Protein AF-0000000084687276 (afdb_homodimer)

Sequence (1014 aa):
MADNKDFTITIEEEQPKSFYSAPSSTTGGLPERPPQPSLLARISDFITEWTPFALIFCYFVFSVCIYMVATNKAIGIFWFVYLATNFYVSASTVIEAFLSLSPIRDARKAVVKAEERGWTFPTPDANLPIIDILIVAYLPNEKDIIMDRAMHALTKIVYPVDKIRINILYNTPKPIEPLETELRDLQMKFSQLRVIKVPNSTSKADNLNYFFTLDTGSDVIAIYDCDHYPHPHGPRWAAERFCQDSTVDIVQGRCVVFNSKDCVLASMIAVEFDKIYAVSHPGRATMWEFGLFCGSNGYWRASLLKDLRMDGDMLTEDIDSALRAVSRGANTVHDLNVVSYELAPTTLASFWKQRLRWAQGWTQASIKHCKLAYNKSPDGTPRRLKVRFGLFSLLAIRELSYYLVTQYTCLVFGFIITKWPANPVQFVKLIWFTFPVSVWFFIITIACLVATLWITARVRSEFVNLRMIAMFSVLYPFYLVLNATIGLYGNARQLVNYNNWNPTARSMADNKDFTITIEEEQPKSFYSAPSSTTGGLPERPPQPSLLARISDFITEWTPFALIFCYFVFSVCIYMVATNKAIGIFWFVYLATNFYVSASTVIEAFLSLSPIRDARKAVVKAEERGWTFPTPDANLPIIDILIVAYLPNEKDIIMDRAMHALTKIVYPVDKIRINILYNTPKPIEPLETELRDLQMKFSQLRVIKVPNSTSKADNLNYFFTLDTGSDVIAIYDCDHYPHPHGPRWAAERFCQDSTVDIVQGRCVVFNSKDCVLASMIAVEFDKIYAVSHPGRATMWEFGLFCGSNGYWRASLLKDLRMDGDMLTEDIDSALRAVSRGANTVHDLNVVSYELAPTTLASFWKQRLRWAQGWTQASIKHCKLAYNKSPDGTPRRLKVRFGLFSLLAIRELSYYLVTQYTCLVFGFIITKWPANPVQFVKLIWFTFPVSVWFFIITIACLVATLWITARVRSEFVNLRMIAMFSVLYPFYLVLNATIGLYGNARQLVNYNNWNPTARS

pLDDT: mean 84.65, std 17.94, range [24.59, 98.44]

Foldseek 3Di:
DPPPPPLDDPPPPPDPDCVPPPPPPPVPPPPPPPPDPDPVVVVVVVCLVCVLVVVLVCVLVVLLVCLLPDDLVVLVVLLVVLLVLLLVVLVLLLLLQVLLVVLLVVLVVQVVVCVVVVNDDPDDLVPFFQEEEEEEDACVQCVVCQVVQQVLVQPQADHPLSRYAYEYFYEYPDDDPPSVVVLVVVCVVRVRYHYDHQPPDDDSLSRQLVVLVDDSVGQKYFYAYSQKRWHNCQVVVVRSVCVVDVQAFKEAEAEAEQPLPVDLVSLLVRLVSLLVQSGNQQSLCSQLVAGFHDRHLMMGGSVLCSVQGFDPQALRRRRLSRLVCVLQVHHYHYRHVNYMYGHDDPDPVLVLLVLLSVLLRLLVSLVVRVCSLPDARPVRHRDDNSNSVSNCCSRPVVLVVLVSLSSVVSSVSSCCVNVVDPDVVVVCCSSCPVDVVSVVSVVSSLVSLVSSLVSSQVRRDPNHHPVSSVVSSVCVSVVSNVSSSSNSSSVSCVVSVVRDNDDRRDD/DPPPPPLDDPPPPPDPDCVPPVPPPPVPPPPPPPPDPDPVRVVVVVCLVCVLVVVLVCVLVVLLVCLLPDDLVVLQVLLLVLLVLLLVVLVLLLLLQVLLVVLLVVLVVQVVVCVVVVNDDPDDLVPFFAEEEEEEDACVQCVVCQVVQVVLVQPQADHPLSRYAYEYFYEYPDDDPPSVVVLVVVCVVRVRYHYDHQPPDDDSLSRQLVVLVDDSVGFKYFYAYSQKRWHNCQVVVVRSVCVVDVQAFKEAEAEAEQCLPVDLVSLLVRLVSLLVQSGNQQSLCSQLVAGFHDGHLMMGGSVLCSVQGFDPQALCRRRLSRLVCVLQVHHYHYHHVNYMYGHDDPDPVLVLLVLLSVLLRLLVSLVVRVCSLPDARPVRDRDDNSNSVSNCCSRPVVLVVLVSLSSVVSSVSSCCVNVVDPDVVVVCCSSCVVPVVSVVSVVSSLVSLVSSLVSSQVRRDPNHHPVSSVVSSVCVSVVSNVSSSSNSSSVSCVVSVPRDNDDRRDD

Secondary structure (DSSP, 8-state):
--------------------------------------HHHHHHHHHHHHHHHHHHHHHHHHHHHHHHHS-HHHHHHHHHHHHHHHHHHHHHHHHHHHHTHHHHHHHHHHHHHHHHTTT--SS-GGGPPPEEEEEEEEHHHHTTTHHHHHHHHHHT--S-GGGEEEEEEEE-SS--TTHHHHHHHHHHH-TTEEEEE-TT--SHHHHHHHHHTS----SEEEEEETT-EE-TTHHHHHHHHHHH-TT--EEEEEEEES-TTS-HHHHHHHHHHIIIIIIIHHHHHHHHS-----SSSEEEEHHHHHHH---TT-TTHHHHHHHHHHHTT--EEEEEEEEEEEPPP-SHHHHHHHHHHHHHHHHHHHHHHGGGGTSPPTTSPPPPHHHHHHHHIIIIIHHHHHHHHHHHHHHHHHHHHH---SSHHHHHHHHHSS-HHHHHHHHHHHHHHHHHHHHHHHT--TT--HHHHHHHHHHHHHHHHHHHHHHHHHHHHHHTT-----PPP--/--------------------------------------HHHHHHHHHHHHHHHHHHHHHHHHHHHHHHHS-HHHHHHHHHHHHHHHHHHHHHHHHHHHHTHHHHHHHHHHHHHHHHTTS--SS-GGGPPPEEEEEEEEHHHHTTTHHHHHHHHHHT--S-GGGEEEEEEEE-SS--TTHHHHHHHHHHH-TTEEEEE-TT--SHHHHHHHHHTS----SEEEEEETT-EE-TTHHHHHHHHHHH-TT--EEEEEEEES-TTS-HHHHHHHHHHIIIIIIIHHHHHHHHS-----SSSEEEEHHHHHHH---TT-TTHHHHHHHHHHHTT--EEEEEEEEEEEPPP-SHHHHHHHHHHHHHHHHHHHHHHGGGGTSPPTTSPPPPHHHHHHHHIIIIIHHHHHHHHHHHHHHHHHHHHH---SSHHHHHHHHHHS-HHHHHHHHHHHHHHHHHHHHHHHT--TT--HHHHHHHHHHHHHHHHHHHHHHHHHHHHHHTT-----PPP--

Nearest PDB structures (foldseek):
  8smm-assembly1_A  TM=5.829E-01  e=2.467E-13  Xenopus laevis
  5ej1-assembly1_A  TM=5.403E-01  e=1.748E-14  Cereibacter sphaeroides 2.4.1
  8smn-assembly1_A  TM=6.090E-01  e=1.441E-12  Xenopus laevis
  8smp-assembly1_A  TM=5.503E-01  e=2.516E-12  Xenopus laevis
  7sp8-assembly1_A  TM=5.223E-01  e=3.324E-12  Paramecium bursaria Chlorella virus CZ-2

Radius of gyration: 40.54 Å; Cα contacts (8 Å, |Δi|>4): 1472; chains: 2; bounding box: 62×125×109 Å

InterPro domains:
  IPR001173 Glycosyltransferase 2-like [PF13632] (221-442)
  IPR001969 Aspartic peptidase, active site [PS00141] (212-223)
  IPR029044 Nucleotide-diphospho-sugar transferases [G3DSA:3.90.550.10] (120-345)
  IPR029044 Nucleotide-diphospho-sugar transferases [SSF53448] (131-489)
  IPR050321 Glycosyltransferase 2/OpgH subfamily [PTHR43867] (46-487)

Structure (mmCIF, N/CA/C/O backbone):
data_AF-0000000084687276-model_v1
#
loop_
_entity.id
_entity.type
_entity.pdbx_description
1 polymer 'Putative glycosyltransferase family 2 protein'
#
loop_
_atom_site.group_PDB
_atom_site.id
_atom_site.type_symbol
_atom_site.label_atom_id
_atom_site.label_alt_id
_atom_site.label_comp_id
_atom_site.label_asym_id
_atom_site.label_entity_id
_atom_site.label_seq_id
_atom_site.pdbx_PDB_ins_code
_atom_site.Cartn_x
_atom_site.Cartn_y
_atom_site.Cartn_z
_atom_site.occupancy
_atom_site.B_iso_or_equiv
_atom_site.auth_seq_id
_atom_site.auth_comp_id
_atom_site.auth_asym_id
_atom_site.auth_atom_id
_atom_site.pdbx_PDB_model_num
ATOM 1 N N . MET A 1 1 ? -7.977 -63.812 -41.625 1 25.09 1 MET A N 1
ATOM 2 C CA . MET A 1 1 ? -6.863 -62.969 -41.969 1 25.09 1 MET A CA 1
ATOM 3 C C . MET A 1 1 ? -7.062 -61.562 -41.406 1 25.09 1 MET A C 1
ATOM 5 O O . MET A 1 1 ? -7.992 -60.844 -41.812 1 25.09 1 MET A O 1
ATOM 9 N N . ALA A 1 2 ? -6.844 -61.406 -40.125 1 31.25 2 ALA A N 1
ATOM 10 C CA . ALA A 1 2 ? -7.246 -60.344 -39.219 1 31.25 2 ALA A CA 1
ATOM 11 C C . ALA A 1 2 ? -6.684 -59 -39.688 1 31.25 2 ALA A C 1
ATOM 13 O O . ALA A 1 2 ? -5.547 -58.938 -40.156 1 31.25 2 ALA A O 1
ATOM 14 N N . ASP A 1 3 ? -7.504 -58.156 -40.344 1 27.36 3 ASP A N 1
ATOM 15 C CA . ASP A 1 3 ? -7.266 -56.844 -40.906 1 27.36 3 ASP A CA 1
ATOM 16 C C . ASP A 1 3 ? -6.266 -56.031 -40.094 1 27.36 3 ASP A C 1
ATOM 18 O O . ASP A 1 3 ? -6.512 -55.75 -38.906 1 27.36 3 ASP A O 1
ATOM 22 N N . ASN A 1 4 ? -4.965 -56.312 -40.219 1 26.05 4 ASN A N 1
ATOM 23 C CA . ASN A 1 4 ? -3.818 -55.656 -39.625 1 26.05 4 ASN A CA 1
ATOM 24 C C . ASN A 1 4 ? -3.939 -54.125 -39.781 1 26.05 4 ASN A C 1
ATOM 26 O O . ASN A 1 4 ? -3.945 -53.594 -40.875 1 26.05 4 ASN A O 1
ATOM 30 N N . LYS A 1 5 ? -4.785 -53.531 -38.938 1 34.47 5 LYS A N 1
ATOM 31 C CA . LYS A 1 5 ? -4.988 -52.094 -38.906 1 34.47 5 LYS A CA 1
ATOM 32 C C . LYS A 1 5 ? -3.66 -51.344 -39 1 34.47 5 LYS A C 1
ATOM 34 O O . LYS A 1 5 ? -2.82 -51.438 -38.094 1 34.47 5 LYS A O 1
ATOM 39 N N . ASP A 1 6 ? -3.072 -51.25 -40.219 1 27.8 6 ASP A N 1
ATOM 40 C CA . ASP A 1 6 ? -1.87 -50.594 -40.719 1 27.8 6 ASP A CA 1
ATOM 41 C C . ASP A 1 6 ? -1.77 -49.156 -40.156 1 27.8 6 ASP A C 1
ATOM 43 O O . ASP A 1 6 ? -2.756 -48.438 -40.156 1 27.8 6 ASP A O 1
ATOM 47 N N . PHE A 1 7 ? -1.02 -49 -39.156 1 32.25 7 PHE A N 1
ATOM 48 C CA . PHE A 1 7 ? -0.68 -47.812 -38.344 1 32.25 7 PHE A CA 1
ATOM 49 C C . PHE A 1 7 ? -0.185 -46.688 -39.25 1 32.25 7 PHE A C 1
ATOM 51 O O . PHE A 1 7 ? 0.397 -45.719 -38.75 1 32.25 7 PHE A O 1
ATOM 58 N N . THR A 1 8 ? -0.067 -46.875 -40.688 1 30.73 8 THR A N 1
ATOM 59 C CA . THR A 1 8 ? 0.612 -45.875 -41.5 1 30.73 8 THR A CA 1
ATOM 60 C C . THR A 1 8 ? -0.292 -44.688 -41.781 1 30.73 8 THR A C 1
ATOM 62 O O . THR A 1 8 ? -1.393 -44.812 -42.312 1 30.73 8 THR A O 1
ATOM 65 N N . ILE A 1 9 ? -0.438 -43.844 -40.938 1 34.66 9 ILE A N 1
ATOM 66 C CA . ILE A 1 9 ? -1.14 -42.625 -41.344 1 34.66 9 ILE A CA 1
ATOM 67 C C . ILE A 1 9 ? -0.383 -41.938 -42.469 1 34.66 9 ILE A C 1
ATOM 69 O O . ILE A 1 9 ? 0.839 -41.781 -42.406 1 34.66 9 ILE A O 1
ATOM 73 N N . THR A 1 10 ? -0.814 -41.969 -43.719 1 30.33 10 THR A N 1
ATOM 74 C CA . THR A 1 10 ? -0.305 -41.188 -44.844 1 30.33 10 THR A CA 1
ATOM 75 C C . THR A 1 10 ? -0.353 -39.688 -44.531 1 30.33 10 THR A C 1
ATOM 77 O O . THR A 1 10 ? -1.431 -39.125 -44.312 1 30.33 10 THR A O 1
ATOM 80 N N . ILE A 1 11 ? 0.594 -39.188 -43.938 1 36.16 11 ILE A N 1
ATOM 81 C CA . ILE A 1 11 ? 0.697 -37.75 -43.781 1 36.16 11 ILE A CA 1
ATOM 82 C C . ILE A 1 11 ? 0.846 -37.094 -45.156 1 36.16 11 ILE A C 1
ATOM 84 O O . ILE A 1 11 ? 1.794 -37.375 -45.906 1 36.16 11 ILE A O 1
ATOM 88 N N . GLU A 1 12 ? -0.223 -36.812 -45.906 1 30.36 12 GLU A N 1
ATOM 89 C CA . GLU A 1 12 ? -0.135 -36.062 -47.156 1 30.36 12 GLU A CA 1
ATOM 90 C C . GLU A 1 12 ? 0.72 -34.812 -47 1 30.36 12 GLU A C 1
ATOM 92 O O . GLU A 1 12 ? 0.454 -34 -46.125 1 30.36 12 GLU A O 1
ATOM 97 N N . GLU A 1 13 ? 1.977 -34.938 -47.344 1 29.78 13 GLU A N 1
ATOM 98 C CA . GLU A 1 13 ? 2.873 -33.781 -47.406 1 29.78 13 GLU A CA 1
ATOM 99 C C . GLU A 1 13 ? 2.311 -32.719 -48.312 1 29.78 13 GLU A C 1
ATOM 101 O O . GLU A 1 13 ? 2.117 -32.938 -49.531 1 29.78 13 GLU A O 1
ATOM 106 N N . GLU A 1 14 ? 1.311 -32.031 -48 1 30.66 14 GLU A N 1
ATOM 107 C CA . GLU A 1 14 ? 1.028 -30.938 -48.906 1 30.66 14 GLU A CA 1
ATOM 108 C C . GLU A 1 14 ? 2.309 -30.203 -49.312 1 30.66 14 GLU A C 1
ATOM 110 O O . GLU A 1 14 ? 3.131 -29.875 -48.469 1 30.66 14 GLU A O 1
ATOM 115 N N . GLN A 1 15 ? 2.74 -30.5 -50.531 1 27.69 15 GLN A N 1
ATOM 116 C CA . GLN A 1 15 ? 3.854 -29.812 -51.188 1 27.69 15 GLN A CA 1
ATOM 117 C C . GLN A 1 15 ? 3.771 -28.312 -50.969 1 27.69 15 GLN A C 1
ATOM 119 O O . GLN A 1 15 ? 2.715 -27.703 -51.188 1 27.69 15 GLN A O 1
ATOM 124 N N . PRO A 1 16 ? 4.574 -27.797 -50.219 1 25.77 16 PRO A N 1
ATOM 125 C CA . PRO A 1 16 ? 4.57 -26.344 -50.125 1 25.77 16 PRO A CA 1
ATOM 126 C C . PRO A 1 16 ? 4.586 -25.672 -51.5 1 25.77 16 PRO A C 1
ATOM 128 O O . PRO A 1 16 ? 5.238 -26.156 -52.438 1 25.77 16 PRO A O 1
ATOM 131 N N . LYS A 1 17 ? 3.494 -25.219 -51.938 1 31.41 17 LYS A N 1
ATOM 132 C CA . LYS A 1 17 ? 3.494 -24.359 -53.125 1 31.41 17 LYS A CA 1
ATOM 133 C C . LYS A 1 17 ? 4.73 -23.469 -53.156 1 31.41 17 LYS A C 1
ATOM 135 O O . LYS A 1 17 ? 5.121 -22.906 -52.125 1 31.41 17 LYS A O 1
ATOM 140 N N . SER A 1 18 ? 5.664 -23.812 -54.125 1 25.73 18 SER A N 1
ATOM 141 C CA . SER A 1 18 ? 6.855 -23.016 -54.406 1 25.73 18 SER A CA 1
ATOM 142 C C . SER A 1 18 ? 6.523 -21.516 -54.469 1 25.73 18 SER A C 1
ATOM 144 O O . SER A 1 18 ? 5.953 -21.047 -55.469 1 25.73 18 SER A O 1
ATOM 146 N N . PHE A 1 19 ? 5.875 -21.031 -53.469 1 26.73 19 PHE A N 1
ATOM 147 C CA . PHE A 1 19 ? 5.504 -19.625 -53.594 1 26.73 19 PHE A CA 1
ATOM 148 C C . PHE A 1 19 ? 6.715 -18.781 -53.969 1 26.73 19 PHE A C 1
ATOM 150 O O . PHE A 1 19 ? 7.176 -17.969 -53.156 1 26.73 19 PHE A O 1
ATOM 157 N N . TYR A 1 20 ? 7.801 -19.531 -54.5 1 27.88 20 TYR A N 1
ATOM 158 C CA . TYR A 1 20 ? 8.93 -18.656 -54.781 1 27.88 20 TYR A CA 1
ATOM 159 C C . TYR A 1 20 ? 8.641 -17.781 -56 1 27.88 20 TYR A C 1
ATOM 161 O O . TYR A 1 20 ? 9.133 -18.062 -57.094 1 27.88 20 TYR A O 1
ATOM 169 N N . SER A 1 21 ? 7.418 -17.734 -56.469 1 25.34 21 SER A N 1
ATOM 170 C CA . SER A 1 21 ? 7.566 -16.844 -57.625 1 25.34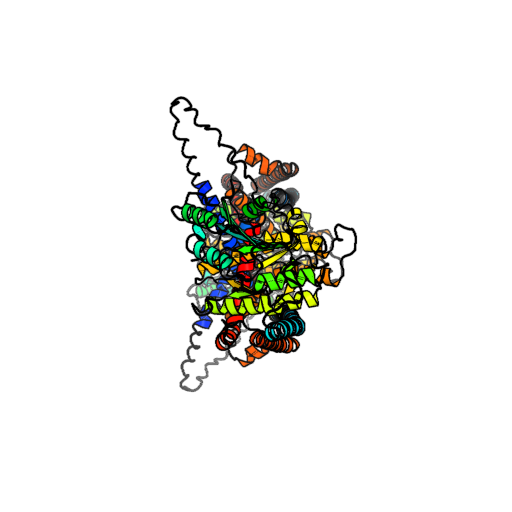 21 SER A CA 1
ATOM 171 C C . SER A 1 21 ? 8.344 -15.586 -57.219 1 25.34 21 SER A C 1
ATOM 173 O O . SER A 1 21 ? 8.148 -15.031 -56.156 1 25.34 21 SER A O 1
ATOM 175 N N . ALA A 1 22 ? 9.438 -15.438 -57.969 1 28.38 22 ALA A N 1
ATOM 176 C CA . ALA A 1 22 ? 10.383 -14.328 -57.906 1 28.38 22 ALA A CA 1
ATOM 177 C C . ALA A 1 22 ? 9.648 -12.984 -57.938 1 28.38 22 ALA A C 1
ATOM 179 O O . ALA A 1 22 ? 9.008 -12.633 -58.906 1 28.38 22 ALA A O 1
ATOM 180 N N . PRO A 1 23 ? 8.797 -12.625 -56.969 1 27.69 23 PRO A N 1
ATOM 181 C CA . PRO A 1 23 ? 8.328 -11.297 -57.344 1 27.69 23 PRO A CA 1
ATOM 182 C C . PRO A 1 23 ? 9.445 -10.398 -57.875 1 27.69 23 PRO A C 1
ATOM 184 O O . PRO A 1 23 ? 10.617 -10.641 -57.594 1 27.69 23 PRO A O 1
ATOM 187 N N . SER A 1 24 ? 9.305 -9.734 -59.094 1 29.75 24 SER A N 1
ATOM 188 C CA . SER A 1 24 ? 10.156 -8.703 -59.688 1 29.75 24 SER A CA 1
ATOM 189 C C . SER A 1 24 ? 10.852 -7.871 -58.594 1 29.75 24 SER A C 1
ATOM 191 O O . SER A 1 24 ? 10.359 -7.785 -57.469 1 29.75 24 SER A O 1
ATOM 193 N N . SER A 1 25 ? 12.141 -7.574 -58.844 1 29.45 25 SER A N 1
ATOM 194 C CA . SER A 1 25 ? 13.18 -6.855 -58.094 1 29.45 25 SER A CA 1
ATOM 195 C C . SER A 1 25 ? 12.633 -5.57 -57.5 1 29.45 25 SER A C 1
ATOM 197 O O . SER A 1 25 ? 13.297 -4.531 -57.5 1 29.45 25 SER A O 1
ATOM 199 N N . THR A 1 26 ? 11.289 -5.348 -57.406 1 30.83 26 THR A N 1
ATOM 200 C CA . THR A 1 26 ? 11.195 -3.967 -56.969 1 30.83 26 THR A CA 1
ATOM 201 C C . THR A 1 26 ? 12.102 -3.73 -55.75 1 30.83 26 THR A C 1
ATOM 203 O O . THR A 1 26 ? 12.242 -4.605 -54.906 1 30.83 26 THR A O 1
ATOM 206 N N . THR A 1 27 ? 13.141 -2.812 -55.875 1 32.94 27 THR A N 1
ATOM 207 C CA . THR A 1 27 ? 14.086 -2.33 -54.875 1 32.94 27 THR A CA 1
ATOM 208 C C . THR A 1 27 ? 13.469 -2.352 -53.5 1 32.94 27 THR A C 1
ATOM 210 O O . THR A 1 27 ? 12.523 -1.613 -53.219 1 32.94 27 THR A O 1
ATOM 213 N N . GLY A 1 28 ? 13.164 -3.518 -53 1 32.31 28 GLY A N 1
ATOM 214 C CA . GLY A 1 28 ? 12.633 -3.773 -51.688 1 32.31 28 GLY A CA 1
ATOM 215 C C . GLY A 1 28 ? 13.289 -2.934 -50.594 1 32.31 28 GLY A C 1
ATOM 216 O O . GLY A 1 28 ? 14.438 -3.188 -50.219 1 32.31 28 GLY A O 1
ATOM 217 N N . GLY A 1 29 ? 13.039 -1.645 -50.75 1 35 29 GLY A N 1
ATOM 218 C CA . GLY A 1 29 ? 13.594 -0.784 -49.719 1 35 29 GLY A CA 1
ATOM 219 C C . GLY A 1 29 ? 13.586 -1.425 -48.344 1 35 29 GLY A C 1
ATOM 220 O O . GLY A 1 29 ? 12.805 -2.34 -48.062 1 35 29 GLY A O 1
ATOM 221 N N . LEU A 1 30 ? 14.828 -1.636 -47.875 1 36 30 LEU A N 1
ATOM 222 C CA . LEU A 1 30 ? 15.055 -2.113 -46.5 1 36 30 LEU A CA 1
ATOM 223 C C . LEU A 1 30 ? 13.891 -1.747 -45.594 1 36 30 LEU A C 1
ATOM 225 O O . LEU A 1 30 ? 13.391 -0.619 -45.656 1 36 30 LEU A O 1
ATOM 229 N N . PRO A 1 31 ? 12.961 -2.732 -45.469 1 39.41 31 PRO A N 1
ATOM 230 C CA . PRO A 1 31 ? 11.969 -2.264 -44.5 1 39.41 31 PRO A CA 1
ATOM 231 C C . PRO A 1 31 ? 12.555 -1.272 -43.469 1 39.41 31 PRO A C 1
ATOM 233 O O . PRO A 1 31 ? 13.711 -1.407 -43.062 1 39.41 31 PRO A O 1
ATOM 236 N N . GLU A 1 32 ? 12.305 -0.023 -43.719 1 39.5 32 GLU A N 1
ATOM 237 C CA . GLU A 1 32 ? 12.727 0.999 -42.78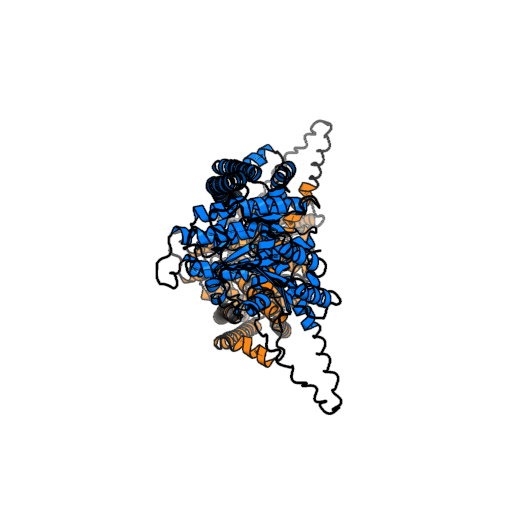1 1 39.5 32 GLU A CA 1
ATOM 238 C C . GLU A 1 32 ? 12.789 0.438 -41.344 1 39.5 32 GLU A C 1
ATOM 240 O O . GLU A 1 32 ? 11.906 -0.32 -40.938 1 39.5 32 GLU A O 1
ATOM 245 N N . ARG A 1 33 ? 14 0.22 -40.844 1 41.47 33 ARG A N 1
ATOM 246 C CA . ARG A 1 33 ? 14.195 -0.083 -39.438 1 41.47 33 ARG A CA 1
ATOM 247 C C . ARG A 1 33 ? 13.055 0.479 -38.594 1 41.47 33 ARG A C 1
ATOM 249 O O . ARG A 1 33 ? 12.703 1.652 -38.719 1 41.47 33 ARG A O 1
ATOM 256 N N . PRO A 1 34 ? 12.148 -0.39 -38.219 1 46.88 34 PRO A N 1
ATOM 257 C CA . PRO A 1 34 ? 11.172 0.297 -37.375 1 46.88 34 PRO A CA 1
ATOM 258 C C . PRO A 1 34 ? 11.789 1.439 -36.594 1 46.88 34 PRO A C 1
ATOM 260 O O . PRO A 1 34 ? 12.945 1.351 -36.156 1 46.88 34 PRO A O 1
ATOM 263 N N . PRO A 1 35 ? 11.508 2.643 -36.812 1 50.72 35 PRO A N 1
ATOM 264 C CA . PRO A 1 35 ? 12.164 3.744 -36.094 1 50.72 35 PRO A CA 1
ATOM 265 C C . PRO A 1 35 ? 12.453 3.412 -34.625 1 50.72 35 PRO A C 1
ATOM 267 O O . PRO A 1 35 ? 11.734 2.615 -34.031 1 50.72 35 PRO A O 1
ATOM 270 N N . GLN A 1 36 ? 13.727 3.389 -34.219 1 55.66 36 GLN A N 1
ATOM 271 C CA . GLN A 1 36 ? 14.18 3.227 -32.844 1 55.66 36 GLN A CA 1
ATOM 272 C C . GLN A 1 36 ? 13.211 3.875 -31.859 1 55.66 36 GLN A C 1
ATOM 274 O O . GLN A 1 36 ? 12.82 5.031 -32.031 1 55.66 36 GLN A O 1
ATOM 279 N N . PRO A 1 37 ? 12.531 2.977 -31.172 1 63.34 37 PRO A N 1
ATOM 280 C CA . PRO A 1 37 ? 11.594 3.594 -30.234 1 63.34 37 PRO A CA 1
ATOM 281 C C . PRO A 1 37 ? 12.156 4.852 -29.578 1 63.34 37 PRO A C 1
ATOM 283 O O . PRO A 1 37 ? 13.367 4.957 -29.375 1 63.34 37 PRO A O 1
ATOM 286 N N . SER A 1 38 ? 11.469 5.992 -29.672 1 70.5 38 SER A N 1
ATOM 287 C CA . SER A 1 38 ? 11.828 7.246 -29.016 1 70.5 38 SER A CA 1
ATOM 288 C C . SER A 1 38 ? 12.297 7.012 -27.578 1 70.5 38 SER A C 1
ATOM 290 O O . SER A 1 38 ? 12.062 5.941 -27.016 1 70.5 38 SER A O 1
ATOM 292 N N . LEU A 1 39 ? 13.312 7.73 -27.156 1 75.31 39 LEU A N 1
ATOM 293 C CA . LEU A 1 39 ? 13.828 7.676 -25.781 1 75.31 39 LEU A CA 1
ATOM 294 C C . LEU A 1 39 ? 12.695 7.523 -24.781 1 75.31 39 LEU A C 1
ATOM 296 O O . LEU A 1 39 ? 12.812 6.762 -23.812 1 75.31 39 LEU A O 1
ATOM 300 N N . LEU A 1 40 ? 11.609 8.18 -25.125 1 74 40 LEU A N 1
ATOM 301 C CA . LEU A 1 40 ? 10.477 8.117 -24.219 1 74 40 LEU A CA 1
ATOM 302 C C . LEU A 1 40 ? 9.836 6.734 -24.234 1 74 40 LEU A C 1
ATOM 304 O O . LEU A 1 40 ? 9.383 6.242 -23.188 1 74 40 LEU A O 1
ATOM 308 N N . ALA A 1 41 ? 9.938 6.145 -25.375 1 75.94 41 ALA A N 1
ATOM 309 C CA . ALA A 1 41 ? 9.375 4.801 -25.484 1 75.94 41 ALA A CA 1
ATOM 310 C C . ALA A 1 41 ? 10.25 3.777 -24.766 1 75.94 41 ALA A C 1
ATOM 312 O O . ALA A 1 41 ? 9.742 2.852 -24.125 1 75.94 41 ALA A O 1
ATOM 313 N N . ARG A 1 42 ? 11.523 3.988 -24.797 1 80.69 42 ARG A N 1
ATOM 314 C CA . ARG A 1 42 ? 12.445 3.082 -24.125 1 80.69 42 ARG A CA 1
ATOM 315 C C . ARG A 1 42 ? 12.305 3.189 -22.609 1 80.69 42 ARG A C 1
ATOM 317 O O . ARG A 1 42 ? 12.367 2.182 -21.891 1 80.69 42 ARG A O 1
ATOM 324 N N . ILE A 1 43 ? 12.109 4.469 -22.203 1 79.94 43 ILE A N 1
ATOM 325 C CA . ILE A 1 43 ? 11.93 4.699 -20.766 1 79.94 43 ILE A CA 1
ATOM 326 C C . ILE A 1 43 ? 10.617 4.078 -20.312 1 79.94 43 ILE A C 1
ATOM 328 O O . ILE A 1 43 ? 10.555 3.453 -19.25 1 79.94 43 ILE A O 1
ATOM 332 N N . SER A 1 44 ? 9.695 4.199 -21.141 1 80.06 44 SER A N 1
ATOM 333 C CA . SER A 1 44 ? 8.398 3.621 -20.828 1 80.06 44 SER A CA 1
ATOM 334 C C . SER A 1 44 ? 8.477 2.102 -20.734 1 80.06 44 SER A C 1
ATOM 336 O O . SER A 1 44 ? 7.922 1.503 -19.812 1 80.06 44 SER A O 1
ATOM 338 N N . ASP A 1 45 ? 9.227 1.524 -21.609 1 79.56 45 ASP A N 1
ATOM 339 C CA . ASP A 1 45 ? 9.367 0.072 -21.609 1 79.56 45 ASP A CA 1
ATOM 340 C C . ASP A 1 45 ? 10.164 -0.409 -20.406 1 79.56 45 ASP A C 1
ATOM 342 O O . ASP A 1 45 ? 9.828 -1.435 -19.797 1 79.56 45 ASP A O 1
ATOM 346 N N . PHE A 1 46 ? 11.109 0.361 -20.062 1 83.19 46 PHE A N 1
ATOM 347 C CA . PHE A 1 46 ? 11.938 0.02 -18.922 1 83.19 46 PHE A CA 1
ATOM 348 C C . PHE A 1 46 ? 11.117 0.067 -17.625 1 83.19 46 PHE A C 1
ATOM 350 O O . PHE A 1 46 ? 11.172 -0.862 -16.812 1 83.19 46 PHE A O 1
ATOM 357 N N . ILE A 1 47 ? 10.344 1.088 -17.516 1 84.62 47 ILE A N 1
ATOM 358 C CA . ILE A 1 47 ? 9.547 1.266 -16.312 1 84.62 47 ILE A CA 1
ATOM 359 C C . ILE A 1 47 ? 8.477 0.178 -16.234 1 84.62 47 ILE A C 1
ATOM 361 O O . ILE A 1 47 ? 8.227 -0.378 -15.164 1 84.62 47 ILE A O 1
ATOM 365 N N . THR A 1 48 ? 8.023 -0.126 -17.359 1 81.69 48 THR A N 1
ATOM 366 C CA . THR A 1 48 ? 6.98 -1.146 -17.391 1 81.69 48 THR A CA 1
ATOM 367 C C . THR A 1 48 ? 7.555 -2.518 -17.047 1 81.69 48 THR A C 1
ATOM 369 O O . THR A 1 48 ? 6.93 -3.299 -16.328 1 81.69 48 THR A O 1
ATOM 372 N N . GLU A 1 49 ? 8.75 -2.756 -17.453 1 83.5 49 GLU A N 1
ATOM 373 C CA . GLU A 1 49 ? 9.391 -4.039 -17.188 1 83.5 49 GLU A CA 1
ATOM 374 C C . GLU A 1 49 ? 9.742 -4.188 -15.719 1 83.5 49 GLU A C 1
ATOM 376 O O . GLU A 1 49 ? 9.734 -5.297 -15.18 1 83.5 49 GLU A O 1
ATOM 381 N N . TRP A 1 50 ? 9.922 -3.053 -15.07 1 89.88 50 TRP A N 1
ATOM 382 C CA . TRP A 1 50 ? 10.359 -3.096 -13.672 1 89.88 50 TRP A CA 1
ATOM 383 C C . TRP A 1 50 ? 9.18 -2.865 -12.734 1 89.88 50 TRP A C 1
ATOM 385 O O . TRP A 1 50 ? 9.359 -2.812 -11.516 1 89.88 50 TRP A O 1
ATOM 395 N N . THR A 1 51 ? 8.062 -2.727 -13.281 1 90.31 51 THR A N 1
ATOM 396 C CA . THR A 1 51 ? 6.879 -2.416 -12.492 1 90.31 51 THR A CA 1
ATOM 397 C C . THR A 1 51 ? 6.59 -3.529 -11.484 1 90.31 51 THR A C 1
ATOM 399 O O . THR A 1 51 ? 6.344 -3.262 -10.305 1 90.31 51 THR A O 1
ATOM 402 N N . PRO A 1 52 ? 6.777 -4.848 -11.883 1 91.62 52 PRO A N 1
ATOM 403 C CA . PRO A 1 52 ? 6.531 -5.887 -10.883 1 91.62 52 PRO A CA 1
ATOM 404 C C . PRO A 1 52 ? 7.52 -5.84 -9.727 1 91.62 52 PRO A C 1
ATOM 406 O O . PRO A 1 52 ? 7.133 -6.031 -8.57 1 91.62 52 PRO A O 1
ATOM 409 N N . PHE A 1 53 ? 8.719 -5.559 -10.016 1 93 53 PHE A N 1
ATOM 410 C CA . PHE A 1 53 ? 9.734 -5.453 -8.969 1 93 53 PHE A CA 1
ATOM 411 C C . PHE A 1 53 ? 9.414 -4.293 -8.031 1 93 53 PHE A C 1
ATOM 413 O O . PHE A 1 53 ? 9.508 -4.434 -6.809 1 93 53 PHE A O 1
ATOM 420 N N . ALA A 1 54 ? 9.039 -3.148 -8.656 1 94.19 54 ALA A N 1
ATOM 421 C CA . ALA A 1 54 ? 8.734 -1.965 -7.859 1 94.19 54 ALA A CA 1
ATOM 422 C C . ALA A 1 54 ? 7.539 -2.215 -6.941 1 94.19 54 ALA A C 1
ATOM 424 O O . ALA A 1 54 ? 7.547 -1.806 -5.777 1 94.19 54 ALA A O 1
ATOM 425 N N . LEU A 1 55 ? 6.598 -2.904 -7.422 1 94.5 55 LEU A N 1
ATOM 426 C CA . LEU A 1 55 ? 5.398 -3.199 -6.641 1 94.5 55 LEU A CA 1
ATOM 427 C C . LEU A 1 55 ? 5.734 -4.082 -5.441 1 94.5 55 LEU A C 1
ATOM 429 O O . LEU A 1 55 ? 5.324 -3.789 -4.316 1 94.5 55 LEU A O 1
ATOM 433 N N . ILE A 1 56 ? 6.527 -5.086 -5.684 1 95.5 56 ILE A N 1
ATOM 434 C CA . ILE A 1 56 ? 6.844 -6.027 -4.617 1 95.5 56 ILE A CA 1
ATOM 435 C C . ILE A 1 56 ? 7.789 -5.375 -3.613 1 95.5 56 ILE A C 1
ATOM 437 O O . ILE A 1 56 ? 7.652 -5.562 -2.402 1 95.5 56 ILE A O 1
ATOM 441 N N . PHE A 1 57 ? 8.789 -4.59 -4.102 1 96 57 PHE A N 1
ATOM 442 C CA . PHE A 1 57 ? 9.711 -3.873 -3.227 1 96 57 PHE A CA 1
ATOM 443 C C . PHE A 1 57 ? 8.945 -2.943 -2.291 1 96 57 PHE A C 1
ATOM 445 O O . PHE A 1 57 ? 9.188 -2.938 -1.081 1 96 57 PHE A O 1
ATOM 452 N N . CYS A 1 58 ? 8.008 -2.152 -2.873 1 96.06 58 CYS A N 1
ATOM 453 C CA . CYS A 1 58 ? 7.211 -1.223 -2.08 1 96.06 58 CYS A CA 1
ATOM 454 C C . CYS A 1 58 ? 6.316 -1.97 -1.099 1 96.06 58 CYS A C 1
ATOM 456 O O . CYS A 1 58 ? 6.082 -1.502 0.017 1 96.06 58 CYS A O 1
ATOM 458 N N . TYR A 1 59 ? 5.812 -3.113 -1.506 1 96.56 59 TYR A N 1
ATOM 459 C CA . TYR A 1 59 ? 4.992 -3.945 -0.63 1 96.56 59 TYR A CA 1
ATOM 460 C C . TYR A 1 59 ? 5.762 -4.328 0.63 1 96.56 59 TYR A C 1
ATOM 462 O O . TYR A 1 59 ? 5.258 -4.172 1.744 1 96.56 59 TYR A O 1
ATOM 470 N N . PHE A 1 60 ? 6.957 -4.762 0.452 1 96.31 60 PHE A N 1
ATOM 471 C CA . PHE A 1 60 ? 7.746 -5.219 1.589 1 96.31 60 PHE A CA 1
ATOM 472 C C . PHE A 1 60 ? 8.148 -4.043 2.475 1 96.31 60 PHE A C 1
ATOM 474 O O . PHE A 1 60 ? 7.996 -4.102 3.697 1 96.31 60 PHE A O 1
ATOM 481 N N . VAL A 1 61 ? 8.664 -2.99 1.861 1 95.56 61 VAL A N 1
ATOM 482 C CA . VAL A 1 61 ? 9.156 -1.844 2.619 1 95.56 61 VAL A CA 1
ATOM 483 C C . VAL A 1 61 ? 8.008 -1.198 3.389 1 95.56 61 VAL A C 1
ATOM 485 O O . VAL A 1 61 ? 8.133 -0.904 4.578 1 95.56 61 VAL A O 1
ATOM 488 N N . PHE A 1 62 ? 6.914 -0.987 2.76 1 95.62 62 PHE A N 1
ATOM 489 C CA . PHE A 1 62 ? 5.746 -0.373 3.381 1 95.62 62 PHE A CA 1
ATOM 490 C C . PHE A 1 62 ? 5.246 -1.216 4.547 1 95.62 62 PHE A C 1
ATOM 492 O O . PHE A 1 62 ? 4.965 -0.688 5.625 1 95.62 62 PHE A O 1
ATOM 499 N N . SER A 1 63 ? 5.133 -2.525 4.289 1 95.69 63 SER A N 1
ATOM 500 C CA . SER A 1 63 ? 4.637 -3.422 5.328 1 95.69 63 SER A CA 1
ATOM 501 C C . SER A 1 63 ? 5.555 -3.412 6.547 1 95.69 63 SER A C 1
ATOM 503 O O . SER A 1 63 ? 5.082 -3.309 7.684 1 95.69 63 SER A O 1
ATOM 505 N N . VAL A 1 64 ? 6.848 -3.453 6.328 1 93.31 64 VAL A N 1
ATOM 506 C CA . VAL A 1 64 ? 7.793 -3.459 7.438 1 93.31 64 VAL A CA 1
ATOM 507 C C . VAL A 1 64 ? 7.688 -2.15 8.219 1 93.31 64 VAL A C 1
ATOM 509 O O . VAL A 1 64 ? 7.656 -2.154 9.445 1 93.31 64 VAL A O 1
ATOM 512 N N . CYS A 1 65 ? 7.582 -1.048 7.504 1 92.56 65 CYS A N 1
ATOM 513 C CA . CYS A 1 65 ? 7.477 0.258 8.141 1 92.56 65 CYS A CA 1
ATOM 514 C C . CYS A 1 65 ? 6.219 0.347 9 1 92.56 65 CYS A C 1
ATOM 516 O O . CYS A 1 65 ? 6.254 0.875 10.109 1 92.56 65 CYS A O 1
ATOM 518 N N . ILE A 1 66 ? 5.164 -0.191 8.5 1 91.81 66 ILE A N 1
ATOM 519 C CA . ILE A 1 66 ? 3.898 -0.142 9.227 1 91.81 66 ILE A CA 1
ATOM 520 C C . ILE A 1 66 ? 4.004 -0.974 10.508 1 91.81 66 ILE A C 1
ATOM 522 O O . ILE A 1 66 ? 3.539 -0.554 11.57 1 91.81 66 ILE A O 1
ATOM 526 N N . TYR A 1 67 ? 4.641 -2.102 10.414 1 89.12 67 TYR A N 1
ATOM 527 C CA . TYR A 1 67 ? 4.75 -2.961 11.594 1 89.12 67 TYR A CA 1
ATOM 528 C C . TYR A 1 67 ? 5.715 -2.367 12.609 1 89.12 67 TYR A C 1
ATOM 530 O O . TYR A 1 67 ? 5.602 -2.643 13.812 1 89.12 67 TYR A O 1
ATOM 538 N N . MET A 1 68 ? 6.656 -1.598 12.195 1 87 68 MET A N 1
ATOM 539 C CA . MET A 1 68 ? 7.586 -0.946 13.117 1 87 68 MET A CA 1
ATOM 540 C C . MET A 1 68 ? 6.867 0.074 13.992 1 87 68 MET A C 1
ATOM 542 O O . MET A 1 68 ? 7.238 0.28 15.148 1 87 68 MET A O 1
ATOM 546 N N . VAL A 1 69 ? 5.836 0.668 13.391 1 86.94 69 VAL A N 1
ATOM 547 C CA . VAL A 1 69 ? 5.188 1.773 14.094 1 86.94 69 VAL A CA 1
ATOM 548 C C . VAL A 1 69 ? 3.885 1.293 14.719 1 86.94 69 VAL A C 1
ATOM 550 O O . VAL A 1 69 ? 3.289 1.995 15.539 1 86.94 69 VAL A O 1
ATOM 553 N N . ALA A 1 70 ? 3.463 0.097 14.383 1 83.81 70 ALA A N 1
ATOM 554 C CA . ALA A 1 70 ? 2.197 -0.429 14.891 1 83.81 70 ALA A CA 1
ATOM 555 C C . ALA A 1 70 ? 2.236 -0.588 16.406 1 83.81 70 ALA A C 1
ATOM 557 O O . ALA A 1 70 ? 3.295 -0.849 16.984 1 83.81 70 ALA A O 1
ATOM 558 N N . THR A 1 71 ? 1.095 -0.445 17 1 79.81 71 THR A N 1
ATOM 559 C CA . THR A 1 71 ? 0.971 -0.597 18.453 1 79.81 71 THR A CA 1
ATOM 560 C C . THR A 1 71 ? 1.126 -2.061 18.859 1 79.81 71 THR A C 1
ATOM 562 O O . THR A 1 71 ? 0.978 -2.959 18.016 1 79.81 71 THR A O 1
ATOM 565 N N . ASN A 1 72 ? 1.383 -2.316 20.109 1 75.31 72 ASN A N 1
ATOM 566 C CA . ASN A 1 72 ? 1.542 -3.676 20.609 1 75.31 72 ASN A CA 1
ATOM 567 C C . ASN A 1 72 ? 0.254 -4.484 20.469 1 75.31 72 ASN A C 1
ATOM 569 O O . ASN A 1 72 ? 0.295 -5.676 20.156 1 75.31 72 ASN A O 1
ATOM 573 N N . LYS A 1 73 ? -0.825 -3.805 20.688 1 77.12 73 LYS A N 1
ATOM 574 C CA . LYS A 1 73 ? -2.107 -4.492 20.562 1 77.12 73 LYS A CA 1
ATOM 575 C C . LYS A 1 73 ? -2.348 -4.938 19.125 1 77.12 73 LYS A C 1
ATOM 577 O O . LYS A 1 73 ? -2.781 -6.066 18.875 1 77.12 73 LYS A O 1
ATOM 582 N N . ALA A 1 74 ? -2 -4.027 18.172 1 82.06 74 ALA A N 1
ATOM 583 C CA . ALA A 1 74 ? -2.178 -4.363 16.766 1 82.06 74 ALA A CA 1
ATOM 584 C C . ALA A 1 74 ? -1.254 -5.504 16.359 1 82.06 74 ALA A C 1
ATOM 586 O O . ALA A 1 74 ? -1.672 -6.422 15.641 1 82.06 74 ALA A O 1
ATOM 587 N N . ILE A 1 75 ? -0.052 -5.465 16.812 1 79.94 75 ILE A N 1
ATOM 588 C CA . ILE A 1 75 ? 0.919 -6.508 16.484 1 79.94 75 ILE A CA 1
ATOM 589 C C . ILE A 1 75 ? 0.441 -7.848 17.047 1 79.94 75 ILE A C 1
ATOM 591 O O . ILE A 1 75 ? 0.58 -8.883 16.391 1 79.94 75 ILE A O 1
ATOM 595 N N . GLY A 1 76 ? -0.103 -7.781 18.266 1 78.25 76 GLY A N 1
ATOM 596 C CA . GLY A 1 76 ? -0.654 -8.992 18.844 1 78.25 76 GLY A CA 1
ATOM 597 C C . GLY A 1 76 ? -1.768 -9.602 18.016 1 78.25 76 GLY A C 1
ATOM 598 O O . GLY A 1 76 ? -1.82 -10.82 17.828 1 78.25 76 GLY A O 1
ATOM 599 N N . ILE A 1 77 ? -2.582 -8.758 17.453 1 83.31 77 ILE A N 1
ATOM 600 C CA . ILE A 1 77 ? -3.701 -9.211 16.641 1 83.31 77 ILE A CA 1
ATOM 601 C C . ILE A 1 77 ? -3.176 -9.812 15.336 1 83.31 77 ILE A C 1
ATOM 603 O O . ILE A 1 77 ? -3.594 -10.898 14.938 1 83.31 77 ILE A O 1
ATOM 607 N N . PHE A 1 78 ? -2.254 -9.086 14.711 1 85 78 PHE A N 1
ATOM 608 C CA . PHE A 1 78 ? -1.686 -9.594 13.469 1 85 78 PHE A CA 1
ATOM 609 C C . PHE A 1 78 ? -0.954 -10.914 13.711 1 85 78 PHE A C 1
ATOM 611 O O . PHE A 1 78 ? -1.067 -11.844 12.914 1 85 78 PHE A O 1
ATOM 618 N N . TRP A 1 79 ? -0.271 -10.984 14.766 1 82.19 79 TRP A N 1
ATOM 619 C CA . TRP A 1 79 ? 0.458 -12.195 15.125 1 82.19 79 TRP A CA 1
ATOM 620 C C . TRP A 1 79 ? -0.497 -13.375 15.305 1 82.19 79 TRP A C 1
ATOM 622 O O . TRP A 1 79 ? -0.239 -14.477 14.812 1 82.19 79 TRP A O 1
ATOM 632 N N . PHE A 1 80 ? -1.566 -13.133 15.93 1 81.56 80 PHE A N 1
ATOM 633 C CA . PHE A 1 80 ? -2.566 -14.172 16.156 1 81.56 80 PHE A CA 1
ATOM 634 C C . PHE A 1 80 ? -3.148 -14.656 14.836 1 81.56 80 PHE A C 1
ATOM 636 O O . PHE A 1 80 ? -3.279 -15.859 14.609 1 81.56 80 PHE A O 1
ATOM 643 N N . VAL A 1 81 ? -3.43 -13.719 13.977 1 84.81 81 VAL A N 1
ATOM 644 C CA . VAL A 1 81 ? -4.039 -14.062 12.695 1 84.81 81 VAL A CA 1
ATOM 645 C C . VAL A 1 81 ? -3.061 -14.891 11.867 1 84.81 81 VAL A C 1
ATOM 647 O O . VAL A 1 81 ? -3.441 -15.906 11.273 1 84.81 81 VAL A O 1
ATOM 650 N N . TYR A 1 82 ? -1.811 -14.523 11.875 1 86.12 82 TYR A N 1
ATOM 651 C CA . TYR A 1 82 ? -0.819 -15.234 11.07 1 86.12 82 TYR A CA 1
ATOM 652 C C . TYR A 1 82 ? -0.543 -16.625 11.633 1 86.12 82 TYR A C 1
ATOM 654 O O . TYR A 1 82 ? -0.424 -17.594 10.883 1 86.12 82 TYR A O 1
ATOM 662 N N . LEU A 1 83 ? -0.531 -16.766 12.93 1 82.94 83 LEU A N 1
ATOM 663 C CA . LEU A 1 83 ? -0.284 -18.062 13.539 1 82.94 83 LEU A CA 1
ATOM 664 C C . LEU A 1 83 ? -1.49 -18.984 13.375 1 82.94 83 LEU A C 1
ATOM 666 O O . LEU A 1 83 ? -1.335 -20.188 13.188 1 82.94 83 LEU A O 1
ATOM 670 N N . ALA A 1 84 ? -2.68 -18.359 13.438 1 83.12 84 ALA A N 1
ATOM 671 C CA . ALA A 1 84 ? -3.889 -19.141 13.219 1 83.12 84 ALA A CA 1
ATOM 672 C C . ALA A 1 84 ? -3.945 -19.688 11.797 1 83.12 84 ALA A C 1
ATOM 674 O O . ALA A 1 84 ? -4.301 -20.844 11.578 1 83.12 84 ALA A O 1
ATOM 675 N N . THR A 1 85 ? -3.574 -18.859 10.945 1 84.31 85 THR A N 1
ATOM 676 C CA . THR A 1 85 ? -3.59 -19.281 9.555 1 84.31 85 THR A CA 1
ATOM 677 C C . THR A 1 85 ? -2.5 -20.328 9.289 1 84.31 85 THR A C 1
ATOM 679 O O . THR A 1 85 ? -2.717 -21.281 8.547 1 84.31 85 THR A O 1
ATOM 682 N N . ASN A 1 86 ? -1.386 -20.141 9.875 1 82.44 86 ASN A N 1
ATOM 683 C CA . ASN A 1 86 ? -0.322 -21.125 9.758 1 82.44 86 ASN A CA 1
ATOM 684 C C . ASN A 1 86 ? -0.746 -22.469 10.344 1 82.44 86 ASN A C 1
ATOM 686 O O . ASN A 1 86 ? -0.364 -23.531 9.828 1 82.44 86 ASN A O 1
ATOM 690 N N . PHE A 1 87 ? -1.466 -22.375 11.375 1 81.94 87 PHE A N 1
ATOM 691 C CA . PHE A 1 87 ? -1.993 -23.594 11.977 1 81.94 87 PHE A CA 1
ATOM 692 C C . PHE A 1 87 ? -2.939 -24.312 11.023 1 81.94 87 PHE A C 1
ATOM 694 O O . PHE A 1 87 ? -2.863 -25.531 10.859 1 81.94 87 PHE A O 1
ATOM 701 N N . TYR A 1 88 ? -3.768 -23.625 10.398 1 82.81 88 TYR A N 1
ATOM 702 C CA . TYR A 1 88 ? -4.695 -24.203 9.438 1 82.81 88 TYR A CA 1
ATOM 703 C C . TYR A 1 88 ? -3.941 -24.891 8.305 1 82.81 88 TYR A C 1
ATOM 705 O O . TYR A 1 88 ? -4.258 -26.016 7.934 1 82.81 88 TYR A O 1
ATOM 713 N N . VAL A 1 89 ? -2.977 -24.219 7.754 1 82.94 89 VAL A N 1
ATOM 714 C CA . VAL A 1 89 ? -2.234 -24.75 6.613 1 82.94 89 VAL A CA 1
ATOM 715 C C . VAL A 1 89 ? -1.442 -25.984 7.039 1 82.94 89 VAL A C 1
ATOM 717 O O . VAL A 1 89 ? -1.438 -27 6.336 1 82.94 89 VAL A O 1
ATOM 720 N N . SER A 1 90 ? -0.861 -25.906 8.195 1 83.56 90 SER A N 1
ATOM 721 C CA . SER A 1 90 ? -0.075 -27.016 8.688 1 83.56 90 SER A CA 1
ATOM 722 C C . SER A 1 90 ? -0.964 -28.219 9.016 1 83.56 90 SER A C 1
ATOM 724 O O . SER A 1 90 ? -0.606 -29.359 8.727 1 83.56 90 SER A O 1
ATOM 726 N N . ALA A 1 91 ? -2.088 -27.922 9.594 1 84.12 91 ALA A N 1
ATOM 727 C CA . ALA A 1 91 ? -3.023 -29 9.922 1 84.12 91 ALA A CA 1
ATOM 728 C C . ALA A 1 91 ? -3.541 -29.688 8.656 1 84.12 91 ALA A C 1
ATOM 730 O O . ALA A 1 91 ? -3.656 -30.906 8.602 1 84.12 91 ALA A O 1
ATOM 731 N N . SER A 1 92 ? -3.805 -28.922 7.699 1 84.75 92 SER A N 1
ATOM 732 C CA . SER A 1 92 ? -4.266 -29.469 6.43 1 84.75 92 SER A CA 1
ATOM 733 C C . SER A 1 92 ? -3.189 -30.344 5.785 1 84.75 92 SER A C 1
ATOM 735 O O . SER A 1 92 ? -3.486 -31.406 5.238 1 84.75 92 SER A O 1
ATOM 737 N N . THR A 1 93 ? -2.014 -29.922 5.895 1 85.56 93 THR A N 1
ATOM 738 C CA . THR A 1 93 ? -0.907 -30.641 5.293 1 85.56 93 THR A CA 1
ATOM 739 C C . THR A 1 93 ? -0.688 -31.984 6.004 1 85.56 93 THR A C 1
ATOM 741 O O . THR A 1 93 ? -0.396 -33 5.363 1 85.56 93 THR A O 1
ATOM 744 N N . VAL A 1 94 ? -0.883 -31.969 7.266 1 88 94 VAL A N 1
ATOM 745 C CA . VAL A 1 94 ? -0.669 -33.188 8.023 1 88 94 VAL A CA 1
ATOM 746 C C . VAL A 1 94 ? -1.816 -34.188 7.766 1 88 94 VAL A C 1
ATOM 748 O O . VAL A 1 94 ? -1.604 -35.375 7.684 1 88 94 VAL A O 1
ATOM 751 N N . ILE A 1 95 ? -2.949 -33.656 7.672 1 89.06 95 ILE A N 1
ATOM 752 C CA . ILE A 1 95 ? -4.09 -34.5 7.359 1 89.06 95 ILE A CA 1
ATOM 753 C C . ILE A 1 95 ? -3.902 -35.156 5.98 1 89.06 95 ILE A C 1
ATOM 755 O O . ILE A 1 95 ? -4.145 -36.344 5.801 1 89.06 95 ILE A O 1
ATOM 759 N N . GLU A 1 96 ? -3.447 -34.375 5.098 1 88.75 96 GLU A N 1
ATOM 760 C CA . GLU A 1 96 ? -3.139 -34.906 3.773 1 88.75 96 GLU A CA 1
ATOM 761 C C . GLU A 1 96 ? -2.09 -36 3.854 1 88.75 96 GLU A C 1
ATOM 763 O O . GLU A 1 96 ? -2.215 -37.031 3.193 1 88.75 96 GLU A O 1
ATOM 768 N N . ALA A 1 97 ? -1.147 -35.75 4.617 1 90.38 97 ALA A N 1
ATOM 769 C CA . ALA A 1 97 ? -0.068 -36.719 4.762 1 90.38 97 ALA A CA 1
ATOM 770 C C . ALA A 1 97 ? -0.582 -38.031 5.367 1 90.38 97 ALA A C 1
ATOM 772 O O . ALA A 1 97 ? -0.243 -39.125 4.895 1 90.38 97 ALA A O 1
ATOM 773 N N . PHE A 1 98 ? -1.452 -37.938 6.301 1 90.94 98 PHE A N 1
ATOM 774 C CA . PHE A 1 98 ? -2.01 -39.125 6.941 1 90.94 98 PHE A CA 1
ATOM 775 C C . PHE A 1 98 ? -2.902 -39.875 5.977 1 90.94 98 PHE A C 1
ATOM 777 O O . PHE A 1 98 ? -2.879 -41.125 5.949 1 90.94 98 PHE A O 1
ATOM 784 N N . LEU A 1 99 ? -3.609 -39.156 5.246 1 92 99 LEU A N 1
ATOM 785 C CA . LEU A 1 99 ? -4.535 -39.781 4.312 1 92 99 LEU A CA 1
ATOM 786 C C . LEU A 1 99 ? -3.783 -40.406 3.143 1 92 99 LEU A C 1
ATOM 788 O O . LEU A 1 99 ? -4.336 -41.219 2.414 1 92 99 LEU A O 1
ATOM 792 N N . SER A 1 100 ? -2.539 -40.031 2.959 1 92.06 100 SER A N 1
ATOM 793 C CA . SER A 1 100 ? -1.73 -40.594 1.885 1 92.06 100 SER A CA 1
ATOM 794 C C . SER A 1 100 ? -1.197 -41.969 2.264 1 92.06 100 SER A C 1
ATOM 796 O O . SER A 1 100 ? -0.723 -42.719 1.404 1 92.06 100 SER A O 1
ATOM 798 N N . LEU A 1 101 ? -1.329 -42.375 3.482 1 90.94 101 LEU A N 1
ATOM 799 C CA . LEU A 1 101 ? -0.761 -43.656 3.959 1 90.94 101 LEU A CA 1
ATOM 800 C C . LEU A 1 101 ? -1.467 -44.844 3.32 1 90.94 101 LEU A C 1
ATOM 802 O O . LEU A 1 101 ? -0.825 -45.844 2.973 1 90.94 101 LEU A O 1
ATOM 806 N N . SER A 1 102 ? -2.715 -44.75 3.109 1 90 102 SER A N 1
ATOM 807 C CA . SER A 1 102 ? -3.463 -45.844 2.516 1 90 102 SER A CA 1
ATOM 808 C C . SER A 1 102 ? -3.068 -46.062 1.06 1 90 102 SER A C 1
ATOM 810 O O . SER A 1 102 ? -2.688 -47.156 0.671 1 90 102 SER A O 1
ATOM 812 N N . PRO A 1 103 ? -3.111 -45.031 0.314 1 89.75 103 PRO A N 1
ATOM 813 C CA . PRO A 1 103 ? -2.652 -45.219 -1.065 1 89.75 103 PRO A CA 1
ATOM 814 C C . PRO A 1 103 ? -1.218 -45.719 -1.146 1 89.75 103 PRO A C 1
ATOM 816 O O . PRO A 1 103 ? -0.885 -46.5 -2.053 1 89.75 103 PRO A O 1
ATOM 819 N N . ILE A 1 104 ? -0.385 -45.344 -0.304 1 89.94 104 ILE A N 1
ATOM 820 C CA . ILE A 1 104 ? 1.008 -45.781 -0.277 1 89.94 104 ILE A CA 1
ATOM 821 C C . ILE A 1 104 ? 1.078 -47.25 0.025 1 89.94 104 ILE A C 1
ATOM 823 O O . ILE A 1 104 ? 1.815 -48 -0.634 1 89.94 104 ILE A O 1
ATOM 827 N N . ARG A 1 105 ? 0.336 -47.688 0.969 1 91.12 105 ARG A N 1
ATOM 828 C CA . ARG A 1 105 ? 0.29 -49.125 1.317 1 91.12 105 ARG A CA 1
ATOM 829 C C . ARG A 1 105 ? -0.241 -49.938 0.156 1 91.12 105 ARG A C 1
ATOM 831 O O . ARG A 1 105 ? 0.306 -51 -0.155 1 91.12 105 ARG A O 1
ATOM 838 N N . ASP A 1 106 ? -1.246 -49.469 -0.422 1 91.12 106 ASP A N 1
ATOM 839 C CA . ASP A 1 106 ? -1.832 -50.188 -1.555 1 91.12 106 ASP A CA 1
ATOM 840 C C . ASP A 1 106 ? -0.838 -50.281 -2.709 1 91.12 106 ASP A C 1
ATOM 842 O O . ASP A 1 106 ? -0.754 -51.312 -3.371 1 91.12 106 ASP A O 1
ATOM 846 N N . ALA A 1 107 ? -0.148 -49.219 -2.963 1 91.19 107 ALA A N 1
ATOM 847 C CA . ALA A 1 107 ? 0.85 -49.219 -4.031 1 91.19 107 ALA A CA 1
ATOM 848 C C . ALA A 1 107 ? 1.968 -50.219 -3.74 1 91.19 107 ALA A C 1
ATOM 850 O O . ALA A 1 107 ? 2.41 -50.938 -4.637 1 91.19 107 ALA A O 1
ATOM 851 N N . ARG A 1 108 ? 2.389 -50.312 -2.531 1 91.06 108 ARG A N 1
ATOM 852 C CA . ARG A 1 108 ? 3.438 -51.25 -2.135 1 91.06 108 ARG A CA 1
ATOM 853 C C . ARG A 1 108 ? 2.965 -52.688 -2.262 1 91.06 108 ARG A C 1
ATOM 855 O O . ARG A 1 108 ? 3.711 -53.531 -2.723 1 91.06 108 ARG A O 1
ATOM 862 N N . LYS A 1 109 ? 1.795 -52.906 -1.851 1 92.88 109 LYS A N 1
ATOM 863 C CA . LYS A 1 109 ? 1.222 -54.219 -1.962 1 92.88 109 LYS A CA 1
ATOM 864 C C . LYS A 1 109 ? 1.137 -54.688 -3.42 1 92.88 109 LYS A C 1
ATOM 866 O O . LYS A 1 109 ? 1.393 -55.844 -3.736 1 92.88 109 LYS A O 1
ATOM 871 N N . ALA A 1 110 ? 0.779 -53.75 -4.238 1 92.38 110 ALA A N 1
ATOM 872 C CA . ALA A 1 110 ? 0.676 -54.062 -5.66 1 92.38 110 ALA A CA 1
ATOM 873 C C . ALA A 1 110 ? 2.033 -54.469 -6.234 1 92.38 110 ALA A C 1
ATOM 875 O O . ALA A 1 110 ? 2.125 -55.406 -7.047 1 92.38 110 ALA A O 1
ATOM 876 N N . VAL A 1 111 ? 3.039 -53.812 -5.844 1 92.44 111 VAL A N 1
ATOM 877 C CA . VAL A 1 111 ? 4.383 -54.094 -6.332 1 92.44 111 VAL A CA 1
ATOM 878 C C . VAL A 1 111 ? 4.836 -55.469 -5.824 1 92.44 111 VAL A C 1
ATOM 880 O O . VAL A 1 111 ? 5.398 -56.25 -6.578 1 92.44 111 VAL A O 1
ATOM 883 N N . VAL A 1 112 ? 4.605 -55.75 -4.555 1 92.62 112 VAL A N 1
ATOM 884 C CA . VAL A 1 112 ? 4.984 -57.031 -3.953 1 92.62 112 VAL A CA 1
ATOM 885 C C . VAL A 1 112 ? 4.27 -58.156 -4.668 1 92.62 112 VAL A C 1
ATOM 887 O O . VAL A 1 112 ? 4.879 -59.188 -4.984 1 92.62 112 VAL A O 1
ATOM 890 N N . LYS A 1 113 ? 3.055 -57.938 -4.906 1 92.81 113 LYS A N 1
ATOM 891 C CA . LYS A 1 113 ? 2.275 -58.938 -5.609 1 92.81 113 LYS A CA 1
ATOM 892 C C . LYS A 1 113 ? 2.814 -59.156 -7.02 1 92.81 113 LYS A C 1
ATOM 894 O O . LYS A 1 113 ? 2.918 -60.312 -7.473 1 92.81 113 LYS A O 1
ATOM 899 N N . ALA A 1 114 ? 3.109 -58.125 -7.707 1 91.88 114 ALA A N 1
ATOM 900 C CA . ALA A 1 114 ? 3.662 -58.25 -9.055 1 91.88 114 ALA A CA 1
ATOM 901 C C . ALA A 1 114 ? 5.012 -58.938 -9.039 1 91.88 114 ALA A C 1
ATOM 903 O O . ALA A 1 114 ? 5.293 -59.781 -9.906 1 91.88 114 ALA A O 1
ATOM 904 N N . GLU A 1 115 ? 5.812 -58.656 -8.109 1 90.88 115 GLU A N 1
ATOM 905 C CA . GLU A 1 115 ? 7.117 -59.281 -7.969 1 90.88 115 GLU A CA 1
ATOM 906 C C . GLU A 1 115 ? 6.977 -60.781 -7.695 1 90.88 115 GLU A C 1
ATOM 908 O O . GLU A 1 115 ? 7.711 -61.594 -8.258 1 90.88 115 GLU A O 1
ATOM 913 N N . GLU A 1 116 ? 6.113 -61.156 -6.828 1 92.75 116 GLU A N 1
ATOM 914 C CA . GLU A 1 116 ? 5.875 -62.531 -6.48 1 92.75 116 GLU A CA 1
ATOM 915 C C . GLU A 1 116 ? 5.387 -63.344 -7.684 1 92.75 116 GLU A C 1
ATOM 917 O O . GLU A 1 116 ? 5.656 -64.562 -7.797 1 92.75 116 GLU A O 1
ATOM 922 N N . ARG A 1 117 ? 4.707 -62.656 -8.531 1 92.38 117 ARG A N 1
ATOM 923 C CA . ARG A 1 117 ? 4.164 -63.312 -9.711 1 92.38 117 ARG A CA 1
ATOM 924 C C . ARG A 1 117 ? 5.102 -63.188 -10.906 1 92.38 117 ARG A C 1
ATOM 926 O O . ARG A 1 117 ? 4.695 -63.375 -12.055 1 92.38 117 ARG A O 1
ATOM 933 N N . GLY A 1 118 ? 6.355 -62.719 -10.719 1 90.25 118 GLY A N 1
ATOM 934 C CA . GLY A 1 118 ? 7.34 -62.562 -11.773 1 90.25 118 GLY A CA 1
ATOM 935 C C . GLY A 1 118 ? 7.004 -61.438 -12.742 1 90.25 118 GLY A C 1
ATOM 936 O O . GLY A 1 118 ? 7.203 -61.562 -13.953 1 90.25 118 GLY A O 1
ATOM 937 N N . TRP A 1 119 ? 6.293 -60.406 -12.234 1 90.06 119 TRP A N 1
ATOM 938 C CA . TRP A 1 119 ? 5.926 -59.219 -13 1 90.06 119 TRP A CA 1
ATOM 939 C C . TRP A 1 119 ? 4.887 -59.562 -14.062 1 90.06 119 TRP A C 1
ATOM 941 O O . TRP A 1 119 ? 4.926 -59 -15.164 1 90.06 119 TRP A O 1
ATOM 951 N N . THR A 1 120 ? 4.148 -60.625 -13.703 1 88.62 120 THR A N 1
ATOM 952 C CA . THR A 1 120 ? 2.947 -60.875 -14.492 1 88.62 120 THR A CA 1
ATOM 953 C C . THR A 1 120 ? 1.763 -60.094 -13.953 1 88.62 120 THR A C 1
ATOM 955 O O . THR A 1 120 ? 1.372 -60.25 -12.797 1 88.62 120 THR A O 1
ATOM 958 N N . PHE A 1 121 ? 1.217 -59.25 -14.734 1 92.56 121 PHE A N 1
ATOM 959 C CA . PHE A 1 121 ? 0.142 -58.344 -14.336 1 92.56 121 PHE A CA 1
ATOM 960 C C . PHE A 1 121 ? -1.219 -59 -14.547 1 92.56 121 PHE A C 1
ATOM 962 O O . PHE A 1 121 ? -1.332 -60 -15.273 1 92.56 121 PHE A O 1
ATOM 969 N N . PRO A 1 122 ? -2.217 -58.562 -13.852 1 90.25 122 PRO A N 1
ATOM 970 C CA . PRO A 1 122 ? -3.543 -59.188 -13.898 1 90.25 122 PRO A CA 1
ATOM 971 C C . PRO A 1 122 ? -4.16 -59.156 -15.297 1 90.25 122 PRO A C 1
ATOM 973 O O . PRO A 1 122 ? -4.789 -60.125 -15.727 1 90.25 122 PRO A O 1
ATOM 976 N N . THR A 1 123 ? -3.969 -58.062 -16.031 1 94.75 123 THR A N 1
ATOM 977 C CA . THR A 1 123 ? -4.539 -57.938 -17.359 1 94.75 123 THR A CA 1
ATOM 978 C C . THR A 1 123 ? -3.623 -58.594 -18.406 1 94.75 123 THR A C 1
ATOM 980 O O . THR A 1 123 ? -2.441 -58.25 -18.484 1 94.75 123 THR A O 1
ATOM 983 N N . PRO A 1 124 ? -4.164 -59.438 -19.156 1 94.5 124 PRO A N 1
ATOM 984 C CA . PRO A 1 124 ? -3.354 -60.062 -20.219 1 94.5 124 PRO A CA 1
ATOM 985 C C . PRO A 1 124 ? -2.887 -59.031 -21.25 1 94.5 124 PRO A C 1
ATOM 987 O O . PRO A 1 124 ? -3.59 -58.062 -21.531 1 94.5 124 PRO A O 1
ATOM 990 N N . ASP A 1 125 ? -1.78 -59.281 -21.844 1 94.06 125 ASP A N 1
ATOM 991 C CA . ASP A 1 125 ? -1.158 -58.375 -22.797 1 94.06 125 ASP A CA 1
ATOM 992 C C . ASP A 1 125 ? -2.098 -58.094 -23.969 1 94.06 125 ASP A C 1
ATOM 994 O O . ASP A 1 125 ? -2.137 -56.969 -24.469 1 94.06 125 ASP A O 1
ATOM 998 N N . ALA A 1 126 ? -2.883 -59 -24.328 1 93.62 126 ALA A N 1
ATOM 999 C CA . ALA A 1 126 ? -3.775 -58.875 -25.469 1 93.62 126 ALA A CA 1
ATOM 1000 C C . ALA A 1 126 ? -4.895 -57.875 -25.188 1 93.62 126 ALA A C 1
ATOM 1002 O O . ALA A 1 126 ? -5.438 -57.281 -26.109 1 93.62 126 ALA A O 1
ATOM 1003 N N . ASN A 1 127 ? -5.191 -57.688 -23.953 1 95 127 ASN A N 1
ATOM 1004 C CA . ASN A 1 127 ? -6.324 -56.844 -23.578 1 95 127 ASN A CA 1
ATOM 1005 C C . ASN A 1 127 ? -5.867 -55.438 -23.125 1 95 127 ASN A C 1
ATOM 1007 O O . ASN A 1 127 ? -6.684 -54.625 -22.703 1 95 127 ASN A O 1
ATOM 1011 N N . LEU A 1 128 ? -4.645 -55.188 -23.281 1 96.88 128 LEU A N 1
ATOM 1012 C CA . LEU A 1 128 ? -4.113 -53.906 -22.859 1 96.88 128 LEU A CA 1
ATOM 1013 C C . LEU A 1 128 ? -4.496 -52.812 -23.859 1 96.88 128 LEU A C 1
ATOM 1015 O O . LEU A 1 128 ? -4.648 -53.062 -25.047 1 96.88 128 LEU A O 1
ATOM 1019 N N . PRO A 1 129 ? -4.684 -51.656 -23.359 1 97.31 129 PRO A N 1
ATOM 1020 C CA . PRO A 1 129 ? -5.004 -50.531 -24.266 1 97.31 129 PRO A CA 1
ATOM 1021 C C . PRO A 1 129 ? -3.805 -50.094 -25.094 1 97.31 129 PRO A C 1
ATOM 1023 O O . PRO A 1 129 ? -2.658 -50.312 -24.703 1 97.31 129 PRO A O 1
ATOM 1026 N N . ILE A 1 130 ? -4.105 -49.5 -26.203 1 97.44 130 ILE A N 1
ATOM 1027 C CA . ILE A 1 130 ? -3.072 -48.875 -27.031 1 97.44 130 ILE A CA 1
ATOM 1028 C C . ILE A 1 130 ? -2.67 -47.531 -26.438 1 97.44 130 ILE A C 1
ATOM 1030 O O . ILE A 1 130 ? -3.52 -46.656 -26.219 1 97.44 130 ILE A O 1
ATOM 1034 N N . ILE A 1 131 ? -1.366 -47.375 -26.172 1 98.06 131 ILE A N 1
ATOM 1035 C CA . ILE A 1 131 ? -0.889 -46.156 -25.5 1 98.06 131 ILE A CA 1
ATOM 1036 C C . ILE A 1 131 ? -0.015 -45.344 -26.469 1 98.06 131 ILE A C 1
ATOM 1038 O O . ILE A 1 131 ? 0.923 -45.906 -27.062 1 98.06 131 ILE A O 1
ATOM 1042 N N . ASP A 1 132 ? -0.347 -44.125 -26.641 1 98.19 132 ASP A N 1
ATOM 1043 C CA . ASP A 1 132 ? 0.55 -43.156 -27.281 1 98.19 132 ASP A CA 1
ATOM 1044 C C . ASP A 1 132 ? 1.311 -42.344 -26.25 1 98.19 132 ASP A C 1
ATOM 1046 O O . ASP A 1 132 ? 0.706 -41.594 -25.484 1 98.19 132 ASP A O 1
ATOM 1050 N N . ILE A 1 133 ? 2.586 -42.438 -26.203 1 98.12 133 ILE A N 1
ATOM 1051 C CA . ILE A 1 133 ? 3.432 -41.625 -25.344 1 98.12 133 ILE A CA 1
ATOM 1052 C C . ILE A 1 133 ? 3.922 -40.406 -26.109 1 98.12 133 ILE A C 1
ATOM 1054 O O . ILE A 1 133 ? 4.578 -40.531 -27.141 1 98.12 133 ILE A O 1
ATOM 1058 N N . LEU A 1 134 ? 3.586 -39.25 -25.594 1 97.94 134 LEU A N 1
ATOM 1059 C CA . LEU A 1 134 ? 4.016 -38 -26.219 1 97.94 134 LEU A CA 1
ATOM 1060 C C . LEU A 1 134 ? 5.195 -37.406 -25.469 1 97.94 134 LEU A C 1
ATOM 1062 O O . LEU A 1 134 ? 5.105 -37.125 -24.281 1 97.94 134 LEU A O 1
ATOM 1066 N N . ILE A 1 135 ? 6.273 -37.219 -26.141 1 97.25 135 ILE A N 1
ATOM 1067 C CA . ILE A 1 135 ? 7.434 -36.5 -25.641 1 97.25 135 ILE A CA 1
ATOM 1068 C C . ILE A 1 135 ? 7.527 -35.156 -26.359 1 97.25 135 ILE A C 1
ATOM 1070 O O . ILE A 1 135 ? 7.824 -35.094 -27.547 1 97.25 135 ILE A O 1
ATOM 1074 N N . VAL A 1 136 ? 7.293 -34.094 -25.594 1 95.75 136 VAL A N 1
ATOM 1075 C CA . VAL A 1 136 ? 7.215 -32.781 -26.172 1 95.75 136 VAL A CA 1
ATOM 1076 C C . VAL A 1 136 ? 8.508 -32 -25.891 1 95.75 136 VAL A C 1
ATOM 1078 O O . VAL A 1 136 ? 9.016 -32 -24.766 1 95.75 136 VAL A O 1
ATOM 1081 N N . ALA A 1 137 ? 9 -31.344 -26.984 1 93.75 137 ALA A N 1
ATOM 1082 C CA . ALA A 1 137 ? 10.305 -30.703 -26.812 1 93.75 137 ALA A CA 1
ATOM 1083 C C . ALA A 1 137 ? 10.367 -29.391 -27.578 1 93.75 137 ALA A C 1
ATOM 1085 O O . ALA A 1 137 ? 9.797 -29.25 -28.656 1 93.75 137 ALA A O 1
ATOM 1086 N N . TYR A 1 138 ? 10.945 -28.438 -26.938 1 93.06 138 TYR A N 1
ATOM 1087 C CA . TYR A 1 138 ? 11.539 -27.297 -27.625 1 93.06 138 TYR A CA 1
ATOM 1088 C C . TYR A 1 138 ? 13.016 -27.547 -27.906 1 93.06 138 TYR A C 1
ATOM 1090 O O . TYR A 1 138 ? 13.844 -27.516 -27 1 93.06 138 TYR A O 1
ATOM 1098 N N . LEU A 1 139 ? 13.305 -27.75 -29.094 1 92.12 139 LEU A N 1
ATOM 1099 C CA . LEU A 1 139 ? 14.555 -28.391 -29.484 1 92.12 139 LEU A CA 1
ATOM 1100 C C . LEU A 1 139 ? 15.758 -27.578 -29.031 1 92.12 139 LEU A C 1
ATOM 1102 O O . LEU A 1 139 ? 16.766 -28.141 -28.578 1 92.12 139 LEU A O 1
ATOM 1106 N N . PRO A 1 140 ? 15.703 -26.203 -29.109 1 90.62 140 PRO A N 1
ATOM 1107 C CA . PRO A 1 140 ? 16.875 -25.453 -28.656 1 90.62 140 PRO A CA 1
ATOM 1108 C C . PRO A 1 140 ? 17.219 -25.719 -27.188 1 90.62 140 PRO A C 1
ATOM 1110 O O . PRO A 1 140 ? 18.406 -25.75 -26.828 1 90.62 140 PRO A O 1
ATOM 1113 N N . ASN A 1 141 ? 16.234 -26.047 -26.406 1 87.5 141 ASN A N 1
ATOM 1114 C CA . ASN A 1 141 ? 16.469 -26.25 -24.969 1 87.5 141 ASN A CA 1
ATOM 1115 C C . ASN A 1 141 ? 16.797 -27.703 -24.672 1 87.5 141 ASN A C 1
ATOM 1117 O O . ASN A 1 141 ? 17.453 -28 -23.672 1 87.5 141 ASN A O 1
ATOM 1121 N N . GLU A 1 142 ? 16.281 -28.609 -25.547 1 90.69 142 GLU A N 1
ATOM 1122 C CA . GLU A 1 142 ? 16.359 -30.031 -25.234 1 90.69 142 GLU A CA 1
ATOM 1123 C C . GLU A 1 142 ? 17.281 -30.766 -26.203 1 90.69 142 GLU A C 1
ATOM 1125 O O . GLU A 1 142 ? 17.281 -32 -26.281 1 90.69 142 GLU A O 1
ATOM 1130 N N . LYS A 1 143 ? 18.078 -30.047 -26.875 1 91.62 143 LYS A N 1
ATOM 1131 C CA . LYS A 1 143 ? 18.891 -30.609 -27.953 1 91.62 143 LYS A CA 1
ATOM 1132 C C . LYS A 1 143 ? 19.875 -31.641 -27.406 1 91.62 143 LYS A C 1
ATOM 1134 O O . LYS A 1 143 ? 20.188 -32.625 -28.094 1 91.62 143 LYS A O 1
ATOM 1139 N N . ASP A 1 144 ? 20.266 -31.5 -26.203 1 90.38 144 ASP A N 1
ATOM 1140 C CA . ASP A 1 144 ? 21.328 -32.344 -25.672 1 90.38 144 ASP A CA 1
ATOM 1141 C C . ASP A 1 144 ? 20.766 -33.594 -25 1 90.38 144 ASP A C 1
ATOM 1143 O O . ASP A 1 144 ? 21.5 -34.531 -24.703 1 90.38 144 ASP A O 1
ATOM 1147 N N . ILE A 1 145 ? 19.422 -33.656 -24.844 1 91.12 145 ILE A N 1
ATOM 1148 C CA . ILE A 1 145 ? 18.922 -34.781 -24.031 1 91.12 145 ILE A CA 1
ATOM 1149 C C . ILE A 1 145 ? 17.875 -35.562 -24.812 1 91.12 145 ILE A C 1
ATOM 1151 O O . ILE A 1 145 ? 17.547 -36.688 -24.453 1 91.12 145 ILE A O 1
ATOM 1155 N N . ILE A 1 146 ? 17.359 -35.062 -25.875 1 94.44 146 ILE A N 1
ATOM 1156 C CA . ILE A 1 146 ? 16.188 -35.625 -26.547 1 94.44 146 ILE A CA 1
ATOM 1157 C C . ILE A 1 146 ? 16.531 -37.031 -27.094 1 94.44 146 ILE A C 1
ATOM 1159 O O . ILE A 1 146 ? 15.711 -37.938 -27.031 1 94.44 146 ILE A O 1
ATOM 1163 N N . MET A 1 147 ? 17.719 -37.219 -27.641 1 95.19 147 MET A N 1
ATOM 1164 C CA . MET A 1 147 ? 18.109 -38.5 -28.219 1 95.19 147 MET A CA 1
ATOM 1165 C C . MET A 1 147 ? 18.156 -39.594 -27.141 1 95.19 147 MET A C 1
ATOM 1167 O O . MET A 1 147 ? 17.656 -40.688 -27.344 1 95.19 147 MET A O 1
ATOM 1171 N N . ASP A 1 148 ? 18.703 -39.219 -26.078 1 94.94 148 ASP A N 1
ATOM 1172 C CA . ASP A 1 148 ? 18.812 -40.156 -24.953 1 94.94 148 ASP A CA 1
ATOM 1173 C C . ASP A 1 148 ? 17.438 -40.531 -24.422 1 94.94 148 ASP A C 1
ATOM 1175 O O . ASP A 1 148 ? 17.188 -41.719 -24.125 1 94.94 148 ASP A O 1
ATOM 1179 N N . ARG A 1 149 ? 16.578 -39.594 -24.344 1 94.19 149 ARG A N 1
ATOM 1180 C CA . ARG A 1 149 ? 15.227 -39.844 -23.844 1 94.19 149 ARG A CA 1
ATOM 1181 C C . ARG A 1 149 ? 14.43 -40.688 -24.828 1 94.19 149 ARG A C 1
ATOM 1183 O O . ARG A 1 149 ? 13.648 -41.562 -24.422 1 94.19 149 ARG A O 1
ATOM 1190 N N . ALA A 1 150 ? 14.602 -40.438 -26.078 1 95.31 150 ALA A N 1
ATOM 1191 C CA . ALA A 1 150 ? 13.945 -41.219 -27.109 1 95.31 150 ALA A CA 1
ATOM 1192 C C . ALA A 1 150 ? 14.391 -42.688 -27.047 1 95.31 150 ALA A C 1
ATOM 1194 O O . ALA A 1 150 ? 13.562 -43.594 -27.047 1 95.31 150 ALA A O 1
ATOM 1195 N N . MET A 1 151 ? 15.656 -42.844 -26.922 1 95.75 151 MET A N 1
ATOM 1196 C CA . MET A 1 151 ? 16.219 -44.188 -26.875 1 95.75 151 MET A CA 1
ATOM 1197 C C . MET A 1 151 ? 15.727 -44.938 -25.625 1 95.75 151 MET A C 1
ATOM 1199 O O . MET A 1 151 ? 15.406 -46.125 -25.688 1 95.75 151 MET A O 1
ATOM 1203 N N . HIS A 1 152 ? 15.68 -44.219 -24.594 1 96.06 152 HIS A N 1
ATOM 1204 C CA . HIS A 1 152 ? 15.188 -44.844 -23.359 1 96.06 152 HIS A CA 1
ATOM 1205 C C . HIS A 1 152 ? 13.742 -45.312 -23.516 1 96.06 152 HIS A C 1
ATOM 1207 O O . HIS A 1 152 ? 13.414 -46.438 -23.141 1 96.06 152 HIS A O 1
ATOM 1213 N N . ALA A 1 153 ? 12.914 -44.469 -24.047 1 96.19 153 ALA A N 1
ATOM 1214 C CA . ALA A 1 153 ? 11.5 -44.812 -24.219 1 96.19 153 ALA A CA 1
ATOM 1215 C C . ALA A 1 153 ? 11.336 -46.031 -25.141 1 96.19 153 ALA A C 1
ATOM 1217 O O . ALA A 1 153 ? 10.438 -46.844 -24.953 1 96.19 153 ALA A O 1
ATOM 1218 N N . LEU A 1 154 ? 12.258 -46.188 -26.078 1 95.75 154 LEU A N 1
ATOM 1219 C CA . LEU A 1 154 ? 12.148 -47.219 -27.109 1 95.75 154 LEU A CA 1
ATOM 1220 C C . LEU A 1 154 ? 12.703 -48.562 -26.594 1 95.75 154 LEU A C 1
ATOM 1222 O O . LEU A 1 154 ? 12.25 -49.625 -27 1 95.75 154 LEU A O 1
ATOM 1226 N N . THR A 1 155 ? 13.641 -48.469 -25.656 1 95.56 155 THR A N 1
ATOM 1227 C CA . THR A 1 155 ? 14.375 -49.688 -25.328 1 95.56 155 THR A CA 1
ATOM 1228 C C . THR A 1 155 ? 14.086 -50.156 -23.906 1 95.56 155 THR A C 1
ATOM 1230 O O . THR A 1 155 ? 14.219 -51.344 -23.578 1 95.56 155 THR A O 1
ATOM 1233 N N . LYS A 1 156 ? 13.68 -49.25 -23.094 1 95.81 156 LYS A N 1
ATOM 1234 C CA . LYS A 1 156 ? 13.633 -49.625 -21.688 1 95.81 156 LYS A CA 1
ATOM 1235 C C . LYS A 1 156 ? 12.203 -49.844 -21.219 1 95.81 156 LYS A C 1
ATOM 1237 O O . LYS A 1 156 ? 11.961 -50.562 -20.25 1 95.81 156 LYS A O 1
ATOM 1242 N N . ILE A 1 157 ? 11.234 -49.281 -21.844 1 96.44 157 ILE A N 1
ATOM 1243 C CA . ILE A 1 157 ? 9.844 -49.406 -21.422 1 96.44 157 ILE A CA 1
ATOM 1244 C C . ILE A 1 157 ? 9.352 -50.844 -21.672 1 96.44 157 ILE A C 1
ATOM 1246 O O . ILE A 1 157 ? 9.594 -51.406 -22.734 1 96.44 157 ILE A O 1
ATOM 1250 N N . VAL A 1 158 ? 8.688 -51.406 -20.672 1 95.38 158 VAL A N 1
ATOM 1251 C CA . VAL A 1 158 ? 8.148 -52.75 -20.766 1 95.38 158 VAL A CA 1
ATOM 1252 C C . VAL A 1 158 ? 6.648 -52.719 -21.047 1 95.38 158 VAL A C 1
ATOM 1254 O O . VAL A 1 158 ? 5.848 -52.562 -20.125 1 95.38 158 VAL A O 1
ATOM 1257 N N . TYR A 1 159 ? 6.25 -52.906 -22.266 1 96.25 159 TYR A N 1
ATOM 1258 C CA . TYR A 1 159 ? 4.891 -52.906 -22.797 1 96.25 159 TYR A CA 1
ATOM 1259 C C . TYR A 1 159 ? 4.848 -53.594 -24.172 1 96.25 159 TYR A C 1
ATOM 1261 O O . TYR A 1 159 ? 5.836 -53.562 -24.906 1 96.25 159 TYR A O 1
ATOM 1269 N N . PRO A 1 160 ? 3.746 -54.25 -24.5 1 95 160 PRO A N 1
ATOM 1270 C CA . PRO A 1 160 ? 3.709 -54.844 -25.828 1 95 160 PRO A CA 1
ATOM 1271 C C . PRO A 1 160 ? 4 -53.844 -26.938 1 95 160 PRO A C 1
ATOM 1273 O O . PRO A 1 160 ? 3.359 -52.812 -27.016 1 95 160 PRO A O 1
ATOM 1276 N N . VAL A 1 161 ? 4.93 -54.188 -27.828 1 92.88 161 VAL A N 1
ATOM 1277 C CA . VAL A 1 161 ? 5.465 -53.281 -28.844 1 92.88 161 VAL A CA 1
ATOM 1278 C C . VAL A 1 161 ? 4.355 -52.906 -29.812 1 92.88 161 VAL A C 1
ATOM 1280 O O . VAL A 1 161 ? 4.348 -51.781 -30.328 1 92.88 161 VAL A O 1
ATOM 1283 N N . ASP A 1 162 ? 3.389 -53.781 -29.969 1 93.06 162 ASP A N 1
ATOM 1284 C CA . ASP A 1 162 ? 2.318 -53.5 -30.922 1 93.06 162 ASP A CA 1
ATOM 1285 C C . ASP A 1 162 ? 1.231 -52.625 -30.297 1 93.06 162 ASP A C 1
ATOM 1287 O O . ASP A 1 162 ? 0.312 -52.188 -31 1 93.06 162 ASP A O 1
ATOM 1291 N N . LYS A 1 163 ? 1.399 -52.281 -29.062 1 96.62 163 LYS A N 1
ATOM 1292 C CA . LYS A 1 163 ? 0.347 -51.531 -28.391 1 96.62 163 LYS A CA 1
ATOM 1293 C C . LYS A 1 163 ? 0.895 -50.219 -27.797 1 96.62 163 LYS A C 1
ATOM 1295 O O . LYS A 1 163 ? 0.208 -49.562 -27.031 1 96.62 163 LYS A O 1
ATOM 1300 N N . ILE A 1 164 ? 2.141 -49.938 -28.078 1 96.75 164 ILE A N 1
ATOM 1301 C CA . ILE A 1 164 ? 2.732 -48.719 -27.578 1 96.75 164 ILE A CA 1
ATOM 1302 C C . ILE A 1 164 ? 3.385 -47.938 -28.734 1 96.75 164 ILE A C 1
ATOM 1304 O O . ILE A 1 164 ? 4.02 -48.562 -29.609 1 96.75 164 ILE A O 1
ATOM 1308 N N . ARG A 1 165 ? 3.135 -46.688 -28.75 1 96.94 165 ARG A N 1
ATOM 1309 C CA . ARG A 1 165 ? 3.736 -45.812 -29.75 1 96.94 165 ARG A CA 1
ATOM 1310 C C . ARG A 1 165 ? 4.422 -44.625 -29.062 1 96.94 165 ARG A C 1
ATOM 1312 O O . ARG A 1 165 ? 3.865 -44.031 -28.156 1 96.94 165 ARG A O 1
ATOM 1319 N N . ILE A 1 166 ? 5.648 -44.406 -29.484 1 97.62 166 ILE A N 1
ATOM 1320 C CA . ILE A 1 166 ? 6.418 -43.281 -28.969 1 97.62 166 ILE A CA 1
ATOM 1321 C C . ILE A 1 166 ? 6.395 -42.125 -29.984 1 97.62 166 ILE A C 1
ATOM 1323 O O . ILE A 1 166 ? 6.805 -42.312 -31.125 1 97.62 166 ILE A O 1
ATOM 1327 N N . ASN A 1 167 ? 5.844 -40.969 -29.562 1 97.75 167 ASN A N 1
ATOM 1328 C CA . ASN A 1 167 ? 5.742 -39.812 -30.438 1 97.75 167 ASN A CA 1
ATOM 1329 C C . ASN A 1 167 ? 6.598 -38.656 -29.922 1 97.75 167 ASN A C 1
ATOM 1331 O O . ASN A 1 167 ? 6.395 -38.156 -28.812 1 97.75 167 ASN A O 1
ATOM 1335 N N . ILE A 1 168 ? 7.535 -38.25 -30.688 1 97.5 168 ILE A N 1
ATOM 1336 C CA . ILE A 1 168 ? 8.328 -37.062 -30.375 1 97.5 168 ILE A CA 1
ATOM 1337 C C . ILE A 1 168 ? 7.777 -35.844 -31.141 1 97.5 168 ILE A C 1
ATOM 1339 O O . ILE A 1 168 ? 7.805 -35.812 -32.375 1 97.5 168 ILE A O 1
ATOM 1343 N N . LEU A 1 169 ? 7.195 -34.938 -30.375 1 97.31 169 LEU A N 1
ATOM 1344 C CA . LEU A 1 169 ? 6.676 -33.688 -30.922 1 97.31 169 LEU A CA 1
ATOM 1345 C C . LEU A 1 169 ? 7.602 -32.5 -30.578 1 97.31 169 LEU A C 1
ATOM 1347 O O . LEU A 1 169 ? 7.785 -32.188 -29.406 1 97.31 169 LEU A O 1
ATOM 1351 N N . TYR A 1 170 ? 8.188 -31.875 -31.609 1 95.75 170 TYR A N 1
ATOM 1352 C CA . TYR A 1 170 ? 9.117 -30.797 -31.281 1 95.75 170 TYR A CA 1
ATOM 1353 C C . TYR A 1 170 ? 8.914 -29.594 -32.188 1 95.75 170 TYR A C 1
ATOM 1355 O O . TYR A 1 170 ? 8.32 -29.703 -33.25 1 95.75 170 TYR A O 1
ATOM 1363 N N . ASN A 1 171 ? 9.195 -28.469 -31.672 1 94.88 171 ASN A N 1
ATOM 1364 C CA . ASN A 1 171 ? 9.258 -27.219 -32.438 1 94.88 171 ASN A CA 1
ATOM 1365 C C . ASN A 1 171 ? 10.633 -26.562 -32.344 1 94.88 171 ASN A C 1
ATOM 1367 O O . ASN A 1 171 ? 11.375 -26.812 -31.375 1 94.88 171 ASN A O 1
ATOM 1371 N N . THR A 1 172 ? 11.023 -25.938 -33.281 1 93.62 172 THR A N 1
ATOM 1372 C CA . THR A 1 172 ? 12.289 -25.219 -33.375 1 93.62 172 THR A CA 1
ATOM 1373 C C . THR A 1 172 ? 12.18 -24.031 -34.312 1 93.62 172 THR A C 1
ATOM 1375 O O . THR A 1 172 ? 11.609 -24.141 -35.406 1 93.62 172 THR A O 1
ATOM 1378 N N . PRO A 1 173 ? 12.664 -22.891 -33.875 1 90.56 173 PRO A N 1
ATOM 1379 C CA . PRO A 1 173 ? 12.625 -21.719 -34.75 1 90.56 173 PRO A CA 1
ATOM 1380 C C . PRO A 1 173 ? 13.578 -21.859 -35.938 1 90.56 173 PRO A C 1
ATOM 1382 O O . PRO A 1 173 ? 13.273 -21.391 -37.031 1 90.56 173 PRO A O 1
ATOM 1385 N N . LYS A 1 174 ? 14.789 -22.5 -35.75 1 91.81 174 LYS A N 1
ATOM 1386 C CA . LYS A 1 174 ? 15.789 -22.766 -36.781 1 91.81 174 LYS A CA 1
ATOM 1387 C C . LYS A 1 174 ? 16.203 -24.234 -36.781 1 91.81 174 LYS A C 1
ATOM 1389 O O . LYS A 1 174 ? 16.234 -24.859 -35.719 1 91.81 174 LYS A O 1
ATOM 1394 N N . PRO A 1 175 ? 16.484 -24.688 -37.938 1 92.69 175 PRO A N 1
ATOM 1395 C CA . PRO A 1 175 ? 16.906 -26.094 -38 1 92.69 175 PRO A CA 1
ATOM 1396 C C . PRO A 1 175 ? 18.141 -26.375 -37.156 1 92.69 175 PRO A C 1
ATOM 1398 O O . PRO A 1 175 ? 19.062 -25.562 -37.094 1 92.69 175 PRO A O 1
ATOM 1401 N N . ILE A 1 176 ? 18.016 -27.453 -36.469 1 95.31 176 ILE A N 1
ATOM 1402 C CA . ILE A 1 176 ? 19.141 -27.875 -35.656 1 95.31 176 ILE A CA 1
ATOM 1403 C C . ILE A 1 176 ? 19.672 -29.219 -36.156 1 95.31 176 ILE A C 1
ATOM 1405 O O . ILE A 1 176 ? 19.172 -30.281 -35.75 1 95.31 176 ILE A O 1
ATOM 1409 N N . GLU A 1 177 ? 20.719 -29.109 -36.969 1 94.31 177 GLU A N 1
ATOM 1410 C CA . GLU A 1 177 ? 21.328 -30.297 -37.562 1 94.31 177 GLU A CA 1
ATOM 1411 C C . GLU A 1 177 ? 22.672 -30.625 -36.906 1 94.31 177 GLU A C 1
ATOM 1413 O O . GLU A 1 177 ? 23.359 -29.719 -36.438 1 94.31 177 GLU A O 1
ATOM 1418 N N . PRO A 1 178 ? 23 -31.969 -36.812 1 95.12 178 PRO A N 1
ATOM 1419 C CA . PRO A 1 178 ? 22.391 -33.125 -37.469 1 95.12 178 PRO A CA 1
ATOM 1420 C C . PRO A 1 178 ? 21.312 -33.781 -36.594 1 95.12 178 PRO A C 1
ATOM 1422 O O . PRO A 1 178 ? 20.875 -34.906 -36.906 1 95.12 178 PRO A O 1
ATOM 1425 N N . LEU A 1 179 ? 20.922 -33.188 -35.594 1 95.38 179 LEU A N 1
ATOM 1426 C CA . LEU A 1 179 ? 20.031 -33.781 -34.625 1 95.38 179 LEU A CA 1
ATOM 1427 C C . LEU A 1 179 ? 18.688 -34.125 -35.25 1 95.38 179 LEU A C 1
ATOM 1429 O O . LEU A 1 179 ? 18.188 -35.25 -35.062 1 95.38 179 LEU A O 1
ATOM 1433 N N . GLU A 1 180 ? 18.094 -33.281 -36 1 95.75 180 GLU A N 1
ATOM 1434 C CA . GLU A 1 180 ? 16.812 -33.562 -36.625 1 95.75 180 GLU A CA 1
ATOM 1435 C C . GLU A 1 180 ? 16.906 -34.75 -37.562 1 95.75 180 GLU A C 1
ATOM 1437 O O . GLU A 1 180 ? 15.992 -35.594 -37.625 1 95.75 180 GLU A O 1
ATOM 1442 N N . THR A 1 181 ? 18.031 -34.781 -38.312 1 96.06 181 THR A N 1
ATOM 1443 C CA . THR A 1 181 ? 18.25 -35.906 -39.219 1 96.06 181 THR A CA 1
ATOM 1444 C C . THR A 1 181 ? 18.422 -37.219 -38.406 1 96.06 181 THR A C 1
ATOM 1446 O O . THR A 1 181 ? 17.891 -38.25 -38.812 1 96.0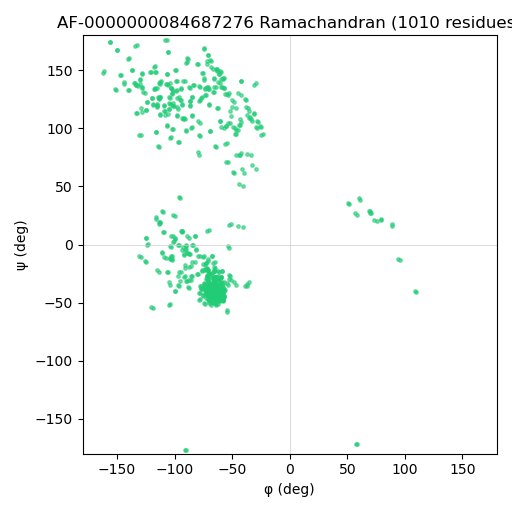6 181 THR A O 1
ATOM 1449 N N . GLU A 1 182 ? 19.094 -37.125 -37.406 1 95.44 182 GLU A N 1
ATOM 1450 C CA . GLU A 1 182 ? 19.297 -38.281 -36.562 1 95.44 182 GLU A CA 1
ATOM 1451 C C . GLU A 1 182 ? 17.969 -38.781 -36 1 95.44 182 GLU A C 1
ATOM 1453 O O . GLU A 1 182 ? 17.766 -40 -35.906 1 95.44 182 GLU A O 1
ATOM 1458 N N . LEU A 1 183 ? 17.125 -37.938 -35.625 1 95.5 183 LEU A N 1
ATOM 1459 C CA . LEU A 1 183 ? 15.805 -38.312 -35.094 1 95.5 183 LEU A CA 1
ATOM 1460 C C . LEU A 1 183 ? 14.977 -39 -36.188 1 95.5 183 LEU A C 1
ATOM 1462 O O . LEU A 1 183 ? 14.305 -40 -35.906 1 95.5 183 LEU A O 1
ATOM 1466 N N . ARG A 1 184 ? 15.062 -38.531 -37.344 1 93.5 184 ARG A N 1
ATOM 1467 C CA . ARG A 1 184 ? 14.344 -39.156 -38.438 1 93.5 184 ARG A CA 1
ATOM 1468 C C . ARG A 1 184 ? 14.898 -40.531 -38.75 1 93.5 184 ARG A C 1
ATOM 1470 O O . ARG A 1 184 ? 14.133 -41.469 -39.062 1 93.5 184 ARG A O 1
ATOM 1477 N N . ASP A 1 185 ? 16.203 -40.625 -38.719 1 94.88 185 ASP A N 1
ATOM 1478 C CA . ASP A 1 185 ? 16.828 -41.906 -38.938 1 94.88 185 ASP A CA 1
ATOM 1479 C C . ASP A 1 185 ? 16.422 -42.938 -37.875 1 94.88 185 ASP A C 1
ATOM 1481 O O . ASP A 1 185 ? 16.266 -44.094 -38.188 1 94.88 185 ASP A O 1
ATOM 1485 N N . LEU A 1 186 ? 16.281 -42.469 -36.719 1 94.62 186 LEU A N 1
ATOM 1486 C CA . LEU A 1 186 ? 15.852 -43.344 -35.625 1 94.62 186 LEU A CA 1
ATOM 1487 C C . LEU A 1 186 ? 14.453 -43.875 -35.875 1 94.62 186 LEU A C 1
ATOM 1489 O O . LEU A 1 186 ? 14.156 -45.031 -35.562 1 94.62 186 LEU A O 1
ATOM 1493 N N . GLN A 1 187 ? 13.602 -43.062 -36.406 1 93.31 187 GLN A N 1
ATOM 1494 C CA . GLN A 1 187 ? 12.242 -43.469 -36.75 1 93.31 187 GLN A CA 1
ATOM 1495 C C . GLN A 1 187 ? 12.227 -44.594 -37.75 1 93.31 187 GLN A C 1
ATOM 1497 O O . GLN A 1 187 ? 11.336 -45.469 -37.719 1 93.31 187 GLN A O 1
ATOM 1502 N N . MET A 1 188 ? 13.227 -44.719 -38.594 1 92.75 188 MET A N 1
ATOM 1503 C CA . MET A 1 188 ? 13.328 -45.75 -39.594 1 92.75 188 MET A CA 1
ATOM 1504 C C . MET A 1 188 ? 13.734 -47.094 -38.969 1 92.75 188 MET A C 1
ATOM 1506 O O . MET A 1 188 ? 13.414 -48.156 -39.469 1 92.75 188 MET A O 1
ATOM 1510 N N . LYS A 1 189 ? 14.32 -46.969 -37.875 1 93.12 189 LYS A N 1
ATOM 1511 C CA . LYS A 1 189 ? 14.836 -48.156 -37.219 1 93.12 189 LYS A CA 1
ATOM 1512 C C . LYS A 1 189 ? 13.789 -48.781 -36.281 1 93.12 189 LYS A C 1
ATOM 1514 O O . LYS A 1 189 ? 13.797 -49.969 -36.031 1 93.12 189 LYS A O 1
ATOM 1519 N N . PHE A 1 190 ? 12.977 -47.906 -35.75 1 93.62 190 PHE A N 1
ATOM 1520 C CA . PHE A 1 190 ? 11.961 -48.375 -34.812 1 93.62 190 PHE A CA 1
ATOM 1521 C C . PHE A 1 190 ? 10.562 -48.062 -35.344 1 93.62 190 PHE A C 1
ATOM 1523 O O . PHE A 1 190 ? 10.164 -46.906 -35.438 1 93.62 190 PHE A O 1
ATOM 1530 N N . SER A 1 191 ? 9.773 -49.062 -35.531 1 89.94 191 SER A N 1
ATOM 1531 C CA . SER A 1 191 ? 8.453 -48.906 -36.125 1 89.94 191 SER A CA 1
ATOM 1532 C C . SER A 1 191 ? 7.484 -48.219 -35.188 1 89.94 191 SER A C 1
ATOM 1534 O O . SER A 1 191 ? 6.508 -47.625 -35.625 1 89.94 191 SER A O 1
ATOM 1536 N N . GLN A 1 192 ? 7.805 -48.281 -33.938 1 92.56 192 GLN A N 1
ATOM 1537 C CA . GLN A 1 192 ? 6.875 -47.719 -32.969 1 92.56 192 GLN A CA 1
ATOM 1538 C C . GLN A 1 192 ? 7.188 -46.25 -32.719 1 92.56 192 GLN A C 1
ATOM 1540 O O . GLN A 1 192 ? 6.5 -45.562 -31.938 1 92.56 192 GLN A O 1
ATOM 1545 N N . LEU A 1 193 ? 8.219 -45.719 -33.375 1 95.94 193 LEU A N 1
ATOM 1546 C CA . LEU A 1 193 ? 8.625 -44.312 -33.156 1 95.94 193 LEU A CA 1
ATOM 1547 C C . LEU A 1 193 ? 8.062 -43.406 -34.25 1 95.94 193 LEU A C 1
ATOM 1549 O O . LEU A 1 193 ? 8.102 -43.781 -35.438 1 95.94 193 LEU A O 1
ATOM 1553 N N . ARG A 1 194 ? 7.484 -42.312 -33.781 1 95.62 194 ARG A N 1
ATOM 1554 C CA . ARG A 1 194 ? 7.043 -41.25 -34.688 1 95.62 194 ARG A CA 1
ATOM 1555 C C . ARG A 1 194 ? 7.68 -39.906 -34.312 1 95.62 194 ARG A C 1
ATOM 1557 O O . ARG A 1 194 ? 7.57 -39.469 -33.156 1 95.62 194 ARG A O 1
ATOM 1564 N N . VAL A 1 195 ? 8.383 -39.344 -35.281 1 96.75 195 VAL A N 1
ATOM 1565 C CA . VAL A 1 195 ? 9.008 -38.031 -35.062 1 96.75 195 VAL A CA 1
ATOM 1566 C C . VAL A 1 195 ? 8.297 -36.969 -35.875 1 96.75 195 VAL A C 1
ATOM 1568 O O . VAL A 1 195 ? 8.258 -37.062 -37.125 1 96.75 195 VAL A O 1
ATOM 1571 N N . ILE A 1 196 ? 7.727 -35.938 -35.125 1 96.12 196 ILE A N 1
ATOM 1572 C CA . ILE A 1 196 ? 6.938 -34.938 -35.844 1 96.12 196 ILE A CA 1
ATOM 1573 C C . ILE A 1 196 ? 7.496 -33.531 -35.531 1 96.12 196 ILE A C 1
ATOM 1575 O O . ILE A 1 196 ? 7.492 -33.094 -34.375 1 96.12 196 ILE A O 1
ATOM 1579 N N . LYS A 1 197 ? 7.969 -32.938 -36.5 1 96.25 197 LYS A N 1
ATOM 1580 C CA . LYS A 1 197 ? 8.211 -31.484 -36.438 1 96.25 197 LYS A CA 1
ATOM 1581 C C . LYS A 1 197 ? 6.922 -30.688 -36.625 1 96.25 197 LYS A C 1
ATOM 1583 O O . LYS A 1 197 ? 6.43 -30.578 -37.75 1 96.25 197 LYS A O 1
ATOM 1588 N N . VAL A 1 198 ? 6.352 -30.125 -35.594 1 95.94 198 VAL A N 1
ATOM 1589 C CA . VAL A 1 198 ? 5.035 -29.5 -35.656 1 95.94 198 VAL A CA 1
ATOM 1590 C C . VAL A 1 198 ? 5.121 -28.172 -36.406 1 95.94 198 VAL A C 1
ATOM 1592 O O . VAL A 1 198 ? 5.926 -27.297 -36.031 1 95.94 198 VAL A O 1
ATOM 1595 N N . PRO A 1 199 ? 4.297 -28 -37.344 1 92.62 199 PRO A N 1
ATOM 1596 C CA . PRO A 1 199 ? 4.359 -26.781 -38.156 1 92.62 199 PRO A CA 1
ATOM 1597 C C . PRO A 1 199 ? 3.889 -25.547 -37.406 1 92.62 199 PRO A C 1
ATOM 1599 O O . PRO A 1 199 ? 2.879 -25.594 -36.688 1 92.62 199 PRO A O 1
ATOM 1602 N N . ASN A 1 200 ? 4.605 -24.484 -37.531 1 89.38 200 ASN A N 1
ATOM 1603 C CA . ASN A 1 200 ? 4.262 -23.156 -37 1 89.38 200 ASN A CA 1
ATOM 1604 C C . ASN A 1 200 ? 4.066 -23.188 -35.469 1 89.38 200 ASN A C 1
ATOM 1606 O O . ASN A 1 200 ? 3.273 -22.422 -34.938 1 89.38 200 ASN A O 1
ATOM 1610 N N . SER A 1 201 ? 4.707 -24.141 -34.875 1 91.69 201 SER A N 1
ATOM 1611 C CA . SER A 1 201 ? 4.535 -24.266 -33.438 1 91.69 201 SER A CA 1
ATOM 1612 C C . SER A 1 201 ? 5.512 -23.375 -32.656 1 91.69 201 SER A C 1
ATOM 1614 O O . SER A 1 201 ? 6.691 -23.297 -33.031 1 91.69 201 SER A O 1
ATOM 1616 N N . THR A 1 202 ? 4.941 -22.688 -31.641 1 87.31 202 THR A N 1
ATOM 1617 C CA . THR A 1 202 ? 5.801 -21.844 -30.812 1 87.31 202 THR A CA 1
ATOM 1618 C C . THR A 1 202 ? 5.691 -22.25 -29.344 1 87.31 202 THR A C 1
ATOM 1620 O O . THR A 1 202 ? 6.305 -21.609 -28.469 1 87.31 202 THR A O 1
ATOM 1623 N N . SER A 1 203 ? 4.906 -23.234 -29.047 1 88.88 203 SER A N 1
ATOM 1624 C CA . SER A 1 203 ? 4.691 -23.594 -27.641 1 88.88 203 SER A CA 1
ATOM 1625 C C . SER A 1 203 ? 4.41 -25.078 -27.484 1 88.88 203 SER A C 1
ATOM 1627 O O . SER A 1 203 ? 4.176 -25.781 -28.469 1 88.88 203 SER A O 1
ATOM 1629 N N . LYS A 1 204 ? 4.453 -25.547 -26.234 1 90.44 204 LYS A N 1
ATOM 1630 C CA . LYS A 1 204 ? 4.098 -26.922 -25.906 1 90.44 204 LYS A CA 1
ATOM 1631 C C . LYS A 1 204 ? 2.633 -27.203 -26.234 1 90.44 204 LYS A C 1
ATOM 1633 O O . LYS A 1 204 ? 2.297 -28.281 -26.719 1 90.44 204 LYS A O 1
ATOM 1638 N N . ALA A 1 205 ? 1.813 -26.234 -26 1 92.88 205 ALA A N 1
ATOM 1639 C CA . ALA A 1 205 ? 0.387 -26.359 -26.297 1 92.88 205 ALA A CA 1
ATOM 1640 C C . ALA A 1 205 ? 0.146 -26.594 -27.781 1 92.88 205 ALA A C 1
ATOM 1642 O O . ALA A 1 205 ? -0.662 -27.453 -28.156 1 92.88 205 ALA A O 1
ATOM 1643 N N . ASP A 1 206 ? 0.904 -25.906 -28.562 1 94.19 206 ASP A N 1
ATOM 1644 C CA . ASP A 1 206 ? 0.78 -26.062 -30.016 1 94.19 206 ASP A CA 1
ATOM 1645 C C . ASP A 1 206 ? 1.166 -27.484 -30.438 1 94.19 206 ASP A C 1
ATOM 1647 O O . ASP A 1 206 ? 0.492 -28.078 -31.281 1 94.19 206 ASP A O 1
ATOM 1651 N N . ASN A 1 207 ? 2.211 -27.938 -29.875 1 95.62 207 ASN A N 1
ATOM 1652 C CA . ASN A 1 207 ? 2.674 -29.281 -30.188 1 95.62 207 ASN A CA 1
ATOM 1653 C C . ASN A 1 207 ? 1.623 -30.328 -29.844 1 95.62 207 ASN A C 1
ATOM 1655 O O . ASN A 1 207 ? 1.305 -31.188 -30.672 1 95.62 207 ASN A O 1
ATOM 1659 N N . LEU A 1 208 ? 1.063 -30.203 -28.703 1 96.25 208 LEU A N 1
ATOM 1660 C CA . LEU A 1 208 ? 0.075 -31.172 -28.219 1 96.25 208 LEU A CA 1
ATOM 1661 C C . LEU A 1 208 ? -1.212 -31.078 -29.031 1 96.25 208 LEU A C 1
ATOM 1663 O O . LEU A 1 208 ? -1.764 -32.094 -29.453 1 96.25 208 LEU A O 1
ATOM 1667 N N . ASN A 1 209 ? -1.632 -29.891 -29.281 1 96.44 209 ASN A N 1
ATOM 1668 C CA . ASN A 1 209 ? -2.877 -29.688 -30.016 1 96.44 209 ASN A CA 1
ATOM 1669 C C . ASN A 1 209 ? -2.781 -30.234 -31.438 1 96.44 209 ASN A C 1
ATOM 1671 O O . ASN A 1 209 ? -3.77 -30.719 -32 1 96.44 209 ASN A O 1
ATOM 1675 N N . TYR A 1 210 ? -1.611 -30.094 -32.031 1 96.44 210 TYR A N 1
ATOM 1676 C CA . TYR A 1 210 ? -1.411 -30.672 -33.344 1 96.44 210 TYR A CA 1
ATOM 1677 C C . TYR A 1 210 ? -1.603 -32.188 -33.312 1 96.44 210 TYR A C 1
ATOM 1679 O O . TYR A 1 210 ? -2.318 -32.75 -34.156 1 96.44 210 TYR A O 1
ATOM 1687 N N . PHE A 1 211 ? -1.034 -32.875 -32.375 1 97 211 PHE A N 1
ATOM 1688 C CA . PHE A 1 211 ? -1.144 -34.312 -32.25 1 97 211 PHE A CA 1
ATOM 1689 C C . PHE A 1 211 ? -2.594 -34.719 -32.062 1 97 211 PHE A C 1
ATOM 1691 O O . PHE A 1 211 ? -3.027 -35.781 -32.562 1 97 211 PHE A O 1
ATOM 1698 N N . PHE A 1 212 ? -3.359 -33.969 -31.297 1 96.31 212 PHE A N 1
ATOM 1699 C CA . PHE A 1 212 ? -4.734 -34.312 -30.953 1 96.31 212 PHE A CA 1
ATOM 1700 C C . PHE A 1 212 ? -5.621 -34.312 -32.188 1 96.31 212 PHE A C 1
ATOM 1702 O O . PHE A 1 212 ? -6.727 -34.844 -32.156 1 96.31 212 PHE A O 1
ATOM 1709 N N . THR A 1 213 ? -5.172 -33.75 -33.25 1 94.31 213 THR A N 1
ATOM 1710 C CA . THR A 1 213 ? -5.941 -33.75 -34.5 1 94.31 213 THR A CA 1
ATOM 1711 C C . THR A 1 213 ? -5.707 -35.031 -35.281 1 94.31 213 THR A C 1
ATOM 1713 O O . THR A 1 213 ? -6.469 -35.375 -36.188 1 94.31 213 THR A O 1
ATOM 1716 N N . LEU A 1 214 ? -4.684 -35.75 -34.906 1 93.88 214 LEU A N 1
ATOM 1717 C CA . LEU A 1 214 ? -4.332 -36.969 -35.625 1 93.88 214 LEU A CA 1
ATOM 1718 C C . LEU A 1 214 ? -5.156 -38.156 -35.125 1 93.88 214 LEU A C 1
ATOM 1720 O O . LEU A 1 214 ? -5.418 -38.25 -33.906 1 93.88 214 LEU A O 1
ATOM 1724 N N . ASP A 1 215 ? -5.617 -38.938 -36.031 1 91 215 ASP A N 1
ATOM 1725 C CA . ASP A 1 215 ? -6.316 -40.156 -35.656 1 91 215 ASP A CA 1
ATOM 1726 C C . ASP A 1 215 ? -5.348 -41.312 -35.531 1 91 215 ASP A C 1
ATOM 1728 O O . ASP A 1 215 ? -5.008 -41.938 -36.562 1 91 215 ASP A O 1
ATOM 1732 N N . THR A 1 216 ? -4.938 -41.625 -34.375 1 90.38 216 THR A N 1
ATOM 1733 C CA . THR A 1 216 ? -3.943 -42.656 -34.156 1 90.38 216 THR A CA 1
ATOM 1734 C C . THR A 1 216 ? -4.594 -43.938 -33.625 1 90.38 216 THR A C 1
ATOM 1736 O O . THR A 1 216 ? -3.953 -44.969 -33.531 1 90.38 216 THR A O 1
ATOM 1739 N N . GLY A 1 217 ? -5.879 -43.875 -33.188 1 91.75 217 GLY A N 1
ATOM 1740 C CA . GLY A 1 217 ? -6.566 -45.031 -32.625 1 91.75 217 GLY A CA 1
ATOM 1741 C C . GLY A 1 217 ? -6.125 -45.344 -31.203 1 91.75 217 GLY A C 1
ATOM 1742 O O . GLY A 1 217 ? -6.266 -46.469 -30.734 1 91.75 217 GLY A O 1
ATOM 1743 N N . SER A 1 218 ? -5.578 -44.406 -30.594 1 94.12 218 SER A N 1
ATOM 1744 C CA . SER A 1 218 ? -5.074 -44.594 -29.234 1 94.12 218 SER A CA 1
ATOM 1745 C C . SER A 1 218 ? -6.215 -44.656 -28.219 1 94.12 218 SER A C 1
ATOM 1747 O O . SER A 1 218 ? -7.207 -43.938 -28.344 1 94.12 218 SER A O 1
ATOM 1749 N N . ASP A 1 219 ? -6.062 -45.531 -27.219 1 97.25 219 ASP A N 1
ATOM 1750 C CA . ASP A 1 219 ? -6.988 -45.594 -26.094 1 97.25 219 ASP A CA 1
ATOM 1751 C C . ASP A 1 219 ? -6.578 -44.625 -25 1 97.25 219 ASP A C 1
ATOM 1753 O O . ASP A 1 219 ? -7.43 -44 -24.359 1 97.25 219 ASP A O 1
ATOM 1757 N N . VAL A 1 220 ? -5.277 -44.531 -24.828 1 98.19 220 VAL A N 1
ATOM 1758 C CA . VAL A 1 220 ? -4.699 -43.719 -23.766 1 98.19 220 VAL A CA 1
ATOM 1759 C C . VAL A 1 220 ? -3.545 -42.906 -24.328 1 98.19 220 VAL A C 1
ATOM 1761 O O . VAL A 1 220 ? -2.768 -43.375 -25.156 1 98.19 220 VAL A O 1
ATOM 1764 N N . ILE A 1 221 ? -3.449 -41.656 -23.906 1 98.19 221 ILE A N 1
ATOM 1765 C CA . ILE A 1 221 ? -2.35 -40.781 -24.297 1 98.19 221 ILE A CA 1
ATOM 1766 C C . ILE A 1 221 ? -1.582 -40.344 -23.047 1 98.19 221 ILE A C 1
ATOM 1768 O O . ILE A 1 221 ? -2.176 -39.844 -22.078 1 98.19 221 ILE A O 1
ATOM 1772 N N . ALA A 1 222 ? -0.298 -40.562 -23.078 1 98.25 222 ALA A N 1
ATOM 1773 C CA . ALA A 1 222 ? 0.576 -40.125 -21.984 1 98.25 222 ALA A CA 1
ATOM 1774 C C . ALA A 1 222 ? 1.395 -38.906 -22.422 1 98.25 222 ALA A C 1
ATOM 1776 O O . ALA A 1 222 ? 1.915 -38.844 -23.531 1 98.25 222 ALA A O 1
ATOM 1777 N N . ILE A 1 223 ? 1.503 -37.938 -21.531 1 97.44 223 ILE A N 1
ATOM 1778 C CA . ILE A 1 223 ? 2.244 -36.719 -21.828 1 97.44 223 ILE A CA 1
ATOM 1779 C C . ILE A 1 223 ? 3.496 -36.656 -20.953 1 97.44 223 ILE A C 1
ATOM 1781 O O . ILE A 1 223 ? 3.412 -36.75 -19.734 1 97.44 223 ILE A O 1
ATOM 1785 N N . TYR A 1 224 ? 4.648 -36.469 -21.578 1 96.62 224 TYR A N 1
ATOM 1786 C CA . TYR A 1 224 ? 5.918 -36.281 -20.875 1 96.62 224 TYR A CA 1
ATOM 1787 C C . TYR A 1 224 ? 6.668 -35.062 -21.406 1 96.62 224 TYR A C 1
ATOM 1789 O O . TYR A 1 224 ? 6.719 -34.844 -22.609 1 96.62 224 TYR A O 1
ATOM 1797 N N . ASP A 1 225 ? 7.195 -34.375 -20.453 1 93.12 225 ASP A N 1
ATOM 1798 C CA . ASP A 1 225 ? 8.219 -33.438 -20.859 1 93.12 225 ASP A CA 1
ATOM 1799 C C . ASP A 1 225 ? 9.477 -34.156 -21.328 1 93.12 225 ASP A C 1
ATOM 1801 O O . ASP A 1 225 ? 9.734 -35.281 -20.953 1 93.12 225 ASP A O 1
ATOM 1805 N N . CYS A 1 226 ? 10.227 -33.469 -22.078 1 92.44 226 CYS A N 1
ATOM 1806 C CA . CYS A 1 226 ? 11.359 -34.094 -22.75 1 92.44 226 CYS A CA 1
ATOM 1807 C C . CYS A 1 226 ? 12.406 -34.531 -21.734 1 92.44 226 CYS A C 1
ATOM 1809 O O . CYS A 1 226 ? 13.141 -35.5 -21.969 1 92.44 226 CYS A O 1
ATOM 1811 N N . ASP A 1 227 ? 12.43 -33.969 -20.641 1 90.5 227 ASP A N 1
ATOM 1812 C CA . ASP A 1 227 ? 13.5 -34.281 -19.688 1 90.5 227 ASP A CA 1
ATOM 1813 C C . ASP A 1 227 ? 13.117 -35.5 -18.812 1 90.5 227 ASP A C 1
ATOM 1815 O O . ASP A 1 227 ? 13.883 -35.906 -17.938 1 90.5 227 ASP A O 1
ATOM 1819 N N . HIS A 1 228 ? 12.047 -36.125 -19.062 1 94.81 228 HIS A N 1
ATOM 1820 C CA . HIS A 1 228 ? 11.562 -37.188 -18.203 1 94.81 228 HIS A CA 1
ATOM 1821 C C . HIS A 1 228 ? 12.078 -38.562 -18.688 1 94.81 228 HIS A C 1
ATOM 1823 O O . HIS A 1 228 ? 12.164 -38.812 -19.891 1 94.81 228 HIS A O 1
ATOM 1829 N N . TYR A 1 229 ? 12.445 -39.438 -17.734 1 95.5 229 TYR A N 1
ATOM 1830 C CA . TYR A 1 229 ? 12.648 -40.875 -17.922 1 95.5 229 TYR A CA 1
ATOM 1831 C C . TYR A 1 229 ? 11.523 -41.688 -17.297 1 95.5 229 TYR A C 1
ATOM 1833 O O . TYR A 1 229 ? 11.492 -41.875 -16.078 1 95.5 229 TYR A O 1
ATOM 1841 N N . PRO A 1 230 ? 10.617 -42.156 -18.156 1 96.56 230 PRO A N 1
ATOM 1842 C CA . PRO A 1 230 ? 9.586 -43.031 -17.562 1 96.56 230 PRO A CA 1
ATOM 1843 C C . PRO A 1 230 ? 10.156 -44.312 -17 1 96.56 230 PRO A C 1
ATOM 1845 O O . PRO A 1 230 ? 11.047 -44.906 -17.609 1 96.56 230 PRO A O 1
ATOM 1848 N N . HIS A 1 231 ? 9.727 -44.688 -15.844 1 96.19 231 HIS A N 1
ATOM 1849 C CA . HIS A 1 231 ? 10.102 -46 -15.32 1 96.19 231 HIS A CA 1
ATOM 1850 C C . HIS A 1 231 ? 9.672 -47.094 -16.266 1 96.19 231 HIS A C 1
ATOM 1852 O O . HIS A 1 231 ? 8.586 -47.062 -16.859 1 96.19 231 HIS A O 1
ATOM 1858 N N . PRO A 1 232 ? 10.461 -48.125 -16.406 1 96 232 PRO A N 1
ATOM 1859 C CA . PRO A 1 232 ? 10.188 -49.188 -17.375 1 96 232 PRO A CA 1
ATOM 1860 C C . PRO A 1 232 ? 8.789 -49.781 -17.219 1 96 232 PRO A C 1
ATOM 1862 O O . PRO A 1 232 ? 8.141 -50.125 -18.219 1 96 232 PRO A O 1
ATOM 1865 N N . HIS A 1 233 ? 8.289 -49.875 -16.047 1 95.56 233 HIS A N 1
ATOM 1866 C CA . HIS A 1 233 ? 6.977 -50.469 -15.828 1 95.56 233 HIS A CA 1
ATOM 1867 C C . HIS A 1 233 ? 5.906 -49.375 -15.664 1 95.56 233 HIS A C 1
ATOM 1869 O O . HIS A 1 233 ? 4.762 -49.688 -15.32 1 95.56 233 HIS A O 1
ATOM 1875 N N . GLY A 1 234 ? 6.262 -48.125 -15.844 1 96.25 234 GLY A N 1
ATOM 1876 C CA . GLY A 1 234 ? 5.344 -47.031 -15.672 1 96.25 234 GLY A CA 1
ATOM 1877 C C . GLY A 1 234 ? 4.078 -47.156 -16.5 1 96.25 234 GLY A C 1
ATOM 1878 O O . GLY A 1 234 ? 2.975 -47.188 -15.945 1 96.25 234 GLY A O 1
ATOM 1879 N N . PRO A 1 235 ? 4.227 -47.25 -17.797 1 97.62 235 PRO A N 1
ATOM 1880 C CA . PRO A 1 235 ? 3.053 -47.375 -18.656 1 97.62 235 PRO A CA 1
ATOM 1881 C C . PRO A 1 235 ? 2.201 -48.625 -18.328 1 97.62 235 PRO A C 1
ATOM 1883 O O . PRO A 1 235 ? 0.973 -48.562 -18.422 1 97.62 235 PRO A O 1
ATOM 1886 N N . ARG A 1 236 ? 2.826 -49.719 -17.906 1 97.44 236 ARG A N 1
ATOM 1887 C CA . ARG A 1 236 ? 2.088 -50.906 -17.547 1 97.44 236 ARG A CA 1
ATOM 1888 C C . ARG A 1 236 ? 1.214 -50.688 -16.328 1 97.44 236 ARG A C 1
ATOM 1890 O O . ARG A 1 236 ? 0.047 -51.062 -16.297 1 97.44 236 ARG A O 1
ATOM 1897 N N . TRP A 1 237 ? 1.799 -50.062 -15.344 1 97.12 237 TRP A N 1
ATOM 1898 C CA . TRP A 1 237 ? 1.045 -49.75 -14.133 1 97.12 237 TRP A CA 1
ATOM 1899 C C . TRP A 1 237 ? -0.147 -48.844 -14.453 1 97.12 237 TRP A C 1
ATOM 1901 O O . TRP A 1 237 ? -1.248 -49.062 -13.945 1 97.12 237 TRP A O 1
ATOM 1911 N N . ALA A 1 238 ? 0.067 -47.844 -15.297 1 97.94 238 ALA A N 1
ATOM 1912 C CA . ALA A 1 238 ? -1.011 -46.938 -15.68 1 97.94 238 ALA A CA 1
ATOM 1913 C C . ALA A 1 238 ? -2.119 -47.688 -16.422 1 97.94 238 ALA A C 1
ATOM 1915 O O . ALA A 1 238 ? -3.303 -47.5 -16.125 1 97.94 238 ALA A O 1
ATOM 1916 N N . ALA A 1 239 ? -1.756 -48.562 -17.344 1 97.81 239 ALA A N 1
ATOM 1917 C CA . ALA A 1 239 ? -2.715 -49.312 -18.125 1 97.81 239 ALA A CA 1
ATOM 1918 C C . ALA A 1 239 ? -3.578 -50.188 -17.219 1 97.81 239 ALA A C 1
ATOM 1920 O O . ALA A 1 239 ? -4.785 -50.344 -17.438 1 97.81 239 ALA A O 1
ATOM 1921 N N . GLU A 1 240 ? -2.961 -50.781 -16.219 1 96.69 240 GLU A N 1
ATOM 1922 C CA . GLU A 1 240 ? -3.691 -51.625 -15.297 1 96.69 240 GLU A CA 1
ATOM 1923 C C . GLU A 1 240 ? -4.812 -50.875 -14.602 1 96.69 240 GLU A C 1
ATOM 1925 O O . GLU A 1 240 ? -5.887 -51.406 -14.352 1 96.69 240 GLU A O 1
ATOM 1930 N N . ARG A 1 241 ? -4.523 -49.594 -14.289 1 95.38 241 ARG A N 1
ATOM 1931 C CA . ARG A 1 241 ? -5.535 -48.781 -13.625 1 95.38 241 ARG A CA 1
ATOM 1932 C C . ARG A 1 241 ? -6.742 -48.562 -14.523 1 95.38 241 ARG A C 1
ATOM 1934 O O . ARG A 1 241 ? -7.887 -48.594 -14.062 1 95.38 241 ARG A O 1
ATOM 1941 N N . PHE A 1 242 ? -6.496 -48.344 -15.797 1 97.19 242 PHE A N 1
ATOM 1942 C CA . PHE A 1 242 ? -7.578 -48.156 -16.75 1 97.19 242 PHE A CA 1
ATOM 1943 C C . PHE A 1 242 ? -8.375 -49.438 -16.938 1 97.19 242 PHE A C 1
ATOM 1945 O O . PHE A 1 242 ? -9.594 -49.406 -17.141 1 97.19 242 PHE A O 1
ATOM 1952 N N . CYS A 1 243 ? -7.73 -50.531 -16.859 1 96.56 243 CYS A N 1
ATOM 1953 C CA . CYS A 1 243 ? -8.375 -51.844 -17.078 1 96.56 243 CYS A CA 1
ATOM 1954 C C . CYS A 1 243 ? -9.188 -52.25 -15.867 1 96.56 243 CYS A C 1
ATOM 1956 O O . CYS A 1 243 ? -10.25 -52.875 -16 1 96.56 243 CYS A O 1
ATOM 1958 N N . GLN A 1 244 ? -8.727 -51.969 -14.711 1 93.38 244 GLN A N 1
ATOM 1959 C CA . GLN A 1 244 ? -9.359 -52.375 -13.469 1 93.38 244 GLN A CA 1
ATOM 1960 C C . GLN A 1 244 ? -10.602 -51.562 -13.172 1 93.38 244 GLN A C 1
ATOM 1962 O O . GLN A 1 244 ? -11.555 -52.031 -12.555 1 93.38 244 GLN A O 1
ATOM 1967 N N . ASP A 1 245 ? -10.531 -50.312 -13.508 1 94.38 245 ASP A N 1
ATOM 1968 C CA . ASP A 1 245 ? -11.625 -49.406 -13.211 1 94.38 245 ASP A CA 1
ATOM 1969 C C . ASP A 1 245 ? -11.977 -48.562 -14.438 1 94.38 245 ASP A C 1
ATOM 1971 O O . ASP A 1 245 ? -11.25 -47.625 -14.789 1 94.38 245 ASP A O 1
ATOM 1975 N N . SER A 1 246 ? -13.102 -48.75 -14.977 1 93.62 246 SER A N 1
ATOM 1976 C CA . SER A 1 246 ? -13.523 -48.094 -16.219 1 93.62 246 SER A CA 1
ATOM 1977 C C . SER A 1 246 ? -13.891 -46.625 -15.969 1 93.62 246 SER A C 1
ATOM 1979 O O . SER A 1 246 ? -14.023 -45.844 -16.906 1 93.62 246 SER A O 1
ATOM 1981 N N . THR A 1 247 ? -13.984 -46.25 -14.766 1 93.88 247 THR A N 1
ATOM 1982 C CA . THR A 1 247 ? -14.383 -44.875 -14.453 1 93.88 247 THR A CA 1
ATOM 1983 C C . THR A 1 247 ? -13.172 -43.938 -14.43 1 93.88 247 THR A C 1
ATOM 1985 O O . THR A 1 247 ? -13.328 -42.719 -14.398 1 93.88 247 THR A O 1
ATOM 1988 N N . VAL A 1 248 ? -11.992 -44.531 -14.516 1 95.88 248 VAL A N 1
ATOM 1989 C CA . VAL A 1 248 ? -10.773 -43.719 -14.461 1 95.88 248 VAL A CA 1
ATOM 1990 C C . VAL A 1 248 ? -10.562 -43 -15.797 1 95.88 248 VAL A C 1
ATOM 1992 O O . VAL A 1 248 ? -10.586 -43.656 -16.859 1 95.88 248 VAL A O 1
ATOM 1995 N N . ASP A 1 249 ? -10.398 -41.688 -15.711 1 96.88 249 ASP A N 1
ATOM 1996 C CA . ASP A 1 249 ? -10.188 -40.906 -16.922 1 96.88 249 ASP A CA 1
ATOM 1997 C C . ASP A 1 249 ? -8.727 -40.469 -17.062 1 96.88 249 ASP A C 1
ATOM 1999 O O . ASP A 1 249 ? -8.234 -40.281 -18.172 1 96.88 249 ASP A O 1
ATOM 2003 N N . ILE A 1 250 ? -8.109 -40.25 -15.938 1 97.5 250 ILE A N 1
ATOM 2004 C CA . ILE A 1 250 ? -6.73 -39.781 -15.922 1 97.5 250 ILE A CA 1
ATOM 2005 C C . ILE A 1 250 ? -5.953 -40.469 -14.812 1 97.5 250 ILE A C 1
ATOM 2007 O O . ILE A 1 250 ? -6.453 -40.656 -13.695 1 97.5 250 ILE A O 1
ATOM 2011 N N . VAL A 1 251 ? -4.762 -40.969 -15.109 1 97.19 251 VAL A N 1
ATOM 2012 C CA . VAL A 1 251 ? -3.836 -41.5 -14.117 1 97.19 251 VAL A CA 1
ATOM 2013 C C . VAL A 1 251 ? -2.607 -40.594 -14.023 1 97.19 251 VAL A C 1
ATOM 2015 O O . VAL A 1 251 ? -1.862 -40.438 -14.992 1 97.19 251 VAL A O 1
ATOM 2018 N N . GLN A 1 252 ? -2.471 -39.938 -12.922 1 96.81 252 GLN A N 1
ATOM 2019 C CA . GLN A 1 252 ? -1.291 -39.125 -12.664 1 96.81 252 GLN A CA 1
ATOM 2020 C C . GLN A 1 252 ? -0.239 -39.906 -11.883 1 96.81 252 GLN A C 1
ATOM 2022 O O . GLN A 1 252 ? -0.536 -40.5 -10.828 1 96.81 252 GLN A O 1
ATOM 2027 N N . GLY A 1 253 ? 0.944 -39.969 -12.422 1 95.75 253 GLY A N 1
ATOM 2028 C CA . GLY A 1 253 ? 2.039 -40.625 -11.75 1 95.75 253 GLY A CA 1
ATOM 2029 C C . GLY A 1 253 ? 2.857 -39.719 -10.859 1 95.75 253 GLY A C 1
ATOM 2030 O O . GLY A 1 253 ? 2.482 -38.562 -10.641 1 95.75 253 GLY A O 1
ATOM 2031 N N . ARG A 1 254 ? 3.889 -40.281 -10.305 1 94.44 254 ARG A N 1
ATOM 2032 C CA . ARG A 1 254 ? 4.781 -39.5 -9.438 1 94.44 254 ARG A CA 1
ATOM 2033 C C . ARG A 1 254 ? 6.059 -39.125 -10.172 1 94.44 254 ARG A C 1
ATOM 2035 O O . ARG A 1 254 ? 6.652 -39.938 -10.875 1 94.44 254 ARG A O 1
ATOM 2042 N N . CYS A 1 255 ? 6.445 -37.906 -10.055 1 95.31 255 CYS A N 1
ATOM 2043 C CA . CYS A 1 255 ? 7.691 -37.406 -10.633 1 95.31 255 CYS A CA 1
ATOM 2044 C C . CYS A 1 255 ? 8.805 -37.375 -9.586 1 95.31 255 CYS A C 1
ATOM 2046 O O . CYS A 1 255 ? 8.617 -36.844 -8.492 1 95.31 255 CYS A O 1
ATOM 2048 N N . VAL A 1 256 ? 9.906 -38 -9.914 1 96.12 256 VAL A N 1
ATOM 2049 C CA . VAL A 1 256 ? 11.031 -38.094 -8.984 1 96.12 256 VAL A CA 1
ATOM 2050 C C . VAL A 1 256 ? 12.242 -37.375 -9.555 1 96.12 256 VAL A C 1
ATOM 2052 O O . VAL A 1 256 ? 12.57 -37.531 -10.734 1 96.12 256 VAL A O 1
ATOM 2055 N N . VAL A 1 257 ? 12.875 -36.594 -8.711 1 95.94 257 VAL A N 1
ATOM 2056 C CA . VAL A 1 257 ? 14.086 -35.906 -9.125 1 95.94 257 VAL A CA 1
ATOM 2057 C C . VAL A 1 257 ? 15.305 -36.781 -8.914 1 95.94 257 VAL A C 1
ATOM 2059 O O . VAL A 1 257 ? 15.586 -37.219 -7.789 1 95.94 257 VAL A O 1
ATOM 2062 N N . PHE A 1 258 ? 16.031 -37 -9.969 1 95.12 258 PHE A N 1
ATOM 2063 C CA . PHE A 1 258 ? 17.094 -38 -9.836 1 95.12 258 PHE A CA 1
ATOM 2064 C C . PHE A 1 258 ? 18.453 -37.312 -9.672 1 95.12 258 PHE A C 1
ATOM 2066 O O . PHE A 1 258 ? 19.422 -37.969 -9.297 1 95.12 258 PHE A O 1
ATOM 2073 N N . ASN A 1 259 ? 18.625 -36.062 -9.898 1 94.62 259 ASN A N 1
ATOM 2074 C CA . ASN A 1 259 ? 19.891 -35.375 -9.688 1 94.62 259 ASN A CA 1
ATOM 2075 C C . ASN A 1 259 ? 19.938 -34.688 -8.32 1 94.62 259 ASN A C 1
ATOM 2077 O O . ASN A 1 259 ? 20.422 -33.562 -8.203 1 94.62 259 ASN A O 1
ATOM 2081 N N . SER A 1 260 ? 19.453 -35.312 -7.34 1 95.5 260 SER A N 1
ATOM 2082 C CA . SER A 1 260 ? 19.328 -34.75 -6 1 95.5 260 SER A CA 1
ATOM 2083 C C . SER A 1 260 ? 20.703 -34.469 -5.383 1 95.5 260 SER A C 1
ATOM 2085 O O . SER A 1 260 ? 20.844 -33.594 -4.523 1 95.5 260 SER A O 1
ATOM 2087 N N . LYS A 1 261 ? 21.781 -35.156 -5.848 1 94.5 261 LYS A N 1
ATOM 2088 C CA . LYS A 1 261 ? 23.094 -35.031 -5.227 1 94.5 261 LYS A CA 1
ATOM 2089 C C . LYS A 1 261 ? 23.938 -33.969 -5.895 1 94.5 261 LYS A C 1
ATOM 2091 O O . LYS A 1 261 ? 25.047 -33.656 -5.449 1 94.5 261 LYS A O 1
ATOM 2096 N N . ASP A 1 262 ? 23.453 -33.375 -6.875 1 94.06 262 ASP A N 1
ATOM 2097 C CA . ASP A 1 262 ? 24.234 -32.406 -7.641 1 94.06 262 ASP A CA 1
ATOM 2098 C C . ASP A 1 262 ? 24.547 -31.156 -6.809 1 94.06 262 ASP A C 1
ATOM 2100 O O . ASP A 1 262 ? 25.656 -30.641 -6.848 1 94.06 262 ASP A O 1
ATOM 2104 N N . CYS A 1 263 ? 23.531 -30.594 -6.121 1 94.81 263 CYS A N 1
ATOM 2105 C CA . CYS A 1 263 ? 23.703 -29.406 -5.277 1 94.81 263 CYS A CA 1
ATOM 2106 C C . CYS A 1 263 ? 22.625 -29.344 -4.207 1 94.81 263 CYS A C 1
ATOM 2108 O O . CYS A 1 263 ? 21.688 -30.141 -4.207 1 94.81 263 CYS A O 1
ATOM 2110 N N . VAL A 1 264 ? 22.75 -28.438 -3.371 1 94.5 264 VAL A N 1
ATOM 2111 C CA . VAL A 1 264 ? 21.828 -28.281 -2.25 1 94.5 264 VAL A CA 1
ATOM 2112 C C . VAL A 1 264 ? 20.438 -27.938 -2.77 1 94.5 264 VAL A C 1
ATOM 2114 O O . VAL A 1 264 ? 19.438 -28.469 -2.291 1 94.5 264 VAL A O 1
ATOM 2117 N N . LEU A 1 265 ? 20.391 -27.094 -3.738 1 94.81 265 LEU A N 1
ATOM 2118 C CA . LEU A 1 265 ? 19.109 -26.703 -4.316 1 94.81 265 LEU A CA 1
ATOM 2119 C C . LEU A 1 265 ? 18.375 -27.906 -4.906 1 94.81 265 LEU A C 1
ATOM 2121 O O . LEU A 1 265 ? 17.188 -28.109 -4.652 1 94.81 265 LEU A O 1
ATOM 2125 N N . ALA A 1 266 ? 19.094 -28.734 -5.645 1 96.06 266 ALA A N 1
ATOM 2126 C CA . ALA A 1 266 ? 18.516 -29.938 -6.246 1 96.06 266 ALA A CA 1
ATOM 2127 C C . ALA A 1 266 ? 18.031 -30.906 -5.172 1 96.06 266 ALA A C 1
ATOM 2129 O O . ALA A 1 266 ? 17 -31.562 -5.336 1 96.06 266 ALA A O 1
ATOM 2130 N N . SER A 1 267 ? 18.781 -30.922 -4.109 1 96.31 267 SER A N 1
ATOM 2131 C CA . SER A 1 267 ? 18.375 -31.766 -2.988 1 96.31 267 SER A CA 1
ATOM 2132 C C . SER A 1 267 ? 17.062 -31.297 -2.375 1 96.31 267 SER A C 1
ATOM 2134 O O . SER A 1 267 ? 16.188 -32.094 -2.066 1 96.31 267 SER A O 1
ATOM 2136 N N . MET A 1 268 ? 16.938 -30.031 -2.203 1 95.5 268 MET A N 1
ATOM 2137 C CA . MET A 1 268 ? 15.727 -29.453 -1.651 1 95.5 268 MET A CA 1
ATOM 2138 C C . MET A 1 268 ? 14.531 -29.719 -2.557 1 95.5 268 MET A C 1
ATOM 2140 O O . MET A 1 268 ? 13.461 -30.094 -2.076 1 95.5 268 MET A O 1
ATOM 2144 N N . ILE A 1 269 ? 14.773 -29.641 -3.811 1 96.75 269 ILE A N 1
ATOM 2145 C CA . ILE A 1 269 ? 13.695 -29.844 -4.777 1 96.75 269 ILE A CA 1
ATOM 2146 C C . ILE A 1 269 ? 13.289 -31.312 -4.801 1 96.75 269 ILE A C 1
ATOM 2148 O O . ILE A 1 269 ? 12.102 -31.625 -4.934 1 96.75 269 ILE A O 1
ATOM 2152 N N . ALA A 1 270 ? 14.234 -32.156 -4.68 1 97 270 ALA A N 1
ATOM 2153 C CA . ALA A 1 270 ? 13.945 -33.562 -4.66 1 97 270 ALA A CA 1
ATOM 2154 C C . ALA A 1 270 ? 13.023 -33.938 -3.5 1 97 270 ALA A C 1
ATOM 2156 O O . ALA A 1 270 ? 12.039 -34.656 -3.682 1 97 270 ALA A O 1
ATOM 2157 N N . VAL A 1 271 ? 13.328 -33.438 -2.367 1 94.94 271 VAL A N 1
ATOM 2158 C CA . VAL A 1 271 ? 12.5 -33.688 -1.196 1 94.94 271 VAL A CA 1
ATOM 2159 C C . VAL A 1 271 ? 11.117 -33.062 -1.401 1 94.94 271 VAL A C 1
ATOM 2161 O O . VAL A 1 271 ? 10.102 -33.688 -1.07 1 94.94 271 VAL A O 1
ATOM 2164 N N . GLU A 1 272 ? 11.109 -31.891 -1.92 1 94.38 272 GLU A N 1
ATOM 2165 C CA . GLU A 1 272 ? 9.844 -31.219 -2.203 1 94.38 272 GLU A CA 1
ATOM 2166 C C . GLU A 1 272 ? 8.969 -32.062 -3.129 1 94.38 272 GLU A C 1
ATOM 2168 O O . GLU A 1 272 ? 7.766 -32.219 -2.895 1 94.38 272 GLU A O 1
ATOM 2173 N N . PHE A 1 273 ? 9.562 -32.625 -4.16 1 95.31 273 PHE A N 1
ATOM 2174 C CA . PHE A 1 273 ? 8.812 -33.406 -5.129 1 95.31 273 PHE A CA 1
ATOM 2175 C C . PHE A 1 273 ? 8.289 -34.688 -4.492 1 95.31 273 PHE A C 1
ATOM 2177 O O . PHE A 1 273 ? 7.164 -35.125 -4.766 1 95.31 273 PHE A O 1
ATOM 2184 N N . ASP A 1 274 ? 9.078 -35.281 -3.68 1 94.38 274 ASP A N 1
ATOM 2185 C CA . ASP A 1 274 ? 8.594 -36.438 -2.959 1 94.38 274 ASP A CA 1
ATOM 2186 C C . ASP A 1 274 ? 7.406 -36.094 -2.064 1 94.38 274 ASP A C 1
ATOM 2188 O O . ASP A 1 274 ? 6.43 -36.844 -1.994 1 94.38 274 ASP A O 1
ATOM 2192 N N . LYS A 1 275 ? 7.566 -34.969 -1.472 1 92.38 275 LYS A N 1
ATOM 2193 C CA . LYS A 1 275 ? 6.484 -34.531 -0.597 1 92.38 275 LYS A CA 1
ATOM 2194 C C . LYS A 1 275 ? 5.215 -34.219 -1.395 1 92.38 275 LYS A C 1
ATOM 2196 O O . LYS A 1 275 ? 4.117 -34.625 -0.987 1 92.38 275 LYS A O 1
ATOM 2201 N N . ILE A 1 276 ? 5.383 -33.625 -2.525 1 91.88 276 ILE A N 1
ATOM 2202 C CA . ILE A 1 276 ? 4.246 -33.219 -3.33 1 91.88 276 ILE A CA 1
ATOM 2203 C C . ILE A 1 276 ? 3.594 -34.438 -3.988 1 91.88 276 ILE A C 1
ATOM 2205 O O . ILE A 1 276 ? 2.393 -34.656 -3.83 1 91.88 276 ILE A O 1
ATOM 2209 N N . TYR A 1 277 ? 4.348 -35.219 -4.621 1 92.25 277 TYR A N 1
ATOM 2210 C CA . TYR A 1 277 ? 3.805 -36.281 -5.488 1 92.25 277 TYR A CA 1
ATOM 2211 C C . TYR A 1 277 ? 3.504 -37.531 -4.691 1 92.25 277 TYR A C 1
ATOM 2213 O O . TYR A 1 277 ? 2.588 -38.281 -5.035 1 92.25 277 TYR A O 1
ATOM 2221 N N . ALA A 1 278 ? 4.242 -37.781 -3.646 1 90.56 278 ALA A N 1
ATOM 2222 C CA . ALA A 1 278 ? 4.051 -39.062 -2.926 1 90.56 278 ALA A CA 1
ATOM 2223 C C . ALA A 1 278 ? 3.113 -38.875 -1.737 1 90.56 278 ALA A C 1
ATOM 2225 O O . ALA A 1 278 ? 2.441 -39.812 -1.314 1 90.56 278 ALA A O 1
ATOM 2226 N N . VAL A 1 279 ? 3.051 -37.656 -1.274 1 90.19 279 VAL A N 1
ATOM 2227 C CA . VAL A 1 279 ? 2.3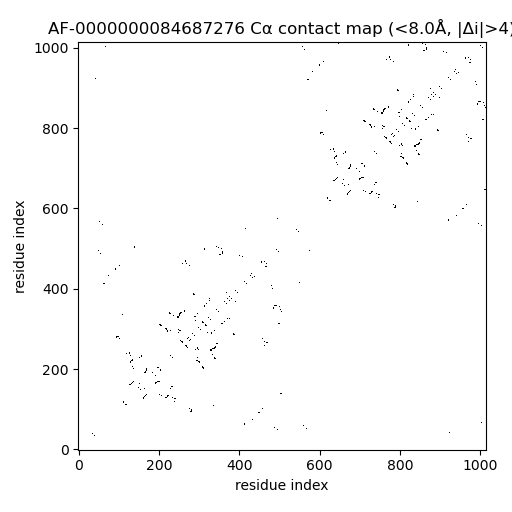03 -37.469 -0.035 1 90.19 279 VAL A CA 1
ATOM 2228 C C . VAL A 1 279 ? 1.123 -36.531 -0.274 1 90.19 279 VAL A C 1
ATOM 2230 O O . VAL A 1 279 ? -0.036 -36.938 -0.143 1 90.19 279 VAL A O 1
ATOM 2233 N N . SER A 1 280 ? 1.391 -35.375 -0.792 1 90 280 SER A N 1
ATOM 2234 C CA . SER A 1 280 ? 0.37 -34.344 -0.869 1 90 280 SER A CA 1
ATOM 2235 C C . SER A 1 280 ? -0.692 -34.688 -1.908 1 90 280 SER A C 1
ATOM 2237 O O . SER A 1 280 ? -1.89 -34.562 -1.642 1 90 280 SER A O 1
ATOM 2239 N N . HIS A 1 281 ? -0.252 -35.125 -3.1 1 90.62 281 HIS A N 1
ATOM 2240 C CA . HIS A 1 281 ? -1.198 -35.375 -4.18 1 90.62 281 HIS A CA 1
ATOM 2241 C C . HIS A 1 281 ? -2.152 -36.5 -3.832 1 90.62 281 HIS A C 1
ATOM 2243 O O . HIS A 1 281 ? -3.373 -36.344 -3.877 1 90.62 281 HIS A O 1
ATOM 2249 N N . PRO A 1 282 ? -1.669 -37.625 -3.43 1 90.31 282 PRO A N 1
ATOM 2250 C CA . PRO A 1 282 ? -2.602 -38.688 -3.062 1 90.31 282 PRO A CA 1
ATOM 2251 C C . PRO A 1 282 ? -3.447 -38.344 -1.84 1 90.31 282 PRO A C 1
ATOM 2253 O O . PRO A 1 282 ? -4.625 -38.719 -1.779 1 90.31 282 PRO A O 1
ATOM 2256 N N . GLY A 1 283 ? -2.854 -37.688 -0.895 1 90.31 283 GLY A N 1
ATOM 2257 C CA . GLY A 1 283 ? -3.592 -37.25 0.283 1 90.31 283 GLY A CA 1
ATOM 2258 C C . GLY A 1 283 ? -4.711 -36.281 -0.032 1 90.31 283 GLY A C 1
ATOM 2259 O O . GLY A 1 283 ? -5.824 -36.438 0.471 1 90.31 283 GLY A O 1
ATOM 2260 N N . ARG A 1 284 ? -4.387 -35.375 -0.843 1 88.94 284 ARG A N 1
ATOM 2261 C CA . ARG A 1 284 ? -5.375 -34.375 -1.23 1 88.94 284 ARG A CA 1
ATOM 2262 C C . ARG A 1 284 ? -6.512 -35 -2.029 1 88.94 284 ARG A C 1
ATOM 2264 O O . ARG A 1 284 ? -7.672 -34.625 -1.87 1 88.94 284 ARG A O 1
ATOM 2271 N N . ALA A 1 285 ? -6.145 -35.906 -2.893 1 88.75 285 ALA A N 1
ATOM 2272 C CA . ALA A 1 285 ? -7.156 -36.625 -3.676 1 88.75 285 ALA A CA 1
ATOM 2273 C C . ALA A 1 285 ? -8.133 -37.375 -2.77 1 88.75 285 ALA A C 1
ATOM 2275 O O . ALA A 1 285 ? -9.336 -37.375 -3.012 1 88.75 285 ALA A O 1
ATOM 2276 N N . THR A 1 286 ? -7.578 -37.938 -1.764 1 87.88 286 THR A N 1
ATOM 2277 C CA . THR A 1 286 ? -8.406 -38.656 -0.808 1 87.88 286 THR A CA 1
ATOM 2278 C C . THR A 1 286 ? -9.242 -37.688 0.028 1 87.88 286 THR A C 1
ATOM 2280 O O . THR A 1 286 ? -10.422 -37.938 0.272 1 87.88 286 THR A O 1
ATOM 2283 N N . MET A 1 287 ? -8.625 -36.625 0.361 1 88.38 287 MET A N 1
ATOM 2284 C CA . MET A 1 287 ? -9.266 -35.656 1.24 1 88.38 287 MET A CA 1
ATOM 2285 C C . MET A 1 287 ? -10.406 -34.938 0.522 1 88.38 287 MET A C 1
ATOM 2287 O O . MET A 1 287 ? -11.5 -34.812 1.069 1 88.38 287 MET A O 1
ATOM 2291 N N . TRP A 1 288 ? -10.141 -34.562 -0.738 1 86.81 288 TRP A N 1
ATOM 2292 C CA . TRP A 1 288 ? -11.086 -33.688 -1.428 1 86.81 288 TRP A CA 1
ATOM 2293 C C . TRP A 1 288 ? -11.828 -34.438 -2.52 1 86.81 288 TRP A C 1
ATOM 2295 O O . TRP A 1 288 ? -12.727 -33.906 -3.162 1 86.81 288 TRP A O 1
ATOM 2305 N N . GLU A 1 289 ? -11.391 -35.656 -2.854 1 83.94 289 GLU A N 1
ATOM 2306 C CA . GLU A 1 289 ? -12.102 -36.562 -3.736 1 83.94 289 GLU A CA 1
ATOM 2307 C C . GLU A 1 289 ? -11.906 -36.188 -5.199 1 83.94 289 GLU A C 1
ATOM 2309 O O . GLU A 1 289 ? -12.828 -36.344 -6.012 1 83.94 289 GLU A O 1
ATOM 2314 N N . PHE A 1 290 ? -10.852 -35.469 -5.422 1 83 290 PHE A N 1
ATOM 2315 C CA . PHE A 1 290 ? -10.484 -35.25 -6.816 1 83 290 PHE A CA 1
ATOM 2316 C C . PHE A 1 290 ? -8.969 -35.156 -6.969 1 83 290 PHE A C 1
ATOM 2318 O O . PHE A 1 290 ? -8.281 -34.688 -6.066 1 83 290 PHE A O 1
ATOM 2325 N N . GLY A 1 291 ? -8.484 -35.656 -8.094 1 88.19 291 GLY A N 1
ATOM 2326 C CA . GLY A 1 291 ? -7.082 -35.531 -8.461 1 88.19 291 GLY A CA 1
ATOM 2327 C C . GLY A 1 291 ? -6.824 -34.531 -9.555 1 88.19 291 GLY A C 1
ATOM 2328 O O . GLY A 1 291 ? -7.762 -34 -10.164 1 88.19 291 GLY A O 1
ATOM 2329 N N . LEU A 1 292 ? -5.531 -34.219 -9.656 1 90.69 292 LEU A N 1
ATOM 2330 C CA . LEU A 1 292 ? -5.168 -33.219 -10.664 1 90.69 292 LEU A CA 1
ATOM 2331 C C . LEU A 1 292 ? -3.965 -33.688 -11.477 1 90.69 292 LEU A C 1
ATOM 2333 O O . LEU A 1 292 ? -3.016 -34.25 -10.922 1 90.69 292 LEU A O 1
ATOM 2337 N N . PHE A 1 293 ? -4.121 -33.438 -12.773 1 90.06 293 PHE A N 1
ATOM 2338 C CA . PHE A 1 293 ? -2.971 -33.625 -13.648 1 90.06 293 PHE A CA 1
ATOM 2339 C C . PHE A 1 293 ? -1.964 -32.5 -13.453 1 90.06 293 PHE A C 1
ATOM 2341 O O . PHE A 1 293 ? -2.344 -31.312 -13.367 1 90.06 293 PHE A O 1
ATOM 2348 N N . CYS A 1 294 ? -0.671 -32.812 -13.336 1 85.44 294 CYS A N 1
ATOM 2349 C CA . CYS A 1 294 ? 0.329 -31.844 -12.953 1 85.44 294 CYS A CA 1
ATOM 2350 C C . CYS A 1 294 ? 1.338 -31.625 -14.078 1 85.44 294 CYS A C 1
ATOM 2352 O O . CYS A 1 294 ? 2.51 -31.344 -13.82 1 85.44 294 CYS A O 1
ATOM 2354 N N . GLY A 1 295 ? 1.019 -31.906 -15.281 1 85.25 295 GLY A N 1
ATOM 2355 C CA . GLY A 1 295 ? 1.829 -31.422 -16.391 1 85.25 295 GLY A CA 1
ATOM 2356 C C . GLY A 1 295 ? 2.602 -32.531 -17.078 1 85.25 295 GLY A C 1
ATOM 2357 O O . GLY A 1 295 ? 2.801 -32.5 -18.297 1 85.25 295 GLY A O 1
ATOM 2358 N N . SER A 1 296 ? 3.146 -33.438 -16.359 1 92.06 296 SER A N 1
ATOM 2359 C CA . SER A 1 296 ? 3.908 -34.531 -16.938 1 92.06 296 SER A CA 1
ATOM 2360 C C . SER A 1 296 ? 3.621 -35.844 -16.234 1 92.06 296 SER A C 1
ATOM 2362 O O . SER A 1 296 ? 3.045 -35.875 -15.141 1 92.06 296 SER A O 1
ATOM 2364 N N . ASN A 1 297 ? 3.924 -36.938 -16.906 1 96.69 297 ASN A N 1
ATOM 2365 C CA . ASN A 1 297 ? 3.697 -38.281 -16.375 1 96.69 297 ASN A CA 1
ATOM 2366 C C . ASN A 1 297 ? 2.221 -38.531 -16.062 1 96.69 297 ASN A C 1
ATOM 2368 O O . ASN A 1 297 ? 1.878 -39.062 -15.008 1 96.69 297 ASN A O 1
ATOM 2372 N N . GLY A 1 298 ? 1.421 -38.031 -16.969 1 97.25 298 GLY A N 1
ATOM 2373 C CA . GLY A 1 298 ? -0.018 -38.219 -16.891 1 97.25 298 GLY A CA 1
ATOM 2374 C C . GLY A 1 298 ? -0.584 -39 -18.062 1 97.25 298 GLY A C 1
ATOM 2375 O O . GLY A 1 298 ? -0.174 -38.812 -19.203 1 97.25 298 GLY A O 1
ATOM 2376 N N . TYR A 1 299 ? -1.437 -39.969 -17.797 1 98.44 299 TYR A N 1
ATOM 2377 C CA . TYR A 1 299 ? -2.098 -40.812 -18.781 1 98.44 299 TYR A CA 1
ATOM 2378 C C . TYR A 1 299 ? -3.578 -40.469 -18.891 1 98.44 299 TYR A C 1
ATOM 2380 O O . TYR A 1 299 ? -4.332 -40.625 -17.922 1 98.44 299 TYR A O 1
ATOM 2388 N N . TRP A 1 300 ? -3.955 -39.969 -20.047 1 98.12 300 TRP A N 1
ATOM 2389 C CA . TRP A 1 300 ? -5.324 -39.531 -20.297 1 98.12 300 TRP A CA 1
ATOM 2390 C C . TRP A 1 300 ? -6.055 -40.5 -21.203 1 98.12 300 TRP A C 1
ATOM 2392 O O . TRP A 1 300 ? -5.48 -41.031 -22.172 1 98.12 300 TRP A O 1
ATOM 2402 N N . ARG A 1 301 ? -7.312 -40.781 -20.875 1 97.88 301 ARG A N 1
ATOM 2403 C CA . ARG A 1 301 ? -8.125 -41.344 -21.953 1 97.88 301 ARG A CA 1
ATOM 2404 C C . ARG A 1 301 ? -8.07 -40.469 -23.188 1 97.88 301 ARG A C 1
ATOM 2406 O O . ARG A 1 301 ? -8.281 -39.25 -23.109 1 97.88 301 ARG A O 1
ATOM 2413 N N . ALA A 1 302 ? -7.809 -41.062 -24.297 1 97.38 302 ALA A N 1
ATOM 2414 C CA . ALA A 1 302 ? -7.551 -40.344 -25.531 1 97.38 302 ALA A CA 1
ATOM 2415 C C . ALA A 1 302 ? -8.742 -39.438 -25.891 1 97.38 302 ALA A C 1
ATOM 2417 O O . ALA A 1 302 ? -8.57 -38.281 -26.281 1 97.38 302 ALA A O 1
ATOM 2418 N N . SER A 1 303 ? -9.898 -39.906 -25.719 1 96 303 SER A N 1
ATOM 2419 C CA . SER A 1 303 ? -11.102 -39.156 -26.094 1 96 303 SER A CA 1
ATOM 2420 C C . SER A 1 303 ? -11.258 -37.906 -25.266 1 96 303 SER A C 1
ATOM 2422 O O . SER A 1 303 ? -11.57 -36.844 -25.812 1 96 303 SER A O 1
ATOM 2424 N N . LEU A 1 304 ? -10.969 -38 -24.016 1 96.06 304 LEU A N 1
ATOM 2425 C CA . LEU A 1 304 ? -11.102 -36.844 -23.109 1 96.06 304 LEU A CA 1
ATOM 2426 C C . LEU A 1 304 ? -10.078 -35.75 -23.453 1 96.06 304 LEU A C 1
ATOM 2428 O O . LEU A 1 304 ? -10.43 -34.594 -23.594 1 96.06 304 LEU A O 1
ATOM 2432 N N . LEU A 1 305 ? -8.883 -36.188 -23.625 1 96.62 305 LEU A N 1
ATOM 2433 C CA . LEU A 1 305 ? -7.797 -35.219 -23.875 1 96.62 305 LEU A CA 1
ATOM 2434 C C . LEU A 1 305 ? -7.965 -34.562 -25.234 1 96.62 305 LEU A C 1
ATOM 2436 O O . LEU A 1 305 ? -7.738 -33.375 -25.375 1 96.62 305 LEU A O 1
ATOM 2440 N N . LYS A 1 306 ? -8.383 -35.312 -26.234 1 96 306 LYS A N 1
ATOM 2441 C CA . LYS A 1 306 ? -8.594 -34.781 -27.578 1 96 306 LYS A CA 1
ATOM 2442 C C . LYS A 1 306 ? -9.758 -33.781 -27.594 1 96 306 LYS A C 1
ATOM 2444 O O . LYS A 1 306 ? -9.75 -32.844 -28.375 1 96 306 LYS A O 1
ATOM 2449 N N . ASP A 1 307 ? -10.664 -33.969 -26.719 1 94.75 307 ASP A N 1
ATOM 2450 C CA . ASP A 1 307 ? -11.805 -33.062 -26.625 1 94.75 307 ASP A CA 1
ATOM 2451 C C . ASP A 1 307 ? -11.414 -31.781 -25.891 1 94.75 307 ASP A C 1
ATOM 2453 O O . ASP A 1 307 ? -11.797 -30.688 -26.297 1 94.75 307 ASP A O 1
ATOM 2457 N N . LEU A 1 308 ? -10.664 -31.922 -24.844 1 94.62 308 LEU A N 1
ATOM 2458 C CA . LEU A 1 308 ? -10.312 -30.781 -23.984 1 94.62 308 LEU A CA 1
ATOM 2459 C C . LEU A 1 308 ? -9.25 -29.922 -24.656 1 94.62 308 LEU A C 1
ATOM 2461 O O . LEU A 1 308 ? -9.297 -28.688 -24.547 1 94.62 308 LEU A O 1
ATOM 2465 N N . ARG A 1 309 ? -8.227 -30.562 -25.25 1 95.25 309 ARG A N 1
ATOM 2466 C CA . ARG A 1 309 ? -7.09 -29.891 -25.859 1 95.25 309 ARG A CA 1
ATOM 2467 C C . ARG A 1 309 ? -6.375 -29 -24.844 1 95.25 309 ARG A C 1
ATOM 2469 O O . ARG A 1 309 ? -6.543 -29.172 -23.641 1 95.25 309 ARG A O 1
ATOM 2476 N N . MET A 1 310 ? -5.441 -28.219 -25.375 1 94.75 310 MET A N 1
ATOM 2477 C CA . MET A 1 310 ? -4.699 -27.281 -24.531 1 94.75 310 MET A CA 1
ATOM 2478 C C . MET A 1 310 ? -5.039 -25.844 -24.906 1 94.75 310 MET A C 1
ATOM 2480 O O . MET A 1 310 ? -5.207 -25.516 -26.078 1 94.75 310 MET A O 1
ATOM 2484 N N . ASP A 1 311 ? -5.188 -25.016 -23.875 1 91.94 311 ASP A N 1
ATOM 2485 C CA . ASP A 1 311 ? -5.387 -23.578 -24.109 1 91.94 311 ASP A CA 1
ATOM 2486 C C . ASP A 1 311 ? -4.055 -22.859 -24.281 1 91.94 311 ASP A C 1
ATOM 2488 O O . ASP A 1 311 ? -3.312 -22.688 -23.312 1 91.94 311 ASP A O 1
ATOM 2492 N N . GLY A 1 312 ? -3.734 -22.391 -25.406 1 88.38 312 GLY A N 1
ATOM 2493 C CA . GLY A 1 312 ? -2.459 -21.797 -25.766 1 88.38 312 GLY A CA 1
ATOM 2494 C C . GLY A 1 312 ? -2.248 -20.438 -25.109 1 88.38 312 GLY A C 1
ATOM 2495 O O . GLY A 1 312 ? -1.123 -19.938 -25.062 1 88.38 312 GLY A O 1
ATOM 2496 N N . ASP A 1 313 ? -3.258 -19.859 -24.578 1 85.44 313 ASP A N 1
ATOM 2497 C CA . ASP A 1 313 ? -3.148 -18.531 -23.969 1 85.44 313 ASP A CA 1
ATOM 2498 C C . ASP A 1 313 ? -2.748 -18.641 -22.5 1 85.44 313 ASP A C 1
ATOM 2500 O O . ASP A 1 313 ? -2.434 -17.625 -21.859 1 85.44 313 ASP A O 1
ATOM 2504 N N . MET A 1 314 ? -2.738 -19.859 -22.047 1 88.69 314 MET A N 1
ATOM 2505 C CA . MET A 1 314 ? -2.387 -20.094 -20.641 1 88.69 314 MET A CA 1
ATOM 2506 C C . MET A 1 314 ? -0.902 -20.406 -20.5 1 88.69 314 MET A C 1
ATOM 2508 O O . MET A 1 314 ? -0.354 -21.188 -21.281 1 88.69 314 MET A O 1
ATOM 2512 N N . LEU A 1 315 ? -0.251 -19.797 -19.562 1 83.56 315 LEU A N 1
ATOM 2513 C CA . LEU A 1 315 ? 1.156 -20.078 -19.312 1 83.56 315 LEU A CA 1
ATOM 2514 C C . LEU A 1 315 ? 1.346 -21.516 -18.859 1 83.56 315 LEU A C 1
ATOM 2516 O O . LEU A 1 315 ? 2.371 -22.141 -19.156 1 83.56 315 LEU A O 1
ATOM 2520 N N . THR A 1 316 ? 0.362 -21.953 -18.094 1 87.62 316 THR A N 1
ATOM 2521 C CA . THR A 1 316 ? 0.312 -23.359 -17.688 1 87.62 316 THR A CA 1
ATOM 2522 C C . THR A 1 316 ? -0.897 -24.047 -18.297 1 87.62 316 THR A C 1
ATOM 2524 O O . THR A 1 316 ? -1.909 -24.266 -17.625 1 87.62 316 THR A O 1
ATOM 2527 N N . GLU A 1 317 ? -0.657 -24.469 -19.5 1 90.81 317 GLU A N 1
ATOM 2528 C CA . GLU A 1 317 ? -1.726 -25.094 -20.281 1 90.81 317 GLU A CA 1
ATOM 2529 C C . GLU A 1 317 ? -2.178 -26.406 -19.656 1 90.81 317 GLU A C 1
ATOM 2531 O O . GLU A 1 317 ? -3.352 -26.781 -19.766 1 90.81 317 GLU A O 1
ATOM 2536 N N . ASP A 1 318 ? -1.262 -27.047 -19 1 92 318 ASP A N 1
ATOM 2537 C CA . ASP A 1 318 ? -1.548 -28.344 -18.375 1 92 318 ASP A CA 1
ATOM 2538 C C . ASP A 1 318 ? -2.516 -28.172 -17.203 1 92 318 ASP A C 1
ATOM 2540 O O . ASP A 1 318 ? -3.486 -28.922 -17.094 1 92 318 ASP A O 1
ATOM 2544 N N . ILE A 1 319 ? -2.25 -27.172 -16.391 1 92.88 319 ILE A N 1
ATOM 2545 C CA . ILE A 1 319 ? -3.109 -26.922 -15.242 1 92.88 319 ILE A CA 1
ATOM 2546 C C . ILE A 1 319 ? -4.5 -26.5 -15.711 1 92.88 319 ILE A C 1
ATOM 2548 O O . ILE A 1 319 ? -5.508 -26.922 -15.133 1 92.88 319 ILE A O 1
ATOM 2552 N N . ASP A 1 320 ? -4.555 -25.688 -16.719 1 94.5 320 ASP A N 1
ATOM 2553 C CA . ASP A 1 320 ? -5.84 -25.281 -17.281 1 94.5 320 ASP A CA 1
ATOM 2554 C C . ASP A 1 320 ? -6.645 -26.5 -17.75 1 94.5 320 ASP A C 1
ATOM 2556 O O . ASP A 1 320 ? -7.82 -26.641 -17.391 1 94.5 320 ASP A O 1
ATOM 2560 N N . SER A 1 321 ? -6 -27.406 -18.5 1 95.44 321 SER A N 1
ATOM 2561 C CA . SER A 1 321 ? -6.676 -28.609 -18.984 1 95.44 321 SER A CA 1
ATOM 2562 C C . SER A 1 321 ? -7.113 -29.5 -17.828 1 95.44 321 SER A C 1
ATOM 2564 O O . SER A 1 321 ? -8.195 -30.094 -17.859 1 95.44 321 SER A O 1
ATOM 2566 N N . ALA A 1 322 ? -6.258 -29.594 -16.875 1 94.75 322 ALA A N 1
ATOM 2567 C CA . ALA A 1 322 ? -6.586 -30.391 -15.695 1 94.75 322 ALA A CA 1
ATOM 2568 C C . ALA A 1 322 ? -7.832 -29.859 -14.992 1 94.75 322 ALA A C 1
ATOM 2570 O O . ALA A 1 322 ? -8.719 -30.641 -14.625 1 94.75 322 ALA A O 1
ATOM 2571 N N . LEU A 1 323 ? -7.91 -28.562 -14.836 1 93.62 323 LEU A N 1
ATOM 2572 C CA . LEU A 1 323 ? -9.047 -27.953 -14.156 1 93.62 323 LEU A CA 1
ATOM 2573 C C . LEU A 1 323 ? -10.312 -28.062 -15 1 93.62 323 LEU A C 1
ATOM 2575 O O . LEU A 1 323 ? -11.406 -28.25 -14.469 1 93.62 323 LEU A O 1
ATOM 2579 N N . ARG A 1 324 ? -10.172 -27.984 -16.297 1 93.75 324 ARG A N 1
ATOM 2580 C CA . ARG A 1 324 ? -11.32 -28.188 -17.172 1 93.75 324 ARG A CA 1
ATOM 2581 C C . ARG A 1 324 ? -11.805 -29.641 -17.094 1 93.75 324 ARG A C 1
ATOM 2583 O O . ARG A 1 324 ? -13.016 -29.891 -17.156 1 93.75 324 ARG A O 1
ATOM 2590 N N . ALA A 1 325 ? -10.891 -30.547 -16.953 1 94 325 ALA A N 1
ATOM 2591 C CA . ALA A 1 325 ? -11.266 -31.938 -16.766 1 94 325 ALA A CA 1
ATOM 2592 C C . ALA A 1 325 ? -12.047 -32.125 -15.477 1 94 325 ALA A C 1
ATOM 2594 O O . ALA A 1 325 ? -13.07 -32.844 -15.453 1 94 325 ALA A O 1
ATOM 2595 N N . VAL A 1 326 ? -11.594 -31.5 -14.461 1 90.94 326 VAL A N 1
ATOM 2596 C CA . VAL A 1 326 ? -12.297 -31.562 -13.18 1 90.94 326 VAL A CA 1
ATOM 2597 C C . VAL A 1 326 ? -13.695 -30.969 -13.328 1 90.94 326 VAL A C 1
ATOM 2599 O O . VAL A 1 326 ? -14.664 -31.516 -12.781 1 90.94 326 VAL A O 1
ATOM 2602 N N . SER A 1 327 ? -13.734 -29.891 -14.055 1 89.81 327 SER A N 1
ATOM 2603 C CA . SER A 1 327 ? -15.016 -29.234 -14.266 1 89.81 327 SER A CA 1
ATOM 2604 C C . SER A 1 327 ? -16.016 -30.156 -14.961 1 89.81 327 SER A C 1
ATOM 2606 O O . SER A 1 327 ? -17.219 -30.078 -14.711 1 89.81 327 SER A O 1
ATOM 2608 N N . ARG A 1 328 ? -15.492 -31.078 -15.758 1 89.06 328 ARG A N 1
ATOM 2609 C CA . ARG A 1 328 ? -16.344 -32 -16.5 1 89.06 328 ARG A CA 1
ATOM 2610 C C . ARG A 1 328 ? -16.625 -33.25 -15.703 1 89.06 328 ARG A C 1
ATOM 2612 O O . ARG A 1 328 ? -17.312 -34.156 -16.188 1 89.06 328 ARG A O 1
ATOM 2619 N N . GLY A 1 329 ? -15.992 -33.312 -14.516 1 87.5 329 GLY A N 1
ATOM 2620 C CA . GLY A 1 329 ? -16.25 -34.469 -13.648 1 87.5 329 GLY A CA 1
ATOM 2621 C C . GLY A 1 329 ? -15.328 -35.625 -13.922 1 87.5 329 GLY A C 1
ATOM 2622 O O . GLY A 1 329 ? -15.648 -36.781 -13.586 1 87.5 329 GLY A O 1
ATOM 2623 N N . ALA A 1 330 ? -14.258 -35.406 -14.602 1 92.12 330 ALA A N 1
ATOM 2624 C CA . ALA A 1 330 ? -13.297 -36.469 -14.891 1 92.12 330 ALA A CA 1
ATOM 2625 C C . ALA A 1 330 ? -12.711 -37.062 -13.609 1 92.12 330 ALA A C 1
ATOM 2627 O O . ALA A 1 330 ? -12.445 -36.312 -12.656 1 92.12 330 ALA A O 1
ATOM 2628 N N . ASN A 1 331 ? -12.57 -38.312 -13.602 1 93.44 331 ASN A N 1
ATOM 2629 C CA . ASN A 1 331 ? -11.984 -39 -12.461 1 93.44 331 ASN A CA 1
ATOM 2630 C C . ASN A 1 331 ? -10.477 -39.156 -12.617 1 93.44 331 ASN A C 1
ATOM 2632 O O . ASN A 1 331 ? -10.008 -40 -13.414 1 93.44 331 ASN A O 1
ATOM 2636 N N . THR A 1 332 ? -9.734 -38.438 -11.852 1 94.75 332 THR A N 1
ATOM 2637 C CA . THR A 1 332 ? -8.273 -38.5 -11.867 1 94.75 332 THR A CA 1
ATOM 2638 C C . THR A 1 332 ? -7.754 -39.25 -10.648 1 94.75 332 THR A C 1
ATOM 2640 O O . THR A 1 332 ? -8.055 -38.906 -9.508 1 94.75 332 THR A O 1
ATOM 2643 N N . VAL A 1 333 ? -6.934 -40.25 -10.898 1 93.25 333 VAL A N 1
ATOM 2644 C CA . VAL A 1 333 ? -6.371 -41.031 -9.805 1 93.25 333 VAL A CA 1
ATOM 2645 C C . VAL A 1 333 ? -4.852 -40.875 -9.789 1 93.25 333 VAL A C 1
ATOM 2647 O O . VAL A 1 333 ? -4.227 -40.688 -10.836 1 93.25 333 VAL A O 1
ATOM 2650 N N . HIS A 1 334 ? -4.316 -40.938 -8.625 1 93.81 334 HIS A N 1
ATOM 2651 C CA . HIS A 1 334 ? -2.869 -40.875 -8.453 1 93.81 334 HIS A CA 1
ATOM 2652 C C . HIS A 1 334 ? -2.289 -42.25 -8.148 1 93.81 334 HIS A C 1
ATOM 2654 O O . HIS A 1 334 ? -2.727 -42.906 -7.215 1 93.81 334 HIS A O 1
ATOM 2660 N N . ASP A 1 335 ? -1.398 -42.656 -9 1 94.44 335 ASP A N 1
ATOM 2661 C CA . ASP A 1 335 ? -0.747 -43.938 -8.781 1 94.44 335 ASP A CA 1
ATOM 2662 C C . ASP A 1 335 ? 0.746 -43.75 -8.516 1 94.44 335 ASP A C 1
ATOM 2664 O O . ASP A 1 335 ? 1.491 -43.312 -9.391 1 94.44 335 ASP A O 1
ATOM 2668 N N . LEU A 1 336 ? 1.191 -44.219 -7.348 1 94.12 336 LEU A N 1
ATOM 2669 C CA . LEU A 1 336 ? 2.557 -44 -6.883 1 94.12 336 LEU A CA 1
ATOM 2670 C C . LEU A 1 336 ? 3.535 -44.906 -7.625 1 94.12 336 LEU A C 1
ATOM 2672 O O . LEU A 1 336 ? 4.746 -44.656 -7.602 1 94.12 336 LEU A O 1
ATOM 2676 N N . ASN A 1 337 ? 3.039 -45.875 -8.242 1 95.19 337 ASN A N 1
ATOM 2677 C CA . ASN A 1 337 ? 3.914 -46.812 -8.938 1 95.19 337 ASN A CA 1
ATOM 2678 C C . ASN A 1 337 ? 4.207 -46.344 -10.359 1 95.19 337 ASN A C 1
ATOM 2680 O O . ASN A 1 337 ? 5.117 -46.875 -11.016 1 95.19 337 ASN A O 1
ATOM 2684 N N . VAL A 1 338 ? 3.396 -45.469 -10.891 1 97.06 338 VAL A N 1
ATOM 2685 C CA . VAL A 1 338 ? 3.674 -44.844 -12.172 1 97.06 338 VAL A CA 1
ATOM 2686 C C . VAL A 1 338 ? 4.707 -43.719 -11.984 1 97.06 338 VAL A C 1
ATOM 2688 O O . VAL A 1 338 ? 4.352 -42.594 -11.688 1 97.06 338 VAL A O 1
ATOM 2691 N N . VAL A 1 339 ? 5.977 -44.094 -12.203 1 96.38 339 VAL A N 1
ATOM 2692 C CA . VAL A 1 339 ? 7.062 -43.188 -11.82 1 96.38 339 VAL A CA 1
ATOM 2693 C C . VAL A 1 339 ? 7.762 -42.656 -13.062 1 96.38 339 VAL A C 1
ATOM 2695 O O . VAL A 1 339 ? 7.914 -43.375 -14.055 1 96.38 339 VAL A O 1
ATOM 2698 N N . SER A 1 340 ? 8.094 -41.438 -13.016 1 97 340 SER A N 1
ATOM 2699 C CA . SER A 1 340 ? 8.969 -40.812 -14 1 97 340 SER A CA 1
ATOM 2700 C C . SER A 1 340 ? 10.094 -40.031 -13.328 1 97 340 SER A C 1
ATOM 2702 O O . SER A 1 340 ? 9.898 -39.438 -12.266 1 97 340 SER A O 1
ATOM 2704 N N . TYR A 1 341 ? 11.297 -40.062 -13.883 1 96.38 341 TYR A N 1
ATOM 2705 C CA . TYR A 1 341 ? 12.461 -39.375 -13.336 1 96.38 341 TYR A CA 1
ATOM 2706 C C . TYR A 1 341 ? 12.75 -38.094 -14.117 1 96.38 341 TYR A C 1
ATOM 2708 O O . TYR A 1 341 ? 12.703 -38.094 -15.352 1 96.38 341 TYR A O 1
ATOM 2716 N N . GLU A 1 342 ? 12.922 -37.031 -13.422 1 94.19 342 GLU A N 1
ATOM 2717 C CA . GLU A 1 342 ? 13.195 -35.781 -14.102 1 94.19 342 GLU A CA 1
ATOM 2718 C C . GLU A 1 342 ? 14.352 -35.031 -13.438 1 94.19 342 GLU A C 1
ATOM 2720 O O . GLU A 1 342 ? 14.797 -35.406 -12.352 1 94.19 342 GLU A O 1
ATOM 2725 N N . LEU A 1 343 ? 14.805 -33.969 -14.094 1 91.31 343 LEU A N 1
ATOM 2726 C CA . LEU A 1 343 ? 15.914 -33.125 -13.617 1 91.31 343 LEU A CA 1
ATOM 2727 C C . LEU A 1 343 ? 15.398 -31.891 -12.906 1 91.31 343 LEU A C 1
ATOM 2729 O O . LEU A 1 343 ? 14.398 -31.297 -13.328 1 91.31 343 LEU A O 1
ATOM 2733 N N . ALA A 1 344 ? 16.094 -31.547 -11.828 1 94.38 344 ALA A N 1
ATOM 2734 C CA . ALA A 1 344 ? 15.844 -30.266 -11.156 1 94.38 344 ALA A CA 1
ATOM 2735 C C . ALA A 1 344 ? 16.875 -29.219 -11.562 1 94.38 344 ALA A C 1
ATOM 2737 O O . ALA A 1 344 ? 18.016 -29.562 -11.883 1 94.38 344 ALA A O 1
ATOM 2738 N N . PRO A 1 345 ? 16.438 -27.953 -11.547 1 93.31 345 PRO A N 1
ATOM 2739 C CA . PRO A 1 345 ? 17.422 -26.906 -11.812 1 93.31 345 PRO A CA 1
ATOM 2740 C C . PRO A 1 345 ? 18.547 -26.875 -10.773 1 93.31 345 PRO A C 1
ATOM 2742 O O . PRO A 1 345 ? 18.312 -27.125 -9.594 1 93.31 345 PRO A O 1
ATOM 2745 N N . THR A 1 346 ? 19.719 -26.516 -11.219 1 93.12 346 THR A N 1
ATOM 2746 C CA . THR A 1 346 ? 20.875 -26.547 -10.336 1 93.12 346 THR A CA 1
ATOM 2747 C C . THR A 1 346 ? 21.344 -25.125 -10.023 1 93.12 346 THR A C 1
ATOM 2749 O O . THR A 1 346 ? 22.25 -24.938 -9.203 1 93.12 346 THR A O 1
ATOM 2752 N N . THR A 1 347 ? 20.766 -24.125 -10.688 1 93.88 347 THR A N 1
ATOM 2753 C CA . THR A 1 347 ? 21.109 -22.734 -10.422 1 93.88 347 THR A CA 1
ATOM 2754 C C . THR A 1 347 ? 19.906 -21.969 -9.898 1 93.88 347 THR A C 1
ATOM 2756 O O . THR A 1 347 ? 18.766 -22.297 -10.234 1 93.88 347 THR A O 1
ATOM 2759 N N . LEU A 1 348 ? 20.188 -20.938 -9.148 1 93.38 348 LEU A N 1
ATOM 2760 C CA . LEU A 1 348 ? 19.109 -20.125 -8.578 1 93.38 348 LEU A CA 1
ATOM 2761 C C . LEU A 1 348 ? 18.344 -19.391 -9.68 1 93.38 348 LEU A C 1
ATOM 2763 O O . LEU A 1 348 ? 17.141 -19.188 -9.57 1 93.38 348 LEU A O 1
ATOM 2767 N N . ALA A 1 349 ? 19.062 -19.016 -10.688 1 93.12 349 ALA A N 1
ATOM 2768 C CA . ALA A 1 349 ? 18.422 -18.297 -11.789 1 93.12 349 ALA A CA 1
ATOM 2769 C C . ALA A 1 349 ? 17.422 -19.188 -12.516 1 93.12 349 ALA A C 1
ATOM 2771 O O . ALA A 1 349 ? 16.297 -18.766 -12.789 1 93.12 349 ALA A O 1
ATOM 2772 N N . SER A 1 350 ? 17.844 -20.422 -12.766 1 91.19 350 SER A N 1
ATOM 2773 C CA . SER A 1 350 ? 16.953 -21.359 -13.445 1 91.19 350 SER A CA 1
ATOM 2774 C C . SER A 1 350 ? 15.766 -21.734 -12.555 1 91.19 350 SER A C 1
ATOM 2776 O O . SER A 1 350 ? 14.648 -21.875 -13.047 1 91.19 350 SER A O 1
ATOM 2778 N N . PHE A 1 351 ? 16.094 -21.828 -11.32 1 94.62 351 PHE A N 1
ATOM 2779 C CA . PHE A 1 351 ? 15.031 -22.109 -10.352 1 94.62 351 PHE A CA 1
ATOM 2780 C C . PHE A 1 351 ? 14.008 -20.984 -10.32 1 94.62 351 PHE A C 1
ATOM 2782 O O . PHE A 1 351 ? 12.805 -21.234 -10.398 1 94.62 351 PHE A O 1
ATOM 2789 N N . TRP A 1 352 ? 14.484 -19.812 -10.25 1 93.5 352 TRP A N 1
ATOM 2790 C CA . TRP A 1 352 ? 13.609 -18.641 -10.18 1 93.5 352 TRP A CA 1
ATOM 2791 C C . TRP A 1 352 ? 12.727 -18.547 -11.422 1 93.5 352 TRP A C 1
ATOM 2793 O O . TRP A 1 352 ? 11.523 -18.328 -11.312 1 93.5 352 TRP A O 1
ATOM 2803 N N . LYS A 1 353 ? 13.305 -18.719 -12.562 1 91 353 LYS A N 1
ATOM 2804 C CA . LYS A 1 353 ? 12.562 -18.641 -13.82 1 91 353 LYS A CA 1
ATOM 2805 C C . LYS A 1 353 ? 11.469 -19.688 -13.883 1 91 353 LYS A C 1
ATOM 2807 O O . LYS A 1 353 ? 10.328 -19.391 -14.258 1 91 353 LYS A O 1
ATOM 2812 N N . GLN A 1 354 ? 11.789 -20.812 -13.445 1 91.25 354 GLN A N 1
ATOM 2813 C CA . GLN A 1 354 ? 10.844 -21.922 -13.477 1 91.25 354 GLN A CA 1
ATOM 2814 C C . GLN A 1 354 ? 9.68 -21.688 -12.508 1 91.25 354 GLN A C 1
ATOM 2816 O O . GLN A 1 354 ? 8.516 -21.766 -12.898 1 91.25 354 GLN A O 1
ATOM 2821 N N . ARG A 1 355 ? 10.055 -21.359 -11.328 1 94.81 355 ARG A N 1
ATOM 2822 C CA . ARG A 1 355 ? 9.039 -21.172 -10.297 1 94.81 355 ARG A CA 1
ATOM 2823 C C . ARG A 1 355 ? 8.156 -19.969 -10.602 1 94.81 355 ARG A C 1
ATOM 2825 O O . ARG A 1 355 ? 6.965 -19.969 -10.297 1 94.81 355 ARG A O 1
ATOM 2832 N N . LEU A 1 356 ? 8.781 -18.969 -11.156 1 93.19 356 LEU A N 1
ATOM 2833 C CA . LEU A 1 356 ? 8.016 -17.766 -11.508 1 93.19 356 LEU A CA 1
ATOM 2834 C C . LEU A 1 356 ? 6.988 -18.078 -12.594 1 93.19 356 LEU A C 1
ATOM 2836 O O . LEU A 1 356 ? 5.848 -17.625 -12.523 1 93.19 356 LEU A O 1
ATOM 2840 N N . ARG A 1 357 ? 7.379 -18.891 -13.531 1 89.38 357 ARG A N 1
ATOM 2841 C CA . ARG A 1 357 ? 6.449 -19.312 -14.57 1 89.38 357 ARG A CA 1
ATOM 2842 C C . ARG A 1 357 ? 5.289 -20.109 -13.977 1 89.38 357 ARG A C 1
ATOM 2844 O O . ARG A 1 357 ? 4.133 -19.891 -14.359 1 89.38 357 ARG A O 1
ATOM 2851 N N . TRP A 1 358 ? 5.633 -20.969 -13.07 1 92.5 358 TRP A N 1
ATOM 2852 C CA . TRP A 1 358 ? 4.602 -21.766 -12.414 1 92.5 358 TRP A CA 1
ATOM 2853 C C . TRP A 1 358 ? 3.658 -20.891 -11.602 1 92.5 358 TRP A C 1
ATOM 2855 O O . TRP A 1 358 ? 2.439 -21.062 -11.656 1 92.5 358 TRP A O 1
ATOM 2865 N N . ALA A 1 359 ? 4.273 -19.969 -10.961 1 94.5 359 ALA A N 1
ATOM 2866 C CA . ALA A 1 359 ? 3.477 -19.094 -10.102 1 94.5 359 ALA A CA 1
ATOM 2867 C C . ALA A 1 359 ? 2.521 -18.234 -10.922 1 94.5 359 ALA A C 1
ATOM 2869 O O . ALA A 1 359 ? 1.334 -18.141 -10.609 1 94.5 359 ALA A O 1
ATOM 2870 N N . GLN A 1 360 ? 3.043 -17.625 -11.898 1 93.19 360 GLN A N 1
ATOM 2871 C CA . GLN A 1 360 ? 2.199 -16.797 -12.758 1 93.19 360 GLN A CA 1
ATOM 2872 C C . GLN A 1 360 ? 1.122 -17.625 -13.438 1 93.19 360 GLN A C 1
ATOM 2874 O O . GLN A 1 360 ? -0.019 -17.188 -13.578 1 93.19 360 GLN A O 1
ATOM 2879 N N . GLY A 1 361 ? 1.494 -18.812 -13.859 1 93 361 GLY A N 1
ATOM 2880 C CA . GLY A 1 361 ? 0.531 -19.719 -14.469 1 93 361 GLY A CA 1
ATOM 2881 C C . GLY A 1 361 ? -0.605 -20.094 -13.531 1 93 361 GLY A C 1
ATOM 2882 O O . GLY A 1 361 ? -1.769 -20.109 -13.938 1 93 361 GLY A O 1
ATOM 2883 N N . TRP A 1 362 ? -0.236 -20.328 -12.375 1 93.62 362 TRP A N 1
ATOM 2884 C CA . TRP A 1 362 ? -1.246 -20.672 -11.375 1 93.62 362 TRP A CA 1
ATOM 2885 C C . TRP A 1 362 ? -2.156 -19.484 -11.094 1 93.62 362 TRP A C 1
ATOM 2887 O O . TRP A 1 362 ? -3.357 -19.641 -10.875 1 93.62 362 TRP A O 1
ATOM 2897 N N . THR A 1 363 ? -1.554 -18.359 -11.094 1 94.19 363 THR A N 1
ATOM 2898 C CA . THR A 1 363 ? -2.363 -17.156 -10.898 1 94.19 363 THR A CA 1
ATOM 2899 C C . THR A 1 363 ? -3.383 -17.016 -12.023 1 94.19 363 THR A C 1
ATOM 2901 O O . THR A 1 363 ? -4.566 -16.766 -11.766 1 94.19 363 THR A O 1
ATOM 2904 N N . GLN A 1 364 ? -2.963 -17.25 -13.195 1 92.94 364 GLN A N 1
ATOM 2905 C CA . GLN A 1 364 ? -3.85 -17.172 -14.352 1 92.94 364 GLN A CA 1
ATOM 2906 C C . GLN A 1 364 ? -4.961 -18.203 -14.258 1 92.94 364 GLN A C 1
ATOM 2908 O O . GLN A 1 364 ? -6.133 -17.891 -14.492 1 92.94 364 GLN A O 1
ATOM 2913 N N . ALA A 1 365 ? -4.547 -19.328 -13.914 1 93.44 365 ALA A N 1
ATOM 2914 C CA . ALA A 1 365 ? -5.512 -20.422 -13.812 1 93.44 365 ALA A CA 1
ATOM 2915 C C . ALA A 1 365 ? -6.516 -20.156 -12.695 1 93.44 365 ALA A C 1
ATOM 2917 O O . ALA A 1 365 ? -7.711 -20.438 -12.852 1 93.44 365 ALA A O 1
ATOM 2918 N N . SER A 1 366 ? -6.02 -19.625 -11.641 1 94.38 366 SER A N 1
ATOM 2919 C CA . SER A 1 366 ? -6.895 -19.328 -10.516 1 94.38 366 SER A CA 1
ATOM 2920 C C . SER A 1 366 ? -7.934 -18.281 -10.883 1 94.38 366 SER A C 1
ATOM 2922 O O . SER A 1 366 ? -9.109 -18.406 -10.531 1 94.38 366 SER A O 1
ATOM 2924 N N . ILE A 1 367 ? -7.555 -17.281 -11.555 1 92 367 ILE A N 1
ATOM 2925 C CA . ILE A 1 367 ? -8.469 -16.203 -11.953 1 92 367 ILE A CA 1
ATOM 2926 C C . ILE A 1 367 ? -9.5 -16.75 -12.938 1 92 367 ILE A C 1
ATOM 2928 O O . ILE A 1 367 ? -10.695 -16.5 -12.797 1 92 367 ILE A O 1
ATOM 2932 N N . LYS A 1 368 ? -9.062 -17.594 -13.859 1 90.88 368 LYS A N 1
ATOM 2933 C CA . LYS A 1 368 ? -9.938 -18.109 -14.914 1 90.88 368 LYS A CA 1
ATOM 2934 C C . LYS A 1 368 ? -10.938 -19.109 -14.352 1 90.88 368 LYS A C 1
ATOM 2936 O O . LYS A 1 368 ? -12.094 -19.141 -14.758 1 90.88 368 LYS A O 1
ATOM 2941 N N . HIS A 1 369 ? -10.453 -19.906 -13.406 1 92.5 369 HIS A N 1
ATOM 2942 C CA . HIS A 1 369 ? -11.25 -21.047 -12.992 1 92.5 369 HIS A CA 1
ATOM 2943 C C . HIS A 1 369 ? -11.812 -20.859 -11.586 1 92.5 369 HIS A C 1
ATOM 2945 O O . HIS A 1 369 ? -12.367 -21.797 -11.008 1 92.5 369 HIS A O 1
ATOM 2951 N N . CYS A 1 370 ? -11.703 -19.703 -11.055 1 89.75 370 CYS A N 1
ATOM 2952 C CA . CYS A 1 370 ? -12.203 -19.438 -9.711 1 89.75 370 CYS A CA 1
ATOM 2953 C C . CYS A 1 370 ? -13.695 -19.734 -9.625 1 89.75 370 CYS A C 1
ATOM 2955 O O . CYS A 1 370 ? -14.195 -20.094 -8.562 1 89.75 370 CYS A O 1
ATOM 2957 N N . LYS A 1 371 ? -14.375 -19.719 -10.672 1 85.88 371 LYS A N 1
ATOM 2958 C CA . LYS A 1 371 ? -15.82 -19.938 -10.703 1 85.88 371 LYS A CA 1
ATOM 2959 C C . LYS A 1 371 ? -16.172 -21.391 -10.43 1 85.88 371 LYS A C 1
ATOM 2961 O O . LYS A 1 371 ? -17.312 -21.719 -10.086 1 85.88 371 LYS A O 1
ATOM 2966 N N . LEU A 1 372 ? -15.242 -22.297 -10.609 1 85 372 LEU A N 1
ATOM 2967 C CA . LEU A 1 372 ? -15.461 -23.719 -10.383 1 85 372 LEU A CA 1
ATOM 2968 C C . LEU A 1 372 ? -15.805 -23.984 -8.922 1 85 372 LEU A C 1
ATOM 2970 O O . LEU A 1 372 ? -16.453 -24.984 -8.609 1 85 372 LEU A O 1
ATOM 2974 N N . ALA A 1 373 ? -15.375 -23.031 -8.07 1 81.44 373 ALA A N 1
ATOM 2975 C CA . ALA A 1 373 ? -15.586 -23.234 -6.641 1 81.44 373 ALA A CA 1
ATOM 2976 C C . ALA A 1 373 ? -17.047 -23.016 -6.27 1 81.44 373 ALA A C 1
ATOM 2978 O O . ALA A 1 373 ? -17.547 -23.578 -5.289 1 81.44 373 ALA A O 1
ATOM 2979 N N . TYR A 1 374 ? -17.75 -22.297 -7.082 1 81 374 TYR A N 1
ATOM 2980 C CA . TYR A 1 374 ? -19.125 -22.016 -6.645 1 81 374 TYR A CA 1
ATOM 2981 C C . TYR A 1 374 ? -20.125 -22.344 -7.742 1 81 374 TYR A C 1
ATOM 2983 O O . TYR A 1 374 ? -21.328 -22.422 -7.492 1 81 374 TYR A O 1
ATOM 2991 N N . ASN A 1 375 ? -19.625 -22.609 -8.969 1 79.88 375 ASN A N 1
ATOM 2992 C CA . ASN A 1 375 ? -20.547 -22.891 -10.062 1 79.88 375 ASN A CA 1
ATOM 2993 C C . ASN A 1 375 ? -20.875 -24.391 -10.148 1 79.88 375 ASN A C 1
ATOM 2995 O O . ASN A 1 375 ? -20.125 -25.219 -9.641 1 79.88 375 ASN A O 1
ATOM 2999 N N . LYS A 1 376 ? -22 -24.641 -10.836 1 75.5 376 LYS A N 1
ATOM 3000 C CA . LYS A 1 376 ? -22.438 -26.016 -11.055 1 75.5 376 LYS A CA 1
ATOM 3001 C C . LYS A 1 376 ? -21.672 -26.656 -12.219 1 75.5 376 LYS A C 1
ATOM 3003 O O . LYS A 1 376 ? -21.047 -25.953 -13.023 1 75.5 376 LYS A O 1
ATOM 3008 N N . SER A 1 377 ? -21.594 -28.016 -12.195 1 75.38 377 SER A N 1
ATOM 3009 C CA . SER A 1 377 ? -20.953 -28.75 -13.289 1 75.38 377 SER A CA 1
ATOM 3010 C C . SER A 1 377 ? -21.672 -28.484 -14.609 1 75.38 377 SER A C 1
ATOM 3012 O O . SER A 1 377 ? -22.859 -28.125 -14.625 1 75.38 377 SER A O 1
ATOM 3014 N N . PRO A 1 378 ? -20.922 -28.516 -15.695 1 71.12 378 PRO A N 1
ATOM 3015 C CA . PRO A 1 378 ? -21.547 -28.266 -17 1 71.12 378 PRO A CA 1
ATOM 3016 C C . PRO A 1 378 ? -22.766 -29.141 -17.25 1 71.12 378 PRO A C 1
ATOM 3018 O O . PRO A 1 378 ? -23.672 -28.75 -18 1 71.12 378 PRO A O 1
ATOM 3021 N N . ASP A 1 379 ? -22.781 -30.328 -16.609 1 70.19 379 ASP A N 1
ATOM 3022 C CA . ASP A 1 379 ? -23.922 -31.219 -16.766 1 70.19 379 ASP A CA 1
ATOM 3023 C C . ASP A 1 379 ? -25.078 -30.812 -15.852 1 70.19 379 ASP A C 1
ATOM 3025 O O . ASP A 1 379 ? -26.141 -31.406 -15.883 1 70.19 379 ASP A O 1
ATOM 3029 N N . GLY A 1 380 ? -24.859 -29.844 -15.07 1 68.69 380 GLY A N 1
ATOM 3030 C CA . GLY A 1 380 ? -25.922 -29.328 -14.219 1 68.69 380 GLY A CA 1
ATOM 3031 C C . GLY A 1 380 ? -25.938 -29.938 -12.836 1 68.69 380 GLY A C 1
ATOM 3032 O O . GLY A 1 380 ? -26.656 -29.469 -11.953 1 68.69 380 GLY A O 1
ATOM 3033 N N . THR A 1 381 ? -25.219 -30.969 -12.641 1 71.06 381 THR A N 1
ATOM 3034 C CA . THR A 1 381 ? -25.219 -31.625 -11.344 1 71.06 381 THR A CA 1
ATOM 3035 C C . THR A 1 381 ? -24.344 -30.859 -10.352 1 71.06 381 THR A C 1
ATOM 3037 O O . THR A 1 381 ? -23.297 -30.328 -10.719 1 71.06 381 THR A O 1
ATOM 3040 N N . PRO A 1 382 ? -24.969 -30.781 -9.18 1 74.62 382 PRO A N 1
ATOM 3041 C CA . PRO A 1 382 ? -24.188 -30.047 -8.18 1 74.62 382 PRO A CA 1
ATOM 3042 C C . PRO A 1 382 ? -22.906 -30.766 -7.781 1 74.62 382 PRO A C 1
ATOM 3044 O O . PRO A 1 382 ? -22.891 -32 -7.691 1 74.62 382 PRO A O 1
ATOM 3047 N N . ARG A 1 383 ? -21.906 -29.984 -7.828 1 79.69 383 ARG A N 1
ATOM 3048 C CA . ARG A 1 383 ? -20.625 -30.547 -7.387 1 79.69 383 ARG A CA 1
ATOM 3049 C C . ARG A 1 383 ? -20.656 -30.875 -5.895 1 79.69 383 ARG A C 1
ATOM 3051 O O . ARG A 1 383 ? -21.297 -30.172 -5.113 1 79.69 383 ARG A O 1
ATOM 3058 N N . ARG A 1 384 ? -20.047 -31.891 -5.535 1 85.38 384 ARG A N 1
ATOM 3059 C CA . ARG A 1 384 ? -19.953 -32.281 -4.129 1 85.38 384 ARG A CA 1
ATOM 3060 C C . ARG A 1 384 ? -19.281 -31.188 -3.309 1 85.38 384 ARG A C 1
ATOM 3062 O O . ARG A 1 384 ? -18.375 -30.5 -3.797 1 85.38 384 ARG A O 1
ATOM 3069 N N . LEU A 1 385 ? -19.719 -30.984 -2.158 1 86 385 LEU A N 1
ATOM 3070 C CA . LEU A 1 385 ? -19.234 -29.938 -1.273 1 86 385 LEU A CA 1
ATOM 3071 C C . LEU A 1 385 ? -17.734 -30.078 -1.019 1 86 385 LEU A C 1
ATOM 3073 O O . LEU A 1 385 ? -17.016 -29.078 -0.952 1 86 385 LEU A O 1
ATOM 3077 N N . LYS A 1 386 ? -17.266 -31.281 -0.898 1 87.94 386 LYS A N 1
ATOM 3078 C CA . LYS A 1 386 ? -15.844 -31.5 -0.648 1 87.94 386 LYS A CA 1
ATOM 3079 C C . LYS A 1 386 ? -14.992 -31.047 -1.828 1 87.94 386 LYS A C 1
ATOM 3081 O O . LYS A 1 386 ? -13.93 -30.453 -1.639 1 87.94 386 LYS A O 1
ATOM 3086 N N . VAL A 1 387 ? -15.516 -31.281 -2.955 1 88.31 387 VAL A N 1
ATOM 3087 C CA . VAL A 1 387 ? -14.797 -30.875 -4.156 1 88.31 387 VAL A CA 1
ATOM 3088 C C . VAL A 1 387 ? -14.773 -29.359 -4.266 1 88.31 387 VAL A C 1
ATOM 3090 O O . VAL A 1 387 ? -13.75 -28.766 -4.605 1 88.31 387 VAL A O 1
ATOM 3093 N N . ARG A 1 388 ? -15.867 -28.734 -3.877 1 88.81 388 ARG A N 1
ATOM 3094 C CA . ARG A 1 388 ? -15.945 -27.281 -3.91 1 88.81 388 ARG A CA 1
ATOM 3095 C C . ARG A 1 388 ? -14.938 -26.656 -2.957 1 88.81 388 ARG A C 1
ATOM 3097 O O . ARG A 1 388 ? -14.234 -25.703 -3.322 1 88.81 388 ARG A O 1
ATOM 3104 N N . PHE A 1 389 ? -14.836 -27.203 -1.841 1 88.38 389 PHE A N 1
ATOM 3105 C CA . PHE A 1 389 ? -13.914 -26.672 -0.845 1 88.38 389 PHE A CA 1
ATOM 3106 C C . PHE A 1 389 ? -12.469 -26.938 -1.243 1 88.38 389 PHE A C 1
ATOM 3108 O O . PHE A 1 389 ? -11.586 -26.125 -0.988 1 88.38 389 PHE A O 1
ATOM 3115 N N . GLY A 1 390 ? -12.297 -28.094 -1.804 1 89 390 GLY A N 1
ATOM 3116 C CA . GLY A 1 390 ? -10.961 -28.406 -2.291 1 89 390 GLY A CA 1
ATOM 3117 C C . GLY A 1 390 ? -10.484 -27.453 -3.371 1 89 390 GLY A C 1
ATOM 3118 O O . GLY A 1 390 ? -9.336 -27.016 -3.354 1 89 390 GLY A O 1
ATOM 3119 N N . LEU A 1 391 ? -11.438 -27.156 -4.211 1 90.75 391 LEU A N 1
ATOM 3120 C CA . LEU A 1 391 ? -11.102 -26.219 -5.285 1 90.75 391 LEU A CA 1
ATOM 3121 C C . LEU A 1 391 ? -10.883 -24.812 -4.742 1 90.75 391 LEU A C 1
ATOM 3123 O O . LEU A 1 391 ? -9.992 -24.094 -5.199 1 90.75 391 LEU A O 1
ATOM 3127 N N . PHE A 1 392 ? -11.664 -24.438 -3.783 1 90.25 392 PHE A N 1
ATOM 3128 C CA . PHE A 1 392 ? -11.492 -23.141 -3.127 1 90.25 392 PHE A CA 1
ATOM 3129 C C . PHE A 1 392 ? -10.133 -23.062 -2.445 1 90.25 392 PHE A C 1
ATOM 3131 O O . PHE A 1 392 ? -9.445 -22.047 -2.545 1 90.25 392 PHE A O 1
ATOM 3138 N N . SER A 1 393 ? -9.758 -24.109 -1.828 1 88.62 393 SER A N 1
ATOM 3139 C CA . SER A 1 393 ? -8.469 -24.156 -1.142 1 88.62 393 SER A CA 1
ATOM 3140 C C . SER A 1 393 ? -7.312 -24.094 -2.133 1 88.62 393 SER A C 1
ATOM 3142 O O . SER A 1 393 ? -6.355 -23.344 -1.932 1 88.62 393 SER A O 1
ATOM 3144 N N . LEU A 1 394 ? -7.48 -24.797 -3.188 1 89.5 394 LEU A N 1
ATOM 3145 C CA . LEU A 1 394 ? -6.414 -24.906 -4.18 1 89.5 394 LEU A CA 1
ATOM 3146 C C . LEU A 1 394 ? -6.258 -23.594 -4.949 1 89.5 394 LEU A C 1
ATOM 3148 O O . LEU A 1 394 ? -5.133 -23.156 -5.203 1 89.5 394 LEU A O 1
ATOM 3152 N N . LEU A 1 395 ? -7.316 -22.938 -5.23 1 92.56 395 LEU A N 1
ATOM 3153 C CA . LEU A 1 395 ? -7.266 -21.797 -6.137 1 92.56 395 LEU A CA 1
ATOM 3154 C C . LEU A 1 395 ? -7.18 -20.484 -5.359 1 92.56 395 LEU A C 1
ATOM 3156 O O . LEU A 1 395 ? -6.469 -19.562 -5.766 1 92.56 395 LEU A O 1
ATOM 3160 N N . ALA A 1 396 ? -7.832 -20.406 -4.215 1 90.75 396 ALA A N 1
ATOM 3161 C CA . ALA A 1 396 ? -7.902 -19.125 -3.502 1 90.75 396 ALA A CA 1
ATOM 3162 C C . ALA A 1 396 ? -6.965 -19.125 -2.299 1 90.75 396 ALA A C 1
ATOM 3164 O O . ALA A 1 396 ? -6.105 -18.25 -2.18 1 90.75 396 ALA A O 1
ATOM 3165 N N . ILE A 1 397 ? -7.07 -20.125 -1.468 1 88 397 ILE A N 1
ATOM 3166 C CA . ILE A 1 397 ? -6.309 -20.125 -0.224 1 88 397 ILE A CA 1
ATOM 3167 C C . ILE A 1 397 ? -4.816 -20.219 -0.531 1 88 397 ILE A C 1
ATOM 3169 O O . ILE A 1 397 ? -3.99 -19.625 0.155 1 88 397 ILE A O 1
ATOM 3173 N N . ARG A 1 398 ? -4.488 -21 -1.5 1 89.94 398 ARG A N 1
ATOM 3174 C CA . ARG A 1 398 ? -3.092 -21.109 -1.907 1 89.94 398 ARG A CA 1
ATOM 3175 C C . ARG A 1 398 ? -2.52 -19.75 -2.299 1 89.94 398 ARG A C 1
ATOM 3177 O O . ARG A 1 398 ? -1.426 -19.391 -1.865 1 89.94 398 ARG A O 1
ATOM 3184 N N . GLU A 1 399 ? -3.254 -19 -3.057 1 93.25 399 GLU A N 1
ATOM 3185 C CA . GLU A 1 399 ? -2.814 -17.672 -3.467 1 93.25 399 GLU A CA 1
ATOM 3186 C C . GLU A 1 399 ? -2.699 -16.734 -2.266 1 93.25 399 GLU A C 1
ATOM 3188 O O . GLU A 1 399 ? -1.749 -15.953 -2.17 1 93.25 399 GLU A O 1
ATOM 3193 N N . LEU A 1 400 ? -3.654 -16.859 -1.376 1 91.88 400 LEU A N 1
ATOM 3194 C CA . LEU A 1 400 ? -3.68 -15.992 -0.198 1 91.88 400 LEU A CA 1
ATOM 3195 C C . LEU A 1 400 ? -2.518 -16.312 0.736 1 91.88 400 LEU A C 1
ATOM 3197 O O . LEU A 1 400 ? -2.041 -15.445 1.466 1 91.88 400 LEU A O 1
ATOM 3201 N N . SER A 1 401 ? -2.074 -17.516 0.643 1 91.88 401 SER A N 1
ATOM 3202 C CA . SER A 1 401 ? -0.994 -17.938 1.523 1 91.88 401 SER A CA 1
ATOM 3203 C C . SER A 1 401 ? 0.295 -17.172 1.229 1 91.88 401 SER A C 1
ATOM 3205 O O . SER A 1 401 ? 1.109 -16.953 2.127 1 91.88 401 SER A O 1
ATOM 3207 N N . TYR A 1 402 ? 0.532 -16.75 -0.062 1 94.25 402 TYR A N 1
ATOM 3208 C CA . TYR A 1 402 ? 1.711 -15.953 -0.387 1 94.25 402 TYR A CA 1
ATOM 3209 C C . TYR A 1 402 ? 1.755 -14.68 0.446 1 94.25 402 TYR A C 1
ATOM 3211 O O . TYR A 1 402 ? 2.805 -14.312 0.981 1 94.25 402 TYR A O 1
ATOM 3219 N N . TYR A 1 403 ? 0.601 -14.102 0.619 1 95.06 403 TYR A N 1
ATOM 3220 C CA . TYR A 1 403 ? 0.507 -12.828 1.337 1 95.06 403 TYR A CA 1
ATOM 3221 C C . TYR A 1 403 ? 0.632 -13.047 2.84 1 95.06 403 TYR A C 1
ATOM 3223 O O . TYR A 1 403 ? 1.257 -12.242 3.539 1 95.06 403 TYR A O 1
ATOM 3231 N N . LEU A 1 404 ? 0.063 -14.094 3.297 1 91.75 404 LEU A N 1
ATOM 3232 C CA . LEU A 1 404 ? 0.099 -14.359 4.73 1 91.75 404 LEU A CA 1
ATOM 3233 C C . LEU A 1 404 ? 1.522 -14.648 5.195 1 91.75 404 LEU A C 1
ATOM 3235 O O . LEU A 1 404 ? 1.97 -14.117 6.215 1 91.75 404 LEU A O 1
ATOM 3239 N N . VAL A 1 405 ? 2.215 -15.398 4.414 1 91.5 405 VAL A N 1
ATOM 3240 C CA . VAL A 1 405 ? 3.586 -15.766 4.762 1 91.5 405 VAL A CA 1
ATOM 3241 C C . VAL A 1 405 ? 4.477 -14.523 4.703 1 91.5 405 VAL A C 1
ATOM 3243 O O . VAL A 1 405 ? 5.266 -14.273 5.617 1 91.5 405 VAL A O 1
ATOM 3246 N N . THR A 1 406 ? 4.355 -13.758 3.699 1 95.12 406 THR A N 1
ATOM 3247 C CA . THR A 1 406 ? 5.23 -12.602 3.533 1 95.12 406 THR A CA 1
ATOM 3248 C C . THR A 1 406 ? 4.887 -11.516 4.547 1 95.12 406 THR A C 1
ATOM 3250 O O . THR A 1 406 ? 5.773 -10.812 5.035 1 95.12 406 THR A O 1
ATOM 3253 N N . GLN A 1 407 ? 3.629 -11.352 4.863 1 95.25 407 GLN A N 1
ATOM 3254 C CA . GLN A 1 407 ? 3.246 -10.375 5.879 1 95.25 407 GLN A CA 1
ATOM 3255 C C . GLN A 1 407 ? 3.779 -10.773 7.25 1 95.25 407 GLN A C 1
ATOM 3257 O O . GLN A 1 407 ? 4.219 -9.914 8.023 1 95.25 407 GLN A O 1
ATOM 3262 N N . TYR A 1 408 ? 3.682 -12.047 7.535 1 90.25 408 TYR A N 1
ATOM 3263 C CA . TYR A 1 408 ? 4.262 -12.523 8.789 1 90.25 408 TYR A CA 1
ATOM 3264 C C . TYR A 1 408 ? 5.762 -12.25 8.828 1 90.25 408 TYR A C 1
ATOM 3266 O O . TYR A 1 408 ? 6.297 -11.859 9.867 1 90.25 408 TYR A O 1
ATOM 3274 N N . THR A 1 409 ? 6.375 -12.5 7.734 1 91.19 409 THR A N 1
ATOM 3275 C CA . THR A 1 409 ? 7.805 -12.234 7.641 1 91.19 409 THR A CA 1
ATOM 3276 C C . THR A 1 409 ? 8.094 -10.75 7.879 1 91.19 409 THR A C 1
ATOM 3278 O O . THR A 1 409 ? 9.023 -10.406 8.609 1 91.19 409 THR A O 1
ATOM 3281 N N . CYS A 1 410 ? 7.305 -9.891 7.285 1 94 410 CYS A N 1
ATOM 3282 C CA . CYS A 1 410 ? 7.469 -8.453 7.477 1 94 410 CYS A CA 1
ATOM 3283 C C . CYS A 1 410 ? 7.242 -8.07 8.93 1 94 410 CYS A C 1
ATOM 3285 O O . CYS A 1 410 ? 7.926 -7.188 9.461 1 94 410 CYS A O 1
ATOM 3287 N N . LEU A 1 411 ? 6.27 -8.664 9.523 1 89.56 411 LEU A N 1
ATOM 3288 C CA . LEU A 1 411 ? 5.992 -8.406 10.93 1 89.56 411 LEU A CA 1
ATOM 3289 C C . LEU A 1 411 ? 7.195 -8.766 11.797 1 89.56 411 LEU A C 1
ATOM 3291 O O . LEU A 1 411 ? 7.59 -7.992 12.672 1 89.56 411 LEU A O 1
ATOM 3295 N N . VAL A 1 412 ? 7.801 -9.922 11.523 1 84.62 412 VAL A N 1
ATOM 3296 C CA . VAL A 1 412 ? 8.969 -10.367 12.281 1 84.62 412 VAL A CA 1
ATOM 3297 C C . VAL A 1 412 ? 10.125 -9.398 12.062 1 84.62 412 VAL A C 1
ATOM 3299 O O . VAL A 1 412 ? 10.805 -9.016 13.008 1 84.62 412 VAL A O 1
ATOM 3302 N N . PHE A 1 413 ? 10.336 -8.961 10.852 1 86.81 413 PHE A N 1
ATOM 3303 C CA . PHE A 1 413 ? 11.414 -8.023 10.547 1 86.81 413 PHE A CA 1
ATOM 3304 C C . PHE A 1 413 ? 11.18 -6.688 11.25 1 86.81 413 PHE A C 1
ATOM 3306 O O . PHE A 1 413 ? 12.117 -6.086 11.773 1 86.81 413 PHE A O 1
ATOM 3313 N N . GLY A 1 414 ? 9.93 -6.219 11.164 1 84.56 414 GLY A N 1
ATOM 3314 C CA . GLY A 1 414 ? 9.602 -4.992 11.875 1 84.56 414 GLY A CA 1
ATOM 3315 C C . GLY A 1 414 ? 9.891 -5.066 13.359 1 84.56 414 GLY A C 1
ATOM 3316 O O . GLY A 1 414 ? 10.391 -4.105 13.945 1 84.56 414 GLY A O 1
ATOM 3317 N N . PHE A 1 415 ? 9.609 -6.195 13.867 1 77.31 415 PHE A N 1
ATOM 3318 C CA . PHE A 1 415 ? 9.844 -6.418 15.289 1 77.31 415 PHE A CA 1
ATOM 3319 C C . PHE A 1 415 ? 11.336 -6.453 15.594 1 77.31 415 PHE A C 1
ATOM 3321 O O . PHE A 1 415 ? 11.781 -5.902 16.609 1 77.31 415 PHE A O 1
ATOM 3328 N N . ILE A 1 416 ? 12.117 -7.074 14.758 1 77.69 416 ILE A N 1
ATOM 3329 C CA . ILE A 1 416 ? 13.555 -7.195 14.953 1 77.69 416 ILE A CA 1
ATOM 3330 C C . ILE A 1 416 ? 14.203 -5.812 14.891 1 77.69 416 ILE A C 1
ATOM 3332 O O . ILE A 1 416 ? 15.133 -5.523 15.641 1 77.69 416 ILE A O 1
ATOM 3336 N N . ILE A 1 417 ? 13.688 -4.969 14.164 1 80.12 417 ILE A N 1
ATOM 3337 C CA . ILE A 1 417 ? 14.273 -3.648 13.961 1 80.12 417 ILE A CA 1
ATOM 3338 C C . ILE A 1 417 ? 13.961 -2.758 15.164 1 80.12 417 ILE A C 1
ATOM 3340 O O . ILE A 1 417 ? 14.828 -2.037 15.656 1 80.12 417 ILE A O 1
ATOM 3344 N N . THR A 1 418 ? 12.812 -2.662 15.672 1 76.31 418 THR A N 1
ATOM 3345 C CA . THR A 1 418 ? 12.398 -1.673 16.656 1 76.31 418 THR A CA 1
ATOM 3346 C C . THR A 1 418 ? 12.414 -2.271 18.062 1 76.31 418 THR A C 1
ATOM 3348 O O . THR A 1 418 ? 12.578 -1.55 19.047 1 76.31 418 THR A O 1
ATOM 3351 N N . LYS A 1 419 ? 11.992 -3.475 18.172 1 65.69 419 LYS A N 1
ATOM 3352 C CA . LYS A 1 419 ? 11.75 -3.994 19.516 1 65.69 419 LYS A CA 1
ATOM 3353 C C . LYS A 1 419 ? 12.773 -5.062 19.891 1 65.69 419 LYS A C 1
ATOM 3355 O O . LYS A 1 419 ? 12.43 -6.066 20.531 1 65.69 419 LYS A O 1
ATOM 3360 N N . TRP A 1 420 ? 13.969 -4.84 19.203 1 58.16 420 TRP A N 1
ATOM 3361 C CA . TRP A 1 420 ? 14.977 -5.848 19.516 1 58.16 420 TRP A CA 1
ATOM 3362 C C . TRP A 1 420 ? 15.18 -5.953 21.031 1 58.16 420 TRP A C 1
ATOM 3364 O O . TRP A 1 420 ? 15.453 -4.953 21.688 1 58.16 420 TRP A O 1
ATOM 3374 N N . PRO A 1 421 ? 14.609 -7.047 21.562 1 52.97 421 PRO A N 1
ATOM 3375 C CA . PRO A 1 421 ? 14.633 -7.152 23.031 1 52.97 421 PRO A CA 1
ATOM 3376 C C . PRO A 1 421 ? 16.031 -6.973 23.609 1 52.97 421 PRO A C 1
ATOM 3378 O O . PRO A 1 421 ? 17.016 -7.465 23.047 1 52.97 421 PRO A O 1
ATOM 3381 N N . ALA A 1 422 ? 16.188 -5.941 24.344 1 54.44 422 ALA A N 1
ATOM 3382 C CA . ALA A 1 422 ? 17.422 -5.836 25.141 1 54.44 422 ALA A CA 1
ATOM 3383 C C . ALA A 1 422 ? 17.688 -7.129 25.906 1 54.44 422 ALA A C 1
ATOM 3385 O O . ALA A 1 422 ? 18.844 -7.48 26.156 1 54.44 422 ALA A O 1
ATOM 3386 N N . ASN A 1 423 ? 16.562 -7.879 26.344 1 54.94 423 ASN A N 1
ATOM 3387 C CA . ASN A 1 423 ? 16.688 -9.117 27.109 1 54.94 423 ASN A CA 1
ATOM 3388 C C . ASN A 1 423 ? 15.867 -10.242 26.484 1 54.94 423 ASN A C 1
ATOM 3390 O O . ASN A 1 423 ? 14.742 -10.023 26.031 1 54.94 423 ASN A O 1
ATOM 3394 N N . PRO A 1 424 ? 16.484 -11.297 26.047 1 54.31 424 PRO A N 1
ATOM 3395 C CA . PRO A 1 424 ? 15.828 -12.461 25.453 1 54.31 424 PRO A CA 1
ATOM 3396 C C . PRO A 1 424 ? 14.5 -12.797 26.125 1 54.31 424 PRO A C 1
ATOM 3398 O O . PRO A 1 424 ? 13.578 -13.289 25.469 1 54.31 424 PRO A O 1
ATOM 3401 N N . VAL A 1 425 ? 14.43 -12.562 27.391 1 56.19 425 VAL A N 1
ATOM 3402 C CA . VAL A 1 425 ? 13.203 -12.891 28.125 1 56.19 425 VAL A CA 1
ATOM 3403 C C . VAL A 1 425 ? 12.055 -12.008 27.625 1 56.19 425 VAL A C 1
ATOM 3405 O O . VAL A 1 425 ? 10.93 -12.484 27.469 1 56.19 425 VAL A O 1
ATOM 3408 N N . GLN A 1 426 ? 12.359 -10.852 27.375 1 56.88 426 GLN A N 1
ATOM 3409 C CA . GLN A 1 426 ? 11.328 -9.93 26.938 1 56.88 426 GLN A CA 1
ATOM 3410 C C . GLN A 1 426 ? 10.867 -10.25 25.516 1 56.88 426 GLN A C 1
ATOM 3412 O O . GLN A 1 426 ? 9.695 -10.062 25.172 1 56.88 426 GLN A O 1
ATOM 3417 N N . PHE A 1 427 ? 11.758 -10.797 24.828 1 55.28 427 PHE A N 1
ATOM 3418 C CA . PHE A 1 427 ? 11.43 -11.25 23.484 1 55.28 427 PHE A CA 1
ATOM 3419 C C . PHE A 1 427 ? 10.398 -12.367 23.531 1 55.28 427 PHE A C 1
ATOM 3421 O O . PHE A 1 427 ? 9.414 -12.336 22.797 1 55.28 427 PHE A O 1
ATOM 3428 N N . VAL A 1 428 ? 10.75 -13.312 24.359 1 57.97 428 VAL A N 1
ATOM 3429 C CA . VAL A 1 428 ? 9.867 -14.469 24.5 1 57.97 428 VAL A CA 1
ATOM 3430 C C . VAL A 1 428 ? 8.5 -14.008 25.016 1 57.97 428 VAL A C 1
ATOM 3432 O O . VAL A 1 428 ? 7.465 -14.508 24.578 1 57.97 428 VAL A O 1
ATOM 3435 N N . LYS A 1 429 ? 8.531 -13.07 25.828 1 59.56 429 LYS A N 1
ATOM 3436 C CA . LYS A 1 429 ? 7.273 -12.57 26.375 1 59.56 429 LYS A CA 1
ATOM 3437 C C . LYS A 1 429 ? 6.469 -11.82 25.312 1 59.56 429 LYS A C 1
ATOM 3439 O O . LYS A 1 429 ? 5.238 -11.898 25.281 1 59.56 429 LYS A O 1
ATOM 3444 N N . LEU A 1 430 ? 7.062 -11.109 24.656 1 55.28 430 LEU A N 1
ATOM 3445 C CA . LEU A 1 430 ? 6.395 -10.305 23.641 1 55.28 430 LEU A CA 1
ATOM 3446 C C . LEU A 1 430 ? 5.738 -11.188 22.594 1 55.28 430 LEU A C 1
ATOM 3448 O O . LEU A 1 430 ? 4.609 -10.93 22.172 1 55.28 430 LEU A O 1
ATOM 3452 N N . ILE A 1 431 ? 6.465 -12.094 22.062 1 55.78 431 ILE A N 1
ATOM 3453 C CA . ILE A 1 431 ? 5.984 -12.953 20.984 1 55.78 431 ILE A CA 1
ATOM 3454 C C . ILE A 1 431 ? 4.91 -13.898 21.516 1 55.78 431 ILE A C 1
ATOM 3456 O O . ILE A 1 431 ? 3.902 -14.141 20.859 1 55.78 431 ILE A O 1
ATOM 3460 N N . TRP A 1 432 ? 5.137 -14.539 22.656 1 57.03 432 TRP A N 1
ATOM 3461 C CA . TRP A 1 432 ? 4.309 -15.641 23.125 1 57.03 432 TRP A CA 1
ATOM 3462 C C . TRP A 1 432 ? 3.238 -15.148 24.094 1 57.03 432 TRP A C 1
ATOM 3464 O O . TRP A 1 432 ? 2.135 -15.695 24.141 1 57.03 432 TRP A O 1
ATOM 3474 N N . PHE A 1 433 ? 3.592 -14.109 24.812 1 54.22 433 PHE A N 1
ATOM 3475 C CA . PHE A 1 433 ? 2.701 -13.945 25.953 1 54.22 433 PHE A CA 1
ATOM 3476 C C . PHE A 1 433 ? 1.536 -13.023 25.594 1 54.22 433 PHE A C 1
ATOM 3478 O O . PHE A 1 433 ? 0.598 -12.875 26.375 1 54.22 433 PHE A O 1
ATOM 3485 N N . THR A 1 434 ? 1.678 -12.273 24.531 1 54.97 434 THR A N 1
ATOM 3486 C CA . THR A 1 434 ? 0.47 -11.469 24.391 1 54.97 434 THR A CA 1
ATOM 3487 C C . THR A 1 434 ? -0.746 -12.359 24.141 1 54.97 434 THR A C 1
ATOM 3489 O O . THR A 1 434 ? -1.829 -12.094 24.672 1 54.97 434 THR A O 1
ATOM 3492 N N . PHE A 1 435 ? -0.593 -13.414 23.391 1 61.47 435 PHE A N 1
ATOM 3493 C CA . PHE A 1 435 ? -1.669 -14.383 23.188 1 61.47 435 PHE A CA 1
ATOM 3494 C C . PHE A 1 435 ? -1.18 -15.797 23.453 1 61.47 435 PHE A C 1
ATOM 3496 O O . PHE A 1 435 ? -0.62 -16.438 22.562 1 61.47 435 PHE A O 1
ATOM 3503 N N . PRO A 1 436 ? -1.352 -16.297 24.609 1 64.56 436 PRO A N 1
ATOM 3504 C CA . PRO A 1 436 ? -0.842 -17.609 24.984 1 64.56 436 PRO A CA 1
ATOM 3505 C C . PRO A 1 436 ? -1.231 -18.703 24 1 64.56 436 PRO A C 1
ATOM 3507 O O . PRO A 1 436 ? -0.472 -19.656 23.781 1 64.56 436 PRO A O 1
ATOM 3510 N N . VAL A 1 437 ? -2.4 -18.531 23.375 1 67.38 437 VAL A N 1
ATOM 3511 C CA . VAL A 1 437 ? -2.865 -19.531 22.422 1 67.38 437 VAL A CA 1
ATOM 3512 C C . VAL A 1 437 ? -1.931 -19.578 21.219 1 67.38 437 VAL A C 1
ATOM 3514 O O . VAL A 1 437 ? -1.802 -20.609 20.562 1 67.38 437 VAL A O 1
ATOM 3517 N N . SER A 1 438 ? -1.204 -18.5 21.062 1 69.31 438 SER A N 1
ATOM 3518 C CA . SER A 1 438 ? -0.313 -18.422 19.906 1 69.31 438 SER A CA 1
ATOM 3519 C C . SER A 1 438 ? 0.876 -19.375 20.062 1 69.31 438 SER A C 1
ATOM 3521 O O . SER A 1 438 ? 1.41 -19.875 19.078 1 69.31 438 SER A O 1
ATOM 3523 N N . VAL A 1 439 ? 1.156 -19.719 21.25 1 70.69 439 VAL A N 1
ATOM 3524 C CA . VAL A 1 439 ? 2.258 -20.641 21.5 1 70.69 439 VAL A CA 1
ATOM 3525 C C . VAL A 1 439 ? 1.864 -22.047 21.062 1 70.69 439 VAL A C 1
ATOM 3527 O O . VAL A 1 439 ? 2.662 -22.766 20.453 1 70.69 439 VAL A O 1
ATOM 3530 N N . TRP A 1 440 ? 0.672 -22.312 21.312 1 73.31 440 TRP A N 1
ATOM 3531 C CA . TRP A 1 440 ? 0.192 -23.625 20.938 1 73.31 440 TRP A CA 1
ATOM 3532 C C . TRP A 1 440 ? 0.114 -23.781 19.422 1 73.31 440 TRP A C 1
ATOM 3534 O O . TRP A 1 440 ? 0.434 -24.828 18.875 1 73.31 440 TRP A O 1
ATOM 3544 N N . PHE A 1 441 ? -0.252 -22.703 18.812 1 74.25 441 PHE A N 1
ATOM 3545 C CA . PHE A 1 441 ? -0.289 -22.75 17.359 1 74.25 441 PHE A CA 1
ATOM 3546 C C . PHE A 1 441 ? 1.105 -22.969 16.797 1 74.25 441 PHE A C 1
ATOM 3548 O O . PHE A 1 441 ? 1.274 -23.734 15.836 1 74.25 441 PHE A O 1
ATOM 3555 N N . PHE A 1 442 ? 1.996 -22.453 17.438 1 75.25 442 PHE A N 1
ATOM 3556 C CA . PHE A 1 442 ? 3.371 -22.578 16.969 1 75.25 442 PHE A CA 1
ATOM 3557 C C . PHE A 1 442 ? 3.887 -24 17.188 1 75.25 442 PHE A C 1
ATOM 3559 O O . PHE A 1 442 ? 4.469 -24.594 16.281 1 75.25 442 PHE A O 1
ATOM 3566 N N . ILE A 1 443 ? 3.572 -24.547 18.328 1 78.69 443 ILE A N 1
ATOM 3567 C CA . ILE A 1 443 ? 4.035 -25.891 18.688 1 78.69 443 ILE A CA 1
ATOM 3568 C C . ILE A 1 443 ? 3.381 -26.922 17.766 1 78.69 443 ILE A C 1
ATOM 3570 O O . ILE A 1 443 ? 4.051 -27.812 17.234 1 78.69 443 ILE A O 1
ATOM 3574 N N . ILE A 1 444 ? 2.174 -26.672 17.531 1 80.75 444 ILE A N 1
ATOM 3575 C CA . ILE A 1 444 ? 1.443 -27.625 16.703 1 80.75 444 ILE A CA 1
ATOM 3576 C C . ILE A 1 444 ? 1.94 -27.531 15.258 1 80.75 444 ILE A C 1
ATOM 3578 O O . ILE A 1 444 ? 2.039 -28.547 14.562 1 80.75 444 ILE A O 1
ATOM 3582 N N . THR A 1 445 ? 2.287 -26.375 14.867 1 81.12 445 THR A N 1
ATOM 3583 C CA . THR A 1 445 ? 2.807 -26.203 13.516 1 81.12 445 THR A CA 1
ATOM 3584 C C . THR A 1 445 ? 4.125 -26.953 13.344 1 81.12 445 THR A C 1
ATOM 3586 O O . THR A 1 445 ? 4.336 -27.625 12.328 1 81.12 445 THR A O 1
ATOM 3589 N N . ILE A 1 446 ? 4.902 -26.906 14.336 1 81.06 446 ILE A N 1
ATOM 3590 C CA . ILE A 1 446 ? 6.184 -27.609 14.273 1 81.06 446 ILE A CA 1
ATOM 3591 C C . ILE A 1 446 ? 5.949 -29.109 14.305 1 81.06 446 ILE A C 1
ATOM 3593 O O . ILE A 1 446 ? 6.586 -29.859 13.555 1 81.06 446 ILE A O 1
ATOM 3597 N N . ALA A 1 447 ? 5.016 -29.484 15.117 1 84.06 447 ALA A N 1
ATOM 3598 C CA . ALA A 1 447 ? 4.68 -30.906 15.203 1 84.06 447 ALA A CA 1
ATOM 3599 C C . ALA A 1 447 ? 4.145 -31.422 13.875 1 84.06 447 ALA A C 1
ATOM 3601 O O . ALA A 1 447 ? 4.488 -32.531 13.445 1 84.06 447 ALA A O 1
ATOM 3602 N N . CYS A 1 448 ? 3.406 -30.625 13.242 1 84.44 448 CYS A N 1
ATOM 3603 C CA . CYS A 1 448 ? 2.844 -31.016 11.953 1 84.44 448 CYS A CA 1
ATOM 3604 C C . CYS A 1 448 ? 3.934 -31.109 10.891 1 84.44 448 CYS A C 1
ATOM 3606 O O . CYS A 1 448 ? 3.906 -32.031 10.055 1 84.44 448 CYS A O 1
ATOM 3608 N N . LEU A 1 449 ? 4.816 -30.234 10.977 1 82.44 449 LEU A N 1
ATOM 3609 C CA . LEU A 1 449 ? 5.922 -30.281 10.023 1 82.44 449 LEU A CA 1
ATOM 3610 C C . LEU A 1 449 ? 6.746 -31.562 10.211 1 82.44 449 LEU A C 1
ATOM 3612 O O . LEU A 1 449 ? 7.062 -32.25 9.234 1 82.44 449 LEU A O 1
ATOM 3616 N N . VAL A 1 450 ? 6.973 -31.922 11.422 1 84.19 450 VAL A N 1
ATOM 3617 C CA . VAL A 1 450 ? 7.766 -33.094 11.727 1 84.19 450 VAL A CA 1
ATOM 3618 C C . VAL A 1 450 ? 7.008 -34.375 11.297 1 84.19 450 VAL A C 1
ATOM 3620 O O . VAL A 1 450 ? 7.59 -35.281 10.695 1 84.19 450 VAL A O 1
ATOM 3623 N N . ALA A 1 451 ? 5.773 -34.312 11.547 1 86.75 451 ALA A N 1
ATOM 3624 C CA . ALA A 1 451 ? 4.957 -35.469 11.164 1 86.75 451 ALA A CA 1
ATOM 3625 C C . ALA A 1 451 ? 4.934 -35.656 9.656 1 86.75 451 ALA A C 1
ATOM 3627 O O . ALA A 1 451 ? 5.09 -36.781 9.156 1 86.75 451 ALA A O 1
ATOM 3628 N N . THR A 1 452 ? 4.797 -34.594 8.977 1 86.44 452 THR A N 1
ATOM 3629 C CA . THR A 1 452 ? 4.746 -34.688 7.516 1 86.44 452 THR A CA 1
ATOM 3630 C C . THR A 1 452 ? 6.086 -35.125 6.953 1 86.44 452 THR A C 1
ATOM 3632 O O . THR A 1 452 ? 6.129 -35.938 6.027 1 86.44 452 THR A O 1
ATOM 3635 N N . LEU A 1 453 ? 7.098 -34.656 7.535 1 86.12 453 LEU A N 1
ATOM 3636 C CA . LEU A 1 453 ? 8.422 -35.031 7.055 1 86.12 453 LEU A CA 1
ATOM 3637 C C . LEU A 1 453 ? 8.734 -36.5 7.414 1 86.12 453 LEU A C 1
ATOM 3639 O O . LEU A 1 453 ? 9.422 -37.188 6.66 1 86.12 453 LEU A O 1
ATOM 3643 N N . TRP A 1 454 ? 8.195 -36.938 8.461 1 88.19 454 TRP A N 1
ATOM 3644 C CA . TRP A 1 454 ? 8.352 -38.344 8.836 1 88.19 454 TRP A CA 1
ATOM 3645 C C . TRP A 1 454 ? 7.656 -39.25 7.828 1 88.19 454 TRP A C 1
ATOM 3647 O O . TRP A 1 454 ? 8.219 -40.25 7.406 1 88.19 454 TRP A O 1
ATOM 3657 N N . ILE A 1 455 ? 6.578 -38.875 7.461 1 88.56 455 ILE A N 1
ATOM 3658 C CA . ILE A 1 455 ? 5.836 -39.656 6.48 1 88.56 455 ILE A CA 1
ATOM 3659 C C . ILE A 1 455 ? 6.547 -39.594 5.129 1 88.56 455 ILE A C 1
ATOM 3661 O O . ILE A 1 455 ? 6.656 -40.594 4.43 1 88.56 455 ILE A O 1
ATOM 3665 N N . THR A 1 456 ? 7.062 -38.438 4.828 1 88.75 456 THR A N 1
ATOM 3666 C CA . THR A 1 456 ? 7.805 -38.312 3.58 1 88.75 456 THR A CA 1
ATOM 3667 C C . THR A 1 456 ? 9.055 -39.156 3.588 1 88.75 456 THR A C 1
ATOM 3669 O O . THR A 1 456 ? 9.414 -39.75 2.568 1 88.75 456 THR A O 1
ATOM 3672 N N . ALA A 1 457 ? 9.648 -39.25 4.727 1 89.75 457 ALA A N 1
ATOM 3673 C CA . ALA A 1 457 ? 10.852 -40.062 4.855 1 89.75 457 ALA A CA 1
ATOM 3674 C C . ALA A 1 457 ? 10.555 -41.562 4.605 1 89.75 457 ALA A C 1
ATOM 3676 O O . ALA A 1 457 ? 11.398 -42.281 4.09 1 89.75 457 ALA A O 1
ATOM 3677 N N . ARG A 1 458 ? 9.367 -41.938 4.879 1 86.75 458 ARG A N 1
ATOM 3678 C CA . ARG A 1 458 ? 8.984 -43.344 4.715 1 86.75 458 ARG A CA 1
ATOM 3679 C C . ARG A 1 458 ? 8.688 -43.656 3.256 1 86.75 458 ARG A C 1
ATOM 3681 O O . ARG A 1 458 ? 8.773 -44.812 2.84 1 86.75 458 ARG A O 1
ATOM 3688 N N . VAL A 1 459 ? 8.32 -42.656 2.533 1 87.19 459 VAL A N 1
ATOM 3689 C CA . VAL A 1 459 ? 7.93 -42.906 1.15 1 87.19 459 VAL A CA 1
ATOM 3690 C C . VAL A 1 459 ? 8.93 -42.25 0.203 1 87.19 459 VAL A C 1
ATOM 3692 O O . VAL A 1 459 ? 8.664 -42.094 -0.991 1 87.19 459 VAL A O 1
ATOM 3695 N N . ARG A 1 460 ? 10.078 -41.938 0.641 1 87.69 460 ARG A N 1
ATOM 3696 C CA . ARG A 1 460 ? 11.062 -41.188 -0.135 1 87.69 460 ARG A CA 1
ATOM 3697 C C . ARG A 1 460 ? 11.578 -42.031 -1.306 1 87.69 460 ARG A C 1
ATOM 3699 O O . ARG A 1 460 ? 11.547 -43.25 -1.255 1 87.69 460 ARG A O 1
ATOM 3706 N N . SER A 1 461 ? 11.977 -41.344 -2.305 1 91.44 461 SER A N 1
ATOM 3707 C CA . SER A 1 461 ? 12.547 -41.969 -3.482 1 91.44 461 SER A CA 1
ATOM 3708 C C . SER A 1 461 ? 13.961 -42.469 -3.207 1 91.44 461 SER A C 1
ATOM 3710 O O . SER A 1 461 ? 14.539 -42.188 -2.158 1 91.44 461 SER A O 1
ATOM 3712 N N . GLU A 1 462 ? 14.422 -43.25 -4.156 1 91.56 462 GLU A N 1
ATOM 3713 C CA . GLU A 1 462 ? 15.766 -43.812 -4.016 1 91.56 462 GLU A CA 1
ATOM 3714 C C . GLU A 1 462 ? 16.828 -42.719 -4.098 1 91.56 462 GLU A C 1
ATOM 3716 O O . GLU A 1 462 ? 17.984 -42.969 -3.729 1 91.56 462 GLU A O 1
ATOM 3721 N N . PHE A 1 463 ? 16.453 -41.531 -4.461 1 94.12 463 PHE A N 1
ATOM 3722 C CA . PHE A 1 463 ? 17.438 -40.5 -4.664 1 94.12 463 PHE A CA 1
ATOM 3723 C C . PHE A 1 463 ? 17.438 -39.531 -3.486 1 94.12 463 PHE A C 1
ATOM 3725 O O . PHE A 1 463 ? 18.234 -38.594 -3.457 1 94.12 463 PHE A O 1
ATOM 3732 N N . VAL A 1 464 ? 16.594 -39.719 -2.512 1 94.88 464 VAL A N 1
ATOM 3733 C CA . VAL A 1 464 ? 16.484 -38.844 -1.351 1 94.88 464 VAL A CA 1
ATOM 3734 C C . VAL A 1 464 ? 16.922 -39.594 -0.094 1 94.88 464 VAL A C 1
ATOM 3736 O O . VAL A 1 464 ? 16.438 -40.719 0.17 1 94.88 464 VAL A O 1
ATOM 3739 N N . ASN A 1 465 ? 17.891 -39.062 0.683 1 94.19 465 ASN A N 1
ATOM 3740 C CA . ASN A 1 465 ? 18.328 -39.656 1.934 1 94.19 465 ASN A CA 1
ATOM 3741 C C . ASN A 1 465 ? 17.844 -38.875 3.145 1 94.19 465 ASN A C 1
ATOM 3743 O O . ASN A 1 465 ? 17.219 -37.812 2.994 1 94.19 465 ASN A O 1
ATOM 3747 N N . LEU A 1 466 ? 18.109 -39.375 4.301 1 93.19 466 LEU A N 1
ATOM 3748 C CA . LEU A 1 466 ? 17.594 -38.781 5.531 1 93.19 466 LEU A CA 1
ATOM 3749 C C . LEU A 1 466 ? 18.281 -37.469 5.816 1 93.19 466 LEU A C 1
ATOM 3751 O O . LEU A 1 466 ? 17.672 -36.531 6.379 1 93.19 466 LEU A O 1
ATOM 3755 N N . ARG A 1 467 ? 19.484 -37.312 5.383 1 93.31 467 ARG A N 1
ATOM 3756 C CA . ARG A 1 467 ? 20.203 -36.062 5.574 1 93.31 467 ARG A CA 1
ATOM 3757 C C . ARG A 1 467 ? 19.578 -34.938 4.762 1 93.31 467 ARG A C 1
ATOM 3759 O O . ARG A 1 467 ? 19.516 -33.812 5.219 1 93.31 467 ARG A O 1
ATOM 3766 N N . MET A 1 468 ? 19.125 -35.312 3.57 1 94.81 468 MET A N 1
ATOM 3767 C CA . MET A 1 468 ? 18.484 -34.312 2.719 1 94.81 468 MET A CA 1
ATOM 3768 C C . MET A 1 468 ? 17.172 -33.875 3.328 1 94.81 468 MET A C 1
ATOM 3770 O O . MET A 1 468 ? 16.828 -32.688 3.258 1 94.81 468 MET A O 1
ATOM 3774 N N . ILE A 1 469 ? 16.484 -34.75 3.98 1 93.44 469 ILE A N 1
ATOM 3775 C CA . ILE A 1 469 ? 15.211 -34.406 4.609 1 93.44 469 ILE A CA 1
ATOM 3776 C C . ILE A 1 469 ? 15.453 -33.5 5.812 1 93.44 469 ILE A C 1
ATOM 3778 O O . ILE A 1 469 ? 14.719 -32.531 6.02 1 93.44 469 ILE A O 1
ATOM 3782 N N . ALA A 1 470 ? 16.5 -33.812 6.551 1 90.62 470 ALA A N 1
ATOM 3783 C CA . ALA A 1 470 ? 16.859 -32.969 7.688 1 90.62 470 ALA A CA 1
ATOM 3784 C C . ALA A 1 470 ? 17.25 -31.562 7.23 1 90.62 470 ALA A C 1
ATOM 3786 O O . ALA A 1 470 ? 16.812 -30.562 7.828 1 90.62 470 ALA A O 1
ATOM 3787 N N . MET A 1 471 ? 18 -31.531 6.223 1 92.19 471 MET A N 1
ATOM 3788 C CA . MET A 1 471 ? 18.406 -30.25 5.672 1 92.19 471 MET A CA 1
ATOM 3789 C C . MET A 1 471 ? 17.188 -29.469 5.164 1 92.19 471 MET A C 1
ATOM 3791 O O . MET A 1 471 ? 17.094 -28.266 5.375 1 92.19 471 MET A O 1
ATOM 3795 N N . PHE A 1 472 ? 16.297 -30.094 4.508 1 92.31 472 PHE A N 1
ATOM 3796 C CA . PHE A 1 472 ? 15.07 -29.484 4.023 1 92.31 472 PHE A CA 1
ATOM 3797 C C . PHE A 1 472 ? 14.266 -28.891 5.18 1 92.31 472 PHE A C 1
ATOM 3799 O O . PHE A 1 472 ? 13.75 -27.781 5.086 1 92.31 472 PHE A O 1
ATOM 3806 N N . SER A 1 473 ? 14.266 -29.609 6.273 1 87.94 473 SER A N 1
ATOM 3807 C CA . SER A 1 473 ? 13.5 -29.172 7.434 1 87.94 473 SER A CA 1
ATOM 3808 C C . SER A 1 473 ? 14.078 -27.891 8.023 1 87.94 473 SER A C 1
ATOM 3810 O O . SER A 1 473 ? 13.336 -26.984 8.398 1 87.94 473 SER A O 1
ATOM 3812 N N . VAL A 1 474 ? 15.367 -27.781 8.047 1 86.75 474 VAL A N 1
ATOM 3813 C CA . VAL A 1 474 ? 16.031 -26.625 8.633 1 86.75 474 VAL A CA 1
ATOM 3814 C C . VAL A 1 474 ? 15.891 -25.422 7.699 1 86.75 474 VAL A C 1
ATOM 3816 O O . VAL A 1 474 ? 15.656 -24.297 8.156 1 86.75 474 VAL A O 1
ATOM 3819 N N . LEU A 1 475 ? 15.875 -25.656 6.422 1 91 475 LEU A N 1
ATOM 3820 C CA . LEU A 1 475 ? 15.891 -24.562 5.461 1 91 475 LEU A CA 1
ATOM 3821 C C . LEU A 1 475 ? 14.484 -24.234 4.988 1 91 475 LEU A C 1
ATOM 3823 O O . LEU A 1 475 ? 14.281 -23.281 4.238 1 91 475 LEU A O 1
ATOM 3827 N N . TYR A 1 476 ? 13.562 -24.938 5.484 1 88.94 476 TYR A N 1
ATOM 3828 C CA . TYR A 1 476 ? 12.203 -24.859 4.961 1 88.94 476 TYR A CA 1
ATOM 3829 C C . TYR A 1 476 ? 11.617 -23.469 5.188 1 88.94 476 TYR A C 1
ATOM 3831 O O . TYR A 1 476 ? 10.969 -22.906 4.297 1 88.94 476 TYR A O 1
ATOM 3839 N N . PRO A 1 477 ? 11.852 -22.828 6.363 1 85.25 477 PRO A N 1
ATOM 3840 C CA . PRO A 1 477 ? 11.281 -21.484 6.555 1 85.25 477 PRO A CA 1
ATOM 3841 C C . PRO A 1 477 ? 11.781 -20.484 5.527 1 85.25 477 PRO A C 1
ATOM 3843 O O . PRO A 1 477 ? 11.008 -19.656 5.035 1 85.25 477 PRO A O 1
ATOM 3846 N N . PHE A 1 478 ? 13 -20.547 5.172 1 90.62 478 PHE A N 1
ATOM 3847 C CA . PHE A 1 478 ? 13.562 -19.641 4.176 1 90.62 478 PHE A CA 1
ATOM 3848 C C . PHE A 1 478 ? 13.047 -19.984 2.783 1 90.62 478 PHE A C 1
ATOM 3850 O O . PHE A 1 478 ? 12.773 -19.078 1.978 1 90.62 478 PHE A O 1
ATOM 3857 N N . TYR A 1 479 ? 12.898 -21.281 2.609 1 92.44 479 TYR A N 1
ATOM 3858 C CA . TYR A 1 479 ? 12.367 -21.75 1.338 1 92.44 479 TYR A CA 1
ATOM 3859 C C . TYR A 1 479 ? 10.914 -21.328 1.155 1 92.44 479 TYR A C 1
ATOM 3861 O O . TYR A 1 479 ? 10.508 -20.953 0.055 1 92.44 479 TYR A O 1
ATOM 3869 N N . LEU A 1 480 ? 10.242 -21.312 2.215 1 90.38 480 LEU A N 1
ATOM 3870 C CA . LEU A 1 480 ? 8.836 -20.922 2.203 1 90.38 480 LEU A CA 1
ATOM 3871 C C . LEU A 1 480 ? 8.688 -19.453 1.863 1 90.38 480 LEU A C 1
ATOM 3873 O O . LEU A 1 480 ? 7.824 -19.078 1.062 1 90.38 480 LEU A O 1
ATOM 3877 N N . VAL A 1 481 ? 9.508 -18.625 2.447 1 93.19 481 VAL A N 1
ATOM 3878 C CA . VAL A 1 481 ? 9.469 -17.188 2.197 1 93.19 481 VAL A CA 1
ATOM 3879 C C . VAL A 1 481 ? 9.852 -16.906 0.747 1 93.19 481 VAL A C 1
ATOM 3881 O O . VAL A 1 481 ? 9.234 -16.062 0.088 1 93.19 481 VAL A O 1
ATOM 3884 N N . LEU A 1 482 ? 10.812 -17.594 0.284 1 95.12 482 LEU A N 1
ATOM 3885 C CA . LEU A 1 482 ? 11.242 -17.422 -1.101 1 95.12 482 LEU A CA 1
ATOM 3886 C C . LEU A 1 482 ? 10.117 -17.781 -2.064 1 95.12 482 LEU A C 1
ATOM 3888 O O . LEU A 1 482 ? 9.828 -17.031 -2.996 1 95.12 482 LEU A O 1
ATOM 3892 N N . ASN A 1 483 ? 9.492 -18.906 -1.786 1 95.25 483 ASN A N 1
ATOM 3893 C CA . ASN A 1 483 ? 8.398 -19.328 -2.646 1 95.25 483 ASN A CA 1
ATOM 3894 C C . ASN A 1 483 ? 7.227 -18.344 -2.594 1 95.25 483 ASN A C 1
ATOM 3896 O O . ASN A 1 483 ? 6.598 -18.078 -3.617 1 95.25 483 ASN A O 1
ATOM 3900 N N . ALA A 1 484 ? 6.977 -17.875 -1.445 1 95.75 484 ALA A N 1
ATOM 3901 C CA . ALA A 1 484 ? 5.895 -16.906 -1.303 1 95.75 484 ALA A CA 1
ATOM 3902 C C . ALA A 1 484 ? 6.215 -15.617 -2.049 1 95.75 484 ALA A C 1
ATOM 3904 O O . ALA A 1 484 ? 5.332 -15.008 -2.66 1 95.75 484 ALA A O 1
ATOM 3905 N N . THR A 1 485 ? 7.445 -15.172 -1.979 1 96.81 485 THR A N 1
ATOM 3906 C CA . THR A 1 485 ? 7.875 -13.977 -2.697 1 96.81 485 THR A CA 1
ATOM 3907 C C . THR A 1 485 ? 7.738 -14.172 -4.203 1 96.81 485 THR A C 1
ATOM 3909 O O . THR A 1 485 ? 7.289 -13.273 -4.918 1 96.81 485 THR A O 1
ATOM 3912 N N . ILE A 1 486 ? 8.086 -15.375 -4.641 1 96.56 486 ILE A N 1
ATOM 3913 C CA . ILE A 1 486 ? 7.938 -15.703 -6.055 1 96.56 486 ILE A CA 1
ATOM 3914 C C . ILE A 1 486 ? 6.461 -15.672 -6.438 1 96.56 486 ILE A C 1
ATOM 3916 O O . ILE A 1 486 ? 6.102 -15.203 -7.52 1 96.56 486 ILE A O 1
ATOM 3920 N N . GLY A 1 487 ? 5.664 -16.172 -5.547 1 96.81 487 GLY A N 1
ATOM 3921 C CA . GLY A 1 487 ? 4.23 -16.109 -5.773 1 96.81 487 GLY A CA 1
ATOM 3922 C C . GLY A 1 487 ? 3.717 -14.695 -5.934 1 96.81 487 GLY A C 1
ATOM 3923 O O . GLY A 1 487 ? 2.918 -14.414 -6.832 1 96.81 487 GLY A O 1
ATOM 3924 N N . LEU A 1 488 ? 4.219 -13.812 -5.102 1 96.31 488 LEU A N 1
ATOM 3925 C CA . LEU A 1 488 ? 3.828 -12.406 -5.199 1 96.31 488 LEU A CA 1
ATOM 3926 C C . LEU A 1 488 ? 4.281 -11.812 -6.531 1 96.31 488 LEU A C 1
ATOM 3928 O O . LEU A 1 488 ? 3.537 -11.055 -7.16 1 96.31 488 LEU A O 1
ATOM 3932 N N . TYR A 1 489 ? 5.469 -12.164 -6.855 1 94.94 489 TYR A N 1
ATOM 3933 C CA . TYR A 1 489 ? 5.98 -11.688 -8.133 1 94.94 489 TYR A CA 1
ATOM 3934 C C . TYR A 1 489 ? 5.117 -12.195 -9.289 1 94.94 489 TYR A C 1
ATOM 3936 O O . TYR A 1 489 ? 4.898 -11.484 -10.266 1 94.94 489 TYR A O 1
ATOM 3944 N N . GLY A 1 490 ? 4.688 -13.469 -9.148 1 94.56 490 GLY A N 1
ATOM 3945 C CA . GLY A 1 490 ? 3.779 -14.008 -10.141 1 94.56 490 GLY A CA 1
ATOM 3946 C C . GLY A 1 490 ? 2.482 -13.234 -10.25 1 94.56 490 GLY A C 1
ATOM 3947 O O . GLY A 1 490 ? 1.995 -12.977 -11.359 1 94.56 490 GLY A O 1
ATOM 3948 N N . ASN A 1 491 ? 1.951 -12.82 -9.133 1 94.44 491 ASN A N 1
ATOM 3949 C CA . ASN A 1 491 ? 0.743 -12 -9.133 1 94.44 491 ASN A CA 1
ATOM 3950 C C . ASN A 1 491 ? 0.98 -10.648 -9.805 1 94.44 491 ASN A C 1
ATOM 3952 O O . ASN A 1 491 ? 0.153 -10.195 -10.594 1 94.44 491 ASN A O 1
ATOM 3956 N N . ALA A 1 492 ? 2.113 -10.062 -9.438 1 92.94 492 ALA A N 1
ATOM 3957 C CA . ALA A 1 492 ? 2.436 -8.75 -9.992 1 92.94 492 ALA A CA 1
ATOM 3958 C C . ALA A 1 492 ? 2.629 -8.828 -11.5 1 92.94 492 ALA A C 1
ATOM 3960 O O . ALA A 1 492 ? 2.166 -7.953 -12.234 1 92.94 492 ALA A O 1
ATOM 3961 N N . ARG A 1 493 ? 3.227 -9.867 -11.945 1 90.06 493 ARG A N 1
ATOM 3962 C CA . ARG A 1 493 ? 3.449 -10.047 -13.375 1 90.06 493 ARG A CA 1
ATOM 3963 C C . ARG A 1 493 ? 2.133 -10.258 -14.117 1 90.06 493 ARG A C 1
ATOM 3965 O O . ARG A 1 493 ? 1.964 -9.789 -15.242 1 90.06 493 ARG A O 1
ATOM 3972 N N . GLN A 1 494 ? 1.323 -10.992 -13.461 1 89.25 494 GLN A N 1
ATOM 3973 C CA . GLN A 1 494 ? 0.014 -11.211 -14.07 1 89.25 494 GLN A CA 1
ATOM 3974 C C . GLN A 1 494 ? -0.77 -9.906 -14.164 1 89.25 494 GLN A C 1
ATOM 3976 O O . GLN A 1 494 ? -1.481 -9.672 -15.141 1 89.25 494 GLN A O 1
ATOM 3981 N N . LEU A 1 495 ? -0.593 -9.117 -13.219 1 84.38 495 LEU A N 1
ATOM 3982 C CA . LEU A 1 495 ? -1.273 -7.824 -13.188 1 84.38 495 LEU A CA 1
ATOM 3983 C C . LEU A 1 495 ? -0.782 -6.93 -14.32 1 84.38 495 LEU A C 1
ATOM 3985 O O . LEU A 1 495 ? -1.571 -6.203 -14.938 1 84.38 495 LEU A O 1
ATOM 3989 N N . VAL A 1 496 ? 0.511 -6.945 -14.617 1 80.94 496 VAL A N 1
ATOM 3990 C CA . VAL A 1 496 ? 1.108 -6.102 -15.648 1 80.94 496 VAL A CA 1
ATOM 3991 C C . VAL A 1 496 ? 0.915 -6.742 -17.016 1 80.94 496 VAL A C 1
ATOM 3993 O O . VAL A 1 496 ? 1.21 -6.129 -18.047 1 80.94 496 VAL A O 1
ATOM 3996 N N . ASN A 1 497 ? 0.129 -7.836 -17.094 1 72.38 497 ASN A N 1
ATOM 3997 C CA . ASN A 1 497 ? -0.125 -8.609 -18.297 1 72.38 497 ASN A CA 1
ATOM 3998 C C . ASN A 1 497 ? 1.174 -8.984 -19 1 72.38 497 ASN A C 1
ATOM 4000 O O . ASN A 1 497 ? 1.288 -8.836 -20.219 1 72.38 497 ASN A O 1
ATOM 4004 N N . TYR A 1 498 ? 2.105 -9.227 -18.25 1 57.59 498 TYR A N 1
ATOM 4005 C CA . TYR A 1 498 ? 3.371 -9.672 -18.812 1 57.59 498 TYR A CA 1
ATOM 4006 C C . TYR A 1 498 ? 3.242 -11.078 -19.391 1 57.59 498 TYR A C 1
ATOM 4008 O O . TYR A 1 498 ? 2.889 -12.023 -18.688 1 57.59 498 TYR A O 1
ATOM 4016 N N . ASN A 1 499 ? 3.041 -11.359 -20.688 1 55.75 499 ASN A N 1
ATOM 4017 C CA . ASN A 1 499 ? 2.783 -12.664 -21.297 1 55.75 499 ASN A CA 1
ATOM 4018 C C . ASN A 1 499 ? 4.039 -13.25 -21.922 1 55.75 499 ASN A C 1
ATOM 4020 O O . ASN A 1 499 ? 3.955 -14.102 -22.812 1 55.75 499 ASN A O 1
ATOM 4024 N N . ASN A 1 500 ? 5.367 -13 -21.609 1 45.72 500 ASN A N 1
ATOM 4025 C CA . ASN A 1 500 ? 6.43 -13.648 -22.375 1 45.72 500 ASN A CA 1
ATOM 4026 C C . ASN A 1 500 ? 6.754 -15.031 -21.812 1 45.72 500 ASN A C 1
ATOM 4028 O O . ASN A 1 500 ? 7.09 -15.164 -20.625 1 45.72 500 ASN A O 1
ATOM 4032 N N . TRP A 1 501 ? 6.227 -16.141 -22.438 1 42.81 501 TRP A N 1
ATOM 4033 C CA . TRP A 1 501 ? 6.613 -17.516 -22.125 1 42.81 501 TRP A CA 1
ATOM 4034 C C . TRP A 1 501 ? 8.117 -17.703 -22.25 1 42.81 501 TRP A C 1
ATOM 4036 O O . TRP A 1 501 ? 8.688 -17.484 -23.328 1 42.81 501 TRP A O 1
ATOM 4046 N N . ASN A 1 502 ? 8.945 -17.75 -21.234 1 42.25 502 ASN A N 1
ATOM 4047 C CA . ASN A 1 502 ? 10.359 -18.094 -21.312 1 42.25 502 ASN A CA 1
ATOM 4048 C C . ASN A 1 502 ? 10.625 -19.516 -20.812 1 42.25 502 ASN A C 1
ATOM 4050 O O . ASN A 1 502 ? 10.805 -19.719 -19.609 1 42.25 502 ASN A O 1
ATOM 4054 N N . PRO A 1 503 ? 10.617 -20.547 -21.719 1 45.28 503 PRO A N 1
ATOM 4055 C CA . PRO A 1 503 ? 10.867 -21.922 -21.281 1 45.28 503 PRO A CA 1
ATOM 4056 C C . PRO A 1 503 ? 12.211 -22.078 -20.578 1 45.28 503 PRO A C 1
ATOM 4058 O O . PRO A 1 503 ? 13.18 -21.391 -20.922 1 45.28 503 PRO A O 1
ATOM 4061 N N . THR A 1 504 ? 12.297 -22.734 -19.5 1 44.69 504 THR A N 1
ATOM 4062 C CA . THR A 1 504 ? 13.5 -22.984 -18.719 1 44.69 504 THR A CA 1
ATOM 4063 C C . THR A 1 504 ? 14.43 -23.953 -19.453 1 44.69 504 THR A C 1
ATOM 4065 O O . THR A 1 504 ? 14.023 -25.062 -19.781 1 44.69 504 THR A O 1
ATOM 4068 N N . ALA A 1 505 ? 15.617 -23.594 -19.766 1 44.12 505 ALA A N 1
ATOM 4069 C CA . ALA A 1 505 ? 16.641 -24.438 -20.375 1 44.12 505 ALA A CA 1
ATOM 4070 C C . ALA A 1 505 ? 17.016 -25.594 -19.438 1 44.12 505 ALA A C 1
ATOM 4072 O O . ALA A 1 505 ? 17.203 -25.391 -18.234 1 44.12 505 ALA A O 1
ATOM 4073 N N . ARG A 1 506 ? 16.812 -26.844 -19.797 1 42.53 506 ARG A N 1
ATOM 4074 C CA . ARG A 1 506 ? 17.234 -28 -19.016 1 42.53 506 ARG A CA 1
ATOM 4075 C C . ARG A 1 506 ? 18.562 -28.547 -19.5 1 42.53 506 ARG A C 1
ATOM 4077 O O . ARG A 1 506 ? 18.766 -28.734 -20.703 1 42.53 506 ARG A O 1
ATOM 4084 N N . SER A 1 507 ? 19.781 -28.109 -19.047 1 37 507 SER A N 1
ATOM 4085 C CA . SER A 1 507 ? 21.047 -28.766 -19.391 1 37 507 SER A CA 1
ATOM 4086 C C . SER A 1 507 ? 21.375 -29.891 -18.406 1 37 507 SER A C 1
ATOM 4088 O O . SER A 1 507 ? 20.984 -29.828 -17.234 1 37 507 SER A O 1
ATOM 4090 N N . MET B 1 1 ? -9.641 60.5 45.844 1 24.59 1 MET B N 1
ATOM 4091 C CA . MET B 1 1 ? -8.289 60.094 45.469 1 24.59 1 MET B CA 1
ATOM 4092 C C . MET B 1 1 ? -8.289 58.688 44.906 1 24.59 1 MET B C 1
ATOM 4094 O O . MET B 1 1 ? -8.633 57.719 45.594 1 24.59 1 MET B O 1
ATOM 4098 N N . ALA B 1 2 ? -8.656 58.562 43.656 1 29.42 2 ALA B N 1
ATOM 4099 C CA . ALA B 1 2 ? -9.016 57.344 42.875 1 29.42 2 ALA B CA 1
ATOM 4100 C C . ALA B 1 2 ? -7.883 56.344 42.906 1 29.42 2 ALA B C 1
ATOM 4102 O O . ALA B 1 2 ? -6.711 56.688 42.781 1 29.42 2 ALA B O 1
ATOM 4103 N N . ASP B 1 3 ? -7.977 55.312 43.75 1 26.41 3 ASP B N 1
ATOM 4104 C CA . ASP B 1 3 ? -7.078 54.219 44.031 1 26.41 3 ASP B CA 1
ATOM 4105 C C . ASP B 1 3 ? -6.367 53.719 42.781 1 26.41 3 ASP B C 1
ATOM 4107 O O . ASP B 1 3 ? -7.016 53.281 41.844 1 26.41 3 ASP B O 1
ATOM 4111 N N . ASN B 1 4 ? -5.344 54.438 42.312 1 26.09 4 ASN B N 1
ATOM 4112 C CA . ASN B 1 4 ? -4.445 54.156 41.219 1 26.09 4 ASN B CA 1
ATOM 4113 C C . ASN B 1 4 ? -3.977 52.688 41.25 1 26.09 4 ASN B C 1
ATOM 4115 O O . ASN B 1 4 ? -3.305 52.281 42.188 1 26.09 4 ASN B O 1
ATOM 4119 N N . LYS B 1 5 ? -4.84 51.781 40.812 1 33.94 5 LYS B N 1
ATOM 4120 C CA . LYS B 1 5 ? -4.547 50.344 40.719 1 33.94 5 LYS B CA 1
ATOM 4121 C C . LYS B 1 5 ? -3.146 50.125 40.156 1 33.94 5 LYS B C 1
ATOM 4123 O O . LYS B 1 5 ? -2.861 50.438 39 1 33.94 5 LYS B O 1
ATOM 4128 N N . ASP B 1 6 ? -2.1 50.281 41 1 27.2 6 ASP B N 1
ATOM 4129 C CA . ASP B 1 6 ? -0.661 50.094 40.844 1 27.2 6 ASP B CA 1
ATOM 4130 C C . ASP B 1 6 ? -0.358 48.781 40.156 1 27.2 6 ASP B C 1
ATOM 4132 O O . ASP B 1 6 ? -0.93 47.75 40.5 1 27.2 6 ASP B O 1
ATOM 4136 N N . PHE B 1 7 ? -0.125 48.812 38.906 1 30.98 7 PHE B N 1
ATOM 4137 C CA . PHE B 1 7 ? 0.214 47.781 37.938 1 30.98 7 PHE B CA 1
ATOM 4138 C C . PHE B 1 7 ? 1.396 46.969 38.406 1 30.98 7 PHE B C 1
ATOM 4140 O O . PHE B 1 7 ? 1.979 46.188 37.656 1 30.98 7 PHE B O 1
ATOM 4147 N N . THR B 1 8 ? 2.088 47.281 39.625 1 29.94 8 THR B N 1
ATOM 4148 C CA . THR B 1 8 ? 3.354 46.656 40 1 29.94 8 THR B CA 1
ATOM 4149 C C . THR B 1 8 ? 3.119 45.25 40.562 1 29.94 8 THR B C 1
ATOM 4151 O O . THR B 1 8 ? 2.418 45.125 41.594 1 29.94 8 THR B O 1
ATOM 4154 N N . ILE B 1 9 ? 2.893 44.344 39.875 1 34 9 ILE B N 1
ATOM 4155 C CA . ILE B 1 9 ? 2.883 43.031 40.469 1 34 9 ILE B CA 1
ATOM 4156 C C . ILE B 1 9 ? 4.254 42.719 41.062 1 34 9 ILE B C 1
ATOM 4158 O O . ILE B 1 9 ? 5.285 42.969 40.438 1 34 9 ILE B O 1
ATOM 4162 N N . THR B 1 10 ? 4.477 42.719 42.375 1 29.88 10 THR B N 1
ATOM 4163 C CA . THR B 1 10 ? 5.664 42.25 43.094 1 29.88 10 THR B CA 1
ATOM 4164 C C . THR B 1 10 ? 5.98 40.812 42.719 1 29.88 10 THR B C 1
ATOM 4166 O O . THR B 1 10 ? 5.176 39.906 43 1 29.88 10 THR B O 1
ATOM 4169 N N . ILE B 1 11 ? 6.68 40.594 41.75 1 35.09 11 ILE B N 1
ATOM 4170 C CA . ILE B 1 11 ? 7.172 39.25 41.438 1 35.09 11 ILE B CA 1
ATOM 4171 C C . ILE B 1 11 ? 8.125 38.812 42.562 1 35.09 11 ILE B C 1
ATOM 4173 O O . ILE B 1 11 ? 9.148 39.438 42.812 1 35.09 11 ILE B O 1
ATOM 4177 N N . GLU B 1 12 ? 7.691 38.25 43.688 1 29.56 12 GLU B N 1
ATOM 4178 C CA . GLU B 1 12 ? 8.57 37.688 44.688 1 29.56 12 GLU B CA 1
ATOM 4179 C C . GLU B 1 12 ? 9.625 36.781 44.062 1 29.56 12 GLU B C 1
ATOM 4181 O O . GLU B 1 12 ? 9.297 35.844 43.344 1 29.56 12 GLU B O 1
ATOM 4186 N N . GLU B 1 13 ? 10.789 37.375 43.812 1 28.95 13 GLU B N 1
ATOM 4187 C CA . GLU B 1 13 ? 11.953 36.594 43.406 1 28.95 13 GLU B CA 1
ATOM 4188 C C . GLU B 1 13 ? 12.25 35.469 44.375 1 28.95 13 GLU B C 1
ATOM 4190 O O . GLU B 1 13 ? 12.523 35.719 45.562 1 28.95 13 GLU B O 1
ATOM 4195 N N . GLU B 1 14 ? 11.531 34.469 44.469 1 29.8 14 GLU B N 1
ATOM 4196 C CA . GLU B 1 14 ? 12.078 33.438 45.344 1 29.8 14 GLU B CA 1
ATOM 4197 C C . GLU B 1 14 ? 13.57 33.219 45.094 1 29.8 14 GLU B C 1
ATOM 4199 O O . GLU B 1 14 ? 14.008 33.125 43.938 1 29.8 14 GLU B O 1
ATOM 4204 N N . GLN B 1 15 ? 14.352 33.781 46 1 26.95 15 GLN B N 1
ATOM 4205 C CA . GLN B 1 15 ? 15.797 33.594 46.062 1 26.95 15 GLN B CA 1
ATOM 4206 C C . GLN B 1 15 ? 16.156 32.125 45.812 1 26.95 15 GLN B C 1
ATOM 4208 O O . GLN B 1 15 ? 15.586 31.219 46.406 1 26.95 15 GLN B O 1
ATOM 4213 N N . PRO B 1 16 ? 16.641 31.859 44.719 1 24.95 16 PRO B N 1
ATOM 4214 C CA . PRO B 1 16 ? 17.094 30.469 44.562 1 24.95 16 PRO B CA 1
ATOM 4215 C C . PRO B 1 16 ? 17.953 29.984 45.75 1 24.95 16 PRO B C 1
ATOM 4217 O O . PRO B 1 16 ? 18.734 30.766 46.312 1 24.95 16 PRO B O 1
ATOM 4220 N N . LYS B 1 17 ? 17.375 29.266 46.625 1 30.89 17 LYS B N 1
ATOM 4221 C CA . LYS B 1 17 ? 18.188 28.562 47.594 1 30.89 17 LYS B CA 1
ATOM 4222 C C . LYS B 1 17 ? 19.531 28.141 47 1 30.89 17 LYS B C 1
ATOM 4224 O O . LYS B 1 17 ? 19.578 27.672 45.875 1 30.89 17 LYS B O 1
ATOM 4229 N N . SER B 1 18 ? 20.625 28.891 47.438 1 25.41 18 SER B N 1
ATOM 4230 C CA . SER B 1 18 ? 22.016 28.609 47.156 1 25.41 18 SER B CA 1
ATOM 4231 C C . SER B 1 18 ? 22.312 27.109 47.25 1 25.41 18 SER B C 1
ATOM 4233 O O . SER B 1 18 ? 22.406 26.547 48.344 1 25.41 18 SER B O 1
ATOM 4235 N N . PHE B 1 19 ? 21.578 26.312 46.625 1 25.52 19 PHE B N 1
ATOM 4236 C CA . PHE B 1 19 ? 21.812 24.875 46.781 1 25.52 19 PHE B CA 1
ATOM 4237 C C . PHE B 1 19 ? 23.266 24.531 46.5 1 25.52 19 PHE B C 1
ATOM 4239 O O . PHE B 1 19 ? 23.578 23.844 45.531 1 25.52 19 PHE B O 1
ATOM 4246 N N . TYR B 1 20 ? 24.156 25.672 46.531 1 26.3 20 TYR B N 1
ATOM 4247 C CA . TYR B 1 20 ? 25.531 25.281 46.312 1 26.3 20 TYR B CA 1
ATOM 4248 C C . TYR B 1 20 ? 26.094 24.516 47.5 1 26.3 20 TYR B C 1
ATOM 4250 O O . TYR B 1 20 ? 26.844 25.062 48.312 1 26.3 20 TYR B O 1
ATOM 4258 N N . SER B 1 21 ? 25.312 24.062 48.469 1 26.98 21 SER B N 1
ATOM 4259 C CA . SER B 1 21 ? 26.234 23.375 49.344 1 26.98 21 SER B CA 1
ATOM 4260 C C . SER B 1 21 ? 27.188 22.469 48.562 1 26.98 21 SER B C 1
ATOM 4262 O O . SER B 1 21 ? 26.75 21.75 47.656 1 26.98 21 SER B O 1
ATOM 4264 N N . ALA B 1 22 ? 28.516 22.828 48.688 1 26.97 22 ALA B N 1
ATOM 4265 C CA . ALA B 1 22 ? 29.656 22.156 48.094 1 26.97 22 ALA B CA 1
ATOM 4266 C C . ALA B 1 22 ? 29.594 20.641 48.344 1 26.97 22 ALA B C 1
ATOM 4268 O O . ALA B 1 22 ? 29.781 20.203 49.5 1 26.97 22 ALA B O 1
ATOM 4269 N N . PRO B 1 23 ? 28.625 19.922 47.906 1 28.08 23 PRO B N 1
ATOM 4270 C CA . PRO B 1 23 ? 28.812 18.531 48.344 1 28.08 23 PRO B CA 1
ATOM 4271 C C . PRO B 1 23 ? 30.25 18.047 48.156 1 28.08 23 PRO B C 1
ATOM 4273 O O . PRO B 1 23 ? 31 18.609 47.344 1 28.08 23 PRO B O 1
ATOM 4276 N N . SER B 1 24 ? 30.891 17.438 49.188 1 29.59 24 SER B N 1
ATOM 4277 C CA . SER B 1 24 ? 32.188 16.797 49.25 1 29.59 24 SER B CA 1
ATOM 4278 C C . SER B 1 24 ? 32.562 16.172 47.906 1 29.59 24 SER B C 1
ATOM 4280 O O . SER B 1 24 ? 31.672 15.852 47.094 1 29.59 24 SER B O 1
ATOM 4282 N N . SER B 1 25 ? 33.844 16.344 47.469 1 29.09 25 SER B N 1
ATOM 4283 C CA . SER B 1 25 ? 34.625 15.938 46.312 1 29.09 25 SER B CA 1
ATOM 4284 C C . SER B 1 25 ? 34.312 14.5 45.906 1 29.09 25 SER B C 1
ATOM 4286 O O . SER B 1 25 ? 35.156 13.781 45.406 1 29.09 25 SER B O 1
ATOM 4288 N N . THR B 1 26 ? 33.219 13.875 46.375 1 30.58 26 THR B N 1
ATOM 4289 C CA . THR B 1 26 ? 33.375 12.492 45.938 1 30.58 26 THR B CA 1
ATOM 4290 C C . THR B 1 26 ? 33.688 12.43 44.438 1 30.58 26 THR B C 1
ATOM 4292 O O . THR B 1 26 ? 33.188 13.25 43.688 1 30.58 26 THR B O 1
ATOM 4295 N N . THR B 1 27 ? 34.812 11.781 44.031 1 32.88 27 THR B N 1
ATOM 4296 C CA . THR B 1 27 ? 35.312 11.516 42.688 1 32.88 27 THR B CA 1
ATOM 4297 C C . THR B 1 27 ? 34.156 11.312 41.688 1 32.88 27 THR B C 1
ATOM 4299 O O . THR B 1 27 ? 33.375 10.375 41.844 1 32.88 27 THR B O 1
ATOM 4302 N N . GLY B 1 28 ? 33.406 12.383 41.406 1 32.12 28 GLY B N 1
ATOM 4303 C CA . GLY B 1 28 ? 32.344 12.43 40.438 1 32.12 28 GLY B CA 1
ATOM 4304 C C . GLY B 1 28 ? 32.656 11.648 39.156 1 32.12 28 GLY B C 1
ATOM 4305 O O . GLY B 1 28 ? 33.375 12.125 38.281 1 32.12 28 GLY B O 1
ATOM 4306 N N . GLY B 1 29 ? 32.844 10.359 39.406 1 34.38 29 GLY B N 1
ATOM 4307 C CA . GLY B 1 29 ? 33.062 9.594 38.188 1 34.38 29 GLY B CA 1
ATOM 4308 C C . GLY B 1 29 ? 32.219 10.07 37.031 1 34.38 29 GLY B C 1
ATOM 4309 O O . GLY B 1 29 ? 31.172 10.672 37.219 1 34.38 29 GLY B O 1
ATOM 4310 N N . LEU B 1 30 ? 32.938 10.648 36.031 1 36.19 30 LEU B N 1
ATOM 4311 C CA . LEU B 1 30 ? 32.344 11.023 34.75 1 36.19 30 LEU B CA 1
ATOM 4312 C C . LEU B 1 30 ? 31.078 10.195 34.469 1 36.19 30 LEU B C 1
ATOM 4314 O O . LEU B 1 30 ? 31.078 8.977 34.656 1 36.19 30 LEU B O 1
ATOM 4318 N N . PRO B 1 31 ? 29.906 10.805 34.844 1 39.66 31 PRO B N 1
ATOM 4319 C CA . PRO B 1 31 ? 28.812 9.938 34.406 1 39.66 31 PRO B CA 1
ATOM 4320 C C . PRO B 1 31 ? 29.172 9.117 33.156 1 39.66 31 PRO B C 1
ATOM 4322 O O . PRO B 1 31 ? 29.891 9.602 32.281 1 39.66 31 PRO B O 1
ATOM 4325 N N . GLU B 1 32 ? 29.5 7.895 33.375 1 39.47 32 GLU B N 1
ATOM 4326 C CA . GLU B 1 32 ? 29.75 6.988 32.281 1 39.47 32 GLU B CA 1
ATOM 4327 C C . GLU B 1 32 ? 28.969 7.387 31.031 1 39.47 32 GLU B C 1
ATOM 4329 O O . GLU B 1 32 ? 27.797 7.754 31.125 1 39.47 32 GLU B O 1
ATOM 4334 N N . ARG B 1 33 ? 29.672 7.949 30.047 1 42.69 33 ARG B N 1
ATOM 4335 C CA . ARG B 1 33 ? 29.078 8.148 28.719 1 42.69 33 ARG B CA 1
ATOM 4336 C C . ARG B 1 33 ? 27.969 7.152 28.469 1 42.69 33 ARG B C 1
ATOM 4338 O O . ARG B 1 33 ? 28.141 5.949 28.656 1 42.69 33 ARG B O 1
ATOM 4345 N N . PRO B 1 34 ? 26.75 7.621 28.609 1 47.19 34 PRO B N 1
ATOM 4346 C CA . PRO B 1 34 ? 25.797 6.562 28.25 1 47.19 34 PRO B CA 1
ATOM 4347 C C . PRO B 1 34 ? 26.344 5.621 27.172 1 47.19 34 PRO B C 1
ATOM 4349 O O . PRO B 1 34 ? 27.078 6.055 26.281 1 47.19 34 PRO B O 1
ATOM 4352 N N . PRO B 1 35 ? 26.594 4.422 27.422 1 51.41 35 PRO B N 1
ATOM 4353 C CA . PRO B 1 35 ? 27.203 3.535 26.422 1 51.41 35 PRO B CA 1
ATOM 4354 C C . PRO B 1 35 ? 26.672 3.797 25.016 1 51.41 35 PRO B C 1
ATOM 4356 O O . PRO B 1 35 ? 25.531 4.242 24.844 1 51.41 35 PRO B O 1
ATOM 4359 N N . GLN B 1 36 ? 27.531 4.191 24.062 1 56.38 36 GLN B N 1
ATOM 4360 C CA . GLN B 1 36 ? 27.234 4.359 22.641 1 56.38 36 GLN B CA 1
ATOM 4361 C C . GLN B 1 36 ? 26.219 3.33 22.172 1 56.38 36 GLN B C 1
ATOM 4363 O O . GLN B 1 36 ? 26.375 2.133 22.422 1 56.38 36 GLN B O 1
ATOM 4368 N N . PRO B 1 37 ? 25.047 3.877 21.906 1 63.72 37 PRO B N 1
ATOM 4369 C CA . PRO B 1 37 ? 24.047 2.898 21.438 1 63.72 37 PRO B CA 1
ATOM 4370 C C . PRO B 1 37 ? 24.656 1.844 20.516 1 63.72 37 PRO B C 1
ATOM 4372 O O . PRO B 1 37 ? 25.609 2.127 19.781 1 63.72 37 PRO B O 1
ATOM 4375 N N . SER B 1 38 ? 24.5 0.558 20.812 1 70.81 38 SER B N 1
ATOM 4376 C CA . SER B 1 38 ? 24.922 -0.56 19.984 1 70.81 38 SER B CA 1
ATOM 4377 C C . SER B 1 38 ? 24.609 -0.309 18.516 1 70.81 38 SER B C 1
ATOM 4379 O O . SER B 1 38 ? 23.812 0.567 18.188 1 70.81 38 SER B O 1
ATOM 4381 N N . LEU B 1 39 ? 25.5 -0.686 17.609 1 75.12 39 LEU B N 1
ATOM 4382 C CA . LEU B 1 39 ? 25.328 -0.572 16.172 1 75.12 39 LEU B CA 1
ATOM 4383 C C . LEU B 1 39 ? 23.891 -0.893 15.773 1 75.12 39 LEU B C 1
ATOM 4385 O O . LEU B 1 39 ? 23.312 -0.218 14.922 1 75.12 39 LEU B O 1
ATOM 4389 N N . LEU B 1 40 ? 23.344 -1.84 16.5 1 74.06 40 LEU B N 1
ATOM 4390 C CA . LEU B 1 40 ? 21.984 -2.236 16.188 1 74.06 40 LEU B CA 1
ATOM 4391 C C . LEU B 1 40 ? 21 -1.146 16.594 1 74.06 40 LEU B C 1
ATOM 4393 O O . LEU B 1 40 ? 20 -0.92 15.898 1 74.06 40 LEU B O 1
ATOM 4397 N N . ALA B 1 41 ? 21.375 -0.472 17.625 1 75.88 41 ALA B N 1
ATOM 4398 C CA . ALA B 1 41 ? 20.5 0.612 18.078 1 75.88 41 ALA B CA 1
ATOM 4399 C C . ALA B 1 41 ? 20.578 1.808 17.125 1 75.88 41 ALA B C 1
ATOM 4401 O O . ALA B 1 41 ? 19.578 2.457 16.844 1 75.88 41 ALA B O 1
ATOM 4402 N N . ARG B 1 42 ? 21.734 2.037 16.562 1 80.56 42 ARG B N 1
ATOM 4403 C CA . ARG B 1 42 ? 21.906 3.139 15.625 1 80.56 42 ARG B CA 1
ATOM 4404 C C . ARG B 1 42 ? 21.156 2.867 14.328 1 80.56 42 ARG B C 1
ATOM 4406 O O . ARG B 1 42 ? 20.562 3.777 13.742 1 80.56 42 ARG B O 1
ATOM 4413 N N . ILE B 1 43 ? 21.25 1.568 13.945 1 79.94 43 ILE B N 1
ATOM 4414 C CA . ILE B 1 43 ? 20.547 1.18 12.719 1 79.94 43 ILE B CA 1
ATOM 4415 C C . ILE B 1 43 ? 19.047 1.285 12.93 1 79.94 43 ILE B C 1
ATOM 4417 O O . ILE B 1 43 ? 18.312 1.768 12.055 1 79.94 43 ILE B O 1
ATOM 4421 N N . SER B 1 44 ? 18.688 0.917 14.078 1 80.25 44 SER B N 1
ATOM 4422 C CA . SER B 1 44 ? 17.266 1.002 14.398 1 80.25 44 SER B CA 1
ATOM 4423 C C . SER B 1 44 ? 16.781 2.449 14.398 1 80.25 44 SER B C 1
ATOM 4425 O O . SER B 1 44 ? 15.719 2.754 13.859 1 80.25 44 SER B O 1
ATOM 4427 N N . ASP B 1 45 ? 17.594 3.318 14.906 1 79.56 45 ASP B N 1
ATOM 4428 C CA . ASP B 1 45 ? 17.234 4.73 14.969 1 79.56 45 ASP B CA 1
ATOM 4429 C C . ASP B 1 45 ? 17.203 5.348 13.57 1 79.56 45 ASP B C 1
ATOM 4431 O O . ASP B 1 45 ? 16.328 6.148 13.258 1 79.56 45 ASP B O 1
ATOM 4435 N N . PHE B 1 46 ? 18.094 4.918 12.797 1 83.12 46 PHE B N 1
ATOM 4436 C CA . PHE B 1 46 ? 18.172 5.426 11.43 1 83.12 46 PHE B CA 1
ATOM 4437 C C . PHE B 1 46 ? 16.953 5.004 10.625 1 83.12 46 PHE B C 1
ATOM 4439 O O . PHE B 1 46 ? 16.328 5.832 9.953 1 83.12 46 PHE B O 1
ATOM 4446 N N . ILE B 1 47 ? 16.609 3.764 10.781 1 84.31 47 ILE B N 1
ATOM 4447 C CA . ILE B 1 47 ? 15.477 3.234 10.023 1 84.31 47 ILE B CA 1
ATOM 4448 C C . ILE B 1 47 ? 14.18 3.891 10.508 1 84.31 47 ILE B C 1
ATOM 4450 O O . ILE B 1 47 ? 13.32 4.238 9.695 1 84.31 47 ILE B O 1
ATOM 4454 N N . THR B 1 48 ? 14.18 4.117 11.719 1 81.5 48 THR B N 1
ATOM 4455 C CA . THR B 1 48 ? 12.977 4.723 12.289 1 81.5 48 THR B CA 1
ATOM 4456 C C . THR B 1 48 ? 12.852 6.18 11.844 1 81.5 48 THR B C 1
ATOM 4458 O O . THR B 1 48 ? 11.75 6.645 11.539 1 81.5 48 THR B O 1
ATOM 4461 N N . GLU B 1 49 ? 13.945 6.844 11.703 1 83.62 49 GLU B N 1
ATOM 4462 C CA . GLU B 1 49 ? 13.938 8.242 11.289 1 83.62 49 GLU B CA 1
ATOM 4463 C C . GLU B 1 49 ? 13.539 8.375 9.82 1 83.62 49 GLU B C 1
ATOM 4465 O O . GLU B 1 49 ? 12.914 9.375 9.43 1 83.62 49 GLU B O 1
ATOM 4470 N N . TRP B 1 50 ? 13.789 7.32 9.062 1 90 50 TRP B N 1
ATOM 4471 C CA . TRP B 1 50 ? 13.523 7.391 7.629 1 90 50 TRP B CA 1
ATOM 4472 C C . TRP B 1 50 ? 12.211 6.699 7.281 1 90 50 TRP B C 1
ATOM 4474 O O . TRP B 1 50 ? 11.836 6.613 6.109 1 90 50 TRP B O 1
ATOM 4484 N N . THR B 1 51 ? 11.555 6.242 8.25 1 90.44 51 THR B N 1
ATOM 4485 C CA . THR B 1 51 ? 10.32 5.484 8.039 1 90.44 51 THR B CA 1
ATOM 4486 C C . THR B 1 51 ? 9.266 6.348 7.352 1 90.44 51 THR B C 1
ATOM 4488 O O . THR B 1 51 ? 8.633 5.914 6.391 1 90.44 51 THR B O 1
ATOM 4491 N N . PRO B 1 52 ? 9.156 7.684 7.746 1 91.56 52 PRO B N 1
ATOM 4492 C CA . PRO B 1 52 ? 8.156 8.492 7.043 1 91.56 52 PRO B CA 1
ATOM 4493 C C . PRO B 1 52 ? 8.492 8.688 5.566 1 91.56 52 PRO B C 1
ATOM 4495 O O . PRO B 1 52 ? 7.598 8.641 4.715 1 91.56 52 PRO B O 1
ATOM 4498 N N . PHE B 1 53 ? 9.719 8.859 5.281 1 93.12 53 PHE B N 1
ATOM 4499 C CA . PHE B 1 53 ? 10.141 9.016 3.896 1 93.12 53 PHE B CA 1
ATOM 4500 C C . PHE B 1 53 ? 9.859 7.742 3.1 1 93.12 53 PHE B C 1
ATOM 4502 O O . PHE B 1 53 ? 9.352 7.805 1.979 1 93.12 53 PHE B O 1
ATOM 4509 N N . ALA B 1 54 ? 10.203 6.59 3.727 1 94.25 54 ALA B N 1
ATOM 4510 C CA . ALA B 1 54 ? 9.992 5.312 3.049 1 94.25 54 ALA B CA 1
ATOM 4511 C C . ALA B 1 54 ? 8.516 5.07 2.771 1 94.25 54 ALA B C 1
ATOM 4513 O O . ALA B 1 54 ? 8.148 4.598 1.693 1 94.25 54 ALA B O 1
ATOM 4514 N N . LEU B 1 55 ? 7.707 5.445 3.662 1 94.5 55 LEU B N 1
ATOM 4515 C CA . LEU B 1 55 ? 6.27 5.258 3.508 1 94.5 55 LEU B CA 1
ATOM 4516 C C . LEU B 1 55 ? 5.73 6.102 2.359 1 94.5 55 LEU B C 1
ATOM 4518 O O . LEU B 1 55 ? 4.992 5.598 1.508 1 94.5 55 LEU B O 1
ATOM 4522 N N . ILE B 1 56 ? 6.156 7.34 2.309 1 95.5 56 ILE B N 1
ATOM 4523 C CA . ILE B 1 56 ? 5.637 8.242 1.288 1 95.5 56 ILE B CA 1
ATOM 4524 C C . ILE B 1 56 ? 6.211 7.863 -0.076 1 95.5 56 ILE B C 1
ATOM 4526 O O . ILE B 1 56 ? 5.5 7.898 -1.085 1 95.5 56 ILE B O 1
ATOM 4530 N N . PHE B 1 57 ? 7.516 7.492 -0.14 1 96 57 PHE B N 1
ATOM 4531 C CA . PHE B 1 57 ? 8.141 7.055 -1.383 1 96 57 PHE B CA 1
ATOM 4532 C C . PHE B 1 57 ? 7.41 5.848 -1.961 1 96 57 PHE B C 1
ATOM 4534 O O . PHE B 1 57 ? 7.086 5.824 -3.148 1 96 57 PHE B O 1
ATOM 4541 N N . CYS B 1 58 ? 7.145 4.852 -1.083 1 96.19 58 CYS B N 1
ATOM 4542 C CA . CYS B 1 58 ? 6.445 3.646 -1.519 1 96.19 58 CYS B CA 1
ATOM 4543 C C . CYS B 1 58 ? 5.02 3.971 -1.951 1 96.19 58 CYS B C 1
ATOM 4545 O O . CYS B 1 58 ? 4.496 3.365 -2.887 1 96.19 58 CYS B O 1
ATOM 4547 N N . TYR B 1 59 ? 4.398 4.914 -1.28 1 96.56 59 TYR B N 1
ATOM 4548 C CA . TYR B 1 59 ? 3.053 5.352 -1.643 1 96.56 59 TYR B CA 1
ATOM 4549 C C . TYR B 1 59 ? 3.016 5.867 -3.076 1 96.56 59 TYR B C 1
ATOM 4551 O O . TYR B 1 59 ? 2.16 5.461 -3.865 1 96.56 59 TYR B O 1
ATOM 4559 N N . PHE B 1 60 ? 3.941 6.676 -3.402 1 96.19 60 PHE B N 1
ATOM 4560 C CA . PHE B 1 60 ? 3.951 7.277 -4.73 1 96.19 60 PHE B CA 1
ATOM 4561 C C . PHE B 1 60 ? 4.297 6.238 -5.793 1 96.19 60 PHE B C 1
ATOM 4563 O O . PHE B 1 60 ? 3.617 6.141 -6.816 1 96.19 60 PHE B O 1
ATOM 4570 N N . VAL B 1 61 ? 5.352 5.473 -5.547 1 95.5 61 VAL B N 1
ATOM 4571 C CA . VAL B 1 61 ? 5.816 4.5 -6.531 1 95.5 61 VAL B CA 1
ATOM 4572 C C . VAL B 1 61 ? 4.738 3.447 -6.766 1 95.5 61 VAL B C 1
ATOM 4574 O O . VAL B 1 61 ? 4.422 3.121 -7.914 1 95.5 61 VAL B O 1
ATOM 4577 N N . PHE B 1 62 ? 4.176 2.941 -5.75 1 95.62 62 PHE B N 1
ATOM 4578 C CA . PHE B 1 62 ? 3.139 1.92 -5.844 1 95.62 62 PHE B CA 1
ATOM 4579 C C . PHE B 1 62 ? 1.927 2.447 -6.602 1 95.62 62 PHE B C 1
ATOM 4581 O O . PHE B 1 62 ? 1.396 1.77 -7.484 1 95.62 62 PHE B O 1
ATOM 4588 N N . SER B 1 63 ? 1.5 3.66 -6.215 1 95.75 63 SER B N 1
ATOM 4589 C CA . SER B 1 63 ? 0.329 4.246 -6.855 1 95.75 63 SER B CA 1
ATOM 4590 C C . SER B 1 63 ? 0.561 4.449 -8.352 1 95.75 63 SER B C 1
ATOM 4592 O O . SER B 1 63 ? -0.294 4.102 -9.172 1 95.75 63 SER B O 1
ATOM 4594 N N . VAL B 1 64 ? 1.714 4.949 -8.719 1 93.44 64 VAL B N 1
ATOM 4595 C CA . VAL B 1 64 ? 2.014 5.184 -10.125 1 93.44 64 VAL B CA 1
ATOM 4596 C C . VAL B 1 64 ? 2.027 3.855 -10.883 1 93.44 64 VAL B C 1
ATOM 4598 O O . VAL B 1 64 ? 1.464 3.748 -11.977 1 93.44 64 VAL B O 1
ATOM 4601 N N . CYS B 1 65 ? 2.625 2.846 -10.273 1 92.62 65 CYS B N 1
ATOM 4602 C CA . CYS B 1 65 ? 2.695 1.532 -10.906 1 92.62 65 CYS B CA 1
ATOM 4603 C C . CYS B 1 65 ? 1.303 0.957 -11.133 1 92.62 65 CYS B C 1
ATOM 4605 O O . CYS B 1 65 ? 1.023 0.387 -12.188 1 92.62 65 CYS B O 1
ATOM 4607 N N . ILE B 1 66 ? 0.455 1.15 -10.18 1 91.88 66 ILE B N 1
ATOM 4608 C CA . ILE B 1 66 ? -0.901 0.622 -10.281 1 91.88 66 ILE B CA 1
ATOM 4609 C C . ILE B 1 66 ? -1.649 1.33 -11.414 1 91.88 66 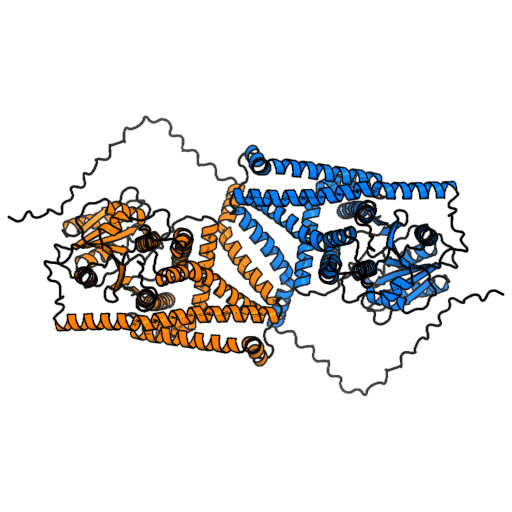ILE B C 1
ATOM 4611 O O . ILE B 1 66 ? -2.357 0.691 -12.195 1 91.88 66 ILE B O 1
ATOM 4615 N N . TYR B 1 67 ? -1.462 2.607 -11.523 1 89.31 67 TYR B N 1
ATOM 4616 C CA . TYR B 1 67 ? -2.172 3.354 -12.555 1 89.31 67 TYR B CA 1
ATOM 4617 C C . TYR B 1 67 ? -1.614 3.035 -13.938 1 89.31 67 TYR B C 1
ATOM 4619 O O . TYR B 1 67 ? -2.318 3.162 -14.945 1 89.31 67 TYR B O 1
ATOM 4627 N N . MET B 1 68 ? -0.389 2.656 -14.047 1 87.06 68 MET B N 1
ATOM 4628 C CA . MET B 1 68 ? 0.206 2.281 -15.32 1 87.06 68 MET B CA 1
ATOM 4629 C C . MET B 1 68 ? -0.434 1.01 -15.867 1 87.06 68 MET B C 1
ATOM 4631 O O . MET B 1 68 ? -0.551 0.841 -17.078 1 87.06 68 MET B O 1
ATOM 4635 N N . VAL B 1 69 ? -0.844 0.163 -14.922 1 87.06 69 VAL B N 1
ATOM 4636 C CA . VAL B 1 69 ? -1.316 -1.148 -15.352 1 87.06 69 VAL B CA 1
ATOM 4637 C C . VAL B 1 69 ? -2.842 -1.188 -15.305 1 87.06 69 VAL B C 1
ATOM 4639 O O . VAL B 1 69 ? -3.461 -2.115 -15.828 1 87.06 69 VAL B O 1
ATOM 4642 N N . ALA B 1 70 ? -3.443 -0.185 -14.727 1 83.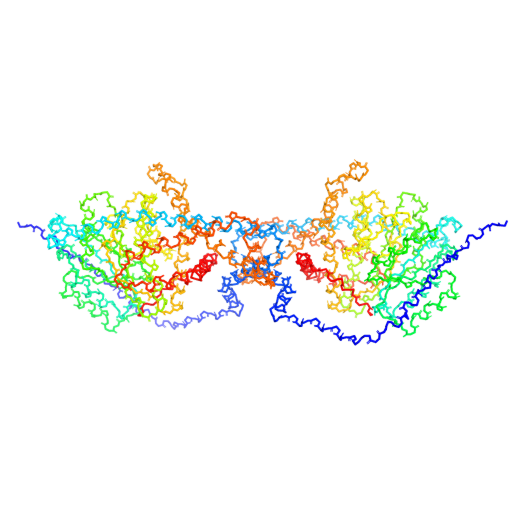88 70 ALA B N 1
ATOM 4643 C CA . ALA B 1 70 ? -4.898 -0.157 -14.586 1 83.88 70 ALA B CA 1
ATOM 4644 C C . ALA B 1 70 ? -5.586 -0.126 -15.945 1 83.88 70 ALA B C 1
ATOM 4646 O O . ALA B 1 70 ? -5.043 0.422 -16.906 1 83.88 70 ALA B O 1
ATOM 4647 N N . THR B 1 71 ? -6.746 -0.691 -15.992 1 79.81 71 THR B N 1
ATOM 4648 C CA . THR B 1 71 ? -7.535 -0.715 -17.219 1 79.81 71 THR B CA 1
ATOM 4649 C C . THR B 1 71 ? -8.078 0.675 -17.531 1 79.81 71 THR B C 1
ATOM 4651 O O . THR B 1 71 ? -8.148 1.539 -16.656 1 79.81 71 THR B O 1
ATOM 4654 N N . ASN B 1 72 ? -8.508 0.893 -18.75 1 75.62 72 ASN B N 1
ATOM 4655 C CA . ASN B 1 72 ? -9.055 2.178 -19.172 1 75.62 72 ASN B CA 1
ATOM 4656 C C . ASN B 1 72 ? -10.336 2.516 -18.422 1 75.62 72 ASN B C 1
ATOM 4658 O O . ASN B 1 72 ? -10.562 3.674 -18.062 1 75.62 72 ASN B O 1
ATOM 4662 N N . LYS B 1 73 ? -11.094 1.495 -18.188 1 77.56 73 LYS B N 1
ATOM 4663 C CA . LYS B 1 73 ? -12.336 1.723 -17.453 1 77.56 73 LYS B CA 1
ATOM 4664 C C . LYS B 1 73 ? -12.055 2.18 -16.016 1 77.56 73 LYS B C 1
ATOM 4666 O O . LYS B 1 73 ? -12.688 3.113 -15.523 1 77.56 73 LYS B O 1
ATOM 4671 N N . ALA B 1 74 ? -11.047 1.53 -15.398 1 82.38 74 ALA B N 1
ATOM 4672 C CA . ALA B 1 74 ? -10.68 1.902 -14.031 1 82.38 74 ALA B CA 1
ATOM 4673 C C . ALA B 1 74 ? -10.117 3.318 -13.984 1 82.38 74 ALA B C 1
ATOM 4675 O O . ALA B 1 74 ? -10.461 4.102 -13.094 1 82.38 74 ALA B O 1
ATOM 4676 N N . ILE B 1 75 ? -9.305 3.65 -14.922 1 80.38 75 ILE B N 1
ATOM 4677 C CA . ILE B 1 75 ? -8.711 4.98 -14.984 1 80.38 75 ILE B CA 1
ATOM 4678 C C . ILE B 1 75 ? -9.805 6.031 -15.164 1 80.38 75 ILE B C 1
ATOM 4680 O O . ILE B 1 75 ? -9.75 7.102 -14.555 1 80.38 75 ILE B O 1
ATOM 4684 N N . GLY B 1 76 ? -10.781 5.68 -16.031 1 78.75 76 GLY B N 1
ATOM 4685 C CA . GLY B 1 76 ? -11.906 6.586 -16.203 1 78.75 76 GLY B CA 1
ATOM 4686 C C . GLY B 1 76 ? -12.664 6.848 -14.922 1 78.75 76 GLY B C 1
ATOM 4687 O O . GLY B 1 76 ? -13.039 7.984 -14.641 1 78.75 76 GLY B O 1
ATOM 4688 N N . ILE B 1 77 ? -12.805 5.82 -14.148 1 83.62 77 ILE B N 1
ATOM 4689 C CA . ILE B 1 77 ? -13.531 5.938 -12.883 1 83.62 77 ILE B CA 1
ATOM 4690 C C . ILE B 1 77 ? -12.727 6.785 -11.906 1 83.62 77 ILE B C 1
ATOM 4692 O O . ILE B 1 77 ? -13.266 7.699 -11.281 1 83.62 77 ILE B O 1
ATOM 4696 N N . PHE B 1 78 ? -11.445 6.477 -11.812 1 85.31 78 PHE B N 1
ATOM 4697 C CA . PHE B 1 78 ? -10.602 7.25 -10.906 1 85.31 78 PHE B CA 1
ATOM 4698 C C . PHE B 1 78 ? -10.539 8.711 -11.344 1 85.31 78 PHE B C 1
ATOM 4700 O O . PHE B 1 78 ? -10.602 9.617 -10.508 1 85.31 78 PHE B O 1
ATOM 4707 N N . TRP B 1 79 ? -10.461 8.93 -12.578 1 82.88 79 TRP B N 1
ATOM 4708 C CA . TRP B 1 79 ? -10.422 10.281 -13.125 1 82.88 79 TRP B CA 1
ATOM 4709 C C . TRP B 1 79 ? -11.688 11.055 -12.766 1 82.88 79 TRP B C 1
ATOM 4711 O O . TRP B 1 79 ? -11.625 12.211 -12.352 1 82.88 79 TRP B O 1
ATOM 4721 N N . PHE B 1 80 ? -12.773 10.398 -12.883 1 82.56 80 PHE B N 1
ATOM 4722 C CA . PHE B 1 80 ? -14.055 11.016 -12.555 1 82.56 80 PHE B CA 1
ATOM 4723 C C . PHE B 1 80 ? -14.125 11.383 -11.078 1 82.56 80 PHE B C 1
ATOM 4725 O O . PHE B 1 80 ? -14.555 12.484 -10.727 1 82.56 80 PHE B O 1
ATOM 4732 N N . VAL B 1 81 ? -13.672 10.484 -10.273 1 85.62 81 VAL B N 1
ATOM 4733 C CA . VAL B 1 81 ? -13.727 10.703 -8.828 1 85.62 81 VAL B CA 1
ATOM 4734 C C . VAL B 1 81 ? -12.828 11.875 -8.445 1 85.62 81 VAL B C 1
ATOM 4736 O O . VAL B 1 81 ? -13.227 12.742 -7.672 1 85.62 81 VAL B O 1
ATOM 4739 N N . TYR B 1 82 ? -11.664 11.961 -9.031 1 86.81 82 TYR B N 1
ATOM 4740 C CA . TYR B 1 82 ? -10.727 13.023 -8.695 1 86.81 82 TYR B CA 1
ATOM 4741 C C . TYR B 1 82 ? -11.211 14.367 -9.211 1 86.81 82 TYR B C 1
ATOM 4743 O O . TYR B 1 82 ? -11.117 15.383 -8.516 1 86.81 82 TYR B O 1
ATOM 4751 N N . LEU B 1 83 ? -11.82 14.398 -10.359 1 83.69 83 LEU B N 1
ATOM 4752 C CA . LEU B 1 83 ? -12.328 15.656 -10.906 1 83.69 83 LEU B CA 1
ATOM 4753 C C . LEU B 1 83 ? -13.562 16.125 -10.148 1 83.69 83 LEU B C 1
ATOM 4755 O O . LEU B 1 83 ? -13.766 17.328 -9.953 1 83.69 83 LEU B O 1
ATOM 4759 N N . ALA B 1 84 ? -14.367 15.117 -9.719 1 83.75 84 ALA B N 1
ATOM 4760 C CA . ALA B 1 84 ? -15.547 15.461 -8.93 1 83.75 84 ALA B CA 1
ATOM 4761 C C . ALA B 1 84 ? -15.148 16.062 -7.59 1 83.75 84 ALA B C 1
ATOM 4763 O O . ALA B 1 84 ? -15.75 17.047 -7.141 1 83.75 84 ALA B O 1
ATOM 4764 N N . THR B 1 85 ? -14.188 15.5 -7.062 1 85.12 85 THR B N 1
ATOM 4765 C CA . THR B 1 85 ? -13.734 16.016 -5.773 1 85.12 85 THR B CA 1
ATOM 4766 C C . THR B 1 85 ? -13.062 17.375 -5.93 1 85.12 85 THR B C 1
ATOM 4768 O O . THR B 1 85 ? -13.234 18.25 -5.09 1 85.12 85 THR B O 1
ATOM 4771 N N . ASN B 1 86 ? -12.336 17.531 -6.965 1 83 86 ASN B N 1
ATOM 4772 C CA . ASN B 1 86 ? -11.742 18.828 -7.25 1 83 86 ASN B CA 1
ATOM 4773 C C . ASN B 1 86 ? -12.805 19.891 -7.477 1 83 86 ASN B C 1
ATOM 4775 O O . ASN B 1 86 ? -12.617 21.062 -7.105 1 83 86 ASN B O 1
ATOM 4779 N N . PHE B 1 87 ? -13.82 19.469 -8.086 1 82.56 87 PHE B N 1
ATOM 4780 C CA . PHE B 1 87 ? -14.938 20.375 -8.297 1 82.56 87 PHE B CA 1
ATOM 4781 C C . PHE B 1 87 ? -15.547 20.797 -6.969 1 82.56 87 PHE B C 1
ATOM 4783 O O . PHE B 1 87 ? -15.828 21.984 -6.758 1 82.56 87 PHE B O 1
ATOM 4790 N N . TYR B 1 88 ? -15.727 19.922 -6.109 1 83.38 88 TYR B N 1
ATOM 4791 C CA . TYR B 1 88 ? -16.266 20.234 -4.793 1 83.38 88 TYR B CA 1
ATOM 4792 C C . TYR B 1 88 ? -15.383 21.219 -4.055 1 83.38 88 TYR B C 1
ATOM 4794 O O . TYR B 1 88 ? -15.867 22.219 -3.496 1 83.38 88 TYR B O 1
ATOM 4802 N N . VAL B 1 89 ? -14.117 20.984 -4.051 1 83.44 89 VAL B N 1
ATOM 4803 C CA . VAL B 1 89 ? -13.18 21.828 -3.314 1 83.44 89 VAL B CA 1
ATOM 4804 C C . VAL B 1 89 ? -13.125 23.219 -3.949 1 83.44 89 VAL B C 1
ATOM 4806 O O . VAL B 1 89 ? -13.156 24.234 -3.244 1 83.44 89 VAL B O 1
ATOM 4809 N N . SER B 1 90 ? -13.117 23.234 -5.246 1 83.94 90 SER B N 1
ATOM 4810 C CA . SER B 1 90 ? -13.062 24.5 -5.949 1 83.94 90 SER B CA 1
ATOM 4811 C C . SER B 1 90 ? -14.352 25.297 -5.758 1 83.94 90 SER B C 1
ATOM 4813 O O . SER B 1 90 ? -14.312 26.516 -5.578 1 83.94 90 SER B O 1
ATOM 4815 N N . ALA B 1 91 ? -15.438 24.594 -5.801 1 84.88 91 ALA B N 1
ATOM 4816 C CA . ALA B 1 91 ? -16.719 25.266 -5.598 1 84.88 91 ALA B CA 1
ATOM 4817 C C . ALA B 1 91 ? -16.828 25.828 -4.188 1 84.88 91 ALA B C 1
ATOM 4819 O O . ALA B 1 91 ? -17.344 26.938 -3.994 1 84.88 91 ALA B O 1
ATOM 4820 N N . SER B 1 92 ? -16.375 25.109 -3.281 1 85.25 92 SER B N 1
ATOM 4821 C CA . SER B 1 92 ? -16.391 25.578 -1.899 1 85.25 92 SER B CA 1
ATOM 4822 C C . SER B 1 92 ? -15.508 26.812 -1.724 1 85.25 92 SER B C 1
ATOM 4824 O O . SER B 1 92 ? -15.867 27.75 -1.011 1 85.25 92 SER B O 1
ATOM 4826 N N . THR B 1 93 ? -14.43 26.797 -2.375 1 85.94 93 THR B N 1
ATOM 4827 C CA . THR B 1 93 ? -13.484 27.906 -2.258 1 85.94 93 THR B CA 1
ATOM 4828 C C . THR B 1 93 ? -14.062 29.172 -2.891 1 85.94 93 THR B C 1
ATOM 4830 O O . THR B 1 93 ? -13.867 30.281 -2.375 1 85.94 93 THR B O 1
ATOM 4833 N N . VAL B 1 94 ? -14.773 29 -3.932 1 88.25 94 VAL B N 1
ATOM 4834 C CA . VAL B 1 94 ? -15.344 30.156 -4.609 1 88.25 94 VAL B CA 1
ATOM 4835 C C . VAL B 1 94 ? -16.516 30.703 -3.801 1 88.25 94 VAL B C 1
ATOM 4837 O O . VAL B 1 94 ? -16.719 31.922 -3.73 1 88.25 94 VAL B O 1
ATOM 4840 N N . ILE B 1 95 ? -17.25 29.844 -3.256 1 89.38 95 ILE B N 1
ATOM 4841 C CA . ILE B 1 95 ? -18.359 30.281 -2.41 1 89.38 95 ILE B CA 1
ATOM 4842 C C . ILE B 1 95 ? -17.812 31.062 -1.212 1 89.38 95 ILE B C 1
ATOM 4844 O O . ILE B 1 95 ? -18.344 32.125 -0.852 1 89.38 95 ILE B O 1
ATOM 4848 N N . GLU B 1 96 ? -16.781 30.562 -0.689 1 89.06 96 GLU B N 1
ATOM 4849 C CA . GLU B 1 96 ? -16.125 31.281 0.401 1 89.06 96 GLU B CA 1
ATOM 4850 C C . GLU B 1 96 ? -15.656 32.656 -0.047 1 89.06 96 GLU B C 1
ATOM 4852 O O . GLU B 1 96 ? -15.82 33.656 0.683 1 89.06 96 GLU B O 1
ATOM 4857 N N . ALA B 1 97 ? -15.117 32.688 -1.166 1 90.62 97 ALA B N 1
ATOM 4858 C CA . ALA B 1 97 ? -14.609 33.938 -1.69 1 90.62 97 ALA B CA 1
ATOM 4859 C C . ALA B 1 97 ? -15.742 34.938 -1.904 1 90.62 97 ALA B C 1
ATOM 4861 O O . ALA B 1 97 ? -15.617 36.125 -1.549 1 90.62 97 ALA B O 1
ATOM 4862 N N . PHE B 1 98 ? -16.844 34.469 -2.355 1 91.19 98 PHE B N 1
ATOM 4863 C CA . PHE B 1 98 ? -17.984 35.344 -2.592 1 91.19 98 PHE B CA 1
ATOM 4864 C C . PHE B 1 98 ? -18.562 35.844 -1.275 1 91.19 98 PHE B C 1
ATOM 4866 O O . PHE B 1 98 ? -18.953 37 -1.167 1 91.19 98 PHE B O 1
ATOM 4873 N N . LEU B 1 99 ? -18.578 34.969 -0.383 1 92.19 99 LEU B N 1
ATOM 4874 C CA . LEU B 1 99 ? -19.156 35.344 0.91 1 92.19 99 LEU B CA 1
ATOM 4875 C C . LEU B 1 99 ? -18.234 36.281 1.676 1 92.19 99 LEU B C 1
ATOM 4877 O O . LEU B 1 99 ? -18.656 36.906 2.635 1 92.19 99 LEU B O 1
ATOM 4881 N N . SER B 1 100 ? -16.984 36.344 1.264 1 92.19 100 SER B N 1
ATOM 4882 C CA . SER B 1 100 ? -16.031 37.25 1.915 1 92.19 100 SER B CA 1
ATOM 4883 C C . SER B 1 100 ? -16.219 38.688 1.451 1 92.19 100 SER B C 1
ATOM 4885 O O . SER B 1 100 ? -15.695 39.594 2.068 1 92.19 100 SER B O 1
ATOM 4887 N N . LEU B 1 101 ? -17 38.938 0.454 1 91.12 101 LEU B N 1
ATOM 4888 C CA . LEU B 1 101 ? -17.172 40.25 -0.123 1 91.12 101 LEU B CA 1
ATOM 4889 C C . LEU B 1 101 ? -17.875 41.188 0.851 1 91.12 101 LEU B C 1
ATOM 4891 O O . LEU B 1 101 ? -17.531 42.375 0.956 1 91.12 101 LEU B O 1
ATOM 4895 N N . SER B 1 102 ? -18.781 40.688 1.581 1 90.25 102 SER B N 1
ATOM 4896 C CA . SER B 1 102 ? -19.516 41.531 2.527 1 90.25 102 SER B CA 1
ATOM 4897 C C . SER B 1 102 ? -18.625 41.969 3.676 1 90.25 102 SER B C 1
ATOM 4899 O O . SER B 1 102 ? -18.516 43.188 3.947 1 90.25 102 SER B O 1
ATOM 4901 N N . PRO B 1 103 ? -17.969 41.062 4.277 1 89.81 103 PRO B N 1
ATOM 4902 C CA . PRO B 1 103 ? -17.047 41.5 5.32 1 89.81 103 PRO B CA 1
ATOM 4903 C C . PRO B 1 103 ? -15.992 42.469 4.801 1 89.81 103 PRO B C 1
ATOM 4905 O O . PRO B 1 103 ? -15.578 43.375 5.523 1 89.81 103 PRO B O 1
ATOM 4908 N N . ILE B 1 104 ? -15.547 42.344 3.641 1 90.06 104 ILE B N 1
ATOM 4909 C CA . ILE B 1 104 ? -14.539 43.188 3.035 1 90.06 104 ILE B CA 1
ATOM 4910 C C . ILE B 1 104 ? -15.117 44.594 2.85 1 90.06 104 ILE B C 1
ATOM 4912 O O . ILE B 1 104 ? -14.461 45.594 3.166 1 90.06 104 ILE B O 1
ATOM 4916 N N . ARG B 1 105 ? -16.297 44.688 2.385 1 91.19 105 ARG B N 1
ATOM 4917 C CA . ARG B 1 105 ? -16.969 45.969 2.203 1 91.19 105 ARG B CA 1
ATOM 4918 C C . ARG B 1 105 ? -17.188 46.656 3.541 1 91.19 105 ARG B C 1
ATOM 4920 O O . ARG B 1 105 ? -16.953 47.875 3.66 1 91.19 105 ARG B O 1
ATOM 4927 N N . ASP B 1 106 ? -17.594 45.906 4.453 1 91.25 106 ASP B N 1
ATOM 4928 C CA . ASP B 1 106 ? -17.828 46.469 5.781 1 91.25 106 ASP B CA 1
ATOM 4929 C C . ASP B 1 106 ? -16.531 47 6.387 1 91.25 106 ASP B C 1
ATOM 4931 O O . ASP B 1 106 ? -16.516 48.062 7.031 1 91.25 106 ASP B O 1
ATOM 4935 N N . ALA B 1 107 ? -15.484 46.25 6.227 1 91.31 107 ALA B N 1
ATOM 4936 C CA . ALA B 1 107 ? -14.18 46.688 6.742 1 91.31 107 ALA B CA 1
ATOM 4937 C C . ALA B 1 107 ? -13.711 47.969 6.07 1 91.31 107 ALA B C 1
ATOM 4939 O O . ALA B 1 107 ? -13.18 48.875 6.73 1 91.31 107 ALA B O 1
ATOM 4940 N N . ARG B 1 108 ? -13.93 48.094 4.82 1 91.19 108 ARG B N 1
ATOM 4941 C CA . ARG B 1 108 ? -13.547 49.281 4.074 1 91.19 108 ARG B CA 1
ATOM 4942 C C . ARG B 1 108 ? -14.367 50.5 4.508 1 91.19 108 ARG B C 1
ATOM 4944 O O . ARG B 1 108 ? -13.836 51.594 4.645 1 91.19 108 ARG B O 1
ATOM 4951 N N . LYS B 1 109 ? -15.594 50.281 4.676 1 93.06 109 LYS B N 1
ATOM 4952 C CA . LYS B 1 109 ? -16.469 51.344 5.129 1 93.06 109 LYS B CA 1
ATOM 4953 C C . LYS B 1 109 ? -16.062 51.844 6.508 1 93.06 109 LYS B C 1
ATOM 4955 O O . LYS B 1 109 ? -16.109 53.062 6.773 1 93.06 109 LYS B O 1
ATOM 4960 N N . ALA B 1 110 ? -15.688 50.938 7.32 1 92.62 110 ALA B N 1
ATOM 4961 C CA . ALA B 1 110 ? -15.25 51.312 8.664 1 92.62 110 ALA B CA 1
ATOM 4962 C C . ALA B 1 110 ? -14 52.188 8.617 1 92.62 110 ALA B C 1
ATOM 4964 O O . ALA B 1 110 ? -13.875 53.156 9.383 1 92.62 110 ALA B O 1
ATOM 4965 N N . VAL B 1 111 ? -13.109 51.875 7.77 1 92.62 111 VAL B N 1
ATOM 4966 C CA . VAL B 1 111 ? -11.867 52.656 7.645 1 92.62 111 VAL B CA 1
ATOM 4967 C C . VAL B 1 111 ? -12.172 54.031 7.094 1 92.62 111 VAL B C 1
ATOM 4969 O O . VAL B 1 111 ? -11.633 55.031 7.578 1 92.62 111 VAL B O 1
ATOM 4972 N N . VAL B 1 112 ? -13.016 54.125 6.09 1 92.69 112 VAL B N 1
ATOM 4973 C CA . VAL B 1 112 ? -13.391 55.406 5.484 1 92.69 112 VAL B CA 1
ATOM 4974 C C . VAL B 1 112 ? -14.055 56.281 6.531 1 92.69 112 VAL B C 1
ATOM 4976 O O . VAL B 1 112 ? -13.758 57.469 6.617 1 92.69 112 VAL B O 1
ATOM 4979 N N . LYS B 1 113 ? -14.883 55.688 7.242 1 93 113 LYS B N 1
ATOM 4980 C CA . LYS B 1 113 ? -15.57 56.406 8.297 1 93 113 LYS B CA 1
ATOM 4981 C C . LYS B 1 113 ? -14.578 56.938 9.336 1 93 113 LYS B C 1
ATOM 4983 O O . LYS B 1 113 ? -14.695 58.062 9.805 1 93 113 LYS B O 1
ATOM 4988 N N . ALA B 1 114 ? -13.68 56.094 9.742 1 92.06 114 ALA B N 1
ATOM 4989 C CA . ALA B 1 114 ? -12.664 56.5 10.719 1 92.06 114 ALA B CA 1
ATOM 4990 C C . ALA B 1 114 ? -11.789 57.625 10.172 1 92.06 114 ALA B C 1
ATOM 4992 O O . ALA B 1 114 ? -11.43 58.562 10.898 1 92.06 114 ALA B O 1
ATOM 4993 N N . GLU B 1 115 ? -11.43 57.531 8.969 1 91 115 GLU B N 1
ATOM 4994 C CA . GLU B 1 115 ? -10.617 58.562 8.328 1 91 115 GLU B CA 1
ATOM 4995 C C . GLU B 1 115 ? -11.352 59.906 8.258 1 91 115 GLU B C 1
ATOM 4997 O O . GLU B 1 115 ? -10.766 60.969 8.5 1 91 115 GLU B O 1
ATOM 5002 N N . GLU B 1 116 ? -12.57 59.875 7.895 1 92.81 116 GLU B N 1
ATOM 5003 C CA . GLU B 1 116 ? -13.391 61.094 7.797 1 92.81 116 GLU B CA 1
ATOM 5004 C C . GLU B 1 116 ? -13.539 61.75 9.156 1 92.81 116 GLU B C 1
ATOM 5006 O O . GLU B 1 116 ? -13.664 63 9.234 1 92.81 116 GLU B O 1
ATOM 5011 N N . ARG B 1 117 ? -13.5 60.969 10.164 1 92.44 117 ARG B N 1
ATOM 5012 C CA . ARG B 1 117 ? -13.664 61.5 11.516 1 92.44 117 ARG B CA 1
ATOM 5013 C C . ARG B 1 117 ? -12.312 61.781 12.156 1 92.44 117 ARG B C 1
ATOM 5015 O O . ARG B 1 117 ? -12.219 61.938 13.375 1 92.44 117 ARG B O 1
ATOM 5022 N N . GLY B 1 118 ? -11.203 61.75 11.398 1 90.5 118 GLY B N 1
ATOM 5023 C CA . GLY B 1 118 ? -9.867 62 11.906 1 90.5 118 GLY B CA 1
ATOM 5024 C C . GLY B 1 118 ? -9.352 60.906 12.828 1 90.5 118 GLY B C 1
ATOM 5025 O O . GLY B 1 118 ? -8.703 61.219 13.836 1 90.5 118 GLY B O 1
ATOM 5026 N N . TRP B 1 119 ? -9.828 59.688 12.609 1 90.19 119 TRP B N 1
ATOM 5027 C CA . TRP B 1 119 ? -9.398 58.5 13.359 1 90.19 119 TRP B CA 1
ATOM 5028 C C . TRP B 1 119 ? -9.914 58.562 14.789 1 90.19 119 TRP B C 1
ATOM 5030 O O . TRP B 1 119 ? -9.211 58.156 15.727 1 90.19 119 TRP B O 1
ATOM 5040 N N . THR B 1 120 ? -11.047 59.281 14.875 1 88.75 120 THR B N 1
ATOM 5041 C CA . THR B 1 120 ? -11.797 59.188 16.125 1 88.75 120 THR B CA 1
ATOM 5042 C C . THR B 1 120 ? -12.75 58 16.094 1 88.75 120 THR B C 1
ATOM 5044 O O . THR B 1 120 ? -13.641 57.938 15.25 1 88.75 120 THR B O 1
ATOM 5047 N N . PHE B 1 121 ? -12.586 57.094 16.984 1 92.69 121 PHE B N 1
ATOM 5048 C CA . PHE B 1 121 ? -13.352 55.844 17.016 1 92.69 121 PHE B CA 1
ATOM 5049 C C . PHE B 1 121 ? -14.617 56.031 17.859 1 92.69 121 PHE B C 1
ATOM 5051 O O . PHE B 1 121 ? -14.727 56.969 18.641 1 92.69 121 PHE B O 1
ATOM 5058 N N . PRO B 1 122 ? -15.609 55.25 17.625 1 90.38 122 PRO B N 1
ATOM 5059 C CA . PRO B 1 122 ? -16.906 55.375 18.297 1 90.38 122 PRO B CA 1
ATOM 5060 C C . PRO B 1 122 ? -16.797 55.25 19.812 1 90.38 122 PRO B C 1
ATOM 5062 O O . PRO B 1 122 ? -17.453 56 20.547 1 90.38 122 PRO B O 1
ATOM 5065 N N . THR B 1 123 ? -15.953 54.344 20.312 1 94.88 123 THR B N 1
ATOM 5066 C CA . THR B 1 123 ? -15.805 54.156 21.75 1 94.88 123 THR B CA 1
ATOM 5067 C C . THR B 1 123 ? -14.805 55.156 22.328 1 94.88 123 THR B C 1
ATOM 5069 O O . THR B 1 123 ? -13.664 55.219 21.875 1 94.88 123 THR B O 1
ATOM 5072 N N . PRO B 1 124 ? -15.219 55.844 23.312 1 94.56 124 PRO B N 1
ATOM 5073 C CA . PRO B 1 124 ? -14.281 56.75 23.953 1 94.56 124 PRO B CA 1
ATOM 5074 C C . PRO B 1 124 ? -13.094 56.031 24.594 1 94.56 124 PRO B C 1
ATOM 5076 O O . PRO B 1 124 ? -13.242 54.906 25.078 1 94.56 124 PRO B O 1
ATOM 5079 N N . ASP B 1 125 ? -12 56.719 24.641 1 94.19 125 ASP B N 1
ATOM 5080 C CA . ASP B 1 125 ? -10.758 56.156 25.156 1 94.19 125 ASP B CA 1
ATOM 5081 C C . ASP B 1 125 ? -10.93 55.656 26.594 1 94.19 125 ASP B C 1
ATOM 5083 O O . ASP B 1 125 ? -10.359 54.625 26.969 1 94.19 125 ASP B O 1
ATOM 5087 N N . ALA B 1 126 ? -11.742 56.281 27.328 1 93.75 126 ALA B N 1
ATOM 5088 C CA . ALA B 1 126 ? -11.945 55.969 28.734 1 93.75 126 ALA B CA 1
ATOM 5089 C C . ALA B 1 126 ? -12.664 54.625 28.891 1 93.75 126 ALA B C 1
ATOM 5091 O O . ALA B 1 126 ? -12.508 53.938 29.906 1 93.75 126 ALA B O 1
ATOM 5092 N N . ASN B 1 127 ? -13.383 54.219 27.906 1 95.06 127 ASN B N 1
ATOM 5093 C CA . ASN B 1 127 ? -14.203 53.031 28 1 95.06 127 ASN B CA 1
ATOM 5094 C C . ASN B 1 127 ? -13.555 51.844 27.281 1 95.06 127 ASN B C 1
ATOM 5096 O O . ASN B 1 127 ? -14.141 50.75 27.203 1 95.06 127 ASN B O 1
ATOM 5100 N N . LEU B 1 128 ? -12.383 52.031 26.859 1 96.94 128 LEU B N 1
ATOM 5101 C CA . LEU B 1 128 ? -11.688 50.938 26.156 1 96.94 128 LEU B CA 1
ATOM 5102 C C . LEU B 1 128 ? -11.211 49.875 27.125 1 96.94 128 LEU B C 1
ATOM 5104 O O . LEU B 1 128 ? -10.914 50.156 28.281 1 96.94 128 LEU B O 1
ATOM 5108 N N . PRO B 1 129 ? -11.203 48.688 26.656 1 97.38 129 PRO B N 1
ATOM 5109 C CA . PRO B 1 129 ? -10.703 47.625 27.531 1 97.38 129 PRO B CA 1
ATOM 5110 C C . PRO B 1 129 ? -9.188 47.688 27.719 1 97.38 129 PRO B C 1
ATOM 5112 O O . PRO B 1 129 ? -8.477 48.25 26.891 1 97.38 129 PRO B O 1
ATOM 5115 N N . ILE B 1 130 ? -8.742 47.094 28.797 1 97.5 130 ILE B N 1
ATOM 5116 C CA . ILE B 1 130 ? -7.316 46.938 29.047 1 97.5 130 ILE B CA 1
ATOM 5117 C C . ILE B 1 130 ? -6.781 45.781 28.234 1 97.5 130 ILE B C 1
ATOM 5119 O O . ILE B 1 130 ? -7.285 44.656 28.344 1 97.5 130 ILE B O 1
ATOM 5123 N N . ILE B 1 131 ? -5.75 46.031 27.391 1 98.12 131 ILE B N 1
ATOM 5124 C CA . ILE B 1 131 ? -5.234 45 26.5 1 98.12 131 ILE B CA 1
ATOM 5125 C C . ILE B 1 131 ? -3.814 44.625 26.922 1 98.12 131 ILE B C 1
ATOM 5127 O O . ILE B 1 131 ? -2.955 45.469 27.078 1 98.12 131 ILE B O 1
ATOM 5131 N N . ASP B 1 132 ? -3.59 43.344 27.125 1 98.19 132 ASP B N 1
ATOM 5132 C CA . ASP B 1 132 ? -2.238 42.812 27.234 1 98.19 132 ASP B CA 1
ATOM 5133 C C . ASP B 1 132 ? -1.784 42.219 25.906 1 98.19 132 ASP B C 1
ATOM 5135 O O . ASP B 1 132 ? -2.367 41.219 25.422 1 98.19 132 ASP B O 1
ATOM 5139 N N . ILE B 1 133 ? -0.774 42.719 25.312 1 98.12 133 ILE B N 1
ATOM 5140 C CA . ILE B 1 133 ? -0.17 42.188 24.109 1 98.12 133 ILE B CA 1
ATOM 5141 C C . ILE B 1 133 ? 0.987 41.25 24.484 1 98.12 133 ILE B C 1
ATOM 5143 O O . ILE B 1 133 ? 1.944 41.688 25.125 1 98.12 133 ILE B O 1
ATOM 5147 N N . LEU B 1 134 ? 0.868 40.031 24.078 1 97.94 134 LEU B N 1
ATOM 5148 C CA . LEU B 1 134 ? 1.92 39.062 24.359 1 97.94 134 LEU B CA 1
ATOM 5149 C C . LEU B 1 134 ? 2.785 38.812 23.125 1 97.94 134 LEU B C 1
ATOM 5151 O O . LEU B 1 134 ? 2.279 38.438 22.062 1 97.94 134 LEU B O 1
ATOM 5155 N N . ILE B 1 135 ? 4.023 39.094 23.25 1 97.12 135 ILE B N 1
ATOM 5156 C CA . ILE B 1 135 ? 5.023 38.75 22.234 1 97.12 135 ILE B CA 1
ATOM 5157 C C . ILE B 1 135 ? 5.867 37.562 22.734 1 97.12 135 ILE B C 1
ATOM 5159 O O . ILE B 1 135 ? 6.656 37.688 23.672 1 97.12 135 ILE B O 1
ATOM 5163 N N . VAL B 1 136 ? 5.695 36.469 22.062 1 95.75 136 VAL B N 1
ATOM 5164 C CA . VAL B 1 136 ? 6.332 35.219 22.516 1 95.75 136 VAL B CA 1
ATOM 5165 C C . VAL B 1 136 ? 7.551 34.906 21.656 1 95.75 136 VAL B C 1
ATOM 5167 O O . VAL B 1 136 ? 7.477 35 20.422 1 95.75 136 VAL B O 1
ATOM 5170 N N . ALA B 1 137 ? 8.656 34.531 22.375 1 93.62 137 ALA B N 1
ATOM 5171 C CA . ALA B 1 137 ? 9.883 34.344 21.594 1 93.62 137 ALA B CA 1
ATOM 5172 C C . ALA B 1 137 ? 10.711 33.188 22.141 1 93.62 137 ALA B C 1
ATOM 5174 O O . ALA B 1 137 ? 10.742 32.969 23.359 1 93.62 137 ALA B O 1
ATOM 5175 N N . TYR B 1 138 ? 11.234 32.469 21.234 1 93.12 138 TYR B N 1
ATOM 5176 C CA . TYR B 1 138 ? 12.414 31.641 21.5 1 93.12 138 TYR B CA 1
ATOM 5177 C C . TYR B 1 138 ? 13.688 32.406 21.141 1 93.12 138 TYR B C 1
ATOM 5179 O O . TYR B 1 138 ? 14 32.562 19.969 1 93.12 138 TYR B O 1
ATOM 5187 N N . LEU B 1 139 ? 14.383 32.781 22.109 1 91.94 139 LEU B N 1
ATOM 5188 C CA . LEU B 1 139 ? 15.383 33.844 21.969 1 91.94 139 LEU B CA 1
ATOM 5189 C C . LEU B 1 139 ? 16.469 33.438 20.969 1 91.94 139 LEU B C 1
ATOM 5191 O O . LEU B 1 139 ? 16.922 34.281 20.172 1 91.94 139 LEU B O 1
ATOM 5195 N N . PRO B 1 140 ? 16.922 32.156 20.938 1 90.69 140 PRO B N 1
ATOM 5196 C CA . PRO B 1 140 ? 17.953 31.797 19.969 1 90.69 140 PRO B CA 1
ATOM 5197 C C . PRO B 1 140 ? 17.516 32.031 18.531 1 90.69 140 PRO B C 1
ATOM 5199 O O . PRO B 1 140 ? 18.328 32.438 17.688 1 90.69 140 PRO B O 1
ATOM 5202 N N . ASN B 1 141 ? 16.234 31.953 18.281 1 87.44 141 ASN B N 1
ATOM 5203 C CA . ASN B 1 141 ? 15.734 32.094 16.906 1 87.44 141 ASN B CA 1
ATOM 5204 C C . ASN B 1 141 ? 15.375 33.562 16.609 1 87.44 141 ASN B C 1
ATOM 5206 O O . ASN B 1 141 ? 15.367 33.969 15.445 1 87.44 141 ASN B O 1
ATOM 5210 N N . GLU B 1 142 ? 15.016 34.281 17.688 1 90.69 142 GLU B N 1
ATOM 5211 C CA . GLU B 1 142 ? 14.469 35.625 17.469 1 90.69 142 GLU B CA 1
ATOM 5212 C C . GLU B 1 142 ? 15.414 36.719 18 1 90.69 142 GLU B C 1
ATOM 5214 O O . GLU B 1 142 ? 15.016 37.875 18.172 1 90.69 142 GLU B O 1
ATOM 5219 N N . LYS B 1 143 ? 16.625 36.375 18.203 1 91.5 143 LYS B N 1
ATOM 5220 C CA . LYS B 1 143 ? 17.578 37.25 18.859 1 91.5 143 LYS B CA 1
ATOM 5221 C C . LYS B 1 143 ? 17.812 38.5 18.016 1 91.5 143 LYS B C 1
ATOM 5223 O O . LYS B 1 143 ? 18.016 39.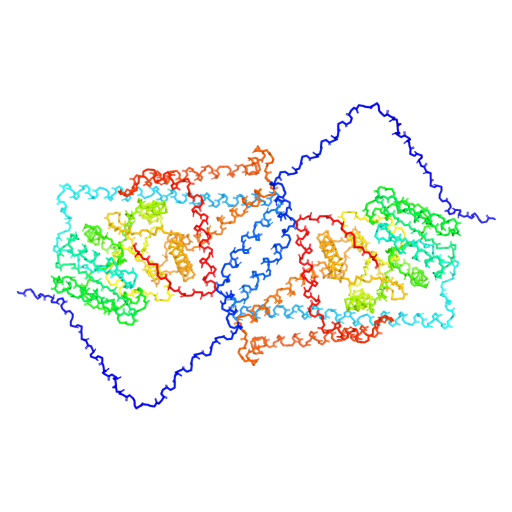594 18.562 1 91.5 143 LYS B O 1
ATOM 5228 N N . ASP B 1 144 ? 17.656 38.406 16.75 1 90.25 144 ASP B N 1
ATOM 5229 C CA . ASP B 1 144 ? 18.031 39.5 15.867 1 90.25 144 ASP B CA 1
ATOM 5230 C C . ASP B 1 144 ? 16.844 40.438 15.617 1 90.25 144 ASP B C 1
ATOM 5232 O O . ASP B 1 144 ? 17.016 41.562 15.125 1 90.25 144 ASP B O 1
ATOM 5236 N N . ILE B 1 145 ? 15.633 40.031 16.062 1 91.12 145 ILE B N 1
ATOM 5237 C CA . ILE B 1 145 ? 14.484 40.844 15.633 1 91.12 145 ILE B CA 1
ATOM 5238 C C . ILE B 1 145 ? 13.688 41.312 16.859 1 91.12 145 ILE B C 1
ATOM 5240 O O . ILE B 1 145 ? 12.891 42.219 16.766 1 91.12 145 ILE B O 1
ATOM 5244 N N . ILE B 1 146 ? 13.891 40.75 18 1 94.38 146 ILE B N 1
ATOM 5245 C CA . ILE B 1 146 ? 13.016 40.938 19.156 1 94.38 146 ILE B CA 1
ATOM 5246 C C . ILE B 1 146 ? 13.07 42.406 19.609 1 94.38 146 ILE B C 1
ATOM 5248 O O . ILE B 1 146 ? 12.055 42.969 19.984 1 94.38 146 ILE B O 1
ATOM 5252 N N . MET B 1 147 ? 14.234 43.031 19.594 1 95.12 147 MET B N 1
ATOM 5253 C CA . MET B 1 147 ? 14.375 44.406 20.031 1 95.12 147 MET B CA 1
ATOM 5254 C C . MET B 1 147 ? 13.594 45.375 19.125 1 95.12 147 MET B C 1
ATOM 5256 O O . MET B 1 147 ? 12.883 46.25 19.609 1 95.12 147 MET B O 1
ATOM 5260 N N . ASP B 1 148 ? 13.703 45.125 17.906 1 94.81 148 ASP B N 1
ATOM 5261 C CA . ASP B 1 148 ? 12.992 45.938 16.922 1 94.81 148 ASP B CA 1
ATOM 5262 C C . ASP B 1 148 ? 11.477 45.781 17.094 1 94.81 148 ASP B C 1
ATOM 5264 O O . ASP B 1 148 ? 10.75 46.781 17.016 1 94.81 148 ASP B O 1
ATOM 5268 N N . ARG B 1 149 ? 11.047 44.594 17.312 1 94.06 149 ARG B N 1
ATOM 5269 C CA . ARG B 1 149 ? 9.617 44.344 17.484 1 94.06 149 ARG B CA 1
ATOM 5270 C C . ARG B 1 149 ? 9.094 44.938 18.781 1 94.06 149 ARG B C 1
ATOM 5272 O O . ARG B 1 149 ? 7.973 45.469 18.828 1 94.06 149 ARG B O 1
ATOM 5279 N N . ALA B 1 150 ? 9.875 44.875 19.812 1 95.12 150 ALA B N 1
ATOM 5280 C CA . ALA B 1 150 ? 9.508 45.5 21.078 1 95.12 150 ALA B CA 1
ATOM 5281 C C . ALA B 1 150 ? 9.359 47 20.938 1 95.12 150 ALA B C 1
ATOM 5283 O O . ALA B 1 150 ? 8.367 47.594 21.391 1 95.12 150 ALA B O 1
ATOM 5284 N N . MET B 1 151 ? 10.305 47.562 20.281 1 95.62 151 MET B N 1
ATOM 5285 C CA . MET B 1 151 ? 10.289 49 20.094 1 95.62 151 MET B CA 1
ATOM 5286 C C . MET B 1 151 ? 9.094 49.438 19.25 1 95.62 151 MET B C 1
ATOM 5288 O O . MET B 1 151 ? 8.469 50.469 19.531 1 95.62 151 MET B O 1
ATOM 5292 N N . HIS B 1 152 ? 8.844 48.688 18.297 1 95.94 152 HIS B N 1
ATOM 5293 C CA . HIS B 1 152 ? 7.691 48.969 17.453 1 95.94 152 HIS B CA 1
ATOM 5294 C C . HIS B 1 152 ? 6.398 48.938 18.266 1 95.94 152 HIS B C 1
ATOM 5296 O O . HIS B 1 152 ? 5.578 49.875 18.156 1 95.94 152 HIS B O 1
ATOM 5302 N N . ALA B 1 153 ? 6.215 47.938 19.031 1 96.12 153 ALA B N 1
ATOM 5303 C CA . ALA B 1 153 ? 5.004 47.781 19.828 1 96.12 153 ALA B CA 1
ATOM 5304 C C . ALA B 1 153 ? 4.863 48.938 20.828 1 96.12 153 ALA B C 1
ATOM 5306 O O . ALA B 1 153 ? 3.75 49.406 21.109 1 96.12 153 ALA B O 1
ATOM 5307 N N . LEU B 1 154 ? 5.977 49.5 21.281 1 95.62 154 LEU B N 1
ATOM 5308 C CA . LEU B 1 154 ? 5.98 50.531 22.312 1 95.62 154 LEU B CA 1
ATOM 5309 C C . LEU B 1 154 ? 5.773 51.906 21.719 1 95.62 154 LEU B C 1
ATOM 5311 O O . LEU B 1 154 ? 5.215 52.812 22.359 1 95.62 154 LEU B O 1
ATOM 5315 N N . THR B 1 155 ? 6.168 52.062 20.453 1 95.44 155 THR B N 1
ATOM 5316 C CA . THR B 1 155 ? 6.234 53.438 19.953 1 95.44 155 THR B CA 1
ATOM 5317 C C . THR B 1 155 ? 5.211 53.625 18.828 1 95.44 155 THR B C 1
ATOM 5319 O O . THR B 1 155 ? 4.781 54.75 18.578 1 95.44 155 THR B O 1
ATOM 5322 N N . LYS B 1 156 ? 4.816 52.594 18.219 1 95.62 156 LYS B N 1
ATOM 5323 C CA . LYS B 1 156 ? 4.039 52.812 17 1 95.62 156 LYS B CA 1
ATOM 5324 C C . LYS B 1 156 ? 2.562 52.5 17.234 1 95.62 156 LYS B C 1
ATOM 5326 O O . LYS B 1 156 ? 1.698 53 16.5 1 95.62 156 LYS B O 1
ATOM 5331 N N . ILE B 1 157 ? 2.227 51.719 18.172 1 96.44 157 ILE B N 1
ATOM 5332 C CA . ILE B 1 157 ? 0.841 51.312 18.422 1 96.44 157 ILE B CA 1
ATOM 5333 C C . ILE B 1 157 ? 0.058 52.5 18.969 1 96.44 157 ILE B C 1
ATOM 5335 O O . ILE B 1 157 ? 0.532 53.219 19.859 1 96.44 157 ILE B O 1
ATOM 5339 N N . VAL B 1 158 ? -1.144 52.719 18.406 1 95.44 158 VAL B N 1
ATOM 5340 C CA . VAL B 1 158 ? -2.004 53.844 18.828 1 95.44 158 VAL B CA 1
ATOM 5341 C C . VAL B 1 158 ? -3.113 53.312 19.734 1 95.44 158 VAL B C 1
ATOM 5343 O O . VAL B 1 158 ? -4.145 52.812 19.25 1 95.44 158 VAL B O 1
ATOM 5346 N N . TYR B 1 159 ? -2.971 53.438 21.016 1 96.25 159 TYR B N 1
ATOM 5347 C CA . TYR B 1 159 ? -3.873 53.031 22.094 1 96.25 159 TYR B CA 1
ATOM 5348 C C . TYR B 1 159 ? -3.531 53.781 23.375 1 96.25 159 TYR B C 1
ATOM 5350 O O . TYR B 1 159 ? -2.375 54.125 23.609 1 96.25 159 TYR B O 1
ATOM 5358 N N . PRO B 1 160 ? -4.531 54.031 24.203 1 95 160 PRO B N 1
ATOM 5359 C CA . PRO B 1 160 ? -4.184 54.719 25.453 1 95 160 PRO B CA 1
ATOM 5360 C C . PRO B 1 160 ? -3.119 53.969 26.266 1 95 160 PRO B C 1
ATOM 5362 O O . PRO B 1 160 ? -3.266 52.781 26.531 1 95 160 PRO B O 1
ATOM 5365 N N . VAL B 1 161 ? -2.072 54.656 26.672 1 92.88 161 VAL B N 1
ATOM 5366 C CA . VAL B 1 161 ? -0.879 54.094 27.281 1 92.88 161 VAL B CA 1
ATOM 5367 C C . VAL B 1 161 ? -1.247 53.438 28.609 1 92.88 161 VAL B C 1
ATOM 5369 O O . VAL B 1 161 ? -0.653 52.406 28.984 1 92.88 161 VAL B O 1
ATOM 5372 N N . ASP B 1 162 ? -2.285 53.938 29.234 1 93.06 162 ASP B N 1
ATOM 5373 C CA . ASP B 1 162 ? -2.674 53.406 30.531 1 93.06 162 ASP B CA 1
ATOM 5374 C C . ASP B 1 162 ? -3.559 52.188 30.391 1 93.06 162 ASP B C 1
ATOM 5376 O O . ASP B 1 162 ? -3.883 51.531 31.375 1 93.06 162 ASP B O 1
ATOM 5380 N N . LYS B 1 163 ? -3.84 51.812 29.172 1 96.62 163 LYS B N 1
ATOM 5381 C CA . LYS B 1 163 ? -4.758 50.688 28.969 1 96.62 163 LYS B CA 1
ATOM 5382 C C . LYS B 1 163 ? -4.117 49.594 28.094 1 96.62 163 LYS B C 1
ATOM 5384 O O . LYS B 1 163 ? -4.793 48.656 27.672 1 96.62 163 LYS B O 1
ATOM 5389 N N . ILE B 1 164 ? -2.865 49.781 27.781 1 96.75 164 ILE B N 1
ATOM 5390 C CA . ILE B 1 164 ? -2.172 48.781 26.984 1 96.75 164 ILE B CA 1
ATOM 5391 C C . ILE B 1 164 ? -0.871 48.375 27.672 1 96.75 164 ILE B C 1
ATOM 5393 O O . ILE B 1 164 ? -0.171 49.219 28.234 1 96.75 164 ILE B O 1
ATOM 5397 N N . ARG B 1 165 ? -0.641 47.125 27.703 1 96.94 165 ARG B N 1
ATOM 5398 C CA . ARG B 1 165 ? 0.593 46.562 28.25 1 96.94 165 ARG B CA 1
ATOM 5399 C C . ARG B 1 165 ? 1.268 45.656 27.25 1 96.94 165 ARG B C 1
ATOM 5401 O O . ARG B 1 165 ? 0.606 44.812 26.625 1 96.94 165 ARG B O 1
ATOM 5408 N N . ILE B 1 166 ? 2.549 45.875 27.062 1 97.62 166 ILE B N 1
ATOM 5409 C CA . ILE B 1 166 ? 3.344 45.031 26.172 1 97.62 166 ILE B CA 1
ATOM 5410 C C . ILE B 1 166 ? 4.152 44.031 27 1 97.62 166 ILE B C 1
ATOM 5412 O O . ILE B 1 166 ? 4.949 44.438 27.859 1 97.62 166 ILE B O 1
ATOM 5416 N N . ASN B 1 167 ? 3.908 42.75 26.781 1 97.75 167 ASN B N 1
ATOM 5417 C CA . ASN B 1 167 ? 4.598 41.688 27.516 1 97.75 167 ASN B CA 1
ATOM 5418 C C . ASN B 1 167 ? 5.477 40.844 26.594 1 97.75 167 ASN B C 1
ATOM 5420 O O . ASN B 1 167 ? 4.984 40.219 25.656 1 97.75 167 ASN B O 1
ATOM 5424 N N . ILE B 1 168 ? 6.73 40.844 26.844 1 97.5 168 ILE B N 1
ATOM 5425 C CA . ILE B 1 168 ? 7.656 39.969 26.125 1 97.5 168 ILE B CA 1
ATOM 5426 C C . ILE B 1 168 ? 7.93 38.719 26.953 1 97.5 168 ILE B C 1
ATOM 5428 O O . ILE B 1 168 ? 8.492 38.781 28.047 1 97.5 168 ILE B O 1
ATOM 5432 N N . LEU B 1 169 ? 7.43 37.594 26.453 1 97.31 169 LEU B N 1
ATOM 5433 C CA . LEU B 1 169 ? 7.656 36.281 27.078 1 97.31 169 LEU B CA 1
ATOM 5434 C C . LEU B 1 169 ? 8.672 35.469 26.281 1 97.31 169 LEU B C 1
ATOM 5436 O O . LEU B 1 169 ? 8.43 35.125 25.109 1 97.31 169 LEU B O 1
ATOM 5440 N N . TYR B 1 170 ? 9.82 35.156 26.906 1 95.75 170 TYR B N 1
ATOM 5441 C CA . TYR B 1 170 ? 10.812 34.438 26.109 1 95.75 170 TYR B CA 1
ATOM 5442 C C . TYR B 1 170 ? 11.438 33.312 26.922 1 95.75 170 TYR B C 1
ATOM 5444 O O . TYR B 1 170 ? 11.383 33.312 28.156 1 95.75 170 TYR B O 1
ATOM 5452 N N . ASN B 1 171 ? 11.844 32.281 26.266 1 94.94 171 ASN B N 1
ATOM 5453 C CA . ASN B 1 171 ? 12.648 31.203 26.812 1 94.94 171 ASN B CA 1
ATOM 5454 C C . ASN B 1 171 ? 13.969 31.062 26.078 1 94.94 171 ASN B C 1
ATOM 5456 O O . ASN B 1 171 ? 14.086 31.469 24.906 1 94.94 171 ASN B O 1
ATOM 5460 N N . THR B 1 172 ? 14.93 30.672 26.719 1 93.69 172 THR B N 1
ATOM 5461 C CA . THR B 1 172 ? 16.266 30.422 26.172 1 93.69 172 THR B CA 1
ATOM 5462 C C . THR B 1 172 ? 16.984 29.344 26.984 1 93.69 172 THR B C 1
ATOM 5464 O O . THR B 1 172 ? 16.938 29.344 28.219 1 93.69 172 THR B O 1
ATOM 5467 N N . PRO B 1 173 ? 17.578 28.406 26.281 1 90.69 173 PRO B N 1
ATOM 5468 C CA . PRO B 1 173 ? 18.328 27.375 27 1 90.69 173 PRO B CA 1
ATOM 5469 C C . PRO B 1 173 ? 19.594 27.922 27.672 1 90.69 173 PRO B C 1
ATOM 5471 O O . PRO B 1 173 ? 19.969 27.469 28.75 1 90.69 173 PRO B O 1
ATOM 5474 N N . LYS B 1 174 ? 20.312 28.906 27 1 91.94 174 LYS B N 1
ATOM 5475 C CA . LYS B 1 174 ? 21.5 29.578 27.516 1 91.94 174 LYS B CA 1
ATOM 5476 C C . LYS B 1 174 ? 21.344 31.094 27.438 1 91.94 174 LYS B C 1
ATOM 5478 O O . LYS B 1 174 ? 20.703 31.625 26.516 1 91.94 174 LYS B O 1
ATOM 5483 N N . PRO B 1 175 ? 21.938 31.719 28.391 1 92.62 175 PRO B N 1
ATOM 5484 C CA . PRO B 1 175 ? 21.828 33.188 28.375 1 92.62 175 PRO B CA 1
ATOM 5485 C C . PRO B 1 175 ? 22.406 33.781 27.094 1 92.62 175 PRO B C 1
ATOM 5487 O O . PRO B 1 175 ? 23.438 33.344 26.594 1 92.62 175 PRO B O 1
ATOM 5490 N N . ILE B 1 176 ? 21.641 34.688 26.609 1 95.25 176 ILE B N 1
ATOM 5491 C CA . ILE B 1 176 ? 22.078 35.406 25.422 1 95.25 176 ILE B CA 1
ATOM 5492 C C . ILE B 1 176 ? 22.281 36.875 25.75 1 95.25 176 ILE B C 1
ATOM 5494 O O . ILE B 1 176 ? 21.344 37.688 25.688 1 95.25 176 ILE B O 1
ATOM 5498 N N . GLU B 1 177 ? 23.562 37.219 26.016 1 94.31 177 GLU B N 1
ATOM 5499 C CA . GLU B 1 177 ? 23.922 38.562 26.375 1 94.31 177 GLU B CA 1
ATOM 5500 C C . GLU B 1 177 ? 24.641 39.281 25.219 1 94.31 177 GLU B C 1
ATOM 5502 O O . GLU B 1 177 ? 25.328 38.625 24.422 1 94.31 177 GLU B O 1
ATOM 5507 N N . PRO B 1 178 ? 24.422 40.625 25.094 1 95.12 178 PRO B N 1
ATOM 5508 C CA . PRO B 1 178 ? 23.797 41.594 26.031 1 95.12 178 PRO B CA 1
ATOM 5509 C C . PRO B 1 178 ? 22.312 41.781 25.781 1 95.12 178 PRO B C 1
ATOM 5511 O O . PRO B 1 178 ? 21.703 42.688 26.328 1 95.12 178 PRO B O 1
ATOM 5514 N N . LEU B 1 179 ? 21.75 40.969 25 1 95.31 179 LEU B N 1
ATOM 5515 C CA . LEU B 1 179 ? 20.375 41.156 24.562 1 95.31 179 LEU B CA 1
ATOM 5516 C C . LEU B 1 179 ? 19.406 41.094 25.75 1 95.31 179 LEU B C 1
ATOM 5518 O O . LEU B 1 179 ? 18.531 41.969 25.875 1 95.31 179 LEU B O 1
ATOM 5522 N N . GLU B 1 180 ? 19.531 40.156 26.594 1 95.69 180 GLU B N 1
ATOM 5523 C CA . GLU B 1 180 ? 18.656 40.031 27.75 1 95.69 180 GLU B CA 1
ATOM 5524 C C . GLU B 1 180 ? 18.734 41.25 28.656 1 95.69 180 GLU B C 1
ATOM 5526 O O . GLU B 1 180 ? 17.719 41.75 29.156 1 95.69 180 GLU B O 1
ATOM 5531 N N . THR B 1 181 ? 19.969 41.75 28.812 1 96.06 181 THR B N 1
ATOM 5532 C CA . THR B 1 181 ? 20.172 42.938 29.609 1 96.06 181 THR B CA 1
ATOM 5533 C C . THR B 1 181 ? 19.531 44.156 28.938 1 96.06 181 THR B C 1
ATOM 5535 O O . THR B 1 181 ? 18.906 45 29.609 1 96.06 181 THR B O 1
ATOM 5538 N N . GLU B 1 182 ? 19.688 44.219 27.734 1 95.44 182 GLU B N 1
ATOM 5539 C CA . GLU B 1 182 ? 19.094 45.312 26.969 1 95.44 182 GLU B CA 1
ATOM 5540 C C . GLU B 1 182 ? 17.578 45.281 27.078 1 95.44 182 GLU B C 1
ATOM 5542 O O . GLU B 1 182 ? 16.938 46.344 27.172 1 95.44 182 GLU B O 1
ATOM 5547 N N . LEU B 1 183 ? 16.984 44.156 27.047 1 95.44 183 LEU B N 1
ATOM 5548 C CA . LEU B 1 183 ? 15.531 44.031 27.188 1 95.44 183 LEU B CA 1
ATOM 5549 C C . LEU B 1 183 ? 15.07 44.469 28.578 1 95.44 183 LEU B C 1
ATOM 5551 O O . LEU B 1 183 ? 14.055 45.156 28.703 1 95.44 183 LEU B O 1
ATOM 5555 N N . ARG B 1 184 ? 15.805 44.188 29.531 1 93.5 184 ARG B N 1
ATOM 5556 C CA . ARG B 1 184 ? 15.492 44.594 30.891 1 93.5 184 ARG B CA 1
ATOM 5557 C C . ARG B 1 184 ? 15.617 46.125 31.047 1 93.5 184 ARG B C 1
ATOM 5559 O O . ARG B 1 184 ? 14.805 46.75 31.719 1 93.5 184 ARG B O 1
ATOM 5566 N N . ASP B 1 185 ? 16.656 46.625 30.438 1 94.81 185 ASP B N 1
ATOM 5567 C CA . ASP B 1 185 ? 16.859 48.062 30.484 1 94.81 185 ASP B CA 1
ATOM 5568 C C . ASP B 1 185 ? 15.703 48.781 29.797 1 94.81 185 ASP B C 1
ATOM 5570 O O . ASP B 1 185 ? 15.305 49.875 30.219 1 94.81 185 ASP B O 1
ATOM 5574 N N . LEU B 1 186 ? 15.227 48.219 28.766 1 94.5 186 LEU B N 1
ATOM 5575 C CA . LEU B 1 186 ? 14.102 48.812 28.031 1 94.5 186 LEU B CA 1
ATOM 5576 C C . LEU B 1 186 ? 12.859 48.875 28.922 1 94.5 186 LEU B C 1
ATOM 5578 O O . LEU B 1 186 ? 12.086 49.812 28.828 1 94.5 186 LEU B O 1
ATOM 5582 N N . GLN B 1 187 ? 12.664 47.875 29.703 1 93.38 187 GLN B N 1
ATOM 5583 C CA . GLN B 1 187 ? 11.539 47.812 30.625 1 93.38 187 GLN B CA 1
ATOM 5584 C C . GLN B 1 187 ? 11.578 48.969 31.625 1 93.38 187 GLN B C 1
ATOM 5586 O O . GLN B 1 187 ? 10.531 49.469 32.031 1 93.38 187 GLN B O 1
ATOM 5591 N N . MET B 1 188 ? 12.742 49.469 31.953 1 92.75 188 MET B N 1
ATOM 5592 C CA . MET B 1 188 ? 12.906 50.562 32.906 1 92.75 188 MET B CA 1
ATOM 5593 C C . MET B 1 188 ? 12.523 51.906 32.25 1 92.75 188 MET B C 1
ATOM 5595 O O . MET B 1 188 ? 12.125 52.844 32.938 1 92.75 188 MET B O 1
ATOM 5599 N N . LYS B 1 189 ? 12.57 51.906 31.016 1 93.06 189 LYS B N 1
ATOM 5600 C CA . LYS B 1 189 ? 12.305 53.125 30.281 1 93.06 189 LYS B CA 1
ATOM 5601 C C . LYS B 1 189 ? 10.828 53.281 29.953 1 93.06 189 LYS B C 1
ATOM 5603 O O . LYS B 1 189 ? 10.32 54.375 29.781 1 93.06 189 LYS B O 1
ATOM 5608 N N . PHE B 1 190 ? 10.211 52.156 29.781 1 93.62 190 PHE B N 1
ATOM 5609 C CA . PHE B 1 190 ? 8.797 52.156 29.406 1 93.62 190 PHE B CA 1
ATOM 5610 C C . PHE B 1 190 ? 7.957 51.469 30.469 1 93.62 190 PHE B C 1
ATOM 5612 O O . PHE B 1 190 ? 8.062 50.25 30.656 1 93.62 190 PHE B O 1
ATOM 5619 N N . SER B 1 191 ? 7.043 52.125 31.047 1 90.06 191 SER B N 1
ATOM 5620 C CA . SER B 1 191 ? 6.258 51.594 32.156 1 90.06 191 SER B CA 1
ATOM 5621 C C . SER B 1 191 ? 5.27 50.531 31.672 1 90.06 191 SER B C 1
ATOM 5623 O O . SER B 1 191 ? 4.852 49.688 32.438 1 90.06 191 SER B O 1
ATOM 5625 N N . GLN B 1 192 ? 4.98 50.594 30.438 1 92.69 192 GLN B N 1
ATOM 5626 C CA . GLN B 1 192 ? 3.979 49.688 29.938 1 92.69 192 GLN B CA 1
ATOM 5627 C C . GLN B 1 192 ? 4.625 48.375 29.453 1 92.69 192 GLN B C 1
ATOM 5629 O O . GLN B 1 192 ? 3.93 47.469 29 1 92.69 192 GLN B O 1
ATOM 5634 N N . LEU B 1 193 ? 5.953 48.281 29.531 1 96 193 LEU B N 1
ATOM 5635 C CA . LEU B 1 193 ? 6.664 47.094 29.062 1 96 193 LEU B CA 1
ATOM 5636 C C . LEU B 1 193 ? 6.973 46.156 30.219 1 96 193 LEU B C 1
ATOM 5638 O O . LEU B 1 193 ? 7.391 46.594 31.297 1 96 193 LEU B O 1
ATOM 5642 N N . ARG B 1 194 ? 6.668 44.875 29.969 1 95.62 194 ARG B N 1
ATOM 5643 C CA . ARG B 1 194 ? 7.051 43.812 30.875 1 95.62 194 ARG B CA 1
ATOM 5644 C C . ARG B 1 194 ? 7.863 42.75 30.156 1 95.62 194 ARG B C 1
ATOM 5646 O O . ARG B 1 194 ? 7.418 42.188 29.141 1 95.62 194 ARG B O 1
ATOM 5653 N N . VAL B 1 195 ? 9.07 42.531 30.672 1 96.75 195 VAL B N 1
ATOM 5654 C CA . VAL B 1 195 ? 9.93 41.5 30.109 1 96.75 195 VAL B CA 1
ATOM 5655 C C . VAL B 1 195 ? 10.055 40.312 31.078 1 96.75 195 VAL B C 1
ATOM 5657 O O . VAL B 1 195 ? 10.523 40.5 32.219 1 96.75 195 VAL B O 1
ATOM 5660 N N . ILE B 1 196 ? 9.609 39.094 30.578 1 96.12 196 ILE B N 1
ATOM 5661 C CA . ILE B 1 196 ? 9.602 37.938 31.469 1 96.12 196 ILE B CA 1
ATOM 5662 C C . ILE B 1 196 ? 10.398 36.812 30.844 1 96.12 196 ILE B C 1
ATOM 5664 O O . ILE B 1 196 ? 10.047 36.312 29.781 1 96.12 196 ILE B O 1
ATOM 5668 N N . LYS B 1 197 ? 11.43 36.469 31.469 1 96.25 197 LYS B N 1
ATOM 5669 C CA . LYS B 1 197 ? 12.078 35.188 31.172 1 96.25 197 LYS B CA 1
ATOM 5670 C C . LYS B 1 197 ? 11.352 34.031 31.859 1 96.25 197 LYS B C 1
ATOM 5672 O O . LYS B 1 197 ? 11.469 33.844 33.062 1 96.25 197 LYS B O 1
ATOM 5677 N N . VAL B 1 198 ? 10.617 33.219 31.141 1 96 198 VAL B N 1
ATOM 5678 C CA . VAL B 1 198 ? 9.75 32.188 31.703 1 96 198 VAL B CA 1
ATOM 5679 C C . VAL B 1 198 ? 10.602 31.031 32.25 1 96 198 VAL B C 1
ATOM 5681 O O . VAL B 1 198 ? 11.406 30.453 31.5 1 96 198 VAL B O 1
ATOM 5684 N N . PRO B 1 199 ? 10.367 30.672 33.438 1 92.75 199 PRO B N 1
ATOM 5685 C CA . PRO B 1 199 ? 11.18 29.609 34.062 1 92.75 199 PRO B CA 1
ATOM 5686 C C . PRO B 1 199 ? 10.875 28.234 33.469 1 92.75 199 PRO B C 1
ATOM 5688 O O . PRO B 1 199 ? 9.703 27.891 33.281 1 92.75 199 PRO B O 1
ATOM 5691 N N . ASN B 1 200 ? 11.891 27.484 33.188 1 89.56 200 ASN B N 1
ATOM 5692 C CA . ASN B 1 200 ? 11.82 26.094 32.75 1 89.56 200 ASN B CA 1
ATOM 5693 C C . ASN B 1 200 ? 10.984 25.938 31.5 1 89.56 200 ASN B C 1
ATOM 5695 O O . ASN B 1 200 ? 10.336 24.906 31.297 1 89.56 200 ASN B O 1
ATOM 5699 N N . SER B 1 201 ? 10.938 26.969 30.734 1 91.75 201 SER B N 1
ATOM 5700 C CA . SER B 1 201 ? 10.125 26.922 29.531 1 91.75 201 SER B CA 1
ATOM 5701 C C . SER B 1 201 ? 10.906 26.359 28.359 1 91.75 201 SER B C 1
ATOM 5703 O O . SER B 1 201 ? 12.078 26.688 28.172 1 91.75 201 SER B O 1
ATOM 5705 N N . THR B 1 202 ? 10.219 25.453 27.625 1 87.38 202 THR B N 1
ATOM 5706 C CA . THR B 1 202 ? 10.852 24.875 26.453 1 87.38 202 THR B CA 1
ATOM 5707 C C . THR B 1 202 ? 9.992 25.094 25.203 1 87.38 202 THR B C 1
ATOM 5709 O O . THR B 1 202 ? 10.344 24.641 24.109 1 87.38 202 THR B O 1
ATOM 5712 N N . SER B 1 203 ? 8.867 25.734 25.375 1 88.94 203 SER B N 1
ATOM 5713 C CA . SER B 1 203 ? 7.965 25.875 24.25 1 88.94 203 SER B CA 1
ATOM 5714 C C . SER B 1 203 ? 7.156 27.156 24.344 1 88.94 203 SER B C 1
ATOM 5716 O O . SER B 1 203 ? 7.145 27.828 25.375 1 88.94 203 SER B O 1
ATOM 5718 N N . LYS B 1 204 ? 6.492 27.516 23.234 1 90.44 204 LYS B N 1
ATOM 5719 C CA . LYS B 1 204 ? 5.59 28.656 23.203 1 90.44 204 LYS B CA 1
ATOM 5720 C C . LYS B 1 204 ? 4.414 28.453 24.156 1 90.44 204 LYS B C 1
ATOM 5722 O O . LYS B 1 204 ? 3.98 29.406 24.828 1 90.44 204 LYS B O 1
ATOM 5727 N N . ALA B 1 205 ? 3.959 27.25 24.234 1 92.88 205 ALA B N 1
ATOM 5728 C CA . ALA B 1 205 ? 2.85 26.922 25.125 1 92.88 205 ALA B CA 1
ATOM 5729 C C . ALA B 1 205 ? 3.221 27.172 26.578 1 92.88 205 ALA B C 1
ATOM 5731 O O . ALA B 1 205 ? 2.42 27.719 27.344 1 92.88 205 ALA B O 1
ATOM 5732 N N . ASP B 1 206 ? 4.426 26.844 26.891 1 94.12 206 ASP B N 1
ATOM 5733 C CA . ASP B 1 206 ? 4.902 27.078 28.25 1 94.12 206 ASP B CA 1
ATOM 5734 C C . ASP B 1 206 ? 4.934 28.578 28.578 1 94.12 206 ASP B C 1
ATOM 5736 O O . ASP B 1 206 ? 4.543 28.984 29.672 1 94.12 206 ASP B O 1
ATOM 5740 N N . ASN B 1 207 ? 5.402 29.297 27.641 1 95.62 207 ASN B N 1
ATOM 5741 C CA . ASN B 1 207 ? 5.477 30.75 27.828 1 95.62 207 ASN B CA 1
ATOM 5742 C C . ASN B 1 207 ? 4.094 31.344 28.062 1 95.62 207 ASN B C 1
ATOM 5744 O O . ASN B 1 207 ? 3.9 32.125 29 1 95.62 207 ASN B O 1
ATOM 5748 N N . LEU B 1 208 ? 3.164 30.953 27.266 1 96.19 208 LEU B N 1
ATOM 5749 C CA . LEU B 1 208 ? 1.81 31.484 27.359 1 96.19 208 LEU B CA 1
ATOM 5750 C C . LEU B 1 208 ? 1.124 31.031 28.641 1 96.19 208 LEU B C 1
ATOM 5752 O O . LEU B 1 208 ? 0.5 31.828 29.328 1 96.19 208 LEU B O 1
ATOM 5756 N N . ASN B 1 209 ? 1.28 29.812 28.953 1 96.44 209 ASN B N 1
ATOM 5757 C CA . ASN B 1 209 ? 0.628 29.266 30.125 1 96.44 209 ASN B CA 1
ATOM 5758 C C . ASN B 1 209 ? 1.149 29.922 31.406 1 96.44 209 ASN B C 1
ATOM 5760 O O . ASN B 1 209 ? 0.401 30.094 32.375 1 96.44 209 ASN B O 1
ATOM 5764 N N . TYR B 1 210 ? 2.422 30.219 31.406 1 96.44 210 TYR B N 1
ATOM 5765 C CA . TYR B 1 210 ? 2.973 30.938 32.562 1 96.44 210 TYR B CA 1
ATOM 5766 C C . TYR B 1 210 ? 2.291 32.281 32.719 1 96.44 210 TYR B C 1
ATOM 5768 O O . TYR B 1 210 ? 1.878 32.656 33.844 1 96.44 210 TYR B O 1
ATOM 5776 N N . PHE B 1 211 ? 2.129 33.031 31.703 1 97 211 PHE B N 1
ATOM 5777 C CA . PHE B 1 211 ? 1.502 34.344 31.75 1 97 211 PHE B CA 1
ATOM 5778 C C . PHE B 1 211 ? 0.056 34.25 32.219 1 97 211 PHE B C 1
ATOM 5780 O O . PHE B 1 211 ? -0.438 35.125 32.938 1 97 211 PHE B O 1
ATOM 5787 N N . PHE B 1 212 ? -0.65 33.188 31.828 1 96.31 212 PHE B N 1
ATOM 5788 C CA . PHE B 1 212 ? -2.064 33.031 32.156 1 96.31 212 PHE B CA 1
ATOM 5789 C C . PHE B 1 212 ? -2.271 32.844 33.656 1 96.31 212 PHE B C 1
ATOM 5791 O O . PHE B 1 212 ? -3.391 32.969 34.156 1 96.31 212 PHE B O 1
ATOM 5798 N N . THR B 1 213 ? -1.247 32.531 34.375 1 94.25 213 THR B N 1
ATOM 5799 C CA . THR B 1 213 ? -1.352 32.406 35.812 1 94.25 213 THR B CA 1
ATOM 5800 C C . THR B 1 213 ? -1.26 33.75 36.5 1 94.25 213 THR B C 1
ATOM 5802 O O . THR B 1 213 ? -1.609 33.875 37.688 1 94.25 213 THR B O 1
ATOM 5805 N N . LEU B 1 214 ? -0.8 34.719 35.75 1 93.81 214 LEU B N 1
ATOM 5806 C CA . LEU B 1 214 ? -0.607 36.062 36.344 1 93.81 214 LEU B CA 1
ATOM 5807 C C . LEU B 1 214 ? -1.912 36.844 36.344 1 93.81 214 LEU B C 1
ATOM 5809 O O . LEU B 1 214 ? -2.697 36.75 35.406 1 93.81 214 LEU B O 1
ATOM 5813 N N . ASP B 1 215 ? -2.168 37.5 37.438 1 91.19 215 ASP B N 1
ATOM 5814 C CA . ASP B 1 215 ? -3.328 38.375 37.5 1 91.19 215 ASP B CA 1
ATOM 5815 C C . ASP B 1 215 ? -2.963 39.812 37.062 1 91.19 215 ASP B C 1
ATOM 5817 O O . ASP B 1 215 ? -2.488 40.594 37.875 1 91.19 215 ASP B O 1
ATOM 5821 N N . THR B 1 216 ? -3.219 40.125 35.875 1 90.44 216 THR B N 1
ATOM 5822 C CA . THR B 1 216 ? -2.832 41.438 35.312 1 90.44 216 THR B CA 1
ATOM 5823 C C . THR B 1 216 ? -4.043 42.344 35.219 1 90.44 216 THR B C 1
ATOM 5825 O O . THR B 1 216 ? -3.896 43.531 34.969 1 90.44 216 THR B O 1
ATOM 5828 N N . GLY B 1 217 ? -5.277 41.812 35.406 1 91.88 217 GLY B N 1
ATOM 5829 C CA . GLY B 1 217 ? -6.488 42.594 35.281 1 91.88 217 GLY B CA 1
ATOM 5830 C C . GLY B 1 217 ? -6.848 42.938 33.844 1 91.88 217 GLY B C 1
ATOM 5831 O O . GLY B 1 217 ? -7.559 43.906 33.562 1 91.88 217 GLY B O 1
ATOM 5832 N N . SER B 1 218 ? -6.34 42.188 32.969 1 94.25 218 SER B N 1
ATOM 5833 C CA . SER B 1 218 ? -6.574 42.438 31.547 1 94.25 218 SER B CA 1
ATOM 5834 C C . SER B 1 218 ? -7.988 42.031 31.156 1 94.25 218 SER B C 1
ATOM 5836 O O . SER B 1 218 ? -8.516 41.031 31.641 1 94.25 218 SER B O 1
ATOM 5838 N N . ASP B 1 219 ? -8.586 42.812 30.25 1 97.31 219 ASP B N 1
ATOM 5839 C CA . ASP B 1 219 ? -9.867 42.438 29.641 1 97.31 219 ASP B CA 1
ATOM 5840 C C . ASP B 1 219 ? -9.68 41.594 28.406 1 97.31 219 ASP B C 1
ATOM 5842 O O . ASP B 1 219 ? -10.461 40.656 28.156 1 97.31 219 ASP B O 1
ATOM 5846 N N . VAL B 1 220 ? -8.656 41.938 27.688 1 98.19 220 VAL B N 1
ATOM 5847 C CA . VAL B 1 220 ? -8.359 41.281 26.422 1 98.19 220 VAL B CA 1
ATOM 5848 C C . VAL B 1 220 ? -6.871 40.938 26.344 1 98.19 220 VAL B C 1
ATOM 5850 O O . VAL B 1 220 ? -6.027 41.719 26.797 1 98.19 220 VAL B O 1
ATOM 5853 N N . ILE B 1 221 ? -6.559 39.781 25.844 1 98.19 221 ILE B N 1
ATOM 5854 C CA . ILE B 1 221 ? -5.176 39.375 25.641 1 98.19 221 ILE B CA 1
ATOM 5855 C C . ILE B 1 221 ? -4.93 39.094 24.156 1 98.19 221 ILE B C 1
ATOM 5857 O O . ILE B 1 221 ? -5.68 38.375 23.516 1 98.19 221 ILE B O 1
ATOM 5861 N N . ALA B 1 222 ? -3.926 39.75 23.625 1 98.19 222 ALA B N 1
ATOM 5862 C CA . ALA B 1 222 ? -3.518 39.531 22.25 1 98.19 222 ALA B CA 1
ATOM 5863 C C . ALA B 1 222 ? -2.24 38.688 22.172 1 98.19 222 ALA B C 1
ATOM 5865 O O . ALA B 1 222 ? -1.307 38.906 22.953 1 98.19 222 ALA B O 1
ATOM 5866 N N . ILE B 1 223 ? -2.205 37.781 21.25 1 97.38 223 ILE B N 1
ATOM 5867 C CA . ILE B 1 223 ? -1.047 36.906 21.094 1 97.38 223 ILE B CA 1
ATOM 5868 C C . ILE B 1 223 ? -0.361 37.188 19.766 1 97.38 223 ILE B C 1
ATOM 5870 O O . ILE B 1 223 ? -0.999 37.125 18.703 1 97.38 223 ILE B O 1
ATOM 5874 N N . TYR B 1 224 ? 0.931 37.438 19.797 1 96.62 224 TYR B N 1
ATOM 5875 C CA . TYR B 1 224 ? 1.742 37.656 18.609 1 96.62 224 TYR B CA 1
ATOM 5876 C C . TYR B 1 224 ? 3.008 36.812 18.656 1 96.62 224 TYR B C 1
ATOM 5878 O O . TYR B 1 224 ? 3.656 36.719 19.703 1 96.62 224 TYR B O 1
ATOM 5886 N N . ASP B 1 225 ? 3.27 36.25 17.516 1 93.06 225 ASP B N 1
ATOM 5887 C CA . ASP B 1 225 ? 4.621 35.75 17.359 1 93.06 225 ASP B CA 1
ATOM 5888 C C . ASP B 1 225 ? 5.645 36.875 17.297 1 93.06 225 ASP B C 1
ATOM 5890 O O . ASP B 1 225 ? 5.305 38 16.938 1 93.06 225 ASP B O 1
ATOM 5894 N N . CYS B 1 226 ? 6.828 36.531 17.594 1 92.31 226 CYS B N 1
ATOM 5895 C CA . CYS B 1 226 ? 7.855 37.562 17.734 1 92.31 226 CYS B CA 1
ATOM 5896 C C . CYS B 1 226 ? 8.133 38.25 16.406 1 92.31 226 CYS B C 1
ATOM 5898 O O . CYS B 1 226 ? 8.523 39.406 16.359 1 92.31 226 CYS B O 1
ATOM 5900 N N . ASP B 1 227 ? 7.852 37.625 15.367 1 90.31 227 ASP B N 1
ATOM 5901 C CA . ASP B 1 227 ? 8.227 38.219 14.086 1 90.31 227 ASP B CA 1
ATOM 5902 C C . ASP B 1 227 ? 7.125 39.125 13.555 1 90.31 227 ASP B C 1
ATOM 5904 O O . ASP B 1 227 ? 7.254 39.688 12.469 1 90.31 227 ASP B O 1
ATOM 5908 N N . HIS B 1 228 ? 6.121 39.375 14.289 1 94.81 228 HIS B N 1
ATOM 5909 C CA . HIS B 1 228 ? 4.984 40.156 13.82 1 94.81 228 HIS B CA 1
ATOM 5910 C C . HIS B 1 228 ? 5.168 41.656 14.125 1 94.81 228 HIS B C 1
ATOM 5912 O O . HIS B 1 228 ? 5.684 42 15.188 1 94.81 228 HIS B O 1
ATOM 5918 N N . TYR B 1 229 ? 4.762 42.531 13.188 1 95.44 229 TYR B N 1
ATOM 5919 C CA . TYR B 1 229 ? 4.531 43.969 13.383 1 95.44 229 TYR B CA 1
ATOM 5920 C C . TYR B 1 229 ? 3.043 44.281 13.383 1 95.44 229 TYR B C 1
ATOM 5922 O O . TYR B 1 229 ? 2.422 44.375 12.32 1 95.44 229 TYR B O 1
ATOM 5930 N N . PRO B 1 230 ? 2.5 44.5 14.578 1 96.44 230 PRO B N 1
ATOM 5931 C CA . PRO B 1 230 ? 1.093 44.906 14.562 1 96.44 230 PRO B CA 1
ATOM 5932 C C . PRO B 1 230 ? 0.88 46.281 13.922 1 96.44 230 PRO B C 1
ATOM 5934 O O . PRO B 1 230 ? 1.688 47.188 14.125 1 96.44 230 PRO B O 1
ATOM 5937 N N . HIS B 1 231 ? -0.101 46.375 13.109 1 96.06 231 HIS B N 1
ATOM 5938 C CA . HIS B 1 231 ? -0.462 47.688 12.578 1 96.06 231 HIS B CA 1
ATOM 5939 C C . HIS B 1 231 ? -0.777 48.656 13.703 1 96.06 231 HIS B C 1
ATOM 5941 O O . HIS B 1 231 ? -1.402 48.281 14.703 1 96.06 231 HIS B O 1
ATOM 5947 N N . PRO B 1 232 ? -0.406 49.906 13.547 1 96 232 PRO B N 1
ATOM 5948 C CA . PRO B 1 232 ? -0.57 50.875 14.617 1 96 232 PRO B CA 1
ATOM 5949 C C . PRO B 1 232 ? -2.004 50.969 15.141 1 96 232 PRO B C 1
ATOM 5951 O O . PRO B 1 232 ? -2.219 51.156 16.344 1 96 232 PRO B O 1
ATOM 5954 N N . HIS B 1 233 ? -2.963 50.781 14.312 1 95.62 233 HIS B N 1
ATOM 5955 C CA . HIS B 1 233 ? -4.359 50.875 14.734 1 95.62 233 HIS B CA 1
ATOM 5956 C C . HIS B 1 233 ? -4.957 49.5 14.977 1 95.62 233 HIS B C 1
ATOM 5958 O O . HIS B 1 233 ? -6.16 49.375 15.203 1 95.62 233 HIS B O 1
ATOM 5964 N N . GLY B 1 234 ? -4.156 48.438 14.883 1 96.31 234 GLY B N 1
ATOM 5965 C CA . GLY B 1 234 ? -4.625 47.094 15.039 1 96.31 234 GLY B CA 1
ATOM 5966 C C . GLY B 1 234 ? -5.367 46.844 16.344 1 96.31 234 GLY B C 1
ATOM 5967 O O . GLY B 1 234 ? -6.543 46.469 16.328 1 96.31 234 GLY B O 1
ATOM 5968 N N . PRO B 1 235 ? -4.707 47.125 17.453 1 97.69 235 PRO B N 1
ATOM 5969 C CA . PRO B 1 235 ? -5.352 46.906 18.766 1 97.69 235 PRO B CA 1
ATOM 5970 C C . PRO B 1 235 ? -6.621 47.75 18.922 1 97.69 235 PRO B C 1
ATOM 5972 O O . PRO B 1 235 ? -7.582 47.281 19.547 1 97.69 235 PRO B O 1
ATOM 5975 N N . ARG B 1 236 ? -6.656 48.938 18.359 1 97.5 236 ARG B N 1
ATOM 5976 C CA . ARG B 1 236 ? -7.832 49.812 18.453 1 97.5 236 ARG B CA 1
ATOM 5977 C C . ARG B 1 236 ? -9.016 49.188 17.719 1 97.5 236 ARG B C 1
ATOM 5979 O O . ARG B 1 236 ? -10.133 49.156 18.25 1 97.5 236 ARG B O 1
ATOM 5986 N N . TRP B 1 237 ? -8.742 48.719 16.531 1 97.19 237 TRP B N 1
ATOM 5987 C CA . TRP B 1 237 ? -9.797 48.062 15.758 1 97.19 237 TRP B CA 1
ATOM 5988 C C . TRP B 1 237 ? -10.344 46.844 16.5 1 97.19 237 TRP B C 1
ATOM 5990 O O . TRP B 1 237 ? -11.562 46.625 16.531 1 97.19 237 TRP B O 1
ATOM 6000 N N . ALA B 1 238 ? -9.469 46.062 17.078 1 97.94 238 ALA B N 1
ATOM 6001 C CA . ALA B 1 238 ? -9.898 44.875 17.828 1 97.94 238 ALA B CA 1
ATOM 6002 C C . ALA B 1 238 ? -10.75 45.281 19.031 1 97.94 238 ALA B C 1
ATOM 6004 O O . ALA B 1 238 ? -11.805 44.688 19.281 1 97.94 238 ALA B O 1
ATOM 6005 N N . ALA B 1 239 ? -10.336 46.281 19.766 1 97.81 239 ALA B N 1
ATOM 6006 C CA . ALA B 1 239 ? -11.055 46.75 20.938 1 97.81 239 ALA B CA 1
ATOM 6007 C C . ALA B 1 239 ? -12.469 47.219 20.578 1 97.81 239 ALA B C 1
ATOM 6009 O O . ALA B 1 239 ? -13.422 46.969 21.312 1 97.81 239 ALA B O 1
ATOM 6010 N N . GLU B 1 240 ? -12.578 47.875 19.453 1 96.75 240 GLU B N 1
ATOM 6011 C CA . GLU B 1 240 ? -13.883 48.344 19 1 96.75 240 GLU B CA 1
ATOM 6012 C C . GLU B 1 240 ? -14.867 47.188 18.812 1 96.75 240 GLU B C 1
ATOM 6014 O O . GLU B 1 240 ? -16.062 47.344 19.094 1 96.75 240 GLU B O 1
ATOM 6019 N N . ARG B 1 241 ? -14.336 46.062 18.312 1 95.44 241 ARG B N 1
ATOM 6020 C CA . ARG B 1 241 ? -15.188 44.906 18.094 1 95.44 241 ARG B CA 1
ATOM 6021 C C . ARG B 1 241 ? -15.734 44.375 19.422 1 95.44 241 ARG B C 1
ATOM 6023 O O . ARG B 1 241 ? -16.891 44 19.516 1 95.44 241 ARG B O 1
ATOM 6030 N N . PHE B 1 242 ? -14.898 44.375 20.438 1 97.25 242 PHE B N 1
ATOM 6031 C CA . PHE B 1 242 ? -15.32 43.875 21.75 1 97.25 242 PHE B CA 1
ATOM 6032 C C . PHE B 1 242 ? -16.328 44.844 22.375 1 97.25 242 PHE B C 1
ATOM 6034 O O . PHE B 1 242 ? -17.25 44.406 23.078 1 97.25 242 PHE B O 1
ATOM 6041 N N . CYS B 1 243 ? -16.203 46.094 22.109 1 96.62 243 CYS B N 1
ATOM 6042 C CA . CYS B 1 243 ? -17.078 47.094 22.688 1 96.62 243 CYS B CA 1
ATOM 6043 C C . CYS B 1 243 ? -18.422 47.125 21.984 1 96.62 243 CYS B C 1
ATOM 6045 O O . CYS B 1 243 ? -19.453 47.375 22.609 1 96.62 243 CYS B O 1
ATOM 6047 N N . GLN B 1 244 ? -18.453 46.906 20.719 1 93.5 244 GLN B N 1
ATOM 6048 C CA . GLN B 1 244 ? -19.656 47 19.922 1 93.5 244 GLN B CA 1
ATOM 6049 C C . GLN B 1 244 ? -20.547 45.75 20.141 1 93.5 244 GLN B C 1
ATOM 6051 O O . GLN B 1 244 ? -21.781 45.844 20.031 1 93.5 244 GLN B O 1
ATOM 6056 N N . ASP B 1 245 ? -19.922 44.656 20.312 1 94.5 245 ASP B N 1
ATOM 6057 C CA . ASP B 1 245 ? -20.656 43.406 20.453 1 94.5 245 ASP B CA 1
ATOM 6058 C C . ASP B 1 245 ? -20.125 42.594 21.625 1 94.5 245 ASP B C 1
ATOM 6060 O O . ASP B 1 245 ? -19.047 42 21.547 1 94.5 245 ASP B O 1
ATOM 6064 N N . SER B 1 246 ? -20.891 42.438 22.625 1 93.75 246 SER B N 1
ATOM 6065 C CA . SER B 1 246 ? -20.484 41.781 23.859 1 93.75 246 SER B CA 1
ATOM 6066 C C . SER B 1 246 ? -20.406 40.281 23.688 1 93.75 246 SER B C 1
ATOM 6068 O O . SER B 1 246 ? -19.812 39.594 24.516 1 93.75 246 SER B O 1
ATOM 6070 N N . THR B 1 247 ? -20.875 39.781 22.609 1 93.94 247 THR B N 1
ATOM 6071 C CA . THR B 1 247 ? -20.891 38.344 22.406 1 93.94 247 THR B CA 1
ATOM 6072 C C . THR B 1 247 ? -19.578 37.875 21.781 1 93.94 247 THR B C 1
ATOM 6074 O O . THR B 1 247 ? -19.297 36.688 21.719 1 93.94 247 THR B O 1
ATOM 6077 N N . VAL B 1 248 ? -18.75 38.812 21.391 1 95.94 248 VAL B N 1
ATOM 6078 C CA . VAL B 1 248 ? -17.484 38.469 20.75 1 95.94 248 VAL B CA 1
ATOM 6079 C C . VAL B 1 248 ? -16.484 38 21.797 1 95.94 248 VAL B C 1
ATOM 6081 O O . VAL B 1 248 ? -16.25 38.656 22.797 1 95.94 248 VAL B O 1
ATOM 6084 N N . ASP B 1 249 ? -15.938 36.812 21.547 1 96.81 249 ASP B N 1
ATOM 6085 C CA . ASP B 1 249 ? -14.969 36.219 22.469 1 96.81 249 ASP B CA 1
ATOM 6086 C C . ASP B 1 249 ? -13.547 36.344 21.922 1 96.81 249 ASP B C 1
ATOM 6088 O O . ASP B 1 249 ? -12.586 36.406 22.688 1 96.81 249 ASP B O 1
ATOM 6092 N N . ILE B 1 250 ? -13.453 36.25 20.625 1 97.5 250 ILE B N 1
ATOM 6093 C CA . ILE B 1 250 ? -12.148 36.25 19.969 1 97.5 250 ILE B CA 1
ATOM 6094 C C . ILE B 1 250 ? -12.219 37.094 18.688 1 97.5 250 ILE B C 1
ATOM 6096 O O . ILE B 1 250 ? -13.18 36.969 17.922 1 97.5 250 ILE B O 1
ATOM 6100 N N . VAL B 1 251 ? -11.258 37.969 18.484 1 97.12 251 VAL B N 1
ATOM 6101 C CA . VAL B 1 251 ? -11.094 38.719 17.234 1 97.12 251 VAL B CA 1
ATOM 6102 C C . VAL B 1 251 ? -9.805 38.25 16.547 1 97.12 251 VAL B C 1
ATOM 6104 O O . VAL B 1 251 ? -8.711 38.438 17.078 1 97.12 251 VAL B O 1
ATOM 6107 N N . GLN B 1 252 ? -9.961 37.594 15.438 1 96.75 252 GLN B N 1
ATOM 6108 C CA . GLN B 1 252 ? -8.812 37.219 14.625 1 96.75 252 GLN B CA 1
ATOM 6109 C C . GLN B 1 252 ? -8.539 38.219 13.523 1 96.75 252 GLN B C 1
ATOM 6111 O O . GLN B 1 252 ? -9.438 38.594 12.758 1 96.75 252 GLN B O 1
ATOM 6116 N N . GLY B 1 253 ? -7.324 38.719 13.508 1 95.75 253 GLY B N 1
ATOM 6117 C CA . GLY B 1 253 ? -6.934 39.688 12.484 1 95.75 253 GLY B CA 1
ATOM 6118 C C . GLY B 1 253 ? -6.328 39 11.258 1 95.75 253 GLY B C 1
ATOM 6119 O O . GLY B 1 253 ? -6.348 37.781 11.133 1 95.75 253 GLY B O 1
ATOM 6120 N N . ARG B 1 254 ? -5.902 39.844 10.344 1 94.44 254 ARG B N 1
ATOM 6121 C CA . ARG B 1 254 ? -5.277 39.375 9.117 1 94.44 254 ARG B CA 1
ATOM 6122 C C . ARG B 1 254 ? -3.762 39.5 9.188 1 94.44 254 ARG B C 1
ATOM 6124 O O . ARG B 1 254 ? -3.238 40.5 9.625 1 94.44 254 ARG B O 1
ATOM 6131 N N . CYS B 1 255 ? -3.084 38.438 8.812 1 95.25 255 CYS B N 1
ATOM 6132 C CA . CYS B 1 255 ? -1.627 38.438 8.742 1 95.25 255 CYS B CA 1
ATOM 6133 C C . CYS B 1 255 ? -1.148 38.719 7.32 1 95.25 255 CYS B C 1
ATOM 6135 O O . CYS B 1 255 ? -1.598 38.062 6.379 1 95.25 255 CYS B O 1
ATOM 6137 N N . VAL B 1 256 ? -0.285 39.688 7.188 1 96.12 256 VAL B N 1
ATOM 6138 C CA . VAL B 1 256 ? 0.209 40.094 5.875 1 96.12 256 VAL B CA 1
ATOM 6139 C C . VAL B 1 256 ? 1.717 39.875 5.797 1 96.12 256 VAL B C 1
ATOM 6141 O O . VAL B 1 256 ? 2.453 40.219 6.723 1 96.12 256 VAL B O 1
ATOM 6144 N N . VAL B 1 257 ? 2.127 39.281 4.699 1 95.94 257 VAL B N 1
ATOM 6145 C CA . VAL B 1 257 ? 3.553 39.062 4.48 1 95.94 257 VAL B CA 1
ATOM 6146 C C . VAL B 1 257 ? 4.176 40.281 3.828 1 95.94 257 VAL B C 1
ATOM 6148 O O . VAL B 1 257 ? 3.789 40.656 2.721 1 95.94 257 VAL B O 1
ATOM 6151 N N . PHE B 1 258 ? 5.172 40.812 4.48 1 95.06 258 PHE B N 1
ATOM 6152 C CA . PHE B 1 258 ? 5.664 42.094 3.971 1 95.06 258 PHE B CA 1
ATOM 6153 C C . PHE B 1 258 ? 6.949 41.906 3.178 1 95.06 258 PHE B C 1
ATOM 6155 O O . PHE B 1 258 ? 7.383 42.812 2.459 1 95.06 258 PHE B O 1
ATOM 6162 N N . ASN B 1 259 ? 7.621 40.781 3.209 1 94.62 259 ASN B N 1
ATOM 6163 C CA . ASN B 1 259 ? 8.82 40.531 2.41 1 94.62 259 ASN B CA 1
ATOM 6164 C C . ASN B 1 259 ? 8.492 39.812 1.114 1 94.62 259 ASN B C 1
ATOM 6166 O O . ASN B 1 259 ? 9.227 38.906 0.706 1 94.62 259 ASN B O 1
ATOM 6170 N N . SER B 1 260 ? 7.445 40.156 0.487 1 95.5 260 SER B N 1
ATOM 6171 C CA . SER B 1 260 ? 6.945 39.469 -0.701 1 95.5 260 SER B CA 1
ATOM 6172 C C . SER B 1 260 ? 7.906 39.625 -1.875 1 95.5 260 SER B C 1
ATOM 6174 O O . SER B 1 260 ? 7.934 38.781 -2.775 1 95.5 260 SER B O 1
ATOM 6176 N N . LYS B 1 261 ? 8.789 40.656 -1.878 1 94.62 261 LYS B N 1
ATOM 6177 C CA . LYS B 1 261 ? 9.648 40.969 -3.021 1 94.62 261 LYS B CA 1
ATOM 6178 C C . LYS B 1 261 ? 11.008 40.281 -2.879 1 94.62 261 LYS B C 1
ATOM 6180 O O . LYS B 1 261 ? 11.836 40.344 -3.787 1 94.62 261 LYS B O 1
ATOM 6185 N N . ASP B 1 262 ? 11.227 39.656 -1.831 1 94.06 262 ASP B N 1
ATOM 6186 C CA . ASP B 1 262 ? 12.539 39.062 -1.562 1 94.06 262 ASP B CA 1
ATOM 6187 C C . ASP B 1 262 ? 12.852 37.938 -2.541 1 94.06 262 ASP B C 1
ATOM 6189 O O . ASP B 1 262 ? 13.977 37.812 -3.031 1 94.06 262 ASP B O 1
ATOM 6193 N N . CYS B 1 263 ? 11.891 37 -2.752 1 94.88 263 CYS B N 1
ATOM 6194 C CA . CYS B 1 263 ? 12.062 35.906 -3.678 1 94.88 263 CYS B CA 1
ATOM 6195 C C . CYS B 1 263 ? 10.719 35.375 -4.168 1 94.88 263 CYS B C 1
ATOM 6197 O O . CYS B 1 263 ? 9.672 35.812 -3.695 1 94.88 263 CYS B O 1
ATOM 6199 N N . VAL B 1 264 ? 10.758 34.5 -5.047 1 94.62 264 VAL B N 1
ATOM 6200 C CA . VAL B 1 264 ? 9.547 33.938 -5.66 1 94.62 264 VAL B CA 1
ATOM 6201 C C . VAL B 1 264 ? 8.734 33.188 -4.609 1 94.62 264 VAL B C 1
ATOM 6203 O O . VAL B 1 264 ? 7.508 33.312 -4.562 1 94.62 264 VAL B O 1
ATOM 6206 N N . LEU B 1 265 ? 9.406 32.469 -3.781 1 94.88 265 LEU B N 1
ATOM 6207 C CA . LEU B 1 265 ? 8.719 31.719 -2.734 1 94.88 265 LEU B CA 1
ATOM 6208 C C . LEU B 1 265 ? 7.969 32.656 -1.795 1 94.88 265 LEU B C 1
ATOM 6210 O O . LEU B 1 265 ? 6.801 32.438 -1.481 1 94.88 265 LEU B O 1
ATOM 6214 N N . ALA B 1 266 ? 8.625 33.75 -1.386 1 96.06 266 ALA B N 1
ATOM 6215 C CA . ALA B 1 266 ? 8 34.719 -0.5 1 96.06 266 ALA B CA 1
ATOM 6216 C C . ALA B 1 266 ? 6.801 35.375 -1.172 1 96.06 266 ALA B C 1
ATOM 6218 O O . ALA B 1 266 ? 5.797 35.656 -0.518 1 96.06 266 ALA B O 1
ATOM 6219 N N . SER B 1 267 ? 6.941 35.562 -2.449 1 96.44 267 SER B N 1
ATOM 6220 C CA . SER B 1 267 ? 5.832 36.125 -3.211 1 96.44 267 SER B CA 1
A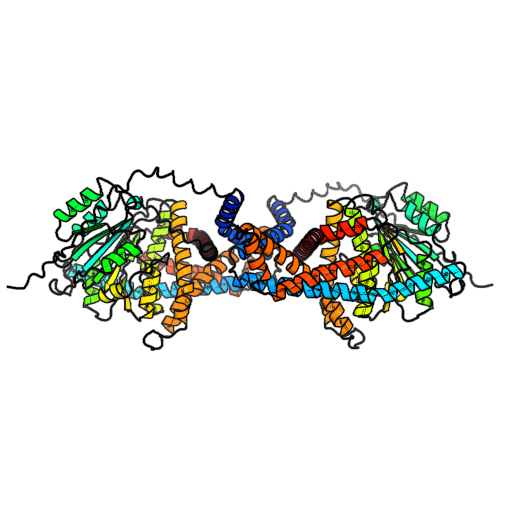TOM 6221 C C . SER B 1 267 ? 4.629 35.188 -3.223 1 96.44 267 SER B C 1
ATOM 6223 O O . SER B 1 267 ? 3.492 35.625 -3.059 1 96.44 267 SER B O 1
ATOM 6225 N N . MET B 1 268 ? 4.871 33.938 -3.42 1 95.56 268 MET B N 1
ATOM 6226 C CA . MET B 1 268 ? 3.809 32.938 -3.426 1 95.56 268 MET B CA 1
ATOM 6227 C C . MET B 1 268 ? 3.113 32.875 -2.07 1 95.56 268 MET B C 1
ATOM 6229 O O . MET B 1 268 ? 1.885 32.812 -2.002 1 95.56 268 MET B O 1
ATOM 6233 N N . ILE B 1 269 ? 3.908 33 -1.056 1 96.81 269 ILE B N 1
ATOM 6234 C CA . ILE B 1 269 ? 3.367 32.875 0.296 1 96.81 269 ILE B CA 1
ATOM 6235 C C . ILE B 1 269 ? 2.541 34.125 0.613 1 96.81 269 ILE B C 1
ATOM 6237 O O . ILE B 1 269 ? 1.504 34.031 1.274 1 96.81 269 ILE B O 1
ATOM 6241 N N . ALA B 1 270 ? 2.994 35.219 0.145 1 97.06 270 ALA B N 1
ATOM 6242 C CA . ALA B 1 270 ? 2.264 36.469 0.368 1 97.06 270 ALA B CA 1
ATOM 6243 C C . ALA B 1 270 ? 0.866 36.375 -0.24 1 97.06 270 ALA B C 1
ATOM 6245 O O . ALA B 1 270 ? -0.118 36.75 0.409 1 97.06 270 ALA B O 1
ATOM 6246 N N . VAL B 1 271 ? 0.793 35.938 -1.425 1 95.06 271 VAL B N 1
ATOM 6247 C CA . VAL B 1 271 ? -0.499 35.781 -2.09 1 95.06 271 VAL B CA 1
ATOM 6248 C C . VAL B 1 271 ? -1.354 34.75 -1.35 1 95.06 271 VAL B C 1
ATOM 6250 O O . VAL B 1 271 ? -2.557 34.969 -1.161 1 95.06 271 VAL B O 1
ATOM 6253 N N . GLU B 1 272 ? -0.733 33.688 -0.978 1 94.44 272 GLU B N 1
ATOM 6254 C CA . GLU B 1 272 ? -1.437 32.656 -0.222 1 94.44 272 GLU B CA 1
ATOM 6255 C C . GLU B 1 272 ? -2.045 33.219 1.056 1 94.44 272 GLU B C 1
ATOM 6257 O O . GLU B 1 272 ? -3.195 32.938 1.387 1 94.44 272 GLU B O 1
ATOM 6262 N N . PHE B 1 273 ? -1.287 34.031 1.762 1 95.38 273 PHE B N 1
ATOM 6263 C CA . PHE B 1 273 ? -1.754 34.625 3.02 1 95.38 273 PHE B CA 1
ATOM 6264 C C . PHE B 1 273 ? -2.902 35.594 2.779 1 95.38 273 PHE B C 1
ATOM 6266 O O . PHE B 1 273 ? -3.859 35.625 3.553 1 95.38 273 PHE B O 1
ATOM 6273 N N . ASP B 1 274 ? -2.795 36.312 1.742 1 94.5 274 ASP B N 1
ATOM 6274 C CA . ASP B 1 274 ? -3.912 37.188 1.402 1 94.5 274 ASP B CA 1
ATOM 6275 C C . ASP B 1 274 ? -5.172 36.406 1.096 1 94.5 274 ASP B C 1
ATOM 6277 O O . ASP B 1 274 ? -6.27 36.75 1.513 1 94.5 274 ASP B O 1
ATOM 6281 N N . LYS B 1 275 ? -4.922 35.344 0.409 1 92.44 275 LYS B N 1
ATOM 6282 C CA . LYS B 1 275 ? -6.051 34.5 0.065 1 92.44 275 LYS B CA 1
ATOM 6283 C C . LYS B 1 275 ? -6.664 33.875 1.313 1 92.44 275 LYS B C 1
ATOM 6285 O O . LYS B 1 275 ? -7.887 33.812 1.452 1 92.44 275 LYS B O 1
ATOM 6290 N N . ILE B 1 276 ? -5.832 33.469 2.211 1 91.94 276 ILE B N 1
ATOM 6291 C CA . ILE B 1 276 ? -6.285 32.75 3.398 1 91.94 276 ILE B CA 1
ATOM 6292 C C . ILE B 1 276 ? -6.949 33.719 4.367 1 91.94 276 ILE B C 1
ATOM 6294 O O . ILE B 1 276 ? -8.102 33.531 4.766 1 91.94 276 ILE B O 1
ATOM 6298 N N . TYR B 1 277 ? -6.316 34.781 4.664 1 92.25 277 TYR B N 1
ATOM 6299 C CA . TYR B 1 277 ? -6.742 35.656 5.754 1 92.25 277 TYR B CA 1
ATOM 6300 C C . TYR B 1 277 ? -7.766 36.688 5.273 1 92.25 277 TYR B C 1
ATOM 6302 O O . TYR B 1 277 ? -8.633 37.094 6.039 1 92.25 277 TYR B O 1
ATOM 6310 N N . ALA B 1 278 ? -7.688 37.094 4.031 1 90.5 278 ALA B N 1
ATOM 6311 C CA . ALA B 1 278 ? -8.578 38.125 3.564 1 90.5 278 ALA B CA 1
ATOM 6312 C C . ALA B 1 278 ? -9.82 37.562 2.9 1 90.5 278 ALA B C 1
ATOM 6314 O O . ALA B 1 278 ? -10.883 38.188 2.895 1 90.5 278 ALA B O 1
ATOM 6315 N N . VAL B 1 279 ? -9.664 36.344 2.428 1 90.38 279 VAL B N 1
ATOM 6316 C CA . VAL B 1 279 ? -10.773 35.844 1.632 1 90.38 279 VAL B CA 1
ATOM 6317 C C . VAL B 1 279 ? -11.336 34.562 2.291 1 90.38 279 VAL B C 1
ATOM 6319 O O . VAL B 1 279 ? -12.5 34.562 2.703 1 90.38 279 VAL B O 1
ATOM 6322 N N . SER B 1 280 ? -10.5 33.594 2.545 1 90.19 280 SER B N 1
ATOM 6323 C CA . SER B 1 280 ? -10.977 32.281 2.98 1 90.19 280 SER B CA 1
ATOM 6324 C C . SER B 1 280 ? -11.523 32.344 4.402 1 90.19 280 SER B C 1
ATOM 6326 O O . SER B 1 280 ? -12.594 31.812 4.68 1 90.19 280 SER B O 1
ATOM 6328 N N . HIS B 1 281 ? -10.781 33.031 5.309 1 90.75 281 HIS B N 1
ATOM 6329 C CA . HIS B 1 281 ? -11.18 33.031 6.711 1 90.75 281 HIS B CA 1
ATOM 6330 C C . HIS B 1 281 ? -12.508 33.75 6.906 1 90.75 281 HIS B C 1
ATOM 6332 O O . HIS B 1 281 ? -13.445 33.188 7.48 1 90.75 281 HIS B O 1
ATOM 6338 N N . PRO B 1 282 ? -12.664 34.906 6.414 1 90.31 282 PRO B N 1
ATOM 6339 C CA . PRO B 1 282 ? -13.961 35.594 6.578 1 90.31 282 PRO B CA 1
ATOM 6340 C C . PRO B 1 282 ? -15.086 34.875 5.828 1 90.31 282 PRO B C 1
ATOM 6342 O O . PRO B 1 282 ? -16.219 34.812 6.32 1 90.31 282 PRO B O 1
ATOM 6345 N N . GLY B 1 283 ? -14.781 34.375 4.668 1 90.38 283 GLY B N 1
ATOM 6346 C CA . GLY B 1 283 ? -15.766 33.625 3.904 1 90.38 283 GLY B CA 1
ATOM 6347 C C . GLY B 1 283 ? -16.234 32.375 4.598 1 90.38 283 GLY B C 1
ATOM 6348 O O . GLY B 1 283 ? -17.438 32.094 4.645 1 90.38 283 GLY B O 1
ATOM 6349 N N . ARG B 1 284 ? -15.305 31.688 5.121 1 89 284 ARG B N 1
ATOM 6350 C CA . ARG B 1 284 ? -15.625 30.438 5.82 1 89 284 ARG B CA 1
ATOM 6351 C C . ARG B 1 284 ? -16.438 30.719 7.082 1 89 284 ARG B C 1
ATOM 6353 O O . ARG B 1 284 ? -17.328 29.953 7.434 1 89 284 ARG B O 1
ATOM 6360 N N . ALA B 1 285 ? -16.047 31.766 7.766 1 88.69 285 ALA B N 1
ATOM 6361 C CA . ALA B 1 285 ? -16.797 32.156 8.969 1 88.69 285 ALA B CA 1
ATOM 6362 C C . ALA B 1 285 ? -18.25 32.438 8.641 1 88.69 285 ALA B C 1
ATOM 6364 O O . ALA B 1 285 ? -19.156 32.062 9.383 1 88.69 285 ALA B O 1
ATOM 6365 N N . THR B 1 286 ? -18.422 33.094 7.535 1 87.69 286 THR B N 1
ATOM 6366 C CA . THR B 1 286 ? -19.781 33.406 7.098 1 87.69 286 THR B CA 1
ATOM 6367 C C . THR B 1 286 ? -20.516 32.156 6.633 1 87.69 286 THR B C 1
ATOM 6369 O O . THR B 1 286 ? -21.688 31.953 6.941 1 87.69 286 THR B O 1
ATOM 6372 N N . MET B 1 287 ? -19.781 31.344 6 1 88.31 287 MET B N 1
ATOM 6373 C CA . MET B 1 287 ? -20.375 30.141 5.414 1 88.31 287 MET B CA 1
ATOM 6374 C C . MET B 1 287 ? -20.781 29.141 6.496 1 88.31 287 MET B C 1
ATOM 6376 O O . MET B 1 287 ? -21.891 28.609 6.477 1 88.31 287 MET B O 1
ATOM 6380 N N . TRP B 1 288 ? -19.875 28.969 7.473 1 86.62 288 TRP B N 1
ATOM 6381 C CA . TRP B 1 288 ? -20.062 27.891 8.43 1 86.62 288 TRP B CA 1
ATOM 6382 C C . TRP B 1 288 ? -20.469 28.438 9.797 1 86.62 288 TRP B C 1
ATOM 6384 O O . TRP B 1 288 ? -20.766 27.672 10.719 1 86.62 288 TRP B O 1
ATOM 6394 N N . GLU B 1 289 ? -20.359 29.75 10 1 83.5 289 GLU B N 1
ATOM 6395 C CA . GLU B 1 289 ? -20.875 30.438 11.172 1 83.5 289 GLU B CA 1
ATOM 6396 C C . GLU B 1 289 ? -19.938 30.266 12.367 1 83.5 289 GLU B C 1
ATOM 6398 O O . GLU B 1 289 ? -20.406 30.156 13.508 1 83.5 289 GLU B O 1
ATOM 6403 N N . PHE B 1 290 ? -18.719 29.969 12.047 1 82.81 290 PHE B N 1
ATOM 6404 C CA . PHE B 1 290 ? -17.734 30 13.117 1 82.81 290 PHE B CA 1
ATOM 6405 C C . PHE B 1 290 ? -16.359 30.438 12.578 1 82.81 290 PHE B C 1
ATOM 6407 O O . PHE B 1 290 ? -16.031 30.141 11.43 1 82.81 290 PHE B O 1
ATOM 6414 N N . GLY B 1 291 ? -15.633 31.156 13.414 1 87.81 291 GLY B N 1
ATOM 6415 C CA . GLY B 1 291 ? -14.273 31.562 13.117 1 87.81 291 GLY B CA 1
ATOM 6416 C C . GLY B 1 291 ? -13.234 30.781 13.906 1 87.81 291 GLY B C 1
ATOM 6417 O O . GLY B 1 291 ? -13.578 30.047 14.828 1 87.81 291 GLY B O 1
ATOM 6418 N N . LEU B 1 292 ? -12.016 30.938 13.406 1 90.56 292 LEU B N 1
ATOM 6419 C CA . LEU B 1 292 ? -10.938 30.219 14.07 1 90.56 292 LEU B CA 1
ATOM 6420 C C . LEU B 1 292 ? -9.734 31.125 14.305 1 90.56 292 LEU B C 1
ATOM 6422 O O . LEU B 1 292 ? -9.375 31.922 13.438 1 90.56 292 LEU B O 1
ATOM 6426 N N . PHE B 1 293 ? -9.211 30.938 15.523 1 89.81 293 PHE B N 1
ATOM 6427 C CA . PHE B 1 293 ? -7.926 31.547 15.82 1 89.81 293 PHE B CA 1
ATOM 6428 C C . PHE B 1 293 ? -6.793 30.812 15.117 1 89.81 293 PHE B C 1
ATOM 6430 O O . PHE B 1 293 ? -6.762 29.594 15.102 1 89.81 293 PHE B O 1
ATOM 6437 N N . CYS B 1 294 ? -5.879 31.562 14.477 1 85.06 294 CYS B N 1
ATOM 6438 C CA . CYS B 1 294 ? -4.875 30.938 13.617 1 85.06 294 CYS B CA 1
ATOM 6439 C C . CYS B 1 294 ? -3.471 31.172 14.164 1 85.06 294 CYS B C 1
ATOM 6441 O O . CYS B 1 294 ? -2.514 31.297 13.398 1 85.06 294 CYS B O 1
ATOM 6443 N N . GLY B 1 295 ? -3.311 31.422 15.398 1 85 295 GLY B N 1
ATOM 6444 C CA . GLY B 1 295 ? -1.989 31.344 16 1 85 295 GLY B CA 1
ATOM 6445 C C . GLY B 1 295 ? -1.418 32.688 16.359 1 85 295 GLY B C 1
ATOM 6446 O O . GLY B 1 295 ? -0.7 32.844 17.359 1 85 295 GLY B O 1
ATOM 6447 N N . SER B 1 296 ? -1.582 33.688 15.547 1 92 296 SER B N 1
ATOM 6448 C CA . SER B 1 296 ? -1.058 35 15.828 1 92 296 SER B CA 1
ATOM 6449 C C . SER B 1 296 ? -2.053 36.094 15.414 1 92 296 SER B C 1
ATOM 6451 O O . SER B 1 296 ? -3.006 35.812 14.688 1 92 296 SER B O 1
ATOM 6453 N N . ASN B 1 297 ? -1.877 37.281 15.984 1 96.62 297 ASN B N 1
ATOM 6454 C CA . ASN B 1 297 ? -2.748 38.406 15.703 1 96.62 297 ASN B CA 1
ATOM 6455 C C . ASN B 1 297 ? -4.195 38.125 16.094 1 96.62 297 ASN B C 1
ATOM 6457 O O . ASN B 1 297 ? -5.117 38.406 15.336 1 96.62 297 ASN B O 1
ATOM 6461 N N . GLY B 1 298 ? -4.305 37.438 17.203 1 97.25 298 GLY B N 1
ATOM 6462 C CA . GLY B 1 298 ? -5.605 37.125 17.781 1 97.25 298 GLY B CA 1
ATOM 6463 C C . GLY B 1 298 ? -5.824 37.781 19.141 1 97.25 298 GLY B C 1
ATOM 6464 O O . GLY B 1 298 ? -4.914 37.812 19.969 1 97.25 298 GLY B O 1
ATOM 6465 N N . TYR B 1 299 ? -6.973 38.375 19.359 1 98.44 299 TYR B N 1
ATOM 6466 C CA . TYR B 1 299 ? -7.375 39.031 20.594 1 98.44 299 TYR B CA 1
ATOM 6467 C C . TYR B 1 299 ? -8.445 38.219 21.312 1 98.44 299 TYR B C 1
ATOM 6469 O O . TYR B 1 299 ? -9.555 38.031 20.797 1 98.44 299 TYR B O 1
ATOM 6477 N N . TRP B 1 300 ? -8.086 37.719 22.484 1 98.12 300 TRP B N 1
ATOM 6478 C CA . TRP B 1 300 ? -8.977 36.844 23.266 1 98.12 300 TRP B CA 1
ATOM 6479 C C . TRP B 1 300 ? -9.516 37.594 24.484 1 98.12 300 TRP B C 1
ATOM 6481 O O . TRP B 1 300 ? -8.781 38.344 25.125 1 98.12 300 TRP B O 1
ATOM 6491 N N . ARG B 1 301 ? -10.812 37.406 24.75 1 97.88 301 ARG B N 1
ATOM 6492 C CA . ARG B 1 301 ? -11.211 37.75 26.109 1 97.88 301 ARG B CA 1
ATOM 6493 C C . ARG B 1 301 ? -10.328 37.031 27.141 1 97.88 301 ARG B C 1
ATOM 6495 O O . ARG B 1 301 ? -10.133 35.844 27.062 1 97.88 301 ARG B O 1
ATOM 6502 N N . ALA B 1 302 ? -9.812 37.781 28.047 1 97.38 302 ALA B N 1
ATOM 6503 C CA . ALA B 1 302 ? -8.812 37.281 28.984 1 97.38 302 ALA B CA 1
ATOM 6504 C C . ALA B 1 302 ? -9.344 36.094 29.766 1 97.38 302 ALA B C 1
ATOM 6506 O O . ALA B 1 302 ? -8.641 35.094 29.938 1 97.38 302 ALA B O 1
ATOM 6507 N N . SER B 1 303 ? -10.547 36.094 30.156 1 96 303 SER B N 1
ATOM 6508 C CA . SER B 1 303 ? -11.141 35.062 30.969 1 96 303 SER B CA 1
ATOM 6509 C C . SER B 1 303 ? -11.203 33.75 30.188 1 96 303 SER B C 1
ATOM 6511 O O . SER B 1 303 ? -10.875 32.688 30.734 1 96 303 SER B O 1
ATOM 6513 N N . LEU B 1 304 ? -11.539 33.812 28.938 1 96.06 304 LEU B N 1
ATOM 6514 C CA . LEU B 1 304 ? -11.656 32.625 28.109 1 96.06 304 LEU B CA 1
ATOM 6515 C C . LEU B 1 304 ? -10.289 31.984 27.891 1 96.06 304 LEU B C 1
ATOM 6517 O O . LEU B 1 304 ? -10.125 30.766 28.047 1 96.06 304 LEU B O 1
ATOM 6521 N N . LEU B 1 305 ? -9.359 32.781 27.531 1 96.62 305 LEU B N 1
ATOM 6522 C CA . LEU B 1 305 ? -8.023 32.281 27.219 1 96.62 305 LEU B CA 1
ATOM 6523 C C . LEU B 1 305 ? -7.344 31.719 28.453 1 96.62 305 LEU B C 1
ATOM 6525 O O . LEU B 1 305 ? -6.676 30.688 28.375 1 96.62 305 LEU B O 1
ATOM 6529 N N . LYS B 1 306 ? -7.523 32.344 29.594 1 96 306 LYS B N 1
ATOM 6530 C CA . LYS B 1 306 ? -6.938 31.891 30.844 1 96 306 LYS B CA 1
ATOM 6531 C C . LYS B 1 306 ? -7.562 30.578 31.281 1 96 306 LYS B C 1
ATOM 6533 O O . LYS B 1 306 ? -6.895 29.734 31.906 1 96 306 LYS B O 1
ATOM 6538 N N . ASP B 1 307 ? -8.758 30.375 30.922 1 94.75 307 ASP B N 1
ATOM 6539 C CA . ASP B 1 307 ? -9.445 29.125 31.25 1 94.75 307 ASP B CA 1
ATOM 6540 C C . ASP B 1 307 ? -9.016 28 30.328 1 94.75 307 ASP B C 1
ATOM 6542 O O . ASP B 1 307 ? -8.797 26.875 30.781 1 94.75 307 ASP B O 1
ATOM 6546 N N . LEU B 1 308 ? -8.891 28.281 29.078 1 94.56 308 LEU B N 1
ATOM 6547 C CA . LEU B 1 308 ? -8.586 27.281 28.062 1 94.56 308 LEU B CA 1
ATOM 6548 C C . LEU B 1 308 ? -7.117 26.875 28.125 1 94.56 308 LEU B C 1
ATOM 6550 O O . LEU B 1 308 ? -6.781 25.703 27.938 1 94.56 308 LEU B O 1
ATOM 6554 N N . ARG B 1 309 ? -6.223 27.891 28.266 1 95.19 309 ARG B N 1
ATOM 6555 C CA . ARG B 1 309 ? -4.777 27.688 28.266 1 95.19 309 ARG B CA 1
ATOM 6556 C C . ARG B 1 309 ? -4.32 27.016 26.969 1 95.19 309 ARG B C 1
ATOM 6558 O O . ARG B 1 309 ? -5.043 27.016 25.969 1 95.19 309 ARG B O 1
ATOM 6565 N N . MET B 1 310 ? -3.043 26.641 26.969 1 94.69 310 MET B N 1
ATOM 6566 C CA . MET B 1 310 ? -2.471 25.938 25.828 1 94.69 310 MET B CA 1
ATOM 6567 C C . MET B 1 310 ? -2.105 24.5 26.188 1 94.69 310 MET B C 1
ATOM 6569 O O . MET B 1 310 ? -1.624 24.25 27.281 1 94.69 310 MET B O 1
ATOM 6573 N N . ASP B 1 311 ? -2.402 23.594 25.281 1 91.88 311 ASP B N 1
ATOM 6574 C CA . ASP B 1 311 ? -1.986 22.203 25.469 1 91.88 311 ASP B CA 1
ATOM 6575 C C . ASP B 1 311 ? -0.556 21.984 24.984 1 91.88 311 ASP B C 1
ATOM 6577 O O . ASP B 1 311 ? -0.302 21.969 23.781 1 91.88 311 ASP B O 1
ATOM 6581 N N . GLY B 1 312 ? 0.366 21.75 25.812 1 88.38 312 GLY B N 1
ATOM 6582 C CA . GLY B 1 312 ? 1.786 21.641 25.516 1 88.38 312 GLY B CA 1
ATOM 6583 C C . GLY B 1 312 ? 2.141 20.391 24.75 1 88.38 312 GLY B C 1
ATOM 6584 O O . GLY B 1 312 ? 3.229 20.297 24.172 1 88.38 312 GLY B O 1
ATOM 6585 N N . ASP B 1 313 ? 1.261 19.469 24.656 1 85.44 313 ASP B N 1
ATOM 6586 C CA . ASP B 1 313 ? 1.536 18.219 23.969 1 85.44 313 ASP B CA 1
ATOM 6587 C C . ASP B 1 313 ? 1.194 18.312 22.484 1 85.44 313 ASP B C 1
ATOM 6589 O O . ASP B 1 313 ? 1.532 17.422 21.703 1 85.44 313 ASP B O 1
ATOM 6593 N N . MET B 1 314 ? 0.595 19.422 22.172 1 88.69 314 MET B N 1
ATOM 6594 C CA . MET B 1 314 ? 0.202 19.641 20.781 1 88.69 314 MET B CA 1
ATOM 6595 C C . MET B 1 314 ? 1.269 20.422 20.031 1 88.69 314 MET B C 1
ATOM 6597 O O . MET B 1 314 ? 1.806 21.406 20.547 1 88.69 314 MET B O 1
ATOM 6601 N N . LEU B 1 315 ? 1.604 20 18.859 1 83.62 315 LEU B N 1
ATOM 6602 C CA . LEU B 1 315 ? 2.564 20.703 18.016 1 83.62 315 LEU B CA 1
ATOM 6603 C C . LEU B 1 315 ? 2.035 22.094 17.641 1 83.62 315 LEU B C 1
ATOM 6605 O O . LEU B 1 315 ? 2.811 23.031 17.5 1 83.62 315 LEU B O 1
ATOM 6609 N N . THR B 1 316 ? 0.733 22.109 17.422 1 87.44 316 THR B N 1
ATOM 6610 C CA . THR B 1 316 ? 0.038 23.359 17.188 1 87.44 316 THR B CA 1
ATOM 6611 C C . THR B 1 316 ? -0.936 23.656 18.328 1 87.44 316 THR B C 1
ATOM 6613 O O . THR B 1 316 ? -2.145 23.469 18.188 1 87.44 316 THR B O 1
ATOM 6616 N N . GLU B 1 317 ? -0.351 24.234 19.344 1 90.69 317 GLU B N 1
ATOM 6617 C CA . GLU B 1 317 ? -1.107 24.516 20.562 1 90.69 317 GLU B CA 1
ATOM 6618 C C . GLU B 1 317 ? -2.201 25.547 20.297 1 90.69 317 GLU B C 1
ATOM 6620 O O . GLU B 1 317 ? -3.262 25.5 20.938 1 90.69 317 GLU B O 1
ATOM 6625 N N . ASP B 1 318 ? -1.941 26.406 19.359 1 91.88 318 ASP B N 1
ATOM 6626 C CA . ASP B 1 318 ? -2.887 27.469 19.031 1 91.88 318 ASP B CA 1
ATOM 6627 C C . ASP B 1 318 ? -4.148 26.891 18.391 1 91.88 318 ASP B C 1
ATOM 6629 O O . ASP B 1 318 ? -5.266 27.266 18.766 1 91.88 318 ASP B O 1
ATOM 6633 N N . ILE B 1 319 ? -3.945 25.969 17.469 1 92.81 319 ILE B N 1
ATOM 6634 C CA . ILE B 1 319 ? -5.082 25.344 16.781 1 92.81 319 ILE B CA 1
ATOM 6635 C C . ILE B 1 319 ? -5.898 24.531 17.781 1 92.81 319 ILE B C 1
ATOM 6637 O O . ILE B 1 319 ? -7.129 24.531 17.734 1 92.81 319 ILE B O 1
ATOM 6641 N N . ASP B 1 320 ? -5.23 23.844 18.656 1 94.44 320 ASP B N 1
ATOM 6642 C CA . ASP B 1 320 ? -5.922 23.078 19.688 1 94.44 320 ASP B CA 1
ATOM 6643 C C . ASP B 1 320 ? -6.801 23.984 20.547 1 94.44 320 ASP B C 1
ATOM 6645 O O . ASP B 1 320 ? -7.973 23.688 20.781 1 94.44 320 ASP B O 1
ATOM 6649 N N . SER B 1 321 ? -6.238 25.125 21 1 95.31 321 SER B N 1
ATOM 6650 C CA . SER B 1 321 ? -6.996 26.062 21.828 1 95.31 321 SER B CA 1
ATOM 6651 C C . SER B 1 321 ? -8.172 26.656 21.047 1 95.31 321 SER B C 1
ATOM 6653 O O . SER B 1 321 ? -9.25 26.859 21.609 1 95.31 321 SER B O 1
ATOM 6655 N N . ALA B 1 322 ? -7.902 26.938 19.828 1 94.69 322 ALA B N 1
ATOM 6656 C CA . ALA B 1 322 ? -8.961 27.484 18.984 1 94.69 322 ALA B CA 1
ATOM 6657 C C . ALA B 1 322 ? -10.125 26.516 18.859 1 94.69 322 ALA B C 1
ATOM 6659 O O . ALA B 1 322 ? -11.289 26.906 18.969 1 94.69 322 ALA B O 1
ATOM 6660 N N . LEU B 1 323 ? -9.828 25.25 18.656 1 93.38 323 LEU B N 1
ATOM 6661 C CA . LEU B 1 323 ? -10.867 24.25 18.5 1 93.38 323 LEU B CA 1
ATOM 6662 C C . LEU B 1 323 ? -11.586 24 19.812 1 93.38 323 LEU B C 1
ATOM 6664 O O . LEU B 1 323 ? -12.797 23.75 19.828 1 93.38 323 LEU B O 1
ATOM 6668 N N . ARG B 1 324 ? -10.883 24.078 20.891 1 93.62 324 ARG B N 1
ATOM 6669 C CA . ARG B 1 324 ? -11.523 23.969 22.203 1 93.62 324 ARG B CA 1
ATOM 6670 C C . ARG B 1 324 ? -12.453 25.141 22.453 1 93.62 324 ARG B C 1
ATOM 6672 O O . ARG B 1 324 ? -13.523 24.984 23.062 1 93.62 324 ARG B O 1
ATOM 6679 N N . ALA B 1 325 ? -12.047 26.281 22 1 93.75 325 ALA B N 1
ATOM 6680 C CA . ALA B 1 325 ? -12.914 27.453 22.109 1 93.75 325 ALA B CA 1
ATOM 6681 C C . ALA B 1 325 ? -14.195 27.266 21.312 1 93.75 325 ALA B C 1
ATOM 6683 O O . ALA B 1 325 ? -15.289 27.578 21.797 1 93.75 325 ALA B O 1
ATOM 6684 N N . VAL B 1 326 ? -14.047 26.734 20.156 1 90.69 326 VAL B N 1
ATOM 6685 C CA . VAL B 1 326 ? -15.211 26.453 19.312 1 90.69 326 VAL B CA 1
ATOM 6686 C C . VAL B 1 326 ? -16.109 25.438 20.016 1 90.69 326 VAL B C 1
ATOM 6688 O O . VAL B 1 326 ? -17.344 25.562 19.984 1 90.69 326 VAL B O 1
ATOM 6691 N N . SER B 1 327 ? -15.461 24.484 20.609 1 89.5 327 SER B N 1
ATOM 6692 C CA . SER B 1 327 ? -16.219 23.453 21.297 1 89.5 327 SER B CA 1
ATOM 6693 C C . SER B 1 327 ? -17.047 24.031 22.438 1 89.5 327 SER B C 1
ATOM 6695 O O . SER B 1 327 ? -18.141 23.531 22.734 1 89.5 327 SER B O 1
ATOM 6697 N N . ARG B 1 328 ? -16.594 25.141 22.984 1 88.81 328 ARG B N 1
ATOM 6698 C CA . ARG B 1 328 ? -17.281 25.781 24.109 1 88.81 328 ARG B CA 1
ATOM 6699 C C . ARG B 1 328 ? -18.297 26.797 23.609 1 88.81 328 ARG B C 1
ATOM 6701 O O . ARG B 1 328 ? -18.969 27.469 24.406 1 88.81 328 ARG B O 1
ATOM 6708 N N . GLY B 1 329 ? -18.312 26.984 22.281 1 87.19 329 GLY B N 1
ATOM 6709 C CA . GLY B 1 329 ? -19.281 27.891 21.703 1 87.19 329 GLY B CA 1
ATOM 6710 C C . GLY B 1 329 ? -18.781 29.328 21.641 1 87.19 329 GLY B C 1
ATOM 6711 O O . GLY B 1 329 ? -19.594 30.266 21.562 1 87.19 329 GLY B O 1
ATOM 6712 N N . ALA B 1 330 ? -17.516 29.531 21.75 1 92.06 330 ALA B N 1
ATOM 6713 C CA . ALA B 1 330 ? -16.953 30.875 21.672 1 92.06 330 ALA B CA 1
ATOM 6714 C C . ALA B 1 330 ? -17.219 31.5 20.312 1 92.06 330 ALA B C 1
ATOM 6716 O O . ALA B 1 330 ? -17.172 30.828 19.281 1 92.06 330 ALA B O 1
ATOM 6717 N N . ASN B 1 331 ? -17.531 32.75 20.344 1 93.31 331 ASN B N 1
ATOM 6718 C CA . ASN B 1 331 ? -17.781 33.5 19.125 1 93.31 331 ASN B CA 1
ATOM 6719 C C . ASN B 1 331 ? -16.5 34.156 18.609 1 93.31 331 ASN B C 1
ATOM 6721 O O . ASN B 1 331 ? -16.047 35.156 19.172 1 93.31 331 ASN B O 1
ATOM 6725 N N . THR B 1 332 ? -15.969 33.656 17.531 1 94.75 332 THR B N 1
ATOM 6726 C CA . THR B 1 332 ? -14.766 34.188 16.922 1 94.75 332 THR B CA 1
ATOM 6727 C C . THR B 1 332 ? -15.125 35 15.664 1 94.75 332 THR B C 1
ATOM 6729 O O . THR B 1 332 ? -15.75 34.469 14.742 1 94.75 332 THR B O 1
ATOM 6732 N N . VAL B 1 333 ? -14.664 36.219 15.617 1 93.25 333 VAL B N 1
ATOM 6733 C CA . VAL B 1 333 ? -14.938 37.062 14.445 1 93.25 333 VAL B CA 1
ATOM 6734 C C . VAL B 1 333 ? -13.625 37.406 13.75 1 93.25 333 VAL B C 1
ATOM 6736 O O . VAL B 1 333 ? -12.578 37.531 14.398 1 93.25 333 VAL B O 1
ATOM 6739 N N . HIS B 1 334 ? -13.711 37.562 12.477 1 93.81 334 HIS B N 1
ATOM 6740 C CA . HIS B 1 334 ? -12.562 37.969 11.688 1 93.81 334 HIS B CA 1
ATOM 6741 C C . HIS B 1 334 ? -12.672 39.438 11.273 1 93.81 334 HIS B C 1
ATOM 6743 O O . HIS B 1 334 ? -13.68 39.844 10.695 1 93.81 334 HIS B O 1
ATOM 6749 N N . ASP B 1 335 ? -11.68 40.188 11.672 1 94.38 335 ASP B N 1
ATOM 6750 C CA . ASP B 1 335 ? -11.664 41.594 11.289 1 94.38 335 ASP B CA 1
ATOM 6751 C C . ASP B 1 335 ? -10.477 41.906 10.383 1 94.38 335 ASP B C 1
ATOM 6753 O O . ASP B 1 335 ? -9.328 41.812 10.812 1 94.38 335 ASP B O 1
ATOM 6757 N N . LEU B 1 336 ? -10.766 42.375 9.18 1 94.12 336 LEU B N 1
ATOM 6758 C CA . LEU B 1 336 ? -9.75 42.594 8.148 1 94.12 336 LEU B CA 1
ATOM 6759 C C . LEU B 1 336 ? -8.914 43.812 8.453 1 94.12 336 LEU B C 1
ATOM 6761 O O . LEU B 1 336 ? -7.836 44 7.887 1 94.12 336 LEU B O 1
ATOM 6765 N N . ASN B 1 337 ? -9.398 44.656 9.305 1 95.25 337 ASN B N 1
ATOM 6766 C CA . ASN B 1 337 ? -8.68 45.875 9.625 1 95.25 337 ASN B CA 1
ATOM 6767 C C . ASN B 1 337 ? -7.66 45.656 10.734 1 95.25 337 ASN B C 1
ATOM 6769 O O . ASN B 1 337 ? -6.789 46.5 10.969 1 95.25 337 ASN B O 1
ATOM 6773 N N . VAL B 1 338 ? -7.805 44.594 11.492 1 97.06 338 VAL B N 1
ATOM 6774 C CA . VAL B 1 338 ? -6.801 44.188 12.469 1 97.06 338 VAL B CA 1
ATOM 6775 C C . VAL B 1 338 ? -5.645 43.5 11.766 1 97.06 338 VAL B C 1
ATOM 6777 O O . VAL B 1 338 ? -5.672 42.25 11.586 1 97.06 338 VAL B O 1
ATOM 6780 N N . VAL B 1 339 ? -4.617 44.25 11.43 1 96.38 339 VAL B N 1
ATOM 6781 C CA . VAL B 1 339 ? -3.576 43.75 10.539 1 96.38 339 VAL B CA 1
ATOM 6782 C C . VAL B 1 339 ? -2.27 43.594 11.312 1 96.38 339 VAL B C 1
ATOM 6784 O O . VAL B 1 339 ? -1.962 44.406 12.203 1 96.38 339 VAL B O 1
ATOM 6787 N N . SER B 1 340 ? -1.607 42.562 11.031 1 96.94 340 SER B N 1
ATOM 6788 C CA . SER B 1 340 ? -0.236 42.344 11.477 1 96.94 340 SER B CA 1
ATOM 6789 C C . SER B 1 340 ? 0.668 41.938 10.32 1 96.94 340 SER B C 1
ATOM 6791 O O . SER B 1 340 ? 0.235 41.219 9.406 1 96.94 340 SER B O 1
ATOM 6793 N N . TYR B 1 341 ? 1.904 42.406 10.289 1 96.38 341 TYR B N 1
ATOM 6794 C CA . TYR B 1 341 ? 2.871 42.125 9.242 1 96.38 341 TYR B CA 1
ATOM 6795 C C . TYR B 1 341 ? 3.885 41.062 9.711 1 96.38 341 TYR B C 1
ATOM 6797 O O . TYR B 1 341 ? 4.383 41.156 10.836 1 96.38 341 TYR B O 1
ATOM 6805 N N . GLU B 1 342 ? 4.078 40.062 8.93 1 94.19 342 GLU B N 1
ATOM 6806 C CA . GLU B 1 342 ? 5.031 39.031 9.312 1 94.19 342 GLU B CA 1
ATOM 6807 C C . GLU B 1 342 ? 5.953 38.688 8.156 1 94.19 342 GLU B C 1
ATOM 6809 O O . GLU B 1 342 ? 5.719 39.094 7.016 1 94.19 342 GLU B O 1
ATOM 6814 N N . LEU B 1 343 ? 6.984 37.875 8.469 1 91.25 343 LEU B N 1
ATOM 6815 C CA . LEU B 1 343 ? 7.973 37.438 7.484 1 91.25 343 LEU B CA 1
ATOM 6816 C C . LEU B 1 343 ? 7.652 36.062 6.98 1 91.25 343 LEU B C 1
ATOM 6818 O O . LEU B 1 343 ? 7.195 35.188 7.75 1 91.25 343 LEU B O 1
ATOM 6822 N N . ALA B 1 344 ? 7.863 35.875 5.68 1 94.38 344 ALA B N 1
ATOM 6823 C CA . ALA B 1 344 ? 7.789 34.531 5.094 1 94.38 344 ALA B CA 1
ATOM 6824 C C . ALA B 1 344 ? 9.18 33.938 4.934 1 94.38 344 ALA B C 1
ATOM 6826 O O . ALA B 1 344 ? 10.164 34.656 4.75 1 94.38 344 ALA B O 1
ATOM 6827 N N . PRO B 1 345 ? 9.242 32.594 5.012 1 93.25 345 PRO B N 1
ATOM 6828 C CA . PRO B 1 345 ? 10.539 31.953 4.734 1 93.25 345 PRO B CA 1
ATOM 6829 C C . PRO B 1 345 ? 11.031 32.219 3.312 1 93.25 345 PRO B C 1
ATOM 6831 O O . PRO B 1 345 ? 10.227 32.25 2.377 1 93.25 345 PRO B O 1
ATOM 6834 N N . THR B 1 346 ? 12.32 32.312 3.17 1 93.19 346 THR B N 1
ATOM 6835 C CA . THR B 1 346 ? 12.883 32.656 1.869 1 93.19 346 THR B CA 1
ATOM 6836 C C . THR B 1 346 ? 13.633 31.453 1.273 1 93.19 346 THR B C 1
ATOM 6838 O O . THR B 1 346 ? 14.086 31.516 0.128 1 93.19 346 THR B O 1
ATOM 6841 N N . THR B 1 347 ? 13.766 30.391 2.051 1 93.88 347 THR B N 1
ATOM 6842 C CA . THR B 1 347 ? 14.414 29.172 1.552 1 93.88 347 THR B CA 1
ATOM 6843 C C . THR B 1 347 ? 13.438 28 1.558 1 93.88 347 THR B C 1
ATOM 6845 O O . THR B 1 347 ? 12.523 27.953 2.381 1 93.88 347 THR B O 1
ATOM 6848 N N . LEU B 1 348 ? 13.688 27.078 0.675 1 93.38 348 LEU B N 1
ATOM 6849 C CA . LEU B 1 348 ? 12.82 25.906 0.577 1 93.38 348 LEU B CA 1
ATOM 6850 C C . LEU B 1 348 ? 12.922 25.047 1.833 1 93.38 348 LEU B C 1
ATOM 6852 O O . LEU B 1 348 ? 11.93 24.438 2.26 1 93.38 348 LEU B O 1
ATOM 6856 N N . ALA B 1 349 ? 14.078 25.016 2.398 1 93 349 ALA B N 1
ATOM 6857 C CA . ALA B 1 349 ? 14.273 24.234 3.611 1 93 349 ALA B CA 1
ATOM 6858 C C . ALA B 1 349 ? 13.453 24.781 4.77 1 93 349 ALA B C 1
ATOM 6860 O O . ALA B 1 349 ? 12.789 24.031 5.484 1 93 349 ALA B O 1
ATOM 6861 N N . SER B 1 350 ? 13.5 26.109 4.902 1 91.25 350 SER B N 1
ATOM 6862 C CA . SER B 1 350 ? 12.734 26.75 5.969 1 91.25 350 SER B CA 1
ATOM 6863 C C . SER B 1 350 ? 11.234 26.625 5.723 1 91.25 350 SER B C 1
ATOM 6865 O O . SER B 1 350 ? 10.461 26.422 6.66 1 91.25 350 SER B O 1
ATOM 6867 N N . PHE B 1 351 ? 10.93 26.703 4.484 1 94.62 351 PHE B N 1
ATOM 6868 C CA . PHE B 1 351 ? 9.531 26.531 4.098 1 94.62 351 PHE B CA 1
ATOM 6869 C C . PHE B 1 351 ? 9.039 25.125 4.438 1 94.62 351 PHE B C 1
ATOM 6871 O O . PHE B 1 351 ? 7.98 24.969 5.043 1 94.62 351 PHE B O 1
ATOM 6878 N N . TRP B 1 352 ? 9.812 24.188 4.07 1 93.62 352 TRP B N 1
ATOM 6879 C CA . TRP B 1 352 ? 9.461 22.781 4.305 1 93.62 352 TRP B CA 1
ATOM 6880 C C . TRP B 1 352 ? 9.297 22.5 5.793 1 93.62 352 TRP B C 1
ATOM 6882 O O . TRP B 1 352 ? 8.32 21.875 6.211 1 93.62 352 TRP B O 1
ATOM 6892 N N . LYS B 1 353 ? 10.195 22.969 6.578 1 91.06 353 LYS B N 1
ATOM 6893 C CA . LYS B 1 353 ? 10.156 22.75 8.023 1 91.06 353 LYS B CA 1
ATOM 6894 C C . LYS B 1 353 ? 8.914 23.375 8.641 1 91.06 353 LYS B C 1
ATOM 6896 O O . LYS B 1 353 ? 8.234 22.75 9.453 1 91.06 353 LYS B O 1
ATOM 6901 N N . GLN B 1 354 ? 8.617 24.516 8.195 1 91.31 354 GLN B N 1
ATOM 6902 C CA . GLN B 1 354 ? 7.461 25.234 8.719 1 91.31 354 GLN B CA 1
ATOM 6903 C C . GLN B 1 354 ? 6.156 24.531 8.344 1 91.31 354 GLN B C 1
ATOM 6905 O O . GLN B 1 354 ? 5.324 24.25 9.211 1 91.31 354 GLN B O 1
ATOM 6910 N N . ARG B 1 355 ? 6.066 24.234 7.094 1 94.88 355 ARG B N 1
ATOM 6911 C CA . ARG B 1 355 ? 4.824 23.641 6.609 1 94.88 355 ARG B CA 1
ATOM 6912 C C . ARG B 1 355 ? 4.637 22.234 7.164 1 94.88 355 ARG B C 1
ATOM 6914 O O . ARG B 1 355 ? 3.506 21.812 7.41 1 94.88 355 ARG B O 1
ATOM 6921 N N . LEU B 1 356 ? 5.734 21.562 7.32 1 93.19 356 LEU B N 1
ATOM 6922 C CA . LEU B 1 356 ? 5.656 20.203 7.879 1 93.19 356 LEU B CA 1
ATOM 6923 C C . LEU B 1 356 ? 5.16 20.25 9.32 1 93.19 356 LEU B C 1
ATOM 6925 O O . LEU B 1 356 ? 4.328 19.422 9.719 1 93.19 356 LEU B O 1
ATOM 6929 N N . ARG B 1 357 ? 5.621 21.219 10.055 1 89.44 357 ARG B N 1
ATOM 6930 C CA . ARG B 1 357 ? 5.152 21.391 11.422 1 89.44 357 ARG B CA 1
ATOM 6931 C C . ARG B 1 357 ? 3.658 21.688 11.461 1 89.44 357 ARG B C 1
ATOM 6933 O O . ARG B 1 357 ? 2.93 21.141 12.289 1 89.44 357 ARG B O 1
ATOM 6940 N N . TRP B 1 358 ? 3.256 22.531 10.555 1 92.56 358 TRP B N 1
ATOM 6941 C CA . TRP B 1 358 ? 1.843 22.891 10.477 1 92.56 358 TRP B CA 1
ATOM 6942 C C . TRP B 1 358 ? 0.999 21.672 10.094 1 92.56 358 TRP B C 1
ATOM 6944 O O . TRP B 1 358 ? -0.056 21.438 10.688 1 92.56 358 TRP B O 1
ATOM 6954 N N . ALA B 1 359 ? 1.545 20.969 9.188 1 94.5 359 ALA B N 1
ATOM 6955 C CA . ALA B 1 359 ? 0.797 19.812 8.695 1 94.5 359 ALA B CA 1
ATOM 6956 C C . ALA B 1 359 ? 0.649 18.75 9.781 1 94.5 359 ALA B C 1
ATOM 6958 O O . ALA B 1 359 ? -0.448 18.234 10.016 1 94.5 359 ALA B O 1
ATOM 6959 N N . GLN B 1 360 ? 1.722 18.422 10.383 1 93.19 360 GLN B N 1
ATOM 6960 C CA . GLN B 1 360 ? 1.67 17.438 11.453 1 93.19 360 GLN B CA 1
ATOM 6961 C C . GLN B 1 360 ? 0.787 17.906 12.602 1 93.19 360 GLN B C 1
ATOM 6963 O O . GLN B 1 360 ? 0.042 17.125 13.195 1 93.19 360 GLN B O 1
ATOM 6968 N N . GLY B 1 361 ? 0.873 19.188 12.914 1 93 361 GLY B N 1
ATOM 6969 C CA . GLY B 1 361 ? 0.03 19.766 13.945 1 93 361 GLY B CA 1
ATOM 6970 C C . GLY B 1 361 ? -1.451 19.656 13.641 1 93 361 GLY B C 1
ATOM 6971 O O . GLY B 1 361 ? -2.25 19.328 14.516 1 93 361 GLY B O 1
ATOM 6972 N N . TRP B 1 362 ? -1.723 19.906 12.453 1 93.62 362 TRP B N 1
ATOM 6973 C CA . TRP B 1 362 ? -3.115 19.797 12.031 1 93.62 362 TRP B CA 1
ATOM 6974 C C . TRP B 1 362 ? -3.594 18.359 12.086 1 93.62 362 TRP B C 1
ATOM 6976 O O . TRP B 1 362 ? -4.75 18.094 12.422 1 93.62 362 TRP B O 1
ATOM 6986 N N . THR B 1 363 ? -2.717 17.516 11.727 1 94.19 363 THR B N 1
ATOM 6987 C CA . THR B 1 363 ? -3.072 16.109 11.82 1 94.19 363 THR B CA 1
ATOM 6988 C C . THR B 1 363 ? -3.379 15.711 13.258 1 94.19 363 THR B C 1
ATOM 6990 O O . THR B 1 363 ? -4.395 15.07 13.531 1 94.19 363 THR B O 1
ATOM 6993 N N . GLN B 1 364 ? -2.604 16.172 14.141 1 92.75 364 GLN B N 1
ATOM 6994 C CA . GLN B 1 364 ? -2.814 15.891 15.562 1 92.75 364 GLN B CA 1
ATOM 6995 C C . GLN B 1 364 ? -4.133 16.484 16.047 1 92.75 364 GLN B C 1
ATOM 6997 O O . GLN B 1 364 ? -4.895 15.828 16.75 1 92.75 364 GLN B O 1
ATOM 7002 N N . ALA B 1 365 ? -4.305 17.656 15.648 1 93.44 365 ALA B N 1
ATOM 7003 C CA . ALA B 1 365 ? -5.523 18.344 16.047 1 93.44 365 ALA B CA 1
ATOM 7004 C C . ALA B 1 365 ? -6.762 17.672 15.477 1 93.44 365 ALA B C 1
ATOM 7006 O O . ALA B 1 365 ? -7.781 17.531 16.156 1 93.44 365 ALA B O 1
ATOM 7007 N N . SER B 1 366 ? -6.629 17.234 14.266 1 94.31 366 SER B N 1
ATOM 7008 C CA . SER B 1 366 ? -7.754 16.578 13.617 1 94.31 366 SER B CA 1
ATOM 7009 C C . SER B 1 366 ? -8.102 15.266 14.312 1 94.31 366 SER B C 1
ATOM 7011 O O . SER B 1 366 ? -9.273 14.953 14.523 1 94.31 366 SER B O 1
ATOM 7013 N N . ILE B 1 367 ? -7.156 14.508 14.688 1 91.94 367 ILE B N 1
ATOM 7014 C CA . ILE B 1 367 ? -7.379 13.234 15.359 1 91.94 367 ILE B CA 1
ATOM 7015 C C . ILE B 1 367 ? -7.996 13.477 16.734 1 91.94 367 ILE B C 1
ATOM 7017 O O . ILE B 1 367 ? -8.969 12.82 17.109 1 91.94 367 ILE B O 1
ATOM 7021 N N . LYS B 1 368 ? -7.516 14.5 17.422 1 90.69 368 LYS B N 1
ATOM 7022 C CA . LYS B 1 368 ? -7.957 14.781 18.797 1 90.69 368 LYS B CA 1
ATOM 7023 C C . LYS B 1 368 ? -9.375 15.344 18.797 1 90.69 368 LYS B C 1
ATOM 7025 O O . LYS B 1 368 ? -10.172 15.016 19.688 1 90.69 368 LYS B O 1
ATOM 7030 N N . HIS B 1 369 ? -9.648 16.156 17.812 1 92.38 369 HIS B N 1
ATOM 7031 C CA . HIS B 1 369 ? -10.883 16.938 17.875 1 92.38 369 HIS B CA 1
ATOM 7032 C C . HIS B 1 369 ? -11.898 16.453 16.844 1 92.38 369 HIS B C 1
ATOM 7034 O O . HIS B 1 369 ? -12.938 17.078 16.641 1 92.38 369 HIS B O 1
ATOM 7040 N N . CYS B 1 370 ? -11.656 15.344 16.234 1 89.62 370 CYS B N 1
ATOM 7041 C CA . CYS B 1 370 ? -12.57 14.812 15.227 1 89.62 370 CYS B CA 1
ATOM 7042 C C . CYS B 1 370 ? -13.961 14.586 15.82 1 89.62 370 CYS B C 1
ATOM 7044 O O . CYS B 1 370 ? -14.961 14.688 15.109 1 89.62 370 CYS B O 1
ATOM 7046 N N . LYS B 1 371 ? -14.062 14.438 17.047 1 85.56 371 LYS B N 1
ATOM 7047 C CA . LYS B 1 371 ? -15.328 14.164 17.719 1 85.56 371 LYS B CA 1
ATOM 7048 C C . LYS B 1 371 ? -16.234 15.398 17.734 1 85.56 371 LYS B C 1
ATOM 7050 O O . LYS B 1 371 ? -17.438 15.289 17.953 1 85.56 371 LYS B O 1
ATOM 7055 N N . LEU B 1 372 ? -15.672 16.547 17.578 1 84.62 372 LEU B N 1
ATOM 7056 C CA . LEU B 1 372 ? -16.438 17.797 17.578 1 84.62 372 LEU B CA 1
ATOM 7057 C C . LEU B 1 372 ? -17.438 17.812 16.438 1 84.62 372 LEU B C 1
ATOM 7059 O O . LEU B 1 372 ? -18.453 18.516 16.5 1 84.62 372 LEU B O 1
ATOM 7063 N N . ALA B 1 373 ? -17.125 17 15.406 1 80.75 373 ALA B N 1
ATOM 7064 C CA . ALA B 1 373 ? -18 17 14.234 1 80.75 373 ALA B CA 1
ATOM 7065 C C . ALA B 1 373 ? -19.312 16.266 14.523 1 80.75 373 ALA B C 1
ATOM 7067 O O . ALA B 1 373 ? -20.328 16.547 13.898 1 80.75 373 ALA B O 1
ATOM 7068 N N . TYR B 1 374 ? -19.297 15.43 15.508 1 80.69 374 TYR B N 1
ATOM 7069 C CA . TYR B 1 374 ? -20.547 14.68 15.688 1 80.69 374 TYR B CA 1
ATOM 7070 C C . TYR B 1 374 ? -21 14.734 17.141 1 80.69 374 TYR B C 1
ATOM 7072 O O . TYR B 1 374 ? -22.141 14.391 17.438 1 80.69 374 TYR B O 1
ATOM 7080 N N . ASN B 1 375 ? -20.141 15.234 18.031 1 79.38 375 ASN B N 1
ATOM 7081 C CA . ASN B 1 375 ? -20.531 15.273 19.438 1 79.38 375 ASN B CA 1
ATOM 7082 C C . ASN B 1 375 ? -21.266 16.562 19.781 1 79.38 375 ASN B C 1
ATOM 7084 O O . ASN B 1 375 ? -21.141 17.562 19.062 1 79.38 375 ASN B O 1
ATOM 7088 N N . LYS B 1 376 ? -22.016 16.484 20.906 1 74.94 376 LYS B N 1
ATOM 7089 C CA . LYS B 1 376 ? -22.734 17.656 21.406 1 74.94 376 LYS B CA 1
ATOM 7090 C C . LYS B 1 376 ? -21.812 18.594 22.156 1 74.94 376 LYS B C 1
ATOM 7092 O O . LYS B 1 376 ? -20.719 18.219 22.562 1 74.94 376 LYS B O 1
ATOM 7097 N N . SER B 1 377 ? -22.219 19.906 22.203 1 74.69 377 SER B N 1
ATOM 7098 C CA . SER B 1 377 ? -21.469 20.891 22.969 1 74.69 377 SER B CA 1
ATOM 7099 C C . SER B 1 377 ? -21.406 20.516 24.438 1 74.69 377 SER B C 1
ATOM 7101 O O . SER B 1 377 ? -22.266 19.781 24.938 1 74.69 377 SER B O 1
ATOM 7103 N N . PRO B 1 378 ? -20.312 20.891 25.078 1 70.75 378 PRO B N 1
ATOM 7104 C CA . PRO B 1 378 ? -20.188 20.547 26.5 1 70.75 378 PRO B CA 1
ATOM 7105 C C . PRO B 1 378 ? -21.391 20.984 27.328 1 70.75 378 PRO B C 1
ATOM 7107 O O . PRO B 1 378 ? -21.688 20.391 28.359 1 70.75 378 PRO B O 1
ATOM 7110 N N . ASP B 1 379 ? -22.078 22.031 26.844 1 69.56 379 ASP B N 1
ATOM 7111 C CA . ASP B 1 379 ? -23.266 22.484 27.547 1 69.56 379 ASP B CA 1
ATOM 7112 C C . ASP B 1 379 ? -24.484 21.641 27.203 1 69.56 379 ASP B C 1
ATOM 7114 O O . ASP B 1 379 ? -25.562 21.844 27.75 1 69.56 379 ASP B O 1
ATOM 7118 N N . GLY B 1 380 ? -24.312 20.766 26.328 1 67.81 380 GLY B N 1
ATOM 7119 C CA . GLY B 1 380 ? -25.391 19.844 26 1 67.81 380 GLY B CA 1
ATOM 7120 C C . GLY B 1 380 ? -26.203 20.297 24.797 1 67.81 380 GLY B C 1
ATOM 7121 O O . GLY B 1 380 ? -27.031 19.531 24.297 1 67.81 380 GLY B O 1
ATOM 7122 N N . THR B 1 381 ? -26.047 21.469 24.406 1 70.56 381 THR B N 1
ATOM 7123 C CA . THR B 1 381 ? -26.828 21.984 23.281 1 70.56 381 THR B CA 1
ATOM 7124 C C . THR B 1 381 ? -26.266 21.484 21.953 1 70.56 381 THR B C 1
ATOM 7126 O O . THR B 1 381 ? -25.047 21.359 21.797 1 70.56 381 THR B O 1
ATOM 7129 N N . PRO B 1 382 ? -27.266 21.078 21.172 1 73.69 382 PRO B N 1
ATOM 7130 C CA . PRO B 1 382 ? -26.797 20.578 19.891 1 73.69 382 PRO B CA 1
ATOM 7131 C C . PRO B 1 382 ? -26.156 21.656 19.031 1 73.69 382 PRO B C 1
ATOM 7133 O O . PRO B 1 382 ? -26.609 22.812 19.031 1 73.69 382 PRO B O 1
ATOM 7136 N N . ARG B 1 383 ? -25.047 21.281 18.578 1 79.06 383 ARG B N 1
ATOM 7137 C CA . ARG B 1 383 ? -24.359 22.203 17.672 1 79.06 383 ARG B CA 1
ATOM 7138 C C . ARG B 1 383 ? -25.141 22.375 16.375 1 79.06 383 ARG B C 1
ATOM 7140 O O . ARG B 1 383 ? -25.781 21.438 15.891 1 79.06 383 ARG B O 1
ATOM 7147 N N . ARG B 1 384 ? -25.156 23.516 15.867 1 85.06 384 ARG B N 1
ATOM 7148 C CA . ARG B 1 384 ? -25.812 23.781 14.594 1 85.06 384 ARG B CA 1
ATOM 7149 C C . ARG B 1 384 ? -25.234 22.922 13.477 1 85.06 384 ARG B C 1
ATOM 7151 O O . ARG B 1 384 ? -24.031 22.641 13.469 1 85.06 384 ARG B O 1
ATOM 7158 N N . LEU B 1 385 ? -26.031 22.484 12.625 1 85.81 385 LEU B N 1
ATOM 7159 C CA . LEU B 1 385 ? -25.656 21.578 11.547 1 85.81 385 LEU B CA 1
ATOM 7160 C C . LEU B 1 385 ? -24.562 22.203 10.672 1 85.81 385 LEU B C 1
ATOM 7162 O O . LEU B 1 385 ? -23.656 21.5 10.219 1 85.81 385 LEU B O 1
ATOM 7166 N N . LYS B 1 386 ? -24.641 23.484 10.453 1 87.75 386 LYS B N 1
ATOM 7167 C CA . LYS B 1 386 ? -23.641 24.172 9.633 1 87.75 386 LYS B CA 1
ATOM 7168 C C . LYS B 1 386 ? -22.266 24.109 10.281 1 87.75 386 LYS B C 1
ATOM 7170 O O . LYS B 1 386 ? -21.25 23.906 9.602 1 87.75 386 LYS B O 1
ATOM 7175 N N . VAL B 1 387 ? -22.281 24.25 11.539 1 88.12 387 VAL B N 1
ATOM 7176 C CA . VAL B 1 387 ? -21.016 24.219 12.273 1 88.12 387 VAL B CA 1
ATOM 7177 C C . VAL B 1 387 ? -20.438 22.812 12.242 1 88.12 387 VAL B C 1
ATOM 7179 O O . VAL B 1 387 ? -19.234 22.641 12.055 1 88.12 387 VAL B O 1
ATOM 7182 N N . ARG B 1 388 ? -21.312 21.828 12.32 1 88.56 388 ARG B N 1
ATOM 7183 C CA . ARG B 1 388 ? -20.859 20.438 12.273 1 88.56 388 ARG B CA 1
ATOM 7184 C C . ARG B 1 388 ? -20.219 20.109 10.93 1 88.56 388 ARG B C 1
ATOM 7186 O O . ARG B 1 388 ? -19.156 19.5 10.875 1 88.56 388 ARG B O 1
ATOM 7193 N N . PHE B 1 389 ? -20.828 20.562 9.93 1 88.31 389 PHE B N 1
ATOM 7194 C CA . PHE B 1 389 ? -20.312 20.297 8.586 1 88.31 389 PHE B CA 1
ATOM 7195 C C . PHE B 1 389 ? -19.031 21.078 8.336 1 88.31 389 PHE B C 1
ATOM 7197 O O . PHE B 1 389 ? -18.125 20.594 7.652 1 88.31 389 PHE B O 1
ATOM 7204 N N . GLY B 1 390 ? -19.031 22.266 8.852 1 89 390 GLY B N 1
ATOM 7205 C CA . GLY B 1 390 ? -17.797 23.047 8.727 1 89 390 GLY B CA 1
ATOM 7206 C C . GLY B 1 390 ? -16.609 22.391 9.414 1 89 390 GLY B C 1
ATOM 7207 O O . GLY B 1 390 ? -15.508 22.375 8.859 1 89 390 GLY B O 1
ATOM 7208 N N . LEU B 1 391 ? -16.922 21.875 10.562 1 90.62 391 LEU B N 1
ATOM 7209 C CA . LEU B 1 391 ? -15.867 21.203 11.305 1 90.62 391 LEU B CA 1
ATOM 7210 C C . LEU B 1 391 ? -15.445 19.906 10.617 1 90.62 391 LEU B C 1
ATOM 7212 O O . LEU B 1 391 ? -14.258 19.578 10.578 1 90.62 391 LEU B O 1
ATOM 7216 N N . PHE B 1 392 ? -16.391 19.219 10.078 1 90.19 392 PHE B N 1
ATOM 7217 C CA . PHE B 1 392 ? -16.094 18 9.312 1 90.19 392 PHE B CA 1
ATOM 7218 C C . PHE B 1 392 ? -15.234 18.328 8.102 1 90.19 392 PHE B C 1
ATOM 7220 O O . PHE B 1 392 ? -14.273 17.609 7.809 1 90.19 392 PHE B O 1
ATOM 7227 N N . SER B 1 393 ? -15.555 19.391 7.457 1 88.62 393 SER B N 1
ATOM 7228 C CA . SER B 1 393 ? -14.797 19.812 6.281 1 88.62 393 SER B CA 1
ATOM 7229 C C . SER B 1 393 ? -13.375 20.219 6.66 1 88.62 393 SER B C 1
ATOM 7231 O O . SER B 1 393 ? -12.414 19.828 5.996 1 88.62 393 SER B O 1
ATOM 7233 N N . LEU B 1 394 ? -13.289 20.906 7.73 1 89.5 394 LEU B N 1
ATOM 7234 C CA . LEU B 1 394 ? -12.008 21.438 8.164 1 89.5 394 LEU B CA 1
ATOM 7235 C C . LEU B 1 394 ? -11.094 20.328 8.68 1 89.5 394 LEU B C 1
ATOM 7237 O O . LEU B 1 394 ? -9.898 20.328 8.398 1 89.5 394 LEU B O 1
ATOM 7241 N N . LEU B 1 395 ? -11.641 19.391 9.344 1 92.56 395 LEU B N 1
ATOM 7242 C CA . LEU B 1 395 ? -10.82 18.406 10.039 1 92.56 395 LEU B CA 1
ATOM 7243 C C . LEU B 1 395 ? -10.641 17.156 9.203 1 92.56 395 LEU B C 1
ATOM 7245 O O . LEU B 1 395 ? -9.562 16.562 9.18 1 92.56 395 LEU B O 1
ATOM 7249 N N . ALA B 1 396 ? -11.656 16.766 8.461 1 90.81 396 ALA B N 1
ATOM 7250 C CA . ALA B 1 396 ? -11.594 15.484 7.75 1 90.81 396 ALA B CA 1
ATOM 7251 C C . ALA B 1 396 ? -11.336 15.695 6.262 1 90.81 396 ALA B C 1
ATOM 7253 O O . ALA B 1 396 ? -10.383 15.141 5.707 1 90.81 396 ALA B O 1
ATOM 7254 N N . ILE B 1 397 ? -12.117 16.531 5.641 1 88.06 397 ILE B N 1
ATOM 7255 C CA . ILE B 1 397 ? -12.023 16.688 4.191 1 88.06 397 ILE B CA 1
ATOM 7256 C C . ILE B 1 397 ? -10.68 17.312 3.83 1 88.06 397 ILE B C 1
ATOM 7258 O O . ILE B 1 397 ? -10.086 16.969 2.805 1 88.06 397 ILE B O 1
ATOM 7262 N N . ARG B 1 398 ? -10.234 18.219 4.621 1 90.12 398 ARG B N 1
ATOM 7263 C CA . ARG B 1 398 ? -8.93 18.828 4.391 1 90.12 398 ARG B CA 1
ATOM 7264 C C . ARG B 1 398 ? -7.828 17.781 4.379 1 90.12 398 ARG B C 1
ATOM 7266 O O . ARG B 1 398 ? -6.98 17.766 3.486 1 90.12 398 ARG B O 1
ATOM 7273 N N . GLU B 1 399 ? -7.859 16.875 5.32 1 93.38 399 GLU B N 1
ATOM 7274 C CA . GLU B 1 399 ? -6.867 15.805 5.387 1 93.38 399 GLU B CA 1
ATOM 7275 C C . GLU B 1 399 ? -6.977 14.875 4.184 1 93.38 399 GLU B C 1
ATOM 7277 O O . GLU B 1 399 ? -5.965 14.445 3.627 1 93.38 399 GLU B O 1
ATOM 7282 N N . LEU B 1 400 ? -8.203 14.602 3.818 1 92.12 400 LEU B N 1
ATOM 7283 C CA . LEU B 1 400 ? -8.453 13.695 2.703 1 92.12 400 LEU B CA 1
ATOM 7284 C C . LEU B 1 400 ? -7.996 14.312 1.387 1 92.12 400 LEU B C 1
ATOM 7286 O O . LEU B 1 400 ? -7.625 13.594 0.454 1 92.12 400 LEU B O 1
ATOM 7290 N N . SER B 1 401 ? -7.988 15.594 1.37 1 92.06 401 SER B N 1
ATOM 7291 C CA . SER B 1 401 ? -7.609 16.281 0.144 1 92.06 401 SER B CA 1
ATOM 7292 C C . SER B 1 401 ? -6.152 16.031 -0.214 1 92.06 401 SER B C 1
ATOM 7294 O O . SER B 1 401 ? -5.789 16.016 -1.392 1 92.06 401 SER B O 1
ATOM 7296 N N . TYR B 1 402 ? -5.246 15.797 0.807 1 94.44 402 TYR B N 1
ATOM 7297 C CA . TYR B 1 402 ? -3.854 15.469 0.521 1 94.44 402 TYR B CA 1
ATOM 7298 C C . TYR B 1 402 ? -3.752 14.219 -0.344 1 94.44 402 TYR B C 1
ATOM 7300 O O . TYR B 1 402 ? -2.988 14.188 -1.312 1 94.44 402 TYR B O 1
ATOM 7308 N N . TYR B 1 403 ? -4.594 13.281 -0.039 1 95.19 403 TYR B N 1
ATOM 7309 C CA . TYR B 1 403 ? -4.562 12.008 -0.743 1 95.19 403 TYR B CA 1
ATOM 7310 C C . TYR B 1 403 ? -5.188 12.133 -2.127 1 95.19 403 TYR B C 1
ATOM 7312 O O . TYR B 1 403 ? -4.703 11.531 -3.09 1 95.19 403 TYR B O 1
ATOM 7320 N N . LEU B 1 404 ? -6.219 12.891 -2.201 1 92.19 404 LEU B N 1
ATOM 7321 C CA . LEU B 1 404 ? -6.906 13.039 -3.48 1 92.19 404 LEU B CA 1
ATOM 7322 C C . LEU B 1 404 ? -6.016 13.758 -4.492 1 92.19 404 LEU B C 1
ATOM 7324 O O . LEU B 1 404 ? -5.906 13.32 -5.645 1 92.19 404 LEU B O 1
ATOM 7328 N N . VAL B 1 405 ? -5.344 14.758 -4.043 1 91.94 405 VAL B N 1
ATOM 7329 C CA . VAL B 1 405 ? -4.473 15.531 -4.922 1 91.94 405 VAL B CA 1
ATOM 7330 C C . VAL B 1 405 ? -3.287 14.672 -5.355 1 91.94 405 VAL B C 1
ATOM 7332 O O . VAL B 1 405 ? -2.945 14.625 -6.539 1 91.94 405 VAL B O 1
ATOM 7335 N N . THR B 1 406 ? -2.689 13.977 -4.465 1 95.31 406 THR B N 1
ATOM 7336 C CA . THR B 1 406 ? -1.499 13.203 -4.789 1 95.31 406 THR B CA 1
ATOM 7337 C C . THR B 1 406 ? -1.864 11.977 -5.629 1 95.31 406 THR B C 1
ATOM 7339 O O . THR B 1 406 ? -1.101 11.57 -6.508 1 95.31 406 THR B O 1
ATOM 7342 N N . GLN B 1 407 ? -2.998 11.375 -5.375 1 95.5 407 GLN B N 1
ATOM 7343 C CA . GLN B 1 407 ? -3.432 10.25 -6.195 1 95.5 407 GLN B CA 1
ATOM 7344 C C . GLN B 1 407 ? -3.723 10.695 -7.625 1 95.5 407 GLN B C 1
ATOM 7346 O O . GLN B 1 407 ? -3.406 9.977 -8.578 1 95.5 407 GLN B O 1
ATOM 7351 N N . TYR B 1 408 ? -4.363 11.844 -7.734 1 90.75 408 TYR B N 1
ATOM 7352 C CA . TYR B 1 408 ? -4.586 12.383 -9.07 1 90.75 408 TYR B CA 1
ATOM 7353 C C . TYR B 1 408 ? -3.264 12.625 -9.789 1 90.75 408 TYR B C 1
ATOM 7355 O O . TYR B 1 408 ? -3.139 12.359 -10.984 1 90.75 408 TYR B O 1
ATOM 7363 N N . THR B 1 409 ? -2.346 13.156 -9.047 1 91.5 409 THR B N 1
ATOM 7364 C CA . THR B 1 409 ? -1.021 13.391 -9.609 1 91.5 409 THR B CA 1
ATOM 7365 C C . THR B 1 409 ? -0.39 12.078 -10.07 1 91.5 409 THR B C 1
ATOM 7367 O O . THR B 1 409 ? 0.18 12.008 -11.164 1 91.5 409 THR B O 1
ATOM 7370 N N . CYS B 1 410 ? -0.499 11.047 -9.266 1 94.25 410 CYS B N 1
ATOM 7371 C CA . CYS B 1 410 ? 0.039 9.742 -9.625 1 94.25 410 CYS B CA 1
ATOM 7372 C C . CYS B 1 410 ? -0.658 9.188 -10.859 1 94.25 410 CYS B C 1
ATOM 7374 O O . CYS B 1 410 ? -0.022 8.547 -11.703 1 94.25 410 CYS B O 1
ATOM 7376 N N . LEU B 1 411 ? -1.936 9.383 -10.914 1 89.88 411 LEU B N 1
ATOM 7377 C CA . LEU B 1 411 ? -2.695 8.93 -12.07 1 89.88 411 LEU B CA 1
ATOM 7378 C C . LEU B 1 411 ? -2.189 9.602 -13.344 1 89.88 411 LEU B C 1
ATOM 7380 O O . LEU B 1 411 ? -1.982 8.938 -14.359 1 89.88 411 LEU B O 1
ATOM 7384 N N . VAL B 1 412 ? -1.946 10.914 -13.281 1 85 412 VAL B N 1
ATOM 7385 C CA . VAL B 1 412 ? -1.456 11.656 -14.43 1 85 412 VAL B CA 1
ATOM 7386 C C . VAL B 1 412 ? -0.066 11.156 -14.82 1 85 412 VAL B C 1
ATOM 7388 O O . VAL B 1 412 ? 0.217 10.945 -16 1 85 412 VAL B O 1
ATOM 7391 N N . PHE B 1 413 ? 0.785 10.906 -13.859 1 87 413 PHE B N 1
ATOM 7392 C CA . PHE B 1 413 ? 2.129 10.414 -14.133 1 87 413 PHE B CA 1
ATOM 7393 C C . PHE B 1 413 ? 2.074 9.023 -14.766 1 87 413 PHE B C 1
ATOM 7395 O O . PHE B 1 413 ? 2.83 8.734 -15.695 1 87 413 PHE B O 1
ATOM 7402 N N . GLY B 1 414 ? 1.222 8.18 -14.195 1 84.69 414 GLY B N 1
ATOM 7403 C CA . GLY B 1 414 ? 1.053 6.859 -14.781 1 84.69 414 GLY B CA 1
ATOM 7404 C C . GLY B 1 414 ? 0.625 6.902 -16.234 1 84.69 414 GLY B C 1
ATOM 7405 O O . GLY B 1 414 ? 1.116 6.125 -17.062 1 84.69 414 GLY B O 1
ATOM 7406 N N . PHE B 1 415 ? -0.212 7.84 -16.484 1 77.38 415 PHE B N 1
ATOM 7407 C CA . PHE B 1 415 ? -0.706 8.016 -17.844 1 77.38 415 PHE B CA 1
ATOM 7408 C C . PHE B 1 415 ? 0.403 8.523 -18.766 1 77.38 415 PHE B C 1
ATOM 7410 O O . PHE B 1 415 ? 0.526 8.078 -19.906 1 77.38 415 PHE B O 1
ATOM 7417 N N . ILE B 1 416 ? 1.196 9.438 -18.281 1 77.75 416 ILE B N 1
ATOM 7418 C CA . ILE B 1 416 ? 2.275 10.016 -19.062 1 77.75 416 ILE B CA 1
ATOM 7419 C C . ILE B 1 416 ? 3.309 8.945 -19.406 1 77.75 416 ILE B C 1
ATOM 7421 O O . ILE B 1 416 ? 3.867 8.93 -20.5 1 77.75 416 ILE B O 1
ATOM 7425 N N . ILE B 1 417 ? 3.473 8.039 -18.594 1 80.25 417 ILE B N 1
ATOM 7426 C CA . ILE B 1 417 ? 4.496 7.016 -18.766 1 80.25 417 ILE B CA 1
ATOM 7427 C C . ILE B 1 417 ? 4.016 5.973 -19.781 1 80.25 417 ILE B C 1
ATOM 7429 O O . ILE B 1 417 ? 4.773 5.555 -20.656 1 80.25 417 ILE B O 1
ATOM 7433 N N . THR B 1 418 ? 2.865 5.449 -19.734 1 76.31 418 THR B N 1
ATOM 7434 C CA . THR B 1 418 ? 2.428 4.301 -20.516 1 76.31 418 THR B CA 1
ATOM 7435 C C . THR B 1 418 ? 1.619 4.75 -21.734 1 76.31 418 THR B C 1
ATOM 7437 O O . THR B 1 418 ? 1.563 4.043 -22.75 1 76.31 418 THR B O 1
ATOM 7440 N N . LYS B 1 419 ? 0.805 5.723 -21.547 1 65.88 419 LYS B N 1
ATOM 7441 C CA . LYS B 1 419 ? -0.161 6.02 -22.609 1 65.88 419 LYS B CA 1
ATOM 7442 C C . LYS B 1 419 ? 0.158 7.344 -23.297 1 65.88 419 LYS B C 1
ATOM 7444 O O . LYS B 1 419 ? -0.747 8.125 -23.609 1 65.88 419 LYS B O 1
ATOM 7449 N N . TRP B 1 420 ? 1.551 7.582 -23.234 1 58.09 420 TRP B N 1
ATOM 7450 C CA . TRP B 1 420 ? 1.899 8.844 -23.891 1 58.09 420 TRP B CA 1
ATOM 7451 C C . TRP B 1 420 ? 1.325 8.914 -25.297 1 58.09 420 TRP B C 1
ATOM 7453 O O . TRP B 1 420 ? 1.552 8.008 -26.109 1 58.09 420 TRP B O 1
ATOM 7463 N N . PRO B 1 421 ? 0.254 9.727 -25.391 1 52.44 421 PRO B N 1
ATOM 7464 C CA . PRO B 1 421 ? -0.462 9.734 -26.672 1 52.44 421 PRO B CA 1
ATOM 7465 C C . PRO B 1 421 ? 0.465 9.945 -27.859 1 52.44 421 PRO B C 1
ATOM 7467 O O . PRO B 1 421 ? 1.375 10.773 -27.812 1 52.44 421 PRO B O 1
ATOM 7470 N N . ALA B 1 422 ? 0.638 8.953 -28.641 1 54.12 422 ALA B N 1
ATOM 7471 C CA . ALA B 1 422 ? 1.296 9.18 -29.922 1 54.12 422 ALA B CA 1
ATOM 7472 C C . ALA B 1 422 ? 0.709 10.398 -30.625 1 54.12 422 ALA B C 1
ATOM 7474 O O . ALA B 1 422 ? 1.414 11.102 -31.359 1 54.12 422 ALA B O 1
ATOM 7475 N N . ASN B 1 423 ? -0.664 10.656 -30.469 1 54.41 423 ASN B N 1
ATOM 7476 C CA . ASN B 1 423 ? -1.359 11.773 -31.109 1 54.41 423 ASN B CA 1
ATOM 7477 C C . ASN B 1 423 ? -2.164 12.578 -30.094 1 54.41 423 ASN B C 1
ATOM 7479 O O . ASN B 1 423 ? -2.838 12.008 -29.234 1 54.41 423 ASN B O 1
ATOM 7483 N N . PRO B 1 424 ? -1.802 13.812 -29.844 1 54.31 424 PRO B N 1
ATOM 7484 C CA . PRO B 1 424 ? -2.496 14.703 -28.922 1 54.31 424 PRO B CA 1
ATOM 7485 C C . PRO B 1 424 ? -4.008 14.5 -28.922 1 54.31 424 PRO B C 1
ATOM 7487 O O . PRO B 1 424 ? -4.66 14.68 -27.891 1 54.31 424 PRO B O 1
ATOM 7490 N N . VAL B 1 425 ? -4.527 14.148 -30.047 1 56.38 425 VAL B N 1
ATOM 7491 C CA . VAL B 1 425 ? -5.973 13.977 -30.156 1 56.38 425 VAL B CA 1
ATOM 7492 C C . VAL B 1 425 ? -6.414 12.789 -29.297 1 56.38 425 VAL B C 1
ATOM 7494 O O . VAL B 1 425 ? -7.449 12.844 -28.625 1 56.38 425 VAL B O 1
ATOM 7497 N N . GLN B 1 426 ? -5.656 11.844 -29.312 1 57 426 GLN B N 1
ATOM 7498 C CA . GLN B 1 426 ? -6.012 10.641 -28.562 1 57 426 GLN B CA 1
ATOM 7499 C C . GLN B 1 426 ? -5.906 10.875 -27.062 1 57 426 GLN B C 1
ATOM 7501 O O . GLN B 1 426 ? -6.676 10.305 -26.281 1 57 426 GLN B O 1
ATOM 7506 N N . PHE B 1 427 ? -5.047 11.727 -26.75 1 55.72 427 PHE B N 1
ATOM 7507 C CA . PHE B 1 427 ? -4.902 12.117 -25.359 1 55.72 427 PHE B CA 1
ATOM 7508 C C . PHE B 1 427 ? -6.168 12.812 -24.859 1 55.72 427 PHE B C 1
ATOM 7510 O O . PHE B 1 427 ? -6.676 12.492 -23.781 1 55.72 427 PHE B O 1
ATOM 7517 N N . VAL B 1 428 ? -6.535 13.773 -25.656 1 58.38 428 VAL B N 1
ATOM 7518 C CA . VAL B 1 428 ? -7.73 14.539 -25.312 1 58.38 428 VAL B CA 1
ATOM 7519 C C . VAL B 1 428 ? -8.938 13.609 -25.25 1 58.38 428 VAL B C 1
ATOM 7521 O O . VAL B 1 428 ? -9.797 13.75 -24.375 1 58.38 428 VAL B O 1
ATOM 7524 N N . LYS B 1 429 ? -8.914 12.672 -26.062 1 60 429 LYS B N 1
ATOM 7525 C CA . LYS B 1 429 ? -10.031 11.727 -26.078 1 60 429 LYS B CA 1
ATOM 7526 C C . LYS B 1 429 ? -10.008 10.82 -24.859 1 60 429 LYS B C 1
ATOM 7528 O O . LYS B 1 429 ? -11.055 10.477 -24.312 1 60 429 LYS B O 1
ATOM 7533 N N . LEU B 1 430 ? -9 10.406 -24.578 1 56.16 430 LEU B N 1
ATOM 7534 C CA . LEU B 1 430 ? -8.867 9.484 -23.453 1 56.16 430 LEU B CA 1
ATOM 7535 C C . LEU B 1 430 ? -9.273 10.156 -22.156 1 56.16 430 LEU B C 1
ATOM 7537 O O . LEU B 1 430 ? -9.961 9.547 -21.328 1 56.16 430 LEU B O 1
ATOM 7541 N N . ILE B 1 431 ? -8.781 11.297 -21.922 1 56.19 431 ILE B N 1
ATOM 7542 C CA . ILE B 1 431 ? -9.008 12 -20.656 1 56.19 431 ILE B CA 1
ATOM 7543 C C . ILE B 1 431 ? -10.445 12.508 -20.594 1 56.19 431 ILE B C 1
ATOM 7545 O O . ILE B 1 431 ? -11.086 12.43 -19.547 1 56.19 431 ILE B O 1
ATOM 7549 N N . TRP B 1 432 ? -10.945 13.109 -21.641 1 57.97 432 TRP B N 1
ATOM 7550 C CA . TRP B 1 432 ? -12.203 13.844 -21.594 1 57.97 432 TRP B CA 1
ATOM 7551 C C . TRP B 1 432 ? -13.352 12.977 -22.094 1 57.97 432 TRP B C 1
ATOM 7553 O O . TRP B 1 432 ? -14.492 13.125 -21.641 1 57.97 432 TRP B O 1
ATOM 7563 N N . PHE B 1 433 ? -13.016 12.039 -22.938 1 54.78 433 PHE B N 1
ATOM 7564 C CA . PHE B 1 433 ? -14.188 11.477 -23.594 1 54.78 433 PHE B CA 1
ATOM 7565 C C . PHE B 1 433 ? -14.727 10.281 -22.812 1 54.78 433 PHE B C 1
ATOM 7567 O O . PHE B 1 433 ? -15.82 9.797 -23.094 1 54.78 433 PHE B O 1
ATOM 7574 N N . THR B 1 434 ? -13.891 9.711 -21.984 1 55.94 434 THR B N 1
ATOM 7575 C CA . THR B 1 434 ? -14.57 8.594 -21.328 1 55.94 434 THR B CA 1
ATOM 7576 C C . THR B 1 434 ? -15.734 9.094 -20.469 1 55.94 434 THR B C 1
ATOM 7578 O O . THR B 1 434 ? -16.797 8.469 -20.438 1 55.94 434 THR B O 1
ATOM 7581 N N . PHE B 1 435 ? -15.578 10.211 -19.844 1 63.25 435 PHE B N 1
ATOM 7582 C CA . PHE B 1 435 ? -16.672 10.82 -19.094 1 63.25 435 PHE B CA 1
ATOM 7583 C C . PHE B 1 435 ? -16.828 12.289 -19.469 1 63.25 435 PHE B C 1
ATOM 7585 O O . PHE B 1 435 ? -16.156 13.148 -18.875 1 63.25 435 PHE B O 1
ATOM 7592 N N . PRO B 1 436 ? -17.656 12.609 -20.375 1 65.88 436 PRO B N 1
ATOM 7593 C CA . PRO B 1 436 ? -17.812 13.984 -20.859 1 65.88 436 PRO B CA 1
ATOM 7594 C C . PRO B 1 436 ? -18.062 14.984 -19.719 1 65.88 436 PRO B C 1
ATOM 7596 O O . PRO B 1 436 ? -17.641 16.141 -19.812 1 65.88 436 PRO B O 1
ATOM 7599 N N . VAL B 1 437 ? -18.688 14.492 -18.672 1 70.44 437 VAL B N 1
ATOM 7600 C CA . VAL B 1 437 ? -18.984 15.383 -17.547 1 70.44 437 VAL B CA 1
ATOM 7601 C C . VAL B 1 437 ? -17.688 15.828 -16.891 1 70.44 437 VAL B C 1
ATOM 7603 O O . VAL B 1 437 ? -17.641 16.906 -16.281 1 70.44 437 VAL B O 1
ATOM 7606 N N . SER B 1 438 ? -16.656 15.078 -17.156 1 71.06 438 SER B N 1
ATOM 7607 C CA . SER B 1 438 ? -15.383 15.398 -16.531 1 71.06 438 SER B CA 1
ATOM 7608 C C . SER B 1 438 ? -14.773 16.656 -17.125 1 71.06 438 SER B C 1
ATOM 7610 O O . SER B 1 438 ? -14.055 17.391 -16.438 1 71.06 438 SER B O 1
ATOM 7612 N N . VAL B 1 439 ? -15.18 17 -18.281 1 72 439 VAL B N 1
ATOM 7613 C CA . VAL B 1 439 ? -14.68 18.203 -18.922 1 72 439 VAL B CA 1
ATOM 7614 C C . VAL B 1 439 ? -15.281 19.438 -18.234 1 72 439 VAL B C 1
ATOM 7616 O O . VAL B 1 439 ? -14.578 20.422 -18 1 72 439 VAL B O 1
ATOM 7619 N N . TRP B 1 440 ? -16.453 19.25 -17.891 1 75.06 440 TRP B N 1
ATOM 7620 C CA . TRP B 1 440 ? -17.141 20.359 -17.25 1 75.06 440 TRP B CA 1
ATOM 7621 C C . TRP B 1 440 ? -16.578 20.594 -15.844 1 75.06 440 TRP B C 1
ATOM 7623 O O . TRP B 1 440 ? -16.422 21.75 -15.414 1 75.06 440 TRP B O 1
ATOM 7633 N N . PHE B 1 441 ? -16.25 19.531 -15.242 1 75.75 441 PHE B N 1
ATOM 7634 C CA . PHE B 1 441 ? -15.641 19.672 -13.922 1 75.75 441 PHE B CA 1
ATOM 7635 C C . PHE B 1 441 ? -14.305 20.391 -14.016 1 75.75 441 PHE B C 1
ATOM 7637 O O . PHE B 1 441 ? -14 21.25 -13.188 1 75.75 441 PHE B O 1
ATOM 7644 N N . PHE B 1 442 ? -13.68 20.156 -15.031 1 76.25 442 PHE B N 1
ATOM 7645 C CA . PHE B 1 442 ? -12.367 20.766 -15.219 1 76.25 442 PHE B CA 1
ATOM 7646 C C . PHE B 1 442 ? -12.516 22.25 -15.531 1 76.25 442 PHE B C 1
ATOM 7648 O O . PHE B 1 442 ? -11.828 23.094 -14.938 1 76.25 442 PHE B O 1
ATOM 7655 N N . ILE B 1 443 ? -13.469 22.578 -16.359 1 80.06 443 ILE B N 1
ATOM 7656 C CA . ILE B 1 443 ? -13.688 23.969 -16.781 1 80.06 443 ILE B CA 1
ATOM 7657 C C . ILE B 1 443 ? -14.164 24.797 -15.578 1 80.06 443 ILE B C 1
ATOM 7659 O O . ILE B 1 443 ? -13.672 25.891 -15.344 1 80.06 443 ILE B O 1
ATOM 7663 N N . ILE B 1 444 ? -14.984 24.188 -14.852 1 81.88 444 ILE B N 1
ATOM 7664 C CA . ILE B 1 444 ? -15.539 24.906 -13.711 1 81.88 444 ILE B CA 1
ATOM 7665 C C . ILE B 1 444 ? -14.453 25.109 -12.656 1 81.88 444 ILE B C 1
ATOM 7667 O O . ILE B 1 444 ? -14.406 26.141 -12 1 81.88 444 ILE B O 1
ATOM 7671 N N . THR B 1 445 ? -13.602 24.172 -12.562 1 82.12 445 THR B N 1
ATOM 7672 C CA . THR B 1 445 ? -12.516 24.297 -11.602 1 82.12 445 THR B CA 1
ATOM 7673 C C . THR B 1 445 ? -11.586 25.453 -11.977 1 82.12 445 THR B C 1
ATOM 7675 O O . THR B 1 445 ? -11.188 26.234 -11.109 1 82.12 445 THR B O 1
ATOM 7678 N N . ILE B 1 446 ? -11.383 25.594 -13.211 1 81.88 446 ILE B N 1
ATOM 7679 C CA . ILE B 1 446 ? -10.523 26.672 -13.672 1 81.88 446 ILE B CA 1
ATOM 7680 C C . ILE B 1 446 ? -11.234 28.016 -13.469 1 81.88 446 ILE B C 1
ATOM 7682 O O . ILE B 1 446 ? -10.625 28.984 -13.031 1 81.88 446 ILE B O 1
ATOM 7686 N N . ALA B 1 447 ? -12.492 27.969 -13.75 1 84.88 447 ALA B N 1
ATOM 7687 C CA . ALA B 1 447 ? -13.281 29.188 -13.57 1 84.88 447 ALA B CA 1
ATOM 7688 C C . ALA B 1 447 ? -13.312 29.609 -12.102 1 84.88 447 ALA B C 1
ATOM 7690 O O . ALA B 1 447 ? -13.211 30.797 -11.789 1 84.88 447 ALA B O 1
ATOM 7691 N N . CYS B 1 448 ? -13.375 28.672 -11.273 1 85.06 448 CYS B N 1
ATOM 7692 C CA . CYS B 1 448 ? -13.398 28.953 -9.844 1 85.06 448 CYS B CA 1
ATOM 7693 C C . CYS B 1 448 ? -12.055 29.5 -9.375 1 85.06 448 CYS B C 1
ATOM 7695 O O . CYS B 1 448 ? -12.008 30.406 -8.547 1 85.06 448 CYS B O 1
ATOM 7697 N N . LEU B 1 449 ? -11.07 28.969 -9.922 1 82.81 449 LEU B N 1
ATOM 7698 C CA . LEU B 1 449 ? -9.742 29.453 -9.555 1 82.81 449 LEU B CA 1
ATOM 7699 C C . LEU B 1 449 ? -9.57 30.906 -9.984 1 82.81 449 LEU B C 1
ATOM 7701 O O . LEU B 1 449 ? -9.102 31.734 -9.203 1 82.81 449 LEU B O 1
ATOM 7705 N N . VAL B 1 450 ? -10.039 31.234 -11.125 1 84.56 450 VAL B N 1
ATOM 7706 C CA . VAL B 1 450 ? -9.914 32.594 -11.656 1 84.56 450 VAL B CA 1
ATOM 7707 C C . VAL B 1 450 ? -10.773 33.562 -10.836 1 84.56 450 VAL B C 1
ATOM 7709 O O . VAL B 1 450 ? -10.336 34.656 -10.492 1 84.56 450 VAL B O 1
ATOM 7712 N N . ALA B 1 451 ? -11.891 33.062 -10.516 1 87.12 451 ALA B N 1
ATOM 7713 C CA . ALA B 1 451 ? -12.797 33.906 -9.727 1 87.12 451 ALA B CA 1
ATOM 7714 C C . ALA B 1 451 ? -12.211 34.188 -8.352 1 87.12 451 ALA B C 1
ATOM 7716 O O . ALA B 1 451 ? -12.25 35.344 -7.887 1 87.12 451 ALA B O 1
ATOM 7717 N N . THR B 1 452 ? -11.68 33.219 -7.766 1 87 452 THR B N 1
ATOM 7718 C CA . THR B 1 452 ? -11.102 33.375 -6.438 1 87 452 THR B CA 1
ATOM 7719 C C . THR B 1 452 ? -9.891 34.312 -6.484 1 87 452 THR B C 1
ATOM 7721 O O . THR B 1 452 ? -9.719 35.156 -5.605 1 87 452 THR B O 1
ATOM 7724 N N . LEU B 1 453 ? -9.141 34.188 -7.5 1 86.31 453 LEU B N 1
ATOM 7725 C CA . LEU B 1 453 ? -7.957 35.031 -7.625 1 86.31 453 LEU B CA 1
ATOM 7726 C C . LEU B 1 453 ? -8.344 36.438 -7.965 1 86.31 453 LEU B C 1
ATOM 7728 O O . LEU B 1 453 ? -7.676 37.406 -7.543 1 86.31 453 LEU B O 1
ATOM 7732 N N . TRP B 1 454 ? -9.414 36.594 -8.633 1 88.31 454 TRP B N 1
ATOM 7733 C CA . TRP B 1 454 ? -9.922 37.906 -8.93 1 88.31 454 TRP B CA 1
ATOM 7734 C C . TRP B 1 454 ? -10.367 38.625 -7.648 1 88.31 454 TRP B C 1
ATOM 7736 O O . TRP B 1 454 ? -10.055 39.812 -7.441 1 88.31 454 TRP B O 1
ATOM 7746 N N . ILE B 1 455 ? -10.961 37.938 -6.871 1 88.81 455 ILE B N 1
ATOM 7747 C CA . ILE B 1 455 ? -11.406 38.5 -5.602 1 88.81 455 ILE B CA 1
ATOM 7748 C C . ILE B 1 455 ? -10.203 38.781 -4.711 1 88.81 455 ILE B C 1
ATOM 7750 O O . ILE B 1 455 ? -10.141 39.844 -4.062 1 88.81 455 ILE B O 1
ATOM 7754 N N . THR B 1 456 ? -9.258 37.938 -4.762 1 89 456 THR B N 1
ATOM 7755 C CA . THR B 1 456 ? -8.047 38.125 -3.982 1 89 456 THR B CA 1
ATOM 7756 C C . THR B 1 456 ? -7.297 39.375 -4.473 1 89 456 THR B C 1
ATOM 7758 O O . THR B 1 456 ? -6.746 40.125 -3.674 1 89 456 THR B O 1
ATOM 7761 N N . ALA B 1 457 ? -7.336 39.594 -5.738 1 89.88 457 ALA B N 1
ATOM 7762 C CA . ALA B 1 457 ? -6.66 40.75 -6.32 1 89.88 457 ALA B CA 1
ATOM 7763 C C . ALA B 1 457 ? -7.297 42.031 -5.852 1 89.88 457 ALA B C 1
ATOM 7765 O O . ALA B 1 457 ? -6.613 43.062 -5.703 1 89.88 457 ALA B O 1
ATOM 7766 N N . ARG B 1 458 ? -8.531 41.969 -5.539 1 86.88 458 ARG B N 1
ATOM 7767 C CA . ARG B 1 458 ? -9.25 43.188 -5.121 1 86.88 458 ARG B CA 1
ATOM 7768 C C . ARG B 1 458 ? -8.961 43.5 -3.656 1 86.88 458 ARG B C 1
ATOM 7770 O O . ARG B 1 458 ? -9.102 44.656 -3.23 1 86.88 458 ARG B O 1
ATOM 7777 N N . VAL B 1 459 ? -8.625 42.469 -2.934 1 87.31 459 VAL B N 1
ATOM 7778 C CA . VAL B 1 459 ? -8.43 42.688 -1.504 1 87.31 459 VAL B CA 1
ATOM 7779 C C . VAL B 1 459 ? -6.961 42.5 -1.143 1 87.31 459 VAL B C 1
ATOM 7781 O O . VAL B 1 459 ? -6.613 42.375 0.035 1 87.31 459 VAL B O 1
ATOM 7784 N N . ARG B 1 460 ? -6.086 42.562 -2.059 1 87.75 460 ARG B N 1
ATOM 7785 C CA . ARG B 1 460 ? -4.668 42.281 -1.854 1 87.75 460 ARG B CA 1
ATOM 7786 C C . ARG B 1 460 ? -4.016 43.312 -0.962 1 87.75 460 ARG B C 1
ATOM 7788 O O . ARG B 1 460 ? -4.469 44.469 -0.904 1 87.75 460 ARG B O 1
ATOM 7795 N N . SER B 1 461 ? -3.023 42.875 -0.29 1 91.5 461 SER B N 1
ATOM 7796 C CA . SER B 1 461 ? -2.25 43.781 0.565 1 91.5 461 SER B CA 1
ATOM 7797 C C . SER B 1 461 ? -1.356 44.688 -0.26 1 91.5 461 SER B C 1
ATOM 7799 O O . SER B 1 461 ? -1.228 44.531 -1.474 1 91.5 461 SER B O 1
ATOM 7801 N N . GLU B 1 462 ? -0.816 45.656 0.45 1 91.5 462 GLU B N 1
ATOM 7802 C CA . GLU B 1 462 ? 0.045 46.625 -0.215 1 91.5 462 GLU B CA 1
ATOM 7803 C C . GLU B 1 462 ? 1.34 45.969 -0.697 1 91.5 462 GLU B C 1
ATOM 7805 O O . GLU B 1 462 ? 2.061 46.531 -1.515 1 91.5 462 GLU B O 1
ATOM 7810 N N . PHE B 1 463 ? 1.584 44.75 -0.297 1 94.19 463 PHE B N 1
ATOM 7811 C CA . PHE B 1 463 ? 2.852 44.125 -0.629 1 94.19 463 PHE B CA 1
ATOM 7812 C C . PHE B 1 463 ? 2.672 43.125 -1.765 1 94.19 463 PHE B C 1
ATOM 7814 O O . PHE B 1 463 ? 3.639 42.5 -2.213 1 94.19 463 PHE B O 1
ATOM 7821 N N . VAL B 1 464 ? 1.468 42.938 -2.244 1 95 464 VAL B N 1
ATOM 7822 C CA . VAL B 1 464 ? 1.17 42 -3.307 1 95 464 VAL B CA 1
ATOM 7823 C C . VAL B 1 464 ? 0.725 42.719 -4.562 1 95 464 VAL B C 1
ATOM 7825 O O . VAL B 1 464 ? -0.158 43.594 -4.5 1 95 464 VAL B O 1
ATOM 7828 N N . ASN B 1 465 ? 1.373 42.469 -5.727 1 94.25 465 ASN B N 1
ATOM 7829 C CA . ASN B 1 465 ? 0.984 43.094 -6.988 1 94.25 465 ASN B CA 1
ATOM 7830 C C . ASN B 1 465 ? 0.32 42.094 -7.922 1 94.25 465 ASN B C 1
ATOM 7832 O O . ASN B 1 465 ? 0.219 40.906 -7.598 1 94.25 465 ASN B O 1
ATOM 7836 N N . LEU B 1 466 ? -0.138 42.562 -9.039 1 93.31 466 LEU B N 1
ATOM 7837 C CA . LEU B 1 466 ? -0.9 41.719 -9.961 1 93.31 466 LEU B CA 1
ATOM 7838 C C . LEU B 1 466 ? -0.002 40.688 -10.625 1 93.31 466 LEU B C 1
ATOM 7840 O O . LEU B 1 466 ? -0.449 39.594 -10.938 1 93.31 466 LEU B O 1
ATOM 7844 N N . ARG B 1 467 ? 1.226 41 -10.758 1 93.56 467 ARG B N 1
ATOM 7845 C CA . ARG B 1 467 ? 2.168 40.062 -11.352 1 93.56 467 ARG B CA 1
ATOM 7846 C C . ARG B 1 467 ? 2.383 38.875 -10.43 1 93.56 467 ARG B C 1
ATOM 7848 O O . ARG B 1 467 ? 2.521 37.719 -10.906 1 93.56 467 ARG B O 1
ATOM 7855 N N . MET B 1 468 ? 2.4 39.156 -9.141 1 94.94 468 MET B N 1
ATOM 7856 C CA . MET B 1 468 ? 2.57 38.094 -8.172 1 94.94 468 MET B CA 1
ATOM 7857 C C . MET B 1 468 ? 1.364 37.156 -8.18 1 94.94 468 MET B C 1
ATOM 7859 O O . MET B 1 468 ? 1.515 35.938 -8.062 1 94.94 468 MET B O 1
ATOM 7863 N N . ILE B 1 469 ? 0.217 37.688 -8.391 1 93.56 469 ILE B N 1
ATOM 7864 C CA . ILE B 1 469 ? -1.008 36.906 -8.422 1 93.56 469 ILE B CA 1
ATOM 7865 C C . ILE B 1 469 ? -1.023 36.031 -9.68 1 93.56 469 ILE B C 1
ATOM 7867 O O . ILE B 1 469 ? -1.401 34.875 -9.617 1 93.56 469 ILE B O 1
ATOM 7871 N N . ALA B 1 470 ? -0.572 36.594 -10.773 1 90.81 470 ALA B N 1
ATOM 7872 C CA . ALA B 1 470 ? -0.489 35.844 -12.016 1 90.81 470 ALA B CA 1
ATOM 7873 C C . ALA B 1 470 ? 0.501 34.688 -11.875 1 90.81 470 ALA B C 1
ATOM 7875 O O . ALA B 1 470 ? 0.225 33.562 -12.32 1 90.81 470 ALA B O 1
ATOM 7876 N N . MET B 1 471 ? 1.569 35 -11.312 1 92.56 471 MET B N 1
ATOM 7877 C CA . MET B 1 471 ? 2.578 33.969 -11.094 1 92.56 471 MET B CA 1
ATOM 7878 C C . MET B 1 471 ? 2.053 32.875 -10.172 1 92.56 471 MET B C 1
ATOM 7880 O O . MET B 1 471 ? 2.281 31.703 -10.406 1 92.56 471 MET B O 1
ATOM 7884 N N . PHE B 1 472 ? 1.402 33.25 -9.164 1 92.62 472 PHE B N 1
ATOM 7885 C CA . PHE B 1 472 ? 0.798 32.281 -8.234 1 92.62 472 PHE B CA 1
ATOM 7886 C C . PHE B 1 472 ? -0.176 31.359 -8.969 1 92.62 472 PHE B C 1
ATOM 7888 O O . PHE B 1 472 ? -0.191 30.156 -8.734 1 92.62 472 PHE B O 1
ATOM 7895 N N . SER B 1 473 ? -0.911 31.938 -9.859 1 88.19 473 SER B N 1
ATOM 7896 C CA . SER B 1 473 ? -1.909 31.172 -10.602 1 88.19 473 SER B CA 1
ATOM 7897 C C . SER B 1 473 ? -1.253 30.109 -11.484 1 88.19 473 SER B C 1
ATOM 7899 O O . SER B 1 473 ? -1.731 28.984 -11.57 1 88.19 473 SER B O 1
ATOM 7901 N N . VAL B 1 474 ? -0.159 30.453 -12.07 1 87.06 474 VAL B N 1
ATOM 7902 C CA . VAL B 1 474 ? 0.53 29.547 -12.984 1 87.06 474 VAL B CA 1
ATOM 7903 C C . VAL B 1 474 ? 1.225 28.453 -12.18 1 87.06 474 VAL B C 1
ATOM 7905 O O . VAL B 1 474 ? 1.226 27.281 -12.594 1 87.06 474 VAL B O 1
ATOM 7908 N N . LEU B 1 475 ? 1.696 28.766 -11.016 1 91.25 475 LEU B N 1
ATOM 7909 C CA . LEU B 1 475 ? 2.5 27.828 -10.25 1 91.25 475 LEU B CA 1
ATOM 7910 C C . LEU B 1 475 ? 1.642 27.078 -9.234 1 91.25 475 LEU B C 1
ATOM 7912 O O . LEU B 1 475 ? 2.127 26.172 -8.547 1 91.25 475 LEU B O 1
ATOM 7916 N N . TYR B 1 476 ? 0.425 27.391 -9.219 1 89.06 476 TYR B N 1
ATOM 7917 C CA . TYR B 1 476 ? -0.446 26.906 -8.156 1 89.06 476 TYR B CA 1
ATOM 7918 C C . TYR B 1 476 ? -0.564 25.391 -8.211 1 89.06 476 TYR B C 1
ATOM 7920 O O . TYR B 1 476 ? -0.522 24.719 -7.176 1 89.06 476 TYR B O 1
ATOM 7928 N N . PRO B 1 477 ? -0.667 24.766 -9.414 1 85.5 477 PRO B N 1
ATOM 7929 C CA . PRO B 1 477 ? -0.782 23.297 -9.43 1 85.5 477 PRO B CA 1
ATOM 7930 C C . PRO B 1 477 ? 0.43 22.609 -8.812 1 85.5 477 PRO B C 1
ATOM 7932 O O . PRO B 1 477 ? 0.278 21.609 -8.102 1 85.5 477 PRO B O 1
ATOM 7935 N N . PHE B 1 478 ? 1.578 23.109 -9.031 1 90.94 478 PHE B N 1
ATOM 7936 C CA . PHE B 1 478 ? 2.787 22.531 -8.453 1 90.94 478 PHE B CA 1
ATOM 7937 C C . PHE B 1 478 ? 2.852 22.797 -6.953 1 90.94 478 PHE B C 1
ATOM 7939 O O . PHE B 1 478 ? 3.283 21.938 -6.184 1 90.94 478 PHE B O 1
ATOM 7946 N N . TYR B 1 479 ? 2.367 23.984 -6.641 1 92.62 479 TYR B N 1
ATOM 7947 C CA . TYR B 1 479 ? 2.322 24.359 -5.23 1 92.62 479 TYR B CA 1
ATOM 7948 C C . TYR B 1 479 ? 1.336 23.484 -4.465 1 92.62 479 TYR B C 1
ATOM 7950 O O . TYR B 1 479 ? 1.603 23.094 -3.326 1 92.62 479 TYR B O 1
ATOM 7958 N N . LEU B 1 480 ? 0.313 23.156 -5.117 1 90.56 480 LEU B N 1
ATOM 7959 C CA . LEU B 1 480 ? -0.721 22.312 -4.52 1 90.56 480 LEU B CA 1
ATOM 7960 C C . LEU B 1 480 ? -0.2 20.906 -4.266 1 90.56 480 LEU B C 1
ATOM 7962 O O . LEU B 1 480 ? -0.445 20.328 -3.201 1 90.56 480 LEU B O 1
ATOM 7966 N N . VAL B 1 481 ? 0.511 20.375 -5.207 1 93.5 481 VAL B N 1
ATOM 7967 C CA . VAL B 1 481 ? 1.071 19.031 -5.078 1 93.5 481 VAL B CA 1
ATOM 7968 C C . VAL B 1 481 ? 2.121 19.016 -3.969 1 93.5 481 VAL B C 1
ATOM 7970 O O . VAL B 1 481 ? 2.178 18.062 -3.176 1 93.5 481 VAL B O 1
ATOM 7973 N N . LEU B 1 482 ? 2.893 20.016 -3.934 1 95.31 482 LEU B N 1
ATOM 7974 C CA . LEU B 1 482 ? 3.91 20.109 -2.893 1 95.31 482 LEU B CA 1
ATOM 7975 C C . LEU B 1 482 ? 3.271 20.156 -1.509 1 95.31 482 LEU B C 1
ATOM 7977 O O . LEU B 1 482 ? 3.695 19.422 -0.606 1 95.31 482 LEU B O 1
ATOM 7981 N N . ASN B 1 483 ? 2.256 20.969 -1.396 1 95.25 483 ASN B N 1
ATOM 7982 C CA . ASN B 1 483 ? 1.569 21.078 -0.113 1 95.25 483 ASN B CA 1
ATOM 7983 C C . ASN B 1 483 ? 0.903 19.75 0.275 1 95.25 483 ASN B C 1
ATOM 7985 O O . ASN B 1 483 ? 0.914 19.375 1.446 1 95.25 483 ASN B O 1
ATOM 7989 N N . ALA B 1 484 ? 0.348 19.141 -0.677 1 95.94 484 ALA B N 1
ATOM 7990 C CA . ALA B 1 484 ? -0.292 17.844 -0.407 1 95.94 484 ALA B CA 1
ATOM 7991 C C . ALA B 1 484 ? 0.733 16.797 0.023 1 95.94 484 ALA B C 1
ATOM 7993 O O . ALA B 1 484 ? 0.466 15.992 0.911 1 95.94 484 ALA B O 1
ATOM 7994 N N . THR B 1 485 ? 1.885 16.781 -0.622 1 96.88 485 THR B N 1
ATOM 7995 C CA . THR B 1 485 ? 2.959 15.867 -0.258 1 96.88 485 THR B CA 1
ATOM 7996 C C . THR B 1 485 ? 3.436 16.141 1.167 1 96.88 485 THR B C 1
ATOM 7998 O O . THR B 1 485 ? 3.674 15.195 1.932 1 96.88 485 THR B O 1
ATOM 8001 N N . ILE B 1 486 ? 3.518 17.422 1.498 1 96.56 486 ILE B N 1
ATOM 8002 C CA . ILE B 1 486 ? 3.9 17.797 2.855 1 96.56 486 ILE B CA 1
ATOM 8003 C C . ILE B 1 486 ? 2.848 17.297 3.844 1 96.56 486 ILE B C 1
ATOM 8005 O O . ILE B 1 486 ? 3.182 16.828 4.934 1 96.56 486 ILE B O 1
ATOM 8009 N N . GLY B 1 487 ? 1.625 17.438 3.436 1 96.81 487 GLY B N 1
ATOM 8010 C CA . GLY B 1 487 ? 0.549 16.906 4.262 1 96.81 487 GLY B CA 1
ATOM 8011 C C . GLY B 1 487 ? 0.668 15.422 4.52 1 96.81 487 GLY B C 1
ATOM 8012 O O . GLY B 1 487 ? 0.489 14.961 5.652 1 96.81 487 GLY B O 1
ATOM 8013 N N . LEU B 1 488 ? 1.019 14.695 3.484 1 96.44 488 LEU B N 1
ATOM 8014 C CA . LEU B 1 488 ? 1.207 13.258 3.635 1 96.44 488 LEU B CA 1
ATOM 8015 C C . LEU B 1 488 ? 2.365 12.953 4.582 1 96.44 488 LEU B C 1
ATOM 8017 O O . LEU B 1 488 ? 2.275 12.047 5.41 1 96.44 488 LEU B O 1
ATOM 8021 N N . TYR B 1 489 ? 3.385 13.703 4.375 1 94.94 489 TYR B N 1
ATOM 8022 C CA . TYR B 1 489 ? 4.531 13.539 5.262 1 94.94 489 TYR B CA 1
ATOM 8023 C C . TYR B 1 489 ? 4.145 13.82 6.707 1 94.94 489 TYR B C 1
ATOM 8025 O O . TYR B 1 489 ? 4.633 13.156 7.625 1 94.94 489 TYR B O 1
ATOM 8033 N N . GLY B 1 490 ? 3.297 14.859 6.875 1 94.62 490 GLY B N 1
ATOM 8034 C CA . GLY B 1 490 ? 2.791 15.141 8.211 1 94.62 490 GLY B CA 1
ATOM 8035 C C . GLY B 1 490 ? 2.02 13.984 8.812 1 94.62 490 GLY B C 1
ATOM 8036 O O . GLY B 1 490 ? 2.18 13.672 9.992 1 94.62 490 GLY B O 1
ATOM 8037 N N . ASN B 1 491 ? 1.219 13.328 8.016 1 94.5 491 ASN B N 1
ATOM 8038 C CA . ASN B 1 491 ? 0.485 12.148 8.477 1 94.5 491 ASN B CA 1
ATOM 8039 C C . ASN B 1 491 ? 1.429 11.016 8.867 1 94.5 491 ASN B C 1
ATOM 8041 O O . ASN B 1 491 ? 1.238 10.375 9.906 1 94.5 491 ASN B O 1
ATOM 8045 N N . ALA B 1 492 ? 2.418 10.812 8 1 92.94 492 ALA B N 1
ATOM 8046 C CA . ALA B 1 492 ? 3.369 9.734 8.25 1 92.94 492 ALA B CA 1
ATOM 8047 C C . ALA B 1 492 ? 4.164 9.992 9.531 1 92.94 492 ALA B C 1
ATOM 8049 O O . ALA B 1 492 ? 4.395 9.07 10.32 1 92.94 492 ALA B O 1
ATOM 8050 N N . ARG B 1 493 ? 4.508 11.211 9.742 1 90.12 493 ARG B N 1
ATOM 8051 C CA . ARG B 1 493 ? 5.262 11.57 10.945 1 90.12 493 ARG B CA 1
ATOM 8052 C C . ARG B 1 493 ? 4.414 11.391 12.195 1 90.12 493 ARG B C 1
ATOM 8054 O O . ARG B 1 493 ? 4.922 10.984 13.242 1 90.12 493 ARG B O 1
ATOM 8061 N N . GLN B 1 494 ? 3.209 11.75 12.031 1 89.25 494 GLN B N 1
ATOM 8062 C CA . GLN B 1 494 ? 2.309 11.562 13.164 1 89.25 494 GLN B CA 1
ATOM 8063 C C . GLN B 1 494 ? 2.131 10.086 13.484 1 89.25 494 GLN B C 1
ATOM 8065 O O . GLN B 1 494 ? 2.043 9.703 14.656 1 89.25 494 GLN B O 1
ATOM 8070 N N . LEU B 1 495 ? 2.133 9.328 12.5 1 84.31 495 LEU B N 1
ATOM 8071 C CA . LEU B 1 495 ? 1.987 7.887 12.672 1 84.31 495 LEU B CA 1
ATOM 8072 C C . LEU B 1 495 ? 3.191 7.301 13.398 1 84.31 495 LEU B C 1
ATOM 8074 O O . LEU B 1 495 ? 3.043 6.406 14.234 1 84.31 495 LEU B O 1
ATOM 8078 N N . VAL B 1 496 ? 4.395 7.773 13.102 1 80.88 496 VAL B N 1
ATOM 8079 C CA . VAL B 1 496 ? 5.625 7.266 13.695 1 80.88 496 VAL B CA 1
ATOM 8080 C C . VAL B 1 496 ? 5.848 7.91 15.062 1 80.88 496 VAL B C 1
ATOM 8082 O O . VAL B 1 496 ? 6.75 7.516 15.805 1 80.88 496 VAL B O 1
ATOM 8085 N N . ASN B 1 497 ? 4.848 8.672 15.539 1 72.12 497 ASN B N 1
ATOM 8086 C CA . ASN B 1 497 ? 4.902 9.406 16.797 1 72.12 497 ASN B CA 1
ATOM 8087 C C . ASN B 1 497 ? 6.168 10.258 16.891 1 72.12 497 ASN B C 1
ATOM 8089 O O . ASN B 1 497 ? 6.848 10.25 17.922 1 72.12 497 ASN B O 1
ATOM 8093 N N . TYR B 1 498 ? 6.539 10.734 15.844 1 57.09 498 TYR B N 1
ATOM 8094 C CA . TYR B 1 498 ? 7.688 11.633 15.836 1 57.09 498 TYR B CA 1
ATOM 8095 C C . TYR B 1 498 ? 7.352 12.953 16.516 1 57.09 498 TYR B C 1
ATOM 8097 O O . TYR B 1 498 ? 6.438 13.664 16.094 1 57.09 498 TYR B O 1
ATOM 8105 N N . ASN B 1 499 ? 7.652 13.258 17.797 1 55.53 499 ASN B N 1
ATOM 8106 C CA . ASN B 1 499 ? 7.246 14.445 18.531 1 55.53 499 ASN B CA 1
ATOM 8107 C C . ASN B 1 499 ? 8.375 15.469 18.609 1 55.53 499 ASN B C 1
ATOM 8109 O O . ASN B 1 499 ? 8.398 16.312 19.5 1 55.53 499 ASN B O 1
ATOM 8113 N N . ASN B 1 500 ? 9.438 15.648 17.75 1 45.5 500 ASN B N 1
ATOM 8114 C CA . ASN B 1 500 ? 10.438 16.672 18.016 1 45.5 500 ASN B CA 1
ATOM 8115 C C . ASN B 1 500 ? 10 18.031 17.469 1 45.5 500 ASN B C 1
ATOM 8117 O O . ASN B 1 500 ? 9.711 18.172 16.281 1 45.5 500 ASN B O 1
ATOM 8121 N N . TRP B 1 501 ? 9.477 18.969 18.359 1 43.06 501 TRP B N 1
ATOM 8122 C CA . TRP B 1 501 ? 9.211 20.359 18.016 1 43.06 501 TRP B CA 1
ATOM 8123 C C . TRP B 1 501 ? 10.469 21.047 17.469 1 43.06 501 TRP B C 1
ATOM 8125 O O . TRP B 1 501 ? 11.484 21.109 18.156 1 43.06 501 TRP B O 1
ATOM 8135 N N . ASN B 1 502 ? 10.68 21.266 16.203 1 42.22 502 ASN B N 1
ATOM 8136 C CA . ASN B 1 502 ? 11.781 22.062 15.672 1 42.22 502 ASN B CA 1
ATOM 8137 C C . ASN B 1 502 ? 11.305 23.453 15.227 1 42.22 502 ASN B C 1
ATOM 8139 O O . ASN B 1 502 ? 10.836 23.609 14.102 1 42.22 502 ASN B O 1
ATOM 8143 N N . PRO B 1 503 ? 11.375 24.484 16.125 1 45.59 503 PRO B N 1
ATOM 8144 C CA . PRO B 1 503 ? 10.93 25.828 15.742 1 45.59 503 PRO B CA 1
ATOM 8145 C C . PRO B 1 503 ? 11.672 26.359 14.516 1 45.59 503 PRO B C 1
ATOM 8147 O O . PRO B 1 503 ? 12.852 26.078 14.328 1 45.59 503 PRO B O 1
ATOM 8150 N N . THR B 1 504 ? 11.062 26.922 13.562 1 45.25 504 THR B N 1
ATOM 8151 C CA . THR B 1 504 ? 11.633 27.5 12.344 1 45.25 504 THR B CA 1
ATOM 8152 C C . THR B 1 504 ? 12.406 28.766 12.664 1 45.25 504 THR B C 1
ATOM 8154 O O . THR B 1 504 ? 11.859 29.719 13.227 1 45.25 504 THR B O 1
ATOM 8157 N N . ALA B 1 505 ? 13.648 28.812 12.359 1 45.72 505 ALA B N 1
ATOM 8158 C CA . ALA B 1 505 ? 14.508 29.984 12.5 1 45.72 505 ALA B CA 1
ATOM 8159 C C . ALA B 1 505 ? 14.023 31.125 11.617 1 45.72 505 ALA B C 1
ATOM 8161 O O . ALA B 1 505 ? 13.711 30.938 10.445 1 45.72 505 ALA B O 1
ATOM 8162 N N . ARG B 1 506 ? 13.602 32.312 12.141 1 42 506 ARG B N 1
ATOM 8163 C CA . ARG B 1 506 ? 13.211 33.5 11.367 1 42 506 ARG B CA 1
ATOM 8164 C C . ARG B 1 506 ? 14.359 34.5 11.258 1 42 506 ARG B C 1
ATOM 8166 O O . ARG B 1 506 ? 15.008 34.812 12.258 1 42 506 ARG B O 1
ATOM 8173 N N . SER B 1 507 ? 15.273 34.438 10.266 1 36.62 507 SER B N 1
ATOM 8174 C CA . SER B 1 507 ? 16.25 35.5 10.078 1 36.62 507 SER B CA 1
ATOM 8175 C C . SER B 1 507 ? 15.711 36.594 9.148 1 36.62 507 SER B C 1
ATOM 8177 O O . SER B 1 507 ? 14.906 36.281 8.25 1 36.62 507 SER B O 1
#

Organism: Botryosphaeria parva (strain UCR-NP2) (NCBI:txid1287680)

Solvent-accessible surface area (backbone atoms only — not comparable to full-atom values): 53723 Å² total; per-residue (Å²): 130,79,80,71,80,71,85,71,72,80,74,77,71,74,70,74,72,74,75,65,65,74,70,75,78,66,81,67,63,66,73,70,67,71,73,72,69,50,73,65,51,50,51,28,49,50,50,58,69,42,34,37,56,49,43,52,52,30,50,50,53,38,47,21,47,49,42,49,51,48,50,71,69,55,50,48,52,52,50,45,53,42,38,53,51,47,29,51,56,31,50,52,49,29,50,18,36,60,50,14,49,57,61,51,51,53,42,52,51,52,51,52,53,24,57,77,52,72,67,51,64,92,70,53,79,88,76,53,66,31,35,35,40,38,33,43,37,51,38,88,42,36,64,89,44,43,65,61,36,51,50,42,60,72,68,53,47,56,65,63,69,93,34,42,34,43,34,38,33,31,30,59,97,61,90,56,81,66,55,58,59,50,49,53,54,49,30,74,74,33,88,43,42,42,74,42,77,42,79,94,35,88,47,72,39,45,39,51,44,56,56,52,71,54,87,79,81,49,49,28,35,30,38,32,49,45,69,41,46,68,38,37,53,14,66,45,51,48,48,49,51,46,71,76,33,82,71,52,38,30,40,24,35,22,58,40,37,63,51,18,82,76,42,70,62,14,26,44,48,26,50,50,32,36,38,42,44,61,22,40,47,43,3,40,21,64,72,26,69,52,42,71,50,80,65,41,50,28,37,28,32,30,69,60,48,50,70,67,43,49,51,72,87,43,82,36,28,43,51,47,37,28,51,52,37,48,48,70,64,52,37,35,44,68,39,74,67,22,33,27,34,31,77,60,54,83,43,70,67,52,39,48,52,44,51,32,50,52,30,27,18,47,47,52,40,26,69,73,48,52,55,61,40,78,47,62,28,85,87,63,48,75,64,55,68,50,42,25,51,42,44,38,42,63,44,46,49,53,59,50,44,24,54,48,53,48,50,46,51,27,43,52,50,13,38,56,50,69,58,53,50,93,43,73,67,55,41,53,40,60,73,33,54,72,44,60,69,46,44,52,32,51,52,49,31,52,49,28,51,51,51,36,50,50,53,35,65,75,64,45,51,95,58,57,54,71,66,47,52,52,50,38,61,72,45,35,67,61,50,49,50,50,50,22,50,36,37,48,46,11,49,37,33,53,59,63,64,63,75,82,86,70,84,68,70,62,130,132,79,81,72,80,71,83,72,74,80,74,77,72,74,69,74,72,76,77,65,66,78,70,76,76,65,82,69,63,67,73,68,66,71,73,72,69,50,70,66,51,51,52,28,50,51,52,59,70,43,35,37,57,51,42,52,53,28,50,51,53,39,48,21,48,49,44,48,50,47,49,69,68,54,50,48,51,52,50,45,52,45,38,51,51,46,29,53,54,31,51,51,50,30,51,17,36,57,49,13,47,57,61,50,51,52,44,50,50,52,49,52,52,24,56,76,53,71,67,52,64,91,70,51,79,88,74,53,66,31,35,36,38,36,33,42,37,53,39,88,42,37,64,89,44,42,65,62,37,51,49,42,62,71,69,52,48,55,65,63,68,92,37,41,34,46,34,40,34,31,29,60,98,61,92,58,81,66,54,58,58,51,50,53,53,50,30,75,73,32,87,42,42,41,73,42,77,43,79,95,34,87,48,70,38,45,39,52,44,57,56,52,73,55,87,78,80,50,48,28,34,30,39,32,49,44,69,41,45,68,38,37,53,15,68,46,52,48,48,48,51,47,70,76,34,82,72,51,39,29,40,26,34,22,58,39,37,65,51,18,83,77,41,69,63,14,26,43,49,27,50,49,33,37,37,42,44,60,23,40,47,43,2,40,21,64,71,26,70,51,43,71,49,79,65,43,49,30,38,28,33,30,70,58,50,50,70,66,42,49,52,74,88,44,82,37,26,43,51,47,37,31,52,52,38,49,49,70,63,52,37,35,42,69,38,74,68,20,32,26,34,31,76,58,55,83,43,69,68,53,40,48,53,44,50,32,50,51,31,27,19,48,48,53,42,27,69,72,49,52,55,62,39,77,48,63,29,86,86,62,49,76,63,56,67,50,43,25,50,41,44,38,42,62,45,47,49,53,58,50,44,25,54,49,52,48,50,47,49,26,43,53,51,13,39,56,49,69,57,55,52,92,44,71,65,56,41,54,41,60,71,32,56,72,43,59,69,45,46,52,30,51,52,49,31,52,51,26,51,52,52,38,50,51,54,35,65,73,64,45,51,96,56,55,55,71,67,49,51,52,49,37,64,72,45,37,67,62,50,50,49,50,52,22,52,36,36,49,47,11,49,36,32,54,58,62,61,62,76,81,84,72,83,69,73,63,130